Protein AF-0000000078946222 (afdb_homodimer)

Structure (mmCIF, N/CA/C/O backbone):
data_AF-0000000078946222-model_v1
#
loop_
_entity.id
_entity.type
_entity.pdbx_description
1 polymer 'Uncharacterized protein'
#
loop_
_atom_site.group_PDB
_atom_site.id
_atom_site.type_symbol
_atom_site.label_atom_id
_atom_site.label_alt_id
_atom_site.label_comp_id
_atom_site.label_asym_id
_atom_site.label_entity_id
_atom_site.label_seq_id
_atom_site.pdbx_PDB_ins_code
_atom_site.Cartn_x
_atom_site.Cartn_y
_atom_site.Cartn_z
_atom_site.occupancy
_atom_site.B_iso_or_equiv
_atom_site.auth_seq_id
_atom_site.auth_comp_id
_atom_site.auth_asym_id
_atom_site.auth_atom_id
_atom_site.pdbx_PDB_model_num
ATOM 1 N N . MET A 1 1 ? 34.094 7.766 1.748 1 93.19 1 MET A N 1
ATOM 2 C CA . MET A 1 1 ? 33.031 7.406 0.801 1 93.19 1 MET A CA 1
ATOM 3 C C . MET A 1 1 ? 32.562 8.633 0.024 1 93.19 1 MET A C 1
ATOM 5 O O . MET A 1 1 ? 32.812 9.766 0.427 1 93.19 1 MET A O 1
ATOM 9 N N . LYS A 1 2 ? 32.125 8.477 -1.116 1 97 2 LYS A N 1
ATOM 10 C CA . LYS A 1 2 ? 31.5 9.547 -1.902 1 97 2 LYS A CA 1
ATOM 11 C C . LYS A 1 2 ? 30.062 9.789 -1.468 1 97 2 LYS A C 1
ATOM 13 O O . LYS A 1 2 ? 29.203 8.914 -1.603 1 97 2 LYS A O 1
ATOM 18 N N . VAL A 1 3 ? 29.812 10.938 -0.949 1 98.31 3 VAL A N 1
ATOM 19 C CA . VAL A 1 3 ? 28.5 11.266 -0.399 1 98.31 3 VAL A CA 1
ATOM 20 C C . VAL A 1 3 ? 27.844 12.336 -1.259 1 98.31 3 VAL A C 1
ATOM 22 O O . VAL A 1 3 ? 28.375 13.438 -1.418 1 98.31 3 VAL A O 1
ATOM 25 N N . GLY A 1 4 ? 26.703 11.93 -1.896 1 98.44 4 GLY A N 1
ATOM 26 C CA . GLY A 1 4 ? 25.891 12.938 -2.557 1 98.44 4 GLY A CA 1
ATOM 27 C C . GLY A 1 4 ? 25.016 13.719 -1.598 1 98.44 4 GLY A C 1
ATOM 28 O O . GLY A 1 4 ? 24.281 13.125 -0.798 1 98.44 4 GLY A O 1
ATOM 29 N N . VAL A 1 5 ? 25.109 15.055 -1.622 1 98.62 5 VAL A N 1
ATOM 30 C CA . VAL A 1 5 ? 24.328 15.891 -0.708 1 98.62 5 VAL A CA 1
ATOM 31 C C . VAL A 1 5 ? 23.406 16.812 -1.503 1 98.62 5 VAL A C 1
ATOM 33 O O . VAL A 1 5 ? 23.844 17.5 -2.428 1 98.62 5 VAL A O 1
ATOM 36 N N . ILE A 1 6 ? 22.141 16.766 -1.177 1 98.56 6 ILE A N 1
ATOM 37 C CA . ILE A 1 6 ? 21.156 17.625 -1.822 1 98.56 6 ILE A CA 1
ATOM 38 C C . ILE A 1 6 ? 20.328 18.344 -0.762 1 98.56 6 ILE A C 1
ATOM 40 O O . ILE A 1 6 ? 19.875 17.734 0.204 1 98.56 6 ILE A O 1
ATOM 44 N N . PHE A 1 7 ? 20.156 19.672 -0.926 1 98.62 7 PHE A N 1
ATOM 45 C CA . PHE A 1 7 ? 19.344 20.484 -0.025 1 98.62 7 PHE A CA 1
ATOM 46 C C . PHE A 1 7 ? 18 20.812 -0.652 1 98.62 7 PHE A C 1
ATOM 48 O O . PHE A 1 7 ? 17.922 21.188 -1.822 1 98.62 7 PHE A O 1
ATOM 55 N N . GLY A 1 8 ? 16.891 20.531 0.143 1 98.19 8 GLY A N 1
ATOM 56 C CA . GLY A 1 8 ? 15.57 20.922 -0.306 1 98.19 8 GLY A CA 1
ATOM 57 C C . GLY A 1 8 ? 15.109 22.234 0.293 1 98.19 8 GLY A C 1
ATOM 58 O O . GLY A 1 8 ? 15.172 22.438 1.509 1 98.19 8 GLY A O 1
ATOM 59 N N . VAL A 1 9 ? 14.648 23.172 -0.528 1 97.5 9 VAL A N 1
ATOM 60 C CA . VAL A 1 9 ? 14.055 24.438 -0.093 1 97.5 9 VAL A CA 1
ATOM 61 C C . VAL A 1 9 ? 12.766 24.703 -0.874 1 97.5 9 VAL A C 1
ATOM 63 O O . VAL A 1 9 ? 12.773 24.688 -2.107 1 97.5 9 VAL A O 1
ATOM 66 N N . SER A 1 10 ? 11.688 24.922 -0.136 1 93.56 10 SER A N 1
ATOM 67 C CA . SER A 1 10 ? 10.414 25.109 -0.809 1 93.56 10 SER A CA 1
ATOM 68 C C . SER A 1 10 ? 10.445 26.344 -1.708 1 93.56 10 SER A C 1
ATOM 70 O O . SER A 1 10 ? 11.289 27.219 -1.536 1 93.56 10 SER A O 1
ATOM 72 N N . GLU A 1 11 ? 9.508 26.406 -2.568 1 88 11 GLU A N 1
ATOM 73 C CA . GLU A 1 11 ? 9.414 27.547 -3.475 1 88 11 GLU A CA 1
ATOM 74 C C . GLU A 1 11 ? 9.023 28.812 -2.725 1 88 11 GLU A C 1
ATOM 76 O O . GLU A 1 11 ? 9.227 29.922 -3.225 1 88 11 GLU A O 1
ATOM 81 N N . LEU A 1 12 ? 8.5 28.656 -1.54 1 84.81 12 LEU A N 1
ATOM 82 C CA . LEU A 1 12 ? 8.039 29.797 -0.743 1 84.81 12 LEU A CA 1
ATOM 83 C C . LEU A 1 12 ? 9.203 30.438 0.004 1 84.81 12 LEU A C 1
ATOM 85 O O . LEU A 1 12 ? 9.078 31.547 0.519 1 84.81 12 LEU A O 1
ATOM 89 N N . ALA A 1 13 ? 10.312 29.688 0.084 1 89.19 13 ALA A N 1
ATOM 90 C CA . ALA A 1 13 ? 11.453 30.172 0.852 1 89.19 13 ALA A CA 1
ATOM 91 C C . ALA A 1 13 ? 12.586 30.625 -0.071 1 89.19 13 ALA A C 1
ATOM 93 O O . ALA A 1 13 ? 12.664 30.188 -1.222 1 89.19 13 ALA A O 1
ATOM 94 N N . ASP A 1 14 ? 13.414 31.5 0.472 1 90.44 14 ASP A N 1
ATOM 95 C CA . ASP A 1 14 ? 14.609 31.969 -0.24 1 90.44 14 ASP A CA 1
ATOM 96 C C . ASP A 1 14 ? 15.82 31.094 0.1 1 90.44 14 ASP A C 1
ATOM 98 O O . ASP A 1 14 ? 16.297 31.109 1.235 1 90.44 14 ASP A O 1
ATOM 102 N N . PRO A 1 15 ? 16.344 30.484 -0.886 1 91.75 15 PRO A N 1
ATOM 103 C CA . PRO A 1 15 ? 17.5 29.641 -0.626 1 91.75 15 PRO A CA 1
ATOM 104 C C . PRO A 1 15 ? 18.672 30.406 0.013 1 91.75 15 PRO A C 1
ATOM 106 O O . PRO A 1 15 ? 19.453 29.812 0.764 1 91.75 15 PRO A O 1
ATOM 109 N N . LYS A 1 16 ? 18.797 31.641 -0.252 1 94.81 16 LYS A N 1
ATOM 110 C CA . LYS A 1 16 ? 19.891 32.438 0.278 1 94.81 16 LYS A CA 1
ATOM 111 C C . LYS A 1 16 ? 19.875 32.469 1.804 1 94.81 16 LYS A C 1
ATOM 113 O O . LYS A 1 16 ? 20.938 32.531 2.441 1 94.81 16 LYS A O 1
ATOM 118 N N . ALA A 1 17 ? 18.672 32.312 2.273 1 94.5 17 ALA A N 1
ATOM 119 C CA . ALA A 1 17 ? 18.516 32.344 3.725 1 94.5 17 ALA A CA 1
ATOM 120 C C . ALA A 1 17 ? 19.141 31.125 4.371 1 94.5 17 ALA A C 1
ATOM 122 O O . ALA A 1 17 ? 19.391 31.109 5.578 1 94.5 17 ALA A O 1
ATOM 123 N N . PHE A 1 18 ? 19.469 30.109 3.531 1 96.81 18 PHE A N 1
ATOM 124 C CA . PHE A 1 18 ? 19.922 28.844 4.102 1 96.81 18 PHE A CA 1
ATOM 125 C C . PHE A 1 18 ? 21.359 28.547 3.674 1 96.81 18 PHE A C 1
ATOM 127 O O . PHE A 1 18 ? 21.875 27.469 3.969 1 96.81 18 PHE A O 1
ATOM 134 N N . GLU A 1 19 ? 21.984 29.406 2.969 1 96.94 19 GLU A N 1
ATOM 135 C CA . GLU A 1 19 ? 23.312 29.172 2.408 1 96.94 19 GLU A CA 1
ATOM 136 C C . GLU A 1 19 ? 24.344 28.922 3.51 1 96.94 19 GLU A C 1
ATOM 138 O O . GLU A 1 19 ? 25.188 28.016 3.385 1 96.94 19 GLU A O 1
ATOM 143 N N . ARG A 1 20 ? 24.266 29.688 4.539 1 96.81 20 ARG A N 1
ATOM 144 C CA . ARG A 1 20 ? 25.203 29.531 5.637 1 96.81 20 ARG A CA 1
ATOM 145 C C . ARG A 1 20 ? 25.047 28.156 6.293 1 96.81 20 ARG A C 1
ATOM 147 O O . ARG A 1 20 ? 26.047 27.453 6.516 1 96.81 20 ARG A O 1
ATOM 154 N N . LYS A 1 21 ? 23.844 27.797 6.559 1 96.5 21 LYS A N 1
ATOM 155 C CA . LYS A 1 21 ? 23.547 26.516 7.168 1 96.5 21 LYS A CA 1
ATOM 156 C C . LYS A 1 21 ? 24.016 25.359 6.273 1 96.5 21 LYS A C 1
ATOM 158 O O . LYS A 1 21 ? 24.625 24.406 6.758 1 96.5 21 LYS A O 1
ATOM 163 N N . ALA A 1 22 ? 23.734 25.484 5.047 1 97.44 22 ALA A N 1
ATOM 164 C CA . ALA A 1 22 ? 24.141 24.469 4.078 1 97.44 22 ALA A CA 1
ATOM 165 C C . ALA A 1 22 ? 25.656 24.359 4.02 1 97.44 22 ALA A C 1
ATOM 167 O O . ALA A 1 22 ? 26.203 23.25 4.012 1 97.44 22 ALA A O 1
ATOM 168 N N . SER A 1 23 ? 26.312 25.516 4.023 1 97.44 23 SER A N 1
ATOM 169 C CA . SER A 1 23 ? 27.781 25.531 3.951 1 97.44 23 SER A CA 1
ATOM 170 C C . SER A 1 23 ? 28.391 24.875 5.18 1 97.44 23 SER A C 1
ATOM 172 O O . SER A 1 23 ? 29.359 24.125 5.059 1 97.44 23 SER A O 1
ATOM 174 N N . GLU A 1 24 ? 27.875 25.172 6.289 1 97 24 GLU A N 1
ATOM 175 C CA . GLU A 1 24 ? 28.359 24.578 7.527 1 97 24 GLU A CA 1
ATOM 176 C C . GLU A 1 24 ? 28.188 23.062 7.52 1 97 24 GLU A C 1
ATOM 178 O O . GLU A 1 24 ? 29.062 22.328 7.961 1 97 24 GLU A O 1
ATOM 183 N N . PHE A 1 25 ? 27.078 22.641 7.016 1 97.69 25 PHE A N 1
ATOM 184 C CA . PHE A 1 25 ? 26.766 21.219 6.93 1 97.69 25 PHE A CA 1
ATOM 185 C C . PHE A 1 25 ? 27.734 20.5 5.996 1 97.69 25 PHE A C 1
ATOM 187 O O . PHE A 1 25 ? 28.281 19.453 6.34 1 97.69 25 PHE A O 1
ATOM 194 N N . LEU A 1 26 ? 27.984 21.094 4.832 1 97.88 26 LEU A N 1
ATOM 195 C CA . LEU A 1 26 ? 28.906 20.516 3.85 1 97.88 26 LEU A CA 1
ATOM 196 C C . LEU A 1 26 ? 30.312 20.453 4.402 1 97.88 26 LEU A C 1
ATOM 198 O O . LEU A 1 26 ? 31.016 19.453 4.207 1 97.88 26 LEU A O 1
ATOM 202 N N . ASN A 1 27 ? 30.703 21.5 5.098 1 96.56 27 ASN A N 1
ATOM 203 C CA . ASN A 1 27 ? 32.031 21.531 5.668 1 96.56 27 ASN A CA 1
ATOM 204 C C . ASN A 1 27 ? 32.25 20.438 6.703 1 96.56 27 ASN A C 1
ATOM 206 O O . ASN A 1 27 ? 33.312 19.828 6.766 1 96.56 27 ASN A O 1
ATOM 210 N N . CYS A 1 28 ? 31.25 20.234 7.41 1 95.5 28 CYS A N 1
ATOM 211 C CA . CYS A 1 28 ? 31.312 19.188 8.422 1 95.5 28 CYS A CA 1
ATOM 212 C C . CYS A 1 28 ? 31.516 17.812 7.77 1 95.5 28 CYS A C 1
ATOM 214 O O . CYS A 1 28 ? 32.375 17.047 8.188 1 95.5 28 CYS A O 1
ATOM 216 N N . LEU A 1 29 ? 30.766 17.516 6.711 1 96.31 29 LEU A N 1
ATOM 217 C CA . LEU A 1 29 ? 30.828 16.219 6.039 1 96.31 29 LEU A CA 1
ATOM 218 C C . LEU A 1 29 ? 32.125 16.078 5.254 1 96.31 29 LEU A C 1
ATOM 220 O O . LEU A 1 29 ? 32.688 14.977 5.156 1 96.31 29 LEU A O 1
ATOM 224 N N . ALA A 1 30 ? 32.656 17.156 4.75 1 96 30 ALA A N 1
ATOM 225 C CA . ALA A 1 30 ? 33.812 17.156 3.871 1 96 30 ALA A CA 1
ATOM 226 C C . ALA A 1 30 ? 35.094 16.781 4.637 1 96 30 ALA A C 1
ATOM 228 O O . ALA A 1 30 ? 36.094 16.438 4.035 1 96 30 ALA A O 1
ATOM 229 N N . ARG A 1 31 ? 35 16.812 5.91 1 94.88 31 ARG A N 1
ATOM 230 C CA . ARG A 1 31 ? 36.156 16.469 6.738 1 94.88 31 ARG A CA 1
ATOM 231 C C . ARG A 1 31 ? 36.5 14.984 6.617 1 94.88 31 ARG A C 1
ATOM 233 O O . ARG A 1 31 ? 37.656 14.602 6.727 1 94.88 31 ARG A O 1
ATOM 240 N N . GLU A 1 32 ? 35.5 14.227 6.34 1 94.81 32 GLU A N 1
ATOM 241 C CA . GLU A 1 32 ? 35.719 12.789 6.395 1 94.81 32 GLU A CA 1
ATOM 242 C C . GLU A 1 32 ? 35.281 12.109 5.098 1 94.81 32 GLU A C 1
ATOM 244 O O . GLU A 1 32 ? 35.531 10.922 4.898 1 94.81 32 GLU A O 1
ATOM 249 N N . HIS A 1 33 ? 34.594 12.852 4.238 1 96.44 33 HIS A N 1
ATOM 250 C CA . HIS A 1 33 ? 34 12.242 3.049 1 96.44 33 HIS A CA 1
ATOM 251 C C . HIS A 1 33 ? 34.219 13.117 1.819 1 96.44 33 HIS A C 1
ATOM 253 O O . HIS A 1 33 ? 34.469 14.32 1.944 1 96.44 33 HIS A O 1
ATOM 259 N N . GLU A 1 34 ? 34.219 12.469 0.668 1 97.38 34 GLU A N 1
ATOM 260 C CA . GLU A 1 34 ? 34.156 13.203 -0.59 1 97.38 34 GLU A CA 1
ATOM 261 C C . GLU A 1 34 ? 32.719 13.617 -0.904 1 97.38 34 GLU A C 1
ATOM 263 O O . GLU A 1 34 ? 31.812 12.766 -0.994 1 97.38 34 GLU A O 1
ATOM 268 N N . ILE A 1 35 ? 32.531 14.891 -1.076 1 97.69 35 ILE A N 1
ATOM 269 C CA . ILE A 1 35 ? 31.172 15.406 -1.231 1 97.69 35 ILE A CA 1
ATOM 270 C C . ILE A 1 35 ? 30.859 15.617 -2.713 1 97.69 35 ILE A C 1
ATOM 272 O O . ILE A 1 35 ? 31.672 16.188 -3.443 1 97.69 35 ILE A O 1
ATOM 276 N N . MET A 1 36 ? 29.703 15.164 -3.086 1 97 36 MET A N 1
ATOM 277 C CA . MET A 1 36 ? 29.141 15.438 -4.398 1 97 36 MET A CA 1
ATOM 278 C C . MET A 1 36 ? 27.828 16.234 -4.273 1 97 36 MET A C 1
ATOM 280 O O . MET A 1 36 ? 27.016 15.945 -3.396 1 97 36 MET A O 1
ATOM 284 N N . GLY A 1 37 ? 27.703 17.266 -5.199 1 95.06 37 GLY A N 1
ATOM 285 C CA . GLY A 1 37 ? 26.469 18.031 -5.176 1 95.06 37 GLY A CA 1
ATOM 286 C C . GLY A 1 37 ? 26.516 19.219 -4.234 1 95.06 37 GLY A C 1
ATOM 287 O O . GLY A 1 37 ? 27.438 20.031 -4.297 1 95.06 37 GLY A O 1
ATOM 288 N N . GLY A 1 38 ? 25.594 19.281 -3.27 1 95.38 38 GLY A N 1
ATOM 289 C CA . GLY A 1 38 ? 25.484 20.438 -2.402 1 95.38 38 GLY A CA 1
ATOM 290 C C . GLY A 1 38 ? 24.578 21.516 -2.971 1 95.38 38 GLY A C 1
ATOM 291 O O . GLY A 1 38 ? 24.734 22.703 -2.648 1 95.38 38 GLY A O 1
ATOM 292 N N . LEU A 1 39 ? 23.688 21.062 -3.814 1 95.88 39 LEU A N 1
ATOM 293 C CA . LEU A 1 39 ? 22.828 22 -4.527 1 95.88 39 LEU A CA 1
ATOM 294 C C . LEU A 1 39 ? 21.453 22.062 -3.883 1 95.88 39 LEU A C 1
ATOM 296 O O . LEU A 1 39 ? 21.062 21.156 -3.15 1 95.88 39 LEU A O 1
ATOM 300 N N . PHE A 1 40 ? 20.812 23.156 -4.168 1 96.94 40 PHE A N 1
ATOM 301 C CA . PHE A 1 40 ? 19.453 23.344 -3.701 1 96.94 40 PHE A CA 1
ATOM 302 C C . PHE A 1 40 ? 18.438 22.875 -4.746 1 96.94 40 PHE A C 1
ATOM 304 O O . PHE A 1 40 ? 18.609 23.156 -5.938 1 96.94 40 PHE A O 1
ATOM 311 N N . VAL A 1 41 ? 17.453 22.125 -4.281 1 96.94 41 VAL A N 1
ATOM 312 C CA . VAL A 1 41 ? 16.375 21.625 -5.129 1 96.94 41 VAL A CA 1
ATOM 313 C C . VAL A 1 41 ? 15.023 22.047 -4.543 1 96.94 41 VAL A C 1
ATOM 315 O O . VAL A 1 41 ? 14.789 21.891 -3.34 1 96.94 41 VAL A O 1
ATOM 318 N N . SER A 1 42 ? 14.156 22.578 -5.402 1 93.56 42 SER A N 1
ATOM 319 C CA . SER A 1 42 ? 12.805 22.969 -4.992 1 93.56 42 SER A CA 1
ATOM 320 C C . SER A 1 42 ? 11.75 22.203 -5.781 1 93.56 42 SER A C 1
ATOM 322 O O . SER A 1 42 ? 10.703 21.844 -5.238 1 93.56 42 SER A O 1
ATOM 324 N N . THR A 1 43 ? 12.086 21.969 -7.035 1 92.31 43 THR A N 1
ATOM 325 C CA . THR A 1 43 ? 11.109 21.391 -7.957 1 92.31 43 THR A CA 1
ATOM 326 C C . THR A 1 43 ? 11.734 20.25 -8.758 1 92.31 43 THR A C 1
ATOM 328 O O . THR A 1 43 ? 12.938 20 -8.672 1 92.31 43 THR A O 1
ATOM 331 N N . LYS A 1 44 ? 10.867 19.609 -9.531 1 90.75 44 LYS A N 1
ATOM 332 C CA . LYS A 1 44 ? 11.328 18.562 -10.438 1 90.75 44 LYS A CA 1
ATOM 333 C C . LYS A 1 44 ? 12.297 19.109 -11.477 1 90.75 44 LYS A C 1
ATOM 335 O O . LYS A 1 44 ? 13.25 18.422 -11.867 1 90.75 44 LYS A O 1
ATOM 340 N N . SER A 1 45 ? 12.055 20.297 -11.875 1 92.56 45 SER A N 1
ATOM 341 C CA . SER A 1 45 ? 12.945 20.922 -12.844 1 92.56 45 SER A CA 1
ATOM 342 C C . SER A 1 45 ? 14.352 21.078 -12.281 1 92.56 45 SER A C 1
ATOM 344 O O . SER A 1 45 ? 15.336 20.922 -13.016 1 92.56 45 SER A O 1
ATOM 346 N N . ASP A 1 46 ? 14.43 21.359 -11.031 1 94.62 46 ASP A N 1
ATOM 347 C CA . ASP A 1 46 ? 15.742 21.469 -10.391 1 94.62 46 ASP A CA 1
ATOM 348 C C . ASP A 1 46 ? 16.469 20.125 -10.375 1 94.62 46 ASP A C 1
ATOM 350 O O . ASP A 1 46 ? 17.688 20.078 -10.547 1 94.62 46 ASP A O 1
ATOM 354 N N . PHE A 1 47 ? 15.734 19.078 -10.164 1 94.62 47 PHE A N 1
ATOM 355 C CA . PHE A 1 47 ? 16.312 17.734 -10.195 1 94.62 47 PHE A CA 1
ATOM 356 C C . PHE A 1 47 ? 16.984 17.469 -11.547 1 94.62 47 PHE A C 1
ATOM 358 O O . PHE A 1 47 ? 18.094 16.953 -11.602 1 94.62 47 PHE A O 1
ATOM 365 N N . LYS A 1 48 ? 16.281 17.797 -12.586 1 94.12 48 LYS A N 1
ATOM 366 C CA . LYS A 1 48 ? 16.828 17.594 -13.922 1 94.12 48 LYS A CA 1
ATOM 367 C C . LYS A 1 48 ? 18.156 18.328 -14.078 1 94.12 48 LYS A C 1
ATOM 369 O O . LYS A 1 48 ? 19.109 17.797 -14.648 1 94.12 48 LYS A O 1
ATOM 374 N N . ARG A 1 49 ? 18.172 19.484 -13.539 1 94.94 49 ARG A N 1
ATOM 375 C CA . ARG A 1 49 ? 19.391 20.281 -13.594 1 94.94 49 ARG A CA 1
ATOM 376 C C . ARG A 1 49 ? 20.516 19.609 -12.812 1 94.94 49 ARG A C 1
ATOM 378 O O . ARG A 1 49 ? 21.641 19.5 -13.305 1 94.94 49 ARG A O 1
ATOM 385 N N . VAL A 1 50 ? 20.203 19.172 -11.617 1 95.44 50 VAL A N 1
ATOM 386 C CA . VAL A 1 50 ? 21.203 18.516 -10.781 1 95.44 50 VAL A CA 1
ATOM 387 C C . VAL A 1 50 ? 21.75 17.266 -11.492 1 95.44 50 VAL A C 1
ATOM 389 O O . VAL A 1 50 ? 22.953 17.031 -11.5 1 95.44 50 VAL A O 1
ATOM 392 N N . LYS A 1 51 ? 20.859 16.516 -12.062 1 93.81 51 LYS A N 1
ATOM 393 C CA . LYS A 1 51 ? 21.203 15.281 -12.758 1 93.81 51 LYS A CA 1
ATOM 394 C C . LYS A 1 51 ? 22.203 15.547 -13.875 1 93.81 51 LYS A C 1
ATOM 396 O O . LYS A 1 51 ? 23.094 14.734 -14.133 1 93.81 51 LYS A O 1
ATOM 401 N N . GLU A 1 52 ? 22.109 16.688 -14.469 1 94.5 52 GLU A N 1
ATOM 402 C CA . GLU A 1 52 ? 23 17.062 -15.562 1 94.5 52 GLU A CA 1
ATOM 403 C C . GLU A 1 52 ? 24.344 17.578 -15.047 1 94.5 52 GLU A C 1
ATOM 405 O O . GLU A 1 52 ? 25.375 17.406 -15.703 1 94.5 52 GLU A O 1
ATOM 410 N N . GLU A 1 53 ? 24.328 18.109 -13.914 1 95.12 53 GLU A N 1
ATOM 411 C CA . GLU A 1 53 ? 25.516 18.797 -13.383 1 95.12 53 GLU A CA 1
ATOM 412 C C . GLU A 1 53 ? 26.375 17.828 -12.578 1 95.12 53 GLU A C 1
ATOM 414 O O . GLU A 1 53 ? 27.594 18 -12.5 1 95.12 53 GLU A O 1
ATOM 419 N N . VAL A 1 54 ? 25.719 16.938 -11.898 1 96.44 54 VAL A N 1
ATOM 420 C CA . VAL A 1 54 ? 26.438 16.062 -10.984 1 96.44 54 VAL A CA 1
ATOM 421 C C . VAL A 1 54 ? 26.109 14.609 -11.297 1 96.44 54 VAL A C 1
ATOM 423 O O . VAL A 1 54 ? 24.938 14.242 -11.406 1 96.44 54 VAL A O 1
ATOM 426 N N . ASP A 1 55 ? 27.047 13.758 -11.492 1 96.88 55 ASP A N 1
ATOM 427 C CA . ASP A 1 55 ? 26.812 12.336 -11.719 1 96.88 55 ASP A CA 1
ATOM 428 C C . ASP A 1 55 ? 26.688 11.578 -10.398 1 96.88 55 ASP A C 1
ATOM 430 O O . ASP A 1 55 ? 27.625 10.914 -9.961 1 96.88 55 ASP A O 1
ATOM 434 N N . LEU A 1 56 ? 25.516 11.578 -9.859 1 96.94 56 LEU A N 1
ATOM 435 C CA . LEU A 1 56 ? 25.25 10.984 -8.547 1 96.94 56 LEU A CA 1
ATOM 436 C C . LEU A 1 56 ? 25.25 9.469 -8.633 1 96.94 56 LEU A C 1
ATOM 438 O O . LEU A 1 56 ? 25.125 8.781 -7.613 1 96.94 56 LEU A O 1
ATOM 442 N N . ASN A 1 57 ? 25.375 8.906 -9.812 1 95 57 ASN A N 1
ATOM 443 C CA . ASN A 1 57 ? 25.594 7.469 -9.93 1 95 57 ASN A CA 1
ATOM 444 C C . ASN A 1 57 ? 26.891 7.035 -9.258 1 95 57 ASN A C 1
ATOM 446 O O . ASN A 1 57 ? 27.031 5.879 -8.852 1 95 57 ASN A O 1
ATOM 450 N N . LYS A 1 58 ? 27.75 7.926 -9.133 1 96.38 58 LYS A N 1
ATOM 451 C CA . LYS A 1 58 ? 29.062 7.629 -8.562 1 96.38 58 LYS A CA 1
ATOM 452 C C . LYS A 1 58 ? 29.031 7.73 -7.039 1 96.38 58 LYS A C 1
ATOM 454 O O . LYS A 1 58 ? 30 7.352 -6.371 1 96.38 58 LYS A O 1
ATOM 459 N N . ALA A 1 59 ? 27.938 8.258 -6.496 1 97.12 59 ALA A N 1
ATOM 460 C CA . ALA A 1 59 ? 27.828 8.375 -5.047 1 97.12 59 ALA A CA 1
ATOM 461 C C . ALA A 1 59 ? 27.609 7.008 -4.398 1 97.12 59 ALA A C 1
ATOM 463 O O . ALA A 1 59 ? 26.969 6.133 -4.984 1 97.12 59 ALA A O 1
ATOM 464 N N . ASP A 1 60 ? 28.125 6.871 -3.215 1 97.06 60 ASP A N 1
ATOM 465 C CA . ASP A 1 60 ? 27.891 5.66 -2.438 1 97.06 60 ASP A CA 1
ATOM 466 C C . ASP A 1 60 ? 26.594 5.77 -1.643 1 97.06 60 ASP A C 1
ATOM 468 O O . ASP A 1 60 ? 25.891 4.77 -1.437 1 97.06 60 ASP A O 1
ATOM 472 N N . VAL A 1 61 ? 26.344 6.922 -1.193 1 98.06 61 VAL A N 1
ATOM 473 C CA . VAL A 1 61 ? 25.172 7.234 -0.371 1 98.06 61 VAL A CA 1
ATOM 474 C C . VAL A 1 61 ? 24.688 8.648 -0.678 1 98.06 61 VAL A C 1
ATOM 476 O O . VAL A 1 61 ? 25.484 9.508 -1.074 1 98.06 61 VAL A O 1
ATOM 479 N N . LEU A 1 62 ? 23.391 8.883 -0.585 1 98.5 62 LEU A N 1
ATOM 480 C CA . LEU A 1 62 ? 22.844 10.219 -0.743 1 98.5 62 LEU A CA 1
ATOM 481 C C . LEU A 1 62 ? 22.344 10.766 0.592 1 98.5 62 LEU A C 1
ATOM 483 O O . LEU A 1 62 ? 21.688 10.047 1.355 1 98.5 62 LEU A O 1
ATOM 487 N N . VAL A 1 63 ? 22.688 11.961 0.904 1 98.81 63 VA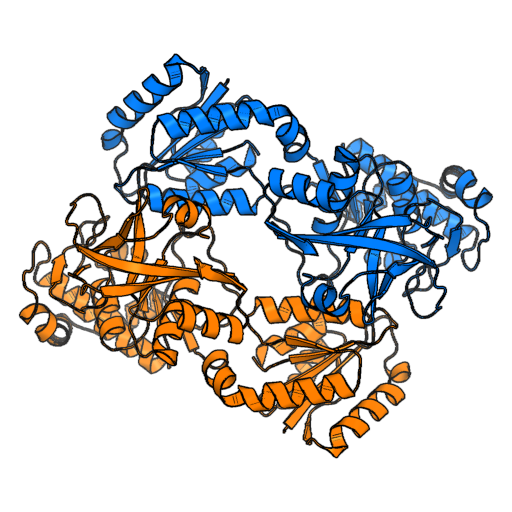L A N 1
ATOM 488 C CA . VAL A 1 63 ? 22.156 12.703 2.041 1 98.81 63 VAL A CA 1
ATOM 489 C C . VAL A 1 63 ? 21.203 13.789 1.55 1 98.81 63 VAL A C 1
ATOM 491 O O . VAL A 1 63 ? 21.625 14.727 0.857 1 98.81 63 VAL A O 1
ATOM 494 N N . LEU A 1 64 ? 19.938 13.625 1.856 1 98.81 64 LEU A N 1
ATOM 495 C CA . LEU A 1 64 ? 18.938 14.633 1.548 1 98.81 64 LEU A CA 1
ATOM 496 C C . LEU A 1 64 ? 18.594 15.461 2.785 1 98.81 64 LEU A C 1
ATOM 498 O O . LEU A 1 64 ? 18.266 14.898 3.834 1 98.81 64 LEU A O 1
ATOM 502 N N . TYR A 1 65 ? 18.719 16.719 2.688 1 98.75 65 TYR A N 1
ATOM 503 C CA . TYR A 1 65 ? 18.422 17.641 3.783 1 98.75 65 TYR A CA 1
ATOM 504 C C . TYR A 1 65 ? 17.312 18.609 3.404 1 98.75 65 TYR A C 1
ATOM 506 O O . TYR A 1 65 ? 17.578 19.703 2.906 1 98.75 65 TYR A O 1
ATOM 514 N N . PRO A 1 66 ? 16.031 18.188 3.67 1 98.62 66 PRO A N 1
ATOM 515 C CA . PRO A 1 66 ? 14.969 19.188 3.516 1 98.62 66 PRO A CA 1
ATOM 516 C C . PRO A 1 66 ? 15.078 20.328 4.52 1 98.62 66 PRO A C 1
ATOM 518 O O . PRO A 1 66 ? 14.742 20.156 5.695 1 98.62 66 PRO A O 1
ATOM 521 N N . LEU A 1 67 ? 15.445 21.469 4.051 1 98.25 67 LEU A N 1
ATOM 522 C CA . LEU A 1 67 ? 15.625 22.609 4.926 1 98.25 67 LEU A CA 1
ATOM 523 C C . LEU A 1 67 ? 14.281 23.219 5.316 1 98.25 67 LEU A C 1
ATOM 525 O O . LEU A 1 67 ? 14.18 23.906 6.332 1 98.25 67 LEU A O 1
ATOM 529 N N . THR A 1 68 ? 13.281 23.062 4.531 1 97.25 68 THR A N 1
ATOM 530 C CA . THR A 1 68 ? 11.914 23.469 4.805 1 97.25 68 THR A CA 1
ATOM 531 C C . THR A 1 68 ? 10.93 22.375 4.414 1 97.25 68 THR A C 1
ATOM 533 O O . THR A 1 68 ? 11.297 21.406 3.754 1 97.25 68 THR A O 1
ATOM 536 N N . GLY A 1 69 ? 9.68 22.516 4.863 1 95.75 69 GLY A N 1
ATOM 537 C CA . GLY A 1 69 ? 8.617 21.719 4.266 1 95.75 69 GLY A CA 1
ATOM 538 C C . GLY A 1 69 ? 8.375 22.047 2.807 1 95.75 69 GLY A C 1
ATOM 539 O O . GLY A 1 69 ? 8.945 23 2.275 1 95.75 69 GLY A O 1
ATOM 540 N N . GLY A 1 70 ? 7.621 21.266 2.121 1 94.62 70 GLY A N 1
ATOM 541 C CA . GLY A 1 70 ? 7.246 21.547 0.744 1 94.62 70 GLY A CA 1
ATOM 542 C C . GLY A 1 70 ? 8.32 21.141 -0.256 1 94.62 70 GLY A C 1
ATOM 543 O O . GLY A 1 70 ? 8.305 21.609 -1.402 1 94.62 70 GLY A O 1
ATOM 544 N N . THR A 1 71 ? 9.258 20.281 0.14 1 96.75 71 THR A N 1
ATOM 545 C CA . THR A 1 71 ? 10.398 19.922 -0.705 1 96.75 71 THR A CA 1
ATOM 546 C C . THR A 1 71 ? 10.281 18.484 -1.193 1 96.75 71 THR A C 1
ATOM 548 O O . THR A 1 71 ? 11.125 18.016 -1.963 1 96.75 71 THR A O 1
ATOM 551 N N . GLU A 1 72 ? 9.289 17.797 -0.785 1 97.25 72 GLU A N 1
ATOM 552 C CA . GLU A 1 72 ? 9.188 16.344 -0.954 1 97.25 72 GLU A CA 1
ATOM 553 C C . GLU A 1 72 ? 9.133 15.969 -2.432 1 97.25 72 GLU A C 1
ATOM 555 O O . GLU A 1 72 ? 9.781 15.008 -2.854 1 97.25 72 GLU A O 1
ATOM 560 N N . ASN A 1 73 ? 8.469 16.766 -3.219 1 95.38 73 ASN A N 1
ATOM 561 C CA . ASN A 1 73 ? 8.289 16.438 -4.633 1 95.38 73 ASN A CA 1
ATOM 562 C C . ASN A 1 73 ? 9.617 16.516 -5.387 1 95.38 73 ASN A C 1
ATOM 564 O O . ASN A 1 73 ? 9.859 15.719 -6.297 1 95.38 73 ASN A O 1
ATOM 568 N N . GLY A 1 74 ? 10.406 17.5 -5.043 1 96.31 74 GLY A N 1
ATOM 569 C CA . GLY A 1 74 ? 11.711 17.594 -5.68 1 96.31 74 GLY A CA 1
ATOM 570 C C . GLY A 1 74 ? 12.688 16.531 -5.211 1 96.31 74 GLY A C 1
ATOM 571 O O . GLY A 1 74 ? 13.359 15.898 -6.023 1 96.31 74 GLY A O 1
ATOM 572 N N . LEU A 1 75 ? 12.672 16.266 -3.939 1 98.19 75 LEU A N 1
ATOM 573 C CA . LEU A 1 75 ? 13.68 15.414 -3.336 1 98.19 75 LEU A CA 1
ATOM 574 C C . LEU A 1 75 ? 13.375 13.945 -3.602 1 98.19 75 LEU A C 1
ATOM 576 O O . LEU A 1 75 ? 14.281 13.117 -3.688 1 98.19 75 LEU A O 1
ATOM 580 N N . LYS A 1 76 ? 12.094 13.586 -3.74 1 98.06 76 LYS A N 1
ATOM 581 C CA . LYS A 1 76 ? 11.75 12.188 -3.961 1 98.06 76 LYS A CA 1
ATOM 582 C C . LYS A 1 76 ? 12.305 11.688 -5.289 1 98.06 76 LYS A C 1
ATOM 584 O O . LYS A 1 76 ? 12.516 10.484 -5.465 1 98.06 76 LYS A O 1
ATOM 589 N N . GLU A 1 77 ? 12.617 12.617 -6.25 1 97.88 77 GLU A N 1
ATOM 590 C CA . GLU A 1 77 ? 13.086 12.258 -7.586 1 97.88 77 GLU A CA 1
ATOM 591 C C . GLU A 1 77 ? 14.438 11.547 -7.523 1 97.88 77 GLU A C 1
ATOM 593 O O . GLU A 1 77 ? 14.82 10.844 -8.461 1 97.88 77 GLU A O 1
ATOM 598 N N . PHE A 1 78 ? 15.094 11.672 -6.426 1 98.06 78 PHE A N 1
ATOM 599 C CA . PHE A 1 78 ? 16.438 11.094 -6.309 1 98.06 78 PHE A CA 1
ATOM 600 C C . PHE A 1 78 ? 16.359 9.594 -6.07 1 98.06 78 PHE A C 1
ATOM 602 O O . PHE A 1 78 ? 17.391 8.914 -6.023 1 98.06 78 PHE A O 1
ATOM 609 N N . ALA A 1 79 ? 15.156 9.055 -6.012 1 97.56 79 ALA A N 1
ATOM 610 C CA . ALA A 1 79 ? 14.938 7.613 -5.91 1 97.56 79 ALA A CA 1
ATOM 611 C C . ALA A 1 79 ? 15.492 6.887 -7.133 1 97.56 79 ALA A C 1
ATOM 613 O O . ALA A 1 79 ? 15.812 5.699 -7.062 1 97.56 79 ALA A O 1
ATOM 614 N N . VAL A 1 80 ? 15.664 7.629 -8.227 1 96 80 VAL A N 1
ATOM 615 C CA . VAL A 1 80 ? 16.047 7.023 -9.492 1 96 80 VAL A CA 1
ATOM 616 C C . VAL A 1 80 ? 17.453 6.441 -9.375 1 96 80 VAL A C 1
ATOM 618 O O . VAL A 1 80 ? 17.812 5.5 -10.094 1 96 80 VAL A O 1
ATOM 621 N N . TYR A 1 81 ? 18.234 6.938 -8.422 1 96.31 81 TYR A N 1
ATOM 622 C CA . TYR A 1 81 ? 19.625 6.52 -8.312 1 96.31 81 TYR A CA 1
ATOM 623 C C . TYR A 1 81 ? 19.75 5.207 -7.551 1 96.31 81 TYR A C 1
ATOM 625 O O . TYR A 1 81 ? 20.781 4.543 -7.605 1 96.31 81 TYR A O 1
ATOM 633 N N . ARG A 1 82 ? 18.719 4.844 -6.812 1 96.06 82 ARG A N 1
ATOM 634 C CA . ARG A 1 82 ? 18.656 3.588 -6.07 1 96.06 82 ARG A CA 1
ATOM 635 C C . ARG A 1 82 ? 19.875 3.424 -5.168 1 96.06 82 ARG A C 1
ATOM 637 O O . ARG A 1 82 ? 20.547 2.393 -5.211 1 96.06 82 ARG A O 1
ATOM 644 N N . LYS A 1 83 ? 20.141 4.465 -4.406 1 96.62 83 LYS A N 1
ATOM 645 C CA . LYS A 1 83 ? 21.203 4.477 -3.395 1 96.62 83 LYS A CA 1
ATOM 646 C C . LYS A 1 83 ? 20.609 4.582 -1.991 1 96.62 83 LYS A C 1
ATOM 648 O O . LYS A 1 83 ? 19.5 5.09 -1.815 1 96.62 83 LYS A O 1
ATOM 653 N N . PRO A 1 84 ? 21.391 4 -1.042 1 97.94 84 PRO A N 1
ATOM 654 C CA . PRO A 1 84 ? 20.938 4.293 0.32 1 97.94 84 PRO A CA 1
ATOM 655 C C . PRO A 1 84 ? 20.797 5.789 0.584 1 97.94 84 PRO A C 1
ATOM 657 O O . PRO A 1 84 ? 21.594 6.59 0.071 1 97.94 84 PRO A O 1
ATOM 660 N N . ILE A 1 85 ? 19.781 6.145 1.399 1 98.56 85 ILE A N 1
ATOM 661 C CA . ILE A 1 85 ? 19.453 7.551 1.615 1 98.56 85 ILE A CA 1
ATOM 662 C C . ILE A 1 85 ? 19.453 7.859 3.111 1 98.56 85 ILE A C 1
ATOM 664 O O . ILE A 1 85 ? 18.891 7.102 3.908 1 98.56 85 ILE A O 1
ATOM 668 N N . ILE A 1 86 ? 20.156 8.875 3.475 1 98.81 86 ILE A N 1
ATOM 669 C CA . ILE A 1 86 ? 20.031 9.453 4.809 1 98.81 86 ILE A CA 1
ATOM 670 C C . ILE A 1 86 ? 19.344 10.812 4.719 1 98.81 86 ILE A C 1
ATOM 672 O O . ILE A 1 86 ? 19.781 11.695 3.971 1 98.81 86 ILE A O 1
ATOM 676 N N . ILE A 1 87 ? 18.266 10.984 5.402 1 98.81 87 ILE A N 1
ATOM 677 C CA . ILE A 1 87 ? 17.562 12.258 5.469 1 98.81 87 ILE A CA 1
ATOM 678 C C . ILE A 1 87 ? 17.953 12.992 6.75 1 98.81 87 ILE A C 1
ATOM 680 O O . ILE A 1 87 ? 17.828 12.445 7.848 1 98.81 87 ILE A O 1
ATOM 684 N N . TYR A 1 88 ? 18.469 14.117 6.602 1 98.69 88 TYR A N 1
ATOM 685 C CA . TYR A 1 88 ? 18.766 14.961 7.754 1 98.69 88 TYR A CA 1
ATOM 686 C C . TYR A 1 88 ? 17.656 15.969 8.008 1 98.69 88 TYR A C 1
ATOM 688 O O . TYR A 1 88 ? 17.266 16.719 7.109 1 98.69 88 TYR A O 1
ATOM 696 N N . GLY A 1 89 ? 17.062 15.867 9.133 1 97.19 89 GLY A N 1
ATOM 697 C CA . GLY A 1 89 ? 16 16.781 9.508 1 97.19 89 GLY A CA 1
ATOM 698 C C . GLY A 1 89 ? 16.328 17.594 10.742 1 97.19 89 GLY A C 1
ATOM 699 O O . GLY A 1 89 ? 16.922 17.078 11.695 1 97.19 89 GLY A O 1
ATOM 700 N N . ASP A 1 90 ? 15.984 18.844 10.758 1 95.31 90 ASP A N 1
ATOM 701 C CA . ASP A 1 90 ? 16.125 19.656 11.969 1 95.31 90 ASP A CA 1
ATOM 702 C C . ASP A 1 90 ? 14.773 20.141 12.469 1 95.31 90 ASP A C 1
ATOM 704 O O . ASP A 1 90 ? 13.766 20 11.781 1 95.31 90 ASP A O 1
ATOM 708 N N . PRO A 1 91 ? 14.664 20.703 13.641 1 96.5 91 PRO A N 1
ATOM 709 C CA . PRO A 1 91 ? 13.391 20.953 14.328 1 96.5 91 PRO A CA 1
ATOM 710 C C . PRO A 1 91 ? 12.656 22.172 13.773 1 96.5 91 PRO A C 1
ATOM 712 O O . PRO A 1 91 ? 11.648 22.609 14.344 1 96.5 91 PRO A O 1
ATOM 715 N N . PHE A 1 92 ? 13.109 22.766 12.688 1 96.5 92 PHE A N 1
ATOM 716 C CA . PHE A 1 92 ? 12.531 24.047 12.266 1 96.5 92 PHE A CA 1
ATOM 717 C C . PHE A 1 92 ? 12.047 23.969 10.828 1 96.5 92 PHE A C 1
ATOM 719 O O . PHE A 1 92 ? 12.469 23.094 10.07 1 96.5 92 PHE A O 1
ATOM 726 N N . ASN A 1 93 ? 11.133 24.766 10.484 1 96.88 93 ASN A N 1
ATOM 727 C CA . ASN A 1 93 ? 10.656 25 9.125 1 96.88 93 ASN A CA 1
ATOM 728 C C . ASN A 1 93 ? 10.07 23.734 8.508 1 96.88 93 ASN A C 1
ATOM 730 O O . ASN A 1 93 ? 10.203 23.516 7.305 1 96.88 93 ASN A O 1
ATOM 734 N N . ASN A 1 94 ? 9.539 22.844 9.352 1 97.25 94 ASN A N 1
ATOM 735 C CA . ASN A 1 94 ? 8.867 21.625 8.914 1 97.25 94 ASN A CA 1
ATOM 736 C C . ASN A 1 94 ? 9.836 20.672 8.227 1 97.25 94 ASN A C 1
ATOM 738 O O . ASN A 1 94 ? 9.43 19.875 7.375 1 97.25 94 ASN A O 1
ATOM 742 N N . SER A 1 95 ? 11.164 20.812 8.578 1 98.25 95 SER A N 1
ATOM 743 C CA . SER A 1 95 ? 12.203 19.969 8.016 1 98.25 95 SER A CA 1
ATOM 744 C C . SER A 1 95 ? 11.984 18.5 8.367 1 98.25 95 SER A C 1
ATOM 746 O O . SER A 1 95 ? 11.969 17.641 7.488 1 98.25 95 SER A O 1
ATOM 748 N N . ILE A 1 96 ? 11.727 18.203 9.602 1 98.38 96 ILE A N 1
ATOM 749 C CA . ILE A 1 96 ? 11.531 16.844 10.078 1 98.38 96 ILE A CA 1
ATOM 750 C C . ILE A 1 96 ? 10.273 16.25 9.461 1 98.38 96 ILE A C 1
ATOM 752 O O . ILE A 1 96 ? 10.258 15.078 9.055 1 98.38 96 ILE A O 1
ATOM 756 N N . ALA A 1 97 ? 9.227 17.031 9.344 1 97.88 97 ALA A N 1
ATOM 757 C CA . ALA A 1 97 ? 7.984 16.578 8.727 1 97.88 97 ALA A CA 1
ATOM 758 C C . ALA A 1 97 ? 8.227 16.125 7.289 1 97.88 97 ALA A C 1
ATOM 760 O O . ALA A 1 97 ? 7.785 15.047 6.891 1 97.88 97 ALA A O 1
ATOM 761 N N . ALA A 1 98 ? 8.953 16.953 6.562 1 98.19 98 ALA A N 1
ATOM 762 C CA . ALA A 1 98 ? 9.312 16.594 5.191 1 98.19 98 ALA A CA 1
ATOM 763 C C . ALA A 1 98 ? 10.164 15.336 5.156 1 98.19 98 ALA A C 1
ATOM 765 O O . ALA A 1 98 ? 9.977 14.477 4.297 1 98.19 98 ALA A O 1
ATOM 766 N N . GLY A 1 99 ? 11.07 15.297 6.113 1 98.5 99 GLY A N 1
ATOM 767 C CA . GLY A 1 99 ? 11.945 14.141 6.199 1 98.5 99 GLY A CA 1
ATOM 768 C C . GLY A 1 99 ? 11.203 12.836 6.414 1 98.5 99 GLY A C 1
ATOM 769 O O . GLY A 1 99 ? 11.516 11.82 5.789 1 98.5 99 GLY A O 1
ATOM 770 N N . ILE A 1 100 ? 10.242 12.828 7.262 1 98.38 100 ILE A N 1
ATOM 771 C CA . ILE A 1 100 ? 9.453 11.641 7.559 1 98.38 100 ILE A CA 1
ATOM 772 C C . ILE A 1 100 ? 8.703 11.188 6.305 1 98.38 100 ILE A C 1
ATOM 774 O O . ILE A 1 100 ? 8.664 10 5.988 1 98.38 100 ILE A O 1
ATOM 778 N N . GLU A 1 101 ? 8.102 12.148 5.609 1 98.44 101 GLU A N 1
ATOM 779 C CA . GLU A 1 101 ? 7.391 11.859 4.367 1 98.44 101 GLU A CA 1
ATOM 780 C C . GLU A 1 101 ? 8.328 11.242 3.33 1 98.44 101 GLU A C 1
ATOM 782 O O . GLU A 1 101 ? 7.992 10.242 2.699 1 98.44 101 GLU A O 1
ATOM 787 N N . LEU A 1 102 ? 9.523 11.82 3.215 1 98.69 102 LEU A N 1
ATOM 788 C CA . LEU A 1 102 ? 10.516 11.352 2.254 1 98.69 102 LEU A CA 1
ATOM 789 C C . LEU A 1 102 ? 11.008 9.953 2.625 1 98.69 102 LEU A C 1
ATOM 791 O O . LEU A 1 102 ? 11.141 9.086 1.758 1 98.69 102 LEU A O 1
ATOM 795 N N . ARG A 1 103 ? 11.297 9.781 3.889 1 98.38 103 ARG A N 1
ATOM 796 C CA . ARG A 1 103 ? 11.766 8.484 4.348 1 98.38 103 ARG A CA 1
ATOM 797 C C . ARG A 1 103 ? 10.789 7.375 3.955 1 98.38 103 ARG A C 1
ATOM 799 O O . ARG A 1 103 ? 11.195 6.34 3.426 1 98.38 103 ARG A O 1
ATOM 806 N N . GLU A 1 104 ? 9.469 7.609 4.215 1 97.75 104 GLU A N 1
ATOM 807 C CA . GLU A 1 104 ? 8.461 6.605 3.895 1 97.75 104 GLU A CA 1
ATOM 808 C C . GLU A 1 104 ? 8.398 6.344 2.393 1 97.75 104 GLU A C 1
ATOM 810 O O . GLU A 1 104 ? 8.227 5.199 1.966 1 97.75 104 GLU A O 1
ATOM 815 N N . TYR A 1 105 ? 8.531 7.383 1.604 1 98.12 105 TYR A N 1
ATOM 816 C CA . TYR A 1 105 ? 8.531 7.254 0.151 1 98.12 105 TYR A CA 1
ATOM 817 C C . TYR A 1 105 ? 9.641 6.324 -0.317 1 98.12 105 TYR A C 1
ATOM 819 O O . TYR A 1 105 ? 9.406 5.414 -1.112 1 98.12 105 TYR A O 1
ATOM 827 N N . PHE A 1 106 ? 10.844 6.527 0.187 1 98.38 106 PHE A N 1
ATOM 828 C CA . PHE A 1 106 ? 11.992 5.73 -0.219 1 98.38 106 PHE A CA 1
ATOM 829 C C . PHE A 1 106 ? 11.875 4.301 0.299 1 98.38 106 PHE A C 1
ATOM 831 O O . PHE A 1 106 ? 12.133 3.346 -0.433 1 98.38 106 PHE A O 1
ATOM 838 N N . ARG A 1 107 ? 11.391 4.18 1.521 1 97.5 107 ARG A N 1
ATOM 839 C CA . ARG A 1 107 ? 11.25 2.852 2.107 1 97.5 107 ARG A CA 1
ATOM 840 C C . ARG A 1 107 ? 10.227 2.023 1.341 1 97.5 107 ARG A C 1
ATOM 842 O O . ARG A 1 107 ? 10.414 0.821 1.144 1 97.5 107 ARG A O 1
ATOM 849 N N . GLU A 1 108 ? 9.148 2.664 0.892 1 96.25 108 GLU A N 1
ATOM 850 C CA . GLU A 1 108 ? 8.117 1.972 0.126 1 96.25 108 GLU A CA 1
ATOM 851 C C . GLU A 1 108 ? 8.664 1.446 -1.195 1 96.25 108 GLU A C 1
ATOM 853 O O . GLU A 1 108 ? 8.094 0.531 -1.793 1 96.25 108 GLU A O 1
ATOM 858 N N . ARG A 1 109 ? 9.758 1.989 -1.591 1 97 109 ARG A N 1
ATOM 859 C CA . ARG A 1 109 ? 10.414 1.584 -2.83 1 97 109 ARG A CA 1
ATOM 860 C C . ARG A 1 109 ? 11.633 0.716 -2.545 1 97 109 ARG A C 1
ATOM 862 O O . ARG A 1 109 ? 12.484 0.527 -3.418 1 97 109 ARG A O 1
ATOM 869 N N . LEU A 1 110 ? 11.695 0.249 -1.316 1 97.19 110 LEU A N 1
ATOM 870 C CA . LEU A 1 110 ? 12.734 -0.655 -0.832 1 97.19 110 LEU A CA 1
ATOM 871 C C . LEU A 1 110 ? 14.117 -0.049 -1.033 1 97.19 110 LEU A C 1
ATOM 873 O O . LEU A 1 110 ? 15.062 -0.754 -1.397 1 97.19 110 LEU A O 1
ATOM 877 N N . ILE A 1 111 ? 14.203 1.242 -0.925 1 97.88 111 ILE A N 1
ATOM 878 C CA . ILE A 1 111 ? 15.469 1.955 -0.801 1 97.88 111 ILE A CA 1
ATOM 879 C C . ILE A 1 111 ? 15.789 2.184 0.674 1 97.88 111 ILE A C 1
ATOM 881 O O . ILE A 1 111 ? 14.977 2.74 1.415 1 97.88 111 ILE A O 1
ATOM 885 N N . PRO A 1 112 ? 16.938 1.662 1.098 1 97.5 112 PRO A N 1
ATOM 886 C CA . PRO A 1 112 ? 17.297 1.939 2.494 1 97.5 112 PRO A CA 1
ATOM 887 C C . PRO A 1 112 ? 17.281 3.43 2.82 1 97.5 112 PRO A C 1
ATOM 889 O O . PRO A 1 112 ? 17.922 4.223 2.131 1 97.5 112 PRO A O 1
ATOM 892 N N . ALA A 1 113 ? 16.469 3.807 3.828 1 98.12 113 ALA A N 1
ATOM 893 C CA . ALA A 1 113 ? 16.312 5.215 4.172 1 98.12 113 ALA A CA 1
ATOM 894 C C . ALA A 1 113 ? 16.172 5.398 5.68 1 98.12 113 ALA A C 1
ATOM 896 O O . ALA A 1 113 ? 15.422 4.668 6.332 1 98.12 113 ALA A O 1
ATOM 897 N N . THR A 1 114 ? 16.922 6.316 6.238 1 98.06 114 THR A N 1
ATOM 898 C CA . THR A 1 114 ? 16.828 6.617 7.66 1 98.06 114 THR A CA 1
ATOM 899 C C . THR A 1 114 ? 16.797 8.125 7.895 1 98.06 114 THR A C 1
ATOM 901 O O . THR A 1 114 ? 17.344 8.891 7.109 1 98.06 114 THR A O 1
ATOM 904 N N . LEU A 1 115 ? 16.016 8.539 8.859 1 98.38 115 LEU A N 1
ATOM 905 C CA . LEU A 1 115 ? 15.953 9.938 9.289 1 98.38 115 LEU A CA 1
ATOM 906 C C . LEU A 1 115 ? 16.828 10.164 10.516 1 98.38 115 LEU A C 1
ATOM 908 O O . LEU A 1 115 ? 16.734 9.422 11.5 1 98.38 115 LEU A O 1
ATOM 912 N N . VAL A 1 116 ? 17.719 11.141 10.438 1 98.12 116 VAL A N 1
ATOM 913 C CA . VAL A 1 116 ? 18.547 11.523 11.57 1 98.12 116 VAL A CA 1
ATOM 914 C C . VAL A 1 116 ? 18.422 13.023 11.82 1 98.12 116 VAL A C 1
ATOM 916 O O . VAL A 1 116 ? 18.047 13.781 10.922 1 98.12 116 VAL A O 1
ATOM 919 N N . LYS A 1 117 ? 18.719 13.445 13.039 1 96.44 117 LYS A N 1
ATOM 920 C CA . LYS A 1 117 ? 18.547 14.852 13.367 1 96.44 117 LYS A CA 1
ATOM 921 C C . LYS A 1 117 ? 19.812 15.438 13.977 1 96.44 117 LYS A C 1
ATOM 923 O O . LYS A 1 117 ? 19.906 16.656 14.188 1 96.44 117 LYS A O 1
ATOM 928 N N . GLU A 1 118 ? 20.812 14.594 14.297 1 95.62 118 GLU A N 1
ATOM 929 C CA . GLU A 1 118 ? 22.062 15.016 14.891 1 95.62 118 GLU A CA 1
ATOM 930 C C . GLU A 1 118 ? 23.266 14.555 14.055 1 95.62 118 GLU A C 1
ATOM 932 O O . GLU A 1 118 ? 23.172 13.531 13.375 1 95.62 118 GLU A O 1
ATOM 937 N N . LYS A 1 119 ? 24.375 15.266 14.172 1 94.81 119 LYS A N 1
ATOM 938 C CA . LYS A 1 119 ? 25.562 14.977 13.383 1 94.81 119 LYS A CA 1
ATOM 939 C C . LYS A 1 119 ? 26.141 13.609 13.734 1 94.81 119 LYS A C 1
ATOM 941 O O . LYS A 1 119 ? 26.609 12.883 12.859 1 94.81 119 LYS A O 1
ATOM 946 N N . ASP A 1 120 ? 26.078 13.289 14.992 1 95.94 120 ASP A N 1
ATOM 947 C CA . ASP A 1 120 ? 26.594 11.992 15.406 1 95.94 120 ASP A CA 1
ATOM 948 C C . ASP A 1 120 ? 25.75 10.852 14.82 1 95.94 120 ASP A C 1
ATOM 950 O O . ASP A 1 120 ? 26.297 9.805 14.453 1 95.94 120 ASP A O 1
ATOM 954 N N . GLU A 1 121 ? 24.453 11.07 14.781 1 96.81 121 GLU A N 1
ATOM 955 C CA . GLU A 1 121 ? 23.578 10.094 14.148 1 96.81 121 GLU A CA 1
ATOM 956 C C . GLU A 1 121 ? 23.859 9.969 12.656 1 96.81 121 GLU A C 1
ATOM 958 O O . GLU A 1 121 ? 23.797 8.875 12.094 1 96.81 121 GLU A O 1
ATOM 963 N N . LEU A 1 122 ? 24.141 11.086 12.055 1 97.88 122 LEU A N 1
ATOM 964 C CA . LEU A 1 122 ? 24.469 11.109 10.641 1 97.88 122 LEU A CA 1
ATOM 965 C C . LEU A 1 122 ? 25.734 10.289 10.367 1 97.88 122 LEU A C 1
ATOM 967 O O . LEU A 1 122 ? 25.75 9.461 9.453 1 97.88 122 LEU A O 1
ATOM 971 N N . LYS A 1 123 ? 26.734 10.547 11.172 1 97 123 LYS A N 1
ATOM 972 C CA . LYS A 1 123 ? 27.984 9.812 11.031 1 97 123 LYS A CA 1
ATOM 973 C C . LYS A 1 123 ? 27.766 8.312 11.211 1 97 123 LYS A C 1
ATOM 975 O O . LYS A 1 123 ? 28.297 7.504 10.43 1 97 123 LYS A O 1
ATOM 980 N N . ALA A 1 124 ? 26.984 7.977 12.203 1 97.38 124 ALA A N 1
ATOM 981 C CA . ALA A 1 124 ? 26.703 6.57 12.469 1 97.38 124 ALA A CA 1
ATOM 982 C C . ALA A 1 124 ? 25.953 5.934 11.297 1 97.38 124 ALA A C 1
ATOM 984 O O . ALA A 1 124 ? 26.234 4.793 10.914 1 97.38 124 ALA A O 1
ATOM 985 N N . ALA A 1 125 ? 25.016 6.641 10.734 1 97.75 125 ALA A N 1
ATOM 986 C CA . ALA A 1 125 ? 24.234 6.137 9.602 1 97.75 125 ALA A CA 1
ATOM 987 C C . ALA A 1 125 ? 25.125 5.914 8.383 1 97.75 125 ALA A C 1
ATOM 989 O O . ALA A 1 125 ? 25 4.906 7.684 1 97.75 125 ALA A O 1
ATOM 990 N N . LEU A 1 126 ? 26.031 6.867 8.148 1 98 126 LEU A N 1
ATOM 991 C CA . LEU A 1 126 ? 26.969 6.738 7.039 1 98 126 LEU A CA 1
ATOM 992 C C . LEU A 1 126 ? 27.844 5.496 7.199 1 98 126 LEU A C 1
ATOM 994 O O . LEU A 1 126 ? 28 4.723 6.258 1 98 126 LEU A O 1
ATOM 998 N N . LEU A 1 127 ? 28.312 5.293 8.375 1 96.94 127 LEU A N 1
ATOM 999 C CA . LEU A 1 127 ? 29.141 4.129 8.656 1 96.94 127 LEU A CA 1
ATOM 1000 C C . LEU A 1 127 ? 28.344 2.84 8.5 1 96.94 127 LEU A C 1
ATOM 1002 O O . LEU A 1 127 ? 28.859 1.845 7.984 1 96.94 127 LEU A O 1
ATOM 1006 N N . GLY A 1 128 ? 27.125 2.871 8.961 1 96.75 128 GLY A N 1
ATOM 1007 C CA . GLY A 1 128 ? 26.266 1.711 8.82 1 96.75 128 GLY A CA 1
ATOM 1008 C C . GLY A 1 128 ? 26.031 1.308 7.375 1 96.75 128 GLY A C 1
ATOM 1009 O O . GLY A 1 128 ? 26.109 0.124 7.039 1 96.75 128 GLY A O 1
ATOM 1010 N N . TYR A 1 129 ? 25.766 2.232 6.516 1 96.06 129 TYR A N 1
ATOM 1011 C CA . TYR A 1 129 ? 25.531 1.94 5.105 1 96.06 129 TYR A CA 1
ATOM 1012 C C . TYR A 1 129 ? 26.812 1.497 4.414 1 96.06 129 TYR A C 1
ATOM 1014 O O . TYR A 1 129 ? 26.781 0.663 3.506 1 96.06 129 TYR A O 1
ATOM 1022 N N . GLU A 1 130 ? 27.938 2.082 4.867 1 95.31 130 GLU A N 1
ATOM 1023 C CA . GLU A 1 130 ? 29.219 1.614 4.352 1 95.31 130 GLU A CA 1
ATOM 1024 C C . GLU A 1 130 ? 29.438 0.136 4.668 1 95.31 130 GLU A C 1
ATOM 1026 O O . GLU A 1 130 ? 29.859 -0.632 3.801 1 95.31 130 GLU A O 1
ATOM 1031 N N . ASP A 1 131 ? 29.094 -0.224 5.848 1 96 131 ASP A N 1
ATOM 1032 C CA . ASP A 1 131 ? 29.266 -1.602 6.297 1 96 131 ASP A CA 1
ATOM 1033 C C . ASP A 1 131 ? 28.375 -2.557 5.512 1 96 131 ASP A C 1
ATOM 1035 O O . ASP A 1 131 ? 28.719 -3.727 5.324 1 96 131 ASP A O 1
ATOM 1039 N N . SER A 1 132 ? 27.219 -2.047 5.02 1 95.62 132 SER A N 1
ATOM 1040 C CA . SER A 1 132 ? 26.25 -2.881 4.324 1 95.62 132 SER A CA 1
ATOM 1041 C C . SER A 1 132 ? 26.328 -2.688 2.814 1 95.62 132 SER A C 1
ATOM 1043 O O . SER A 1 132 ? 25.422 -3.102 2.082 1 95.62 132 SER A O 1
ATOM 1045 N N . ALA A 1 133 ? 27.359 -2.096 2.342 1 94.56 133 ALA A N 1
ATOM 1046 C CA . ALA A 1 133 ? 27.469 -1.669 0.95 1 94.56 133 ALA A CA 1
ATOM 1047 C C . ALA A 1 133 ? 27.344 -2.857 0.001 1 94.56 133 ALA A C 1
ATOM 1049 O O . ALA A 1 133 ? 26.625 -2.785 -1.001 1 94.56 133 ALA A O 1
ATOM 1050 N N . GLU A 1 134 ? 27.969 -3.92 0.282 1 93.81 134 GLU A N 1
ATOM 1051 C CA . GLU A 1 134 ? 27.953 -5.09 -0.592 1 93.81 134 GLU A CA 1
ATOM 1052 C C . GLU A 1 134 ? 26.547 -5.672 -0.693 1 93.81 134 GLU A C 1
ATOM 1054 O O . GLU A 1 134 ? 26.094 -6.035 -1.781 1 93.81 134 GLU A O 1
ATOM 1059 N N . LEU A 1 135 ? 25.891 -5.758 0.43 1 95 135 LEU A N 1
ATOM 1060 C CA . LEU A 1 135 ? 24.531 -6.266 0.487 1 95 135 LEU A CA 1
ATOM 1061 C C . LEU A 1 135 ? 23.594 -5.41 -0.364 1 95 135 LEU A C 1
ATOM 1063 O O . LEU A 1 135 ? 22.859 -5.934 -1.198 1 95 135 LEU A O 1
ATOM 1067 N N . PHE A 1 136 ? 23.672 -4.129 -0.264 1 95 136 PHE A N 1
ATOM 1068 C CA . PHE A 1 136 ? 22.766 -3.219 -0.939 1 95 136 PHE A CA 1
ATOM 1069 C C . PHE A 1 136 ? 23.078 -3.135 -2.428 1 95 136 PHE A C 1
ATOM 1071 O O . PHE A 1 136 ? 22.172 -2.969 -3.252 1 95 136 PHE A O 1
ATOM 1078 N N . GLU A 1 137 ? 24.328 -3.275 -2.719 1 91.81 137 GLU A N 1
ATOM 1079 C CA . GLU A 1 137 ? 24.688 -3.281 -4.133 1 91.81 137 GLU A CA 1
ATOM 1080 C C . GLU A 1 137 ? 24.062 -4.461 -4.859 1 91.81 137 GLU A C 1
ATOM 1082 O O . GLU A 1 137 ? 23.531 -4.305 -5.969 1 91.81 137 GLU A O 1
ATOM 1087 N N . LYS A 1 138 ? 24.062 -5.598 -4.203 1 92.19 138 LYS A N 1
ATOM 1088 C CA . LYS A 1 138 ? 23.5 -6.812 -4.773 1 92.19 138 LYS A CA 1
ATOM 1089 C C . LYS A 1 138 ? 21.984 -6.691 -4.922 1 92.19 138 LYS A C 1
ATOM 1091 O O . LYS A 1 138 ? 21.391 -7.281 -5.832 1 92.19 138 LYS A O 1
ATOM 1096 N N . PHE A 1 139 ? 21.375 -5.906 -4.168 1 95.88 139 PHE A N 1
ATOM 1097 C CA . PHE A 1 139 ? 19.922 -5.793 -4.102 1 95.88 139 PHE A CA 1
ATOM 1098 C C . PHE A 1 139 ? 19.422 -4.66 -4.992 1 95.88 139 PHE A C 1
ATOM 1100 O O . PHE A 1 139 ? 18.469 -4.832 -5.75 1 95.88 139 PHE A O 1
ATOM 1107 N N . LEU A 1 140 ? 20.078 -3.512 -4.945 1 95.31 140 LEU A N 1
ATOM 1108 C CA . LEU A 1 140 ? 19.562 -2.287 -5.551 1 95.31 140 LEU A CA 1
ATOM 1109 C C . LEU A 1 140 ? 19.859 -2.26 -7.047 1 95.31 140 LEU A C 1
ATOM 1111 O O . LEU A 1 140 ? 19.188 -1.549 -7.801 1 95.31 140 LEU A O 1
ATOM 1115 N N . ARG A 1 141 ? 20.766 -3.07 -7.555 1 90.38 141 ARG A N 1
ATOM 1116 C CA . ARG A 1 141 ? 21.156 -3.037 -8.961 1 90.38 141 ARG A CA 1
ATOM 1117 C C . ARG A 1 141 ? 20.547 -4.219 -9.719 1 90.38 141 ARG A C 1
ATOM 1119 O O . ARG A 1 141 ? 21.141 -4.707 -10.688 1 90.38 141 ARG A O 1
ATOM 1126 N N . VAL A 1 142 ? 19.422 -4.59 -9.391 1 95.25 142 VAL A N 1
ATOM 1127 C CA . VAL A 1 142 ? 18.797 -5.719 -10.086 1 95.25 142 VAL A CA 1
ATOM 1128 C C . VAL A 1 142 ? 18 -5.215 -11.289 1 95.25 142 VAL A C 1
ATOM 1130 O O . VAL A 1 142 ? 17.422 -4.129 -11.25 1 95.25 142 VAL A O 1
ATOM 1133 N N . ARG A 1 143 ? 18.047 -5.945 -12.391 1 97.19 143 ARG A N 1
ATOM 1134 C CA . ARG A 1 143 ? 17.312 -5.621 -13.617 1 97.19 143 ARG A CA 1
ATOM 1135 C C . ARG A 1 143 ? 16.203 -6.629 -13.875 1 97.19 143 ARG A C 1
ATOM 1137 O O . ARG A 1 143 ? 16.453 -7.707 -14.414 1 97.19 143 ARG A O 1
ATOM 1144 N N . LEU A 1 144 ? 14.977 -6.262 -13.555 1 98.62 144 LEU A N 1
ATOM 1145 C CA . LEU A 1 144 ? 13.797 -7.109 -13.695 1 98.62 144 LEU A CA 1
ATOM 1146 C C . LEU A 1 144 ? 13.078 -6.828 -15.016 1 98.62 144 LEU A C 1
ATOM 1148 O O . LEU A 1 144 ? 13.062 -5.691 -15.484 1 98.62 144 LEU A O 1
ATOM 1152 N N . GLY A 1 145 ? 12.539 -7.875 -15.578 1 98.81 145 GLY A N 1
ATOM 1153 C CA . GLY A 1 145 ? 11.805 -7.703 -16.828 1 98.81 145 GLY A CA 1
ATOM 1154 C C . GLY A 1 145 ? 10.367 -8.172 -16.734 1 98.81 145 GLY A C 1
ATOM 1155 O O . GLY A 1 145 ? 10.086 -9.219 -16.156 1 98.81 145 GLY A O 1
ATOM 1156 N N . LEU A 1 146 ? 9.516 -7.402 -17.219 1 98.81 146 LEU A N 1
ATOM 1157 C CA . LEU A 1 146 ? 8.125 -7.793 -17.453 1 98.81 146 LEU A CA 1
ATOM 1158 C C . LEU A 1 146 ? 7.844 -7.941 -18.938 1 98.81 146 LEU A C 1
ATOM 1160 O O . LEU A 1 146 ? 7.914 -6.965 -19.688 1 98.81 146 LEU A O 1
ATOM 1164 N N . ILE A 1 147 ? 7.602 -9.109 -19.359 1 98.56 147 ILE A N 1
ATOM 1165 C CA . ILE A 1 147 ? 7.211 -9.375 -20.734 1 98.56 147 ILE A CA 1
ATOM 1166 C C . ILE A 1 147 ? 5.691 -9.453 -20.844 1 98.56 147 ILE A C 1
ATOM 1168 O O . ILE A 1 147 ? 5.062 -10.32 -20.234 1 98.56 147 ILE A O 1
ATOM 1172 N N . GLY A 1 148 ? 5.141 -8.617 -21.672 1 97.38 148 GLY A N 1
ATOM 1173 C CA . GLY A 1 148 ? 3.693 -8.516 -21.719 1 97.38 148 GLY A CA 1
ATOM 1174 C C . GLY A 1 148 ? 3.105 -7.727 -20.562 1 97.38 148 GLY A C 1
ATOM 1175 O O . GLY A 1 148 ? 3.59 -6.641 -20.25 1 97.38 148 GLY A O 1
ATOM 1176 N N . ARG A 1 149 ? 1.958 -8.281 -20.109 1 96.38 149 ARG A N 1
ATOM 1177 C CA . ARG A 1 149 ? 1.25 -7.547 -19.062 1 96.38 149 ARG A CA 1
ATOM 1178 C C . ARG A 1 149 ? 0.974 -8.438 -17.859 1 96.38 149 ARG A C 1
ATOM 1180 O O . ARG A 1 149 ? 0.993 -9.664 -17.969 1 96.38 149 ARG A O 1
ATOM 1187 N N . VAL A 1 150 ? 0.764 -7.773 -16.688 1 96.69 150 VAL A N 1
ATOM 1188 C CA . VAL A 1 150 ? 0.298 -8.461 -15.492 1 96.69 150 VAL A CA 1
ATOM 1189 C C . VAL A 1 150 ? -1.09 -9.047 -15.734 1 96.69 150 VAL A C 1
ATOM 1191 O O . VAL A 1 150 ? -1.951 -8.391 -16.328 1 96.69 150 VAL A O 1
ATOM 1194 N N . SER A 1 151 ? -1.249 -10.266 -15.328 1 95.25 151 SER A N 1
ATOM 1195 C CA . SER A 1 151 ? -2.557 -10.898 -15.484 1 95.25 151 SER A CA 1
ATOM 1196 C C . SER A 1 151 ? -3.643 -10.109 -14.758 1 95.25 151 SER A C 1
ATOM 1198 O O . SER A 1 151 ? -3.43 -9.633 -13.648 1 95.25 151 SER A O 1
ATOM 1200 N N . PRO A 1 152 ? -4.871 -10.016 -15.383 1 92.81 152 PRO A N 1
ATOM 1201 C CA . PRO A 1 152 ? -5.902 -9.117 -14.852 1 92.81 152 PRO A CA 1
ATOM 1202 C C . PRO A 1 152 ? -6.461 -9.594 -13.508 1 92.81 152 PRO A C 1
ATOM 1204 O O . PRO A 1 152 ? -7.055 -8.805 -12.773 1 92.81 152 PRO A O 1
ATOM 1207 N N . TRP A 1 153 ? -6.316 -10.875 -13.141 1 94.5 153 TRP A N 1
ATOM 1208 C CA . TRP A 1 153 ? -6.887 -11.375 -11.891 1 94.5 153 TRP A CA 1
ATOM 1209 C C . TRP A 1 153 ? -5.953 -11.094 -10.719 1 94.5 153 TRP A C 1
ATOM 1211 O O . TRP A 1 153 ? -6.309 -11.336 -9.562 1 94.5 153 TRP A O 1
ATOM 1221 N N . LEU A 1 154 ? -4.738 -10.617 -11 1 96.5 154 LEU A N 1
ATOM 1222 C CA . LEU A 1 154 ? -3.84 -10.172 -9.938 1 96.5 154 LEU A CA 1
ATOM 1223 C C . LEU A 1 154 ? -4.168 -8.742 -9.516 1 96.5 154 LEU A C 1
ATOM 1225 O O . LEU A 1 154 ? -3.342 -7.844 -9.656 1 96.5 154 LEU A O 1
ATOM 1229 N N . ILE A 1 155 ? -5.285 -8.578 -8.859 1 96.81 155 ILE A N 1
ATOM 1230 C CA . ILE A 1 155 ? -5.922 -7.281 -8.656 1 96.81 155 ILE A CA 1
ATOM 1231 C C . ILE A 1 155 ? -5.207 -6.523 -7.535 1 96.81 155 ILE A C 1
ATOM 1233 O O . ILE A 1 155 ? -5.445 -5.328 -7.336 1 96.81 155 ILE A O 1
ATOM 1237 N N . ASN A 1 156 ? -4.309 -7.184 -6.844 1 96.69 156 ASN A N 1
ATOM 1238 C CA . ASN A 1 156 ? -3.572 -6.52 -5.773 1 96.69 156 ASN A CA 1
ATOM 1239 C C . ASN A 1 156 ? -2.127 -6.242 -6.176 1 96.69 156 ASN A C 1
ATOM 1241 O O . ASN A 1 156 ? -1.342 -5.73 -5.375 1 96.69 156 ASN A O 1
ATOM 1245 N N . GLU A 1 157 ? -1.736 -6.605 -7.352 1 96.12 157 GLU A N 1
ATOM 1246 C CA . GLU A 1 157 ? -0.359 -6.426 -7.801 1 96.12 157 GLU A CA 1
ATOM 1247 C C . GLU A 1 157 ? -0.019 -4.945 -7.965 1 96.12 157 GLU A C 1
ATOM 1249 O O . GLU A 1 157 ? -0.71 -4.219 -8.68 1 96.12 157 GLU A O 1
ATOM 1254 N N . ARG A 1 158 ? 0.878 -4.48 -7.199 1 92.94 158 ARG A N 1
ATOM 1255 C CA . ARG A 1 158 ? 1.47 -3.146 -7.273 1 92.94 158 ARG A CA 1
ATOM 1256 C C . ARG A 1 158 ? 2.982 -3.209 -7.09 1 92.94 158 ARG A C 1
ATOM 1258 O O . ARG A 1 158 ? 3.471 -3.762 -6.102 1 92.94 158 ARG A O 1
ATOM 1265 N N . PHE A 1 159 ? 3.65 -2.723 -8 1 96.69 159 PHE A N 1
ATOM 1266 C CA . PHE A 1 159 ? 5.105 -2.811 -7.988 1 96.69 159 PHE A CA 1
ATOM 1267 C C . PHE A 1 159 ? 5.734 -1.439 -8.195 1 96.69 159 PHE A C 1
ATOM 1269 O O . PHE A 1 159 ? 5.465 -0.774 -9.203 1 96.69 159 PHE A O 1
ATOM 1276 N N . GLU A 1 160 ? 6.574 -0.969 -7.266 1 93.69 160 GLU A N 1
ATOM 1277 C CA . GLU A 1 160 ? 7.09 0.397 -7.281 1 93.69 160 GLU A CA 1
ATOM 1278 C C . GLU A 1 160 ? 8.57 0.424 -7.645 1 93.69 160 GLU A C 1
ATOM 1280 O O . GLU A 1 160 ? 9.18 1.493 -7.695 1 93.69 160 GLU A O 1
ATOM 1285 N N . LEU A 1 161 ? 9.172 -0.684 -7.863 1 96.19 161 LEU A N 1
ATOM 1286 C CA . LEU A 1 161 ? 10.578 -0.746 -8.242 1 96.19 161 LEU A CA 1
ATOM 1287 C C . LEU A 1 161 ? 10.727 -0.67 -9.758 1 96.19 161 LEU A C 1
ATOM 1289 O O . LEU A 1 161 ? 9.789 -0.969 -10.5 1 96.19 161 LEU A O 1
ATOM 1293 N N . PRO A 1 162 ? 11.914 -0.223 -10.18 1 95.88 162 PRO A N 1
ATOM 1294 C CA . PRO A 1 162 ? 12.133 -0.166 -11.625 1 95.88 162 PRO A CA 1
ATOM 1295 C C . PRO A 1 162 ? 12.172 -1.55 -12.273 1 95.88 162 PRO A C 1
ATOM 1297 O O . PRO A 1 162 ? 12.664 -2.504 -11.664 1 95.88 162 PRO A O 1
ATOM 1300 N N . TYR A 1 163 ? 11.625 -1.604 -13.422 1 97.81 163 TYR A N 1
ATOM 1301 C CA . TYR A 1 163 ? 11.719 -2.814 -14.227 1 97.81 163 TYR A CA 1
ATOM 1302 C C . TYR A 1 163 ? 11.695 -2.479 -15.719 1 97.81 163 TYR A C 1
ATOM 1304 O O . TYR A 1 163 ? 11.328 -1.368 -16.109 1 97.81 163 TYR A O 1
ATOM 1312 N N . VAL A 1 164 ? 12.148 -3.42 -16.531 1 98.44 164 VAL A N 1
ATOM 1313 C CA . VAL A 1 164 ? 12.141 -3.289 -17.984 1 98.44 164 VAL A CA 1
ATOM 1314 C C . VAL A 1 164 ? 10.852 -3.885 -18.547 1 98.44 164 VAL A C 1
ATOM 1316 O O . VAL A 1 164 ? 10.555 -5.062 -18.328 1 98.44 164 VAL A O 1
ATOM 1319 N N . HIS A 1 165 ? 10.117 -3.082 -19.219 1 98.62 165 HIS A N 1
ATOM 1320 C CA . HIS A 1 165 ? 8.906 -3.576 -19.859 1 98.62 165 HIS A CA 1
ATOM 1321 C C . HIS A 1 165 ? 9.18 -3.98 -21.312 1 98.62 165 HIS A C 1
ATOM 1323 O O . HIS A 1 165 ? 9.727 -3.195 -22.078 1 98.62 165 HIS A O 1
ATOM 1329 N N . ILE A 1 166 ? 8.898 -5.164 -21.609 1 98.5 166 ILE A N 1
ATOM 1330 C CA . ILE A 1 166 ? 9.023 -5.711 -22.953 1 98.5 166 ILE A CA 1
ATOM 1331 C C . ILE A 1 166 ? 7.648 -6.113 -23.469 1 98.5 166 ILE A C 1
ATOM 1333 O O . ILE A 1 166 ? 6.953 -6.922 -22.859 1 98.5 166 ILE A O 1
ATOM 1337 N N . SER A 1 167 ? 7.266 -5.637 -24.625 1 97.5 167 SER A N 1
ATOM 1338 C CA . SER A 1 167 ? 5.938 -5.902 -25.156 1 97.5 167 SER A CA 1
ATOM 1339 C C . SER A 1 167 ? 5.828 -7.336 -25.672 1 97.5 167 SER A C 1
ATOM 1341 O O . SER A 1 167 ? 6.836 -7.953 -26.016 1 97.5 167 SER A O 1
ATOM 1343 N N . LEU A 1 168 ? 4.645 -7.828 -25.781 1 96.12 168 LEU A N 1
ATOM 1344 C CA . LEU A 1 168 ? 4.418 -9.148 -26.359 1 96.12 168 LEU A CA 1
ATOM 1345 C C . LEU A 1 168 ? 4.762 -9.148 -27.844 1 96.12 168 LEU A C 1
ATOM 1347 O O . LEU A 1 168 ? 5.215 -10.164 -28.375 1 96.12 168 LEU A O 1
ATOM 1351 N N . LYS A 1 169 ? 4.48 -8.016 -28.469 1 96.25 169 LYS A N 1
ATOM 1352 C CA . LYS A 1 169 ? 4.871 -7.898 -29.875 1 96.25 169 LYS A CA 1
ATOM 1353 C C . LYS A 1 169 ? 6.352 -8.219 -30.062 1 96.25 169 LYS A C 1
ATOM 1355 O O . LYS A 1 169 ? 6.719 -8.953 -30.984 1 96.25 169 LYS A O 1
ATOM 1360 N N . LYS A 1 170 ? 7.148 -7.641 -29.203 1 97.38 170 LYS A N 1
ATOM 1361 C CA . LYS A 1 170 ? 8.586 -7.902 -29.266 1 97.38 170 LYS A CA 1
ATOM 1362 C C . LYS A 1 170 ? 8.883 -9.367 -28.969 1 97.38 170 LYS A C 1
ATOM 1364 O O . LYS A 1 170 ? 9.742 -9.969 -29.609 1 97.38 170 LYS A O 1
ATOM 1369 N N . PHE A 1 171 ? 8.211 -9.969 -28.078 1 97.94 171 PHE A N 1
ATOM 1370 C CA . PHE A 1 171 ? 8.367 -11.383 -27.797 1 97.94 171 PHE A CA 1
ATOM 1371 C C . PHE A 1 171 ? 8.07 -12.227 -29.031 1 97.94 171 PHE A C 1
ATOM 1373 O O . PHE A 1 171 ? 8.812 -13.164 -29.344 1 97.94 171 PHE A O 1
ATOM 1380 N N . TYR A 1 172 ? 7.004 -11.906 -29.703 1 97.62 172 TYR A N 1
ATOM 1381 C CA . TYR A 1 172 ? 6.602 -12.688 -30.859 1 97.62 172 TYR A CA 1
ATOM 1382 C C . TYR A 1 172 ? 7.641 -12.586 -31.984 1 97.62 172 TYR A C 1
ATOM 1384 O O . TYR A 1 172 ? 7.852 -13.539 -32.719 1 97.62 172 TYR A O 1
ATOM 1392 N N . GLU A 1 173 ? 8.273 -11.422 -32.062 1 98.25 173 GLU A N 1
ATOM 1393 C CA . GLU A 1 173 ? 9.359 -11.297 -33.031 1 98.25 173 GLU A CA 1
ATOM 1394 C C . GLU A 1 173 ? 10.477 -12.297 -32.719 1 98.25 173 GLU A C 1
ATOM 1396 O O . GLU A 1 173 ? 10.992 -12.953 -33.625 1 98.25 173 GLU A O 1
ATOM 1401 N N . TYR A 1 174 ? 10.836 -12.352 -31.484 1 98.38 174 TYR A N 1
ATOM 1402 C CA . TYR A 1 174 ? 11.852 -13.312 -31.078 1 98.38 174 TYR A CA 1
ATOM 1403 C C . TYR A 1 174 ? 11.375 -14.742 -31.328 1 98.38 174 TYR A C 1
ATOM 1405 O O . TYR A 1 174 ? 12.148 -15.586 -31.797 1 98.38 174 TYR A O 1
ATOM 1413 N N . TYR A 1 175 ? 10.141 -15.031 -31.047 1 98.12 175 TYR A N 1
ATOM 1414 C CA . TYR A 1 175 ? 9.555 -16.359 -31.219 1 98.12 175 TYR A CA 1
ATOM 1415 C C . TYR A 1 175 ? 9.547 -16.75 -32.688 1 98.12 175 TYR A C 1
ATOM 1417 O O . TYR A 1 175 ? 9.852 -17.891 -33.031 1 98.12 175 TYR A O 1
ATOM 1425 N N . GLU A 1 176 ? 9.234 -15.82 -33.531 1 97.81 176 GLU A N 1
ATOM 1426 C CA . GLU A 1 176 ? 9.133 -16.078 -34.969 1 97.81 176 GLU A CA 1
ATOM 1427 C C . GLU A 1 176 ? 10.5 -16.375 -35.562 1 97.81 176 GLU A C 1
ATOM 1429 O O . GLU A 1 176 ? 10.594 -17.016 -36.625 1 97.81 176 GLU A O 1
ATOM 1434 N N . ASP A 1 177 ? 11.453 -15.969 -34.906 1 97.69 177 ASP A N 1
ATOM 1435 C CA . ASP A 1 177 ? 12.812 -16.203 -35.375 1 97.69 177 ASP A CA 1
ATOM 1436 C C . ASP A 1 177 ? 13.281 -17.609 -35 1 97.69 177 ASP A C 1
ATOM 1438 O O . ASP A 1 177 ? 14.391 -18.016 -35.375 1 97.69 177 ASP A O 1
ATOM 1442 N N . THR A 1 178 ? 12.477 -18.391 -34.375 1 98.06 178 THR A N 1
ATOM 1443 C CA . THR A 1 178 ? 12.789 -19.766 -34.031 1 98.06 178 THR A CA 1
ATOM 1444 C C . THR A 1 178 ? 12.023 -20.734 -34.938 1 98.06 178 THR A C 1
ATOM 1446 O O . THR A 1 178 ? 11.102 -20.328 -35.625 1 98.06 178 THR A O 1
ATOM 1449 N N . ASN A 1 179 ? 12.422 -21.984 -34.906 1 97.5 179 ASN A N 1
ATOM 1450 C CA . ASN A 1 179 ? 11.672 -23 -35.625 1 97.5 179 ASN A CA 1
ATOM 1451 C C . ASN A 1 179 ? 11.469 -24.266 -34.812 1 97.5 179 ASN A C 1
ATOM 1453 O O . ASN A 1 179 ? 12.023 -24.391 -33.719 1 97.5 179 ASN A O 1
ATOM 1457 N N . GLU A 1 180 ? 10.695 -25.156 -35.312 1 97.69 180 GLU A N 1
ATOM 1458 C CA . GLU A 1 180 ? 10.25 -26.328 -34.594 1 97.69 180 GLU A CA 1
ATOM 1459 C C . GLU A 1 180 ? 11.43 -27.234 -34.219 1 97.69 180 GLU A C 1
ATOM 1461 O O . GLU A 1 180 ? 11.492 -27.766 -33.094 1 97.69 180 GLU A O 1
ATOM 1466 N N . GLU A 1 181 ? 12.328 -27.375 -35.125 1 98.12 181 GLU A N 1
ATOM 1467 C CA . GLU A 1 181 ? 13.477 -28.25 -34.875 1 98.12 181 GLU A CA 1
ATOM 1468 C C . GLU A 1 181 ? 14.344 -27.719 -33.75 1 98.12 181 GLU A C 1
ATOM 1470 O O . GLU A 1 181 ? 14.758 -28.484 -32.875 1 98.12 181 GLU A O 1
ATOM 1475 N N . GLU A 1 182 ? 14.617 -26.453 -33.781 1 98.19 182 GLU A N 1
ATOM 1476 C CA . GLU A 1 182 ? 15.383 -25.812 -32.719 1 98.19 182 GLU A CA 1
ATOM 1477 C C . GLU A 1 182 ? 14.68 -25.953 -31.375 1 98.19 182 GLU A C 1
ATOM 1479 O O . GLU A 1 182 ? 15.328 -26.172 -30.344 1 98.19 182 GLU A O 1
ATOM 1484 N N . GLY A 1 183 ? 13.391 -25.797 -31.406 1 98.38 183 GLY A N 1
ATOM 1485 C CA . GLY A 1 183 ? 12.609 -25.922 -30.188 1 98.38 183 GLY A CA 1
ATOM 1486 C C . GLY A 1 183 ? 12.703 -27.312 -29.562 1 98.38 183 GLY A C 1
ATOM 1487 O O . GLY A 1 183 ? 12.914 -27.422 -28.344 1 98.38 183 GLY A O 1
ATOM 1488 N N . LEU A 1 184 ? 12.539 -28.266 -30.406 1 98.5 184 LEU A N 1
ATOM 1489 C CA . LEU A 1 184 ? 12.609 -29.641 -29.906 1 98.5 184 LEU A CA 1
ATOM 1490 C C . LEU A 1 184 ? 14.008 -29.953 -29.391 1 98.5 184 LEU A C 1
ATOM 1492 O O . LEU A 1 184 ? 14.156 -30.625 -28.359 1 98.5 184 LEU A O 1
ATOM 1496 N N . GLU A 1 185 ? 14.992 -29.484 -30.062 1 98.44 185 GLU A N 1
ATOM 1497 C CA . GLU A 1 185 ? 16.375 -29.766 -29.719 1 98.44 185 GLU A CA 1
ATOM 1498 C C . GLU A 1 185 ? 16.734 -29.203 -28.344 1 98.44 185 GLU A C 1
ATOM 1500 O O . GLU A 1 185 ? 17.375 -29.859 -27.531 1 98.44 185 GLU A O 1
ATOM 1505 N N . VAL A 1 186 ? 16.297 -28.047 -28.078 1 98.12 186 VAL A N 1
ATOM 1506 C CA . VAL A 1 186 ? 16.734 -27.344 -26.875 1 98.12 186 VAL A CA 1
ATOM 1507 C C . VAL A 1 186 ? 16.094 -27.984 -25.641 1 98.12 186 VAL A C 1
ATOM 1509 O O . VAL A 1 186 ? 16.641 -27.891 -24.547 1 98.12 186 VAL A O 1
ATOM 1512 N N . ILE A 1 187 ? 14.961 -28.703 -25.828 1 98.38 187 ILE A N 1
ATOM 1513 C CA . ILE A 1 187 ? 14.305 -29.281 -24.656 1 98.38 187 ILE A CA 1
ATOM 1514 C C . ILE A 1 187 ? 14.445 -30.797 -24.672 1 98.38 187 ILE A C 1
ATOM 1516 O O . ILE A 1 187 ? 13.75 -31.5 -23.938 1 98.38 187 ILE A O 1
ATOM 1520 N N . GLU A 1 188 ? 15.273 -31.297 -25.516 1 98.38 188 GLU A N 1
ATOM 1521 C CA . GLU A 1 188 ? 15.414 -32.75 -25.734 1 98.38 188 GLU A CA 1
ATOM 1522 C C . GLU A 1 188 ? 15.703 -33.469 -24.422 1 98.38 188 GLU A C 1
ATOM 1524 O O . GLU A 1 188 ? 15.047 -34.438 -24.094 1 98.38 188 GLU A O 1
ATOM 1529 N N . LYS A 1 189 ? 16.625 -32.969 -23.703 1 98.06 189 LYS A N 1
ATOM 1530 C CA . LYS A 1 189 ? 17.016 -33.594 -22.438 1 98.06 189 LYS A CA 1
ATOM 1531 C C . LYS A 1 189 ? 15.867 -33.562 -21.438 1 98.06 189 LYS A C 1
ATOM 1533 O O . LYS A 1 189 ? 15.703 -34.5 -20.641 1 98.06 189 LYS A O 1
ATOM 1538 N N . ILE A 1 190 ? 15.125 -32.5 -21.453 1 98.31 190 ILE A N 1
ATOM 1539 C CA . ILE A 1 190 ? 13.984 -32.344 -20.562 1 98.31 190 ILE A CA 1
ATOM 1540 C C . ILE A 1 190 ? 12.93 -33.406 -20.891 1 98.31 190 ILE A C 1
ATOM 1542 O O . ILE A 1 190 ? 12.367 -34.031 -20 1 98.31 190 ILE A O 1
ATOM 1546 N N . VAL A 1 191 ? 12.711 -33.594 -22.141 1 98.25 191 VAL A N 1
ATOM 1547 C CA . VAL A 1 191 ? 11.719 -34.531 -22.625 1 98.25 191 VAL A CA 1
ATOM 1548 C C . VAL A 1 191 ? 12.18 -35.969 -22.281 1 98.25 191 VAL A C 1
ATOM 1550 O O . VAL A 1 191 ? 11.398 -36.781 -21.797 1 98.25 191 VAL A O 1
ATOM 1553 N N . GLU A 1 192 ? 13.461 -36.188 -22.469 1 98.06 192 GLU A N 1
ATOM 1554 C CA . GLU A 1 192 ? 14.031 -37.5 -22.234 1 98.06 192 GLU A CA 1
ATOM 1555 C C . GLU A 1 192 ? 14.008 -37.875 -20.75 1 98.06 192 GLU A C 1
ATOM 1557 O O . GLU A 1 192 ? 13.844 -39.031 -20.406 1 98.06 192 GLU A O 1
ATOM 1562 N N . ASN A 1 193 ? 14.172 -36.875 -19.953 1 98.12 193 ASN A N 1
ATOM 1563 C CA . ASN A 1 193 ? 14.289 -37.125 -18.516 1 98.12 193 ASN A CA 1
ATOM 1564 C C . ASN A 1 193 ? 12.922 -37.188 -17.844 1 98.12 193 ASN A C 1
ATOM 1566 O O . ASN A 1 193 ? 12.812 -37.594 -16.688 1 98.12 193 ASN A O 1
ATOM 1570 N N . ALA A 1 194 ? 11.898 -36.781 -18.562 1 98.56 194 ALA A N 1
ATOM 1571 C CA . ALA A 1 194 ? 10.555 -36.812 -17.984 1 98.56 194 ALA A CA 1
ATOM 1572 C C . ALA A 1 194 ? 10.102 -38.25 -17.75 1 98.56 194 ALA A C 1
ATOM 1574 O O . ALA A 1 194 ? 10.359 -39.125 -18.562 1 98.56 194 ALA A O 1
ATOM 1575 N N . ARG A 1 195 ? 9.508 -38.469 -16.672 1 98.31 195 ARG A N 1
ATOM 1576 C CA . ARG A 1 195 ? 8.992 -39.781 -16.359 1 98.31 195 ARG A CA 1
ATOM 1577 C C . ARG A 1 195 ? 7.895 -40.188 -17.344 1 98.31 195 ARG A C 1
ATOM 1579 O O . ARG A 1 195 ? 7.738 -41.375 -17.672 1 98.31 195 ARG A O 1
ATOM 1586 N N . GLU A 1 196 ? 7.141 -39.156 -17.656 1 98.06 196 GLU A N 1
ATOM 1587 C CA . GLU A 1 196 ? 6.004 -39.375 -18.547 1 98.06 196 GLU A CA 1
ATOM 1588 C C . GLU A 1 196 ? 5.629 -38.062 -19.281 1 98.06 196 GLU A C 1
ATOM 1590 O O . GLU A 1 196 ? 5.836 -36.969 -18.766 1 98.06 196 GLU A O 1
ATOM 1595 N N . ILE A 1 197 ? 5.254 -38.188 -20.484 1 98.31 197 ILE A N 1
ATOM 1596 C CA . ILE A 1 197 ? 4.566 -37.156 -21.219 1 98.31 197 ILE A CA 1
ATOM 1597 C C . ILE A 1 197 ? 3.09 -37.5 -21.375 1 98.31 197 ILE A C 1
ATOM 1599 O O . ILE A 1 197 ? 2.742 -38.406 -22.156 1 98.31 197 ILE A O 1
ATOM 1603 N N . LYS A 1 198 ? 2.246 -36.812 -20.734 1 97.62 198 LYS A N 1
ATOM 1604 C CA . LYS A 1 198 ? 0.867 -37.281 -20.625 1 97.62 198 LYS A CA 1
ATOM 1605 C C . LYS A 1 198 ? 0.027 -36.781 -21.797 1 97.62 198 LYS A C 1
ATOM 1607 O O . LYS A 1 198 ? -0.282 -37.531 -22.719 1 97.62 198 LYS A O 1
ATOM 1612 N N . GLU A 1 199 ? -0.224 -35.406 -21.844 1 97.75 199 GLU A N 1
ATOM 1613 C CA . GLU A 1 199 ? -1.136 -34.875 -22.859 1 97.75 199 GLU A CA 1
ATOM 1614 C C . GLU A 1 199 ? -0.369 -34.25 -24.016 1 97.75 199 GLU A C 1
ATOM 1616 O O . GLU A 1 199 ? -0.765 -34.375 -25.172 1 97.75 199 GLU A O 1
ATOM 1621 N N . PRO A 1 200 ? 0.77 -33.625 -23.797 1 97.94 200 PRO A N 1
ATOM 1622 C CA . PRO A 1 200 ? 1.402 -32.844 -24.859 1 97.94 200 PRO A CA 1
ATOM 1623 C C . PRO A 1 200 ? 1.882 -33.719 -26.016 1 97.94 200 PRO A C 1
ATOM 1625 O O . PRO A 1 200 ? 2.391 -34.812 -25.797 1 97.94 200 PRO A O 1
ATOM 1628 N N . ASP A 1 201 ? 1.66 -33.188 -27.219 1 97.5 201 ASP A N 1
ATOM 1629 C CA . ASP A 1 201 ? 2.186 -33.875 -28.406 1 97.5 201 ASP A CA 1
ATOM 1630 C C . ASP A 1 201 ? 3.488 -33.219 -28.859 1 97.5 201 ASP A C 1
ATOM 1632 O O . ASP A 1 201 ? 3.994 -32.281 -28.219 1 97.5 201 ASP A O 1
ATOM 1636 N N . ARG A 1 202 ? 3.998 -33.719 -29.938 1 97.5 202 ARG A N 1
ATOM 1637 C CA . ARG A 1 202 ? 5.289 -33.25 -30.438 1 97.5 202 ARG A CA 1
ATOM 1638 C C . ARG A 1 202 ? 5.238 -31.781 -30.812 1 97.5 202 ARG A C 1
ATOM 1640 O O . ARG A 1 202 ? 6.195 -31.031 -30.578 1 97.5 202 ARG A O 1
ATOM 1647 N N . LYS A 1 203 ? 4.156 -31.375 -31.391 1 97.31 203 LYS A N 1
ATOM 1648 C CA . LYS A 1 203 ? 3.984 -29.984 -31.797 1 97.31 203 LYS A CA 1
ATOM 1649 C C . LYS A 1 203 ? 3.984 -29.062 -30.578 1 97.31 203 LYS A C 1
ATOM 1651 O O . LYS A 1 203 ? 4.602 -28 -30.609 1 97.31 203 LYS A O 1
ATOM 1656 N N . SER A 1 204 ? 3.256 -29.469 -29.562 1 97.81 204 SER A N 1
ATOM 1657 C CA . SER A 1 204 ? 3.213 -28.703 -28.328 1 97.81 204 SER A CA 1
ATOM 1658 C C . SER A 1 204 ? 4.598 -28.594 -27.703 1 97.81 204 SER A C 1
ATOM 1660 O O . SER A 1 204 ? 4.977 -27.531 -27.203 1 97.81 204 SER A O 1
ATOM 1662 N N . LEU A 1 205 ? 5.312 -29.672 -27.75 1 98.62 205 LEU A N 1
ATOM 1663 C CA . LEU A 1 205 ? 6.664 -29.672 -27.219 1 98.62 205 LEU A CA 1
ATOM 1664 C C . LEU A 1 205 ? 7.57 -28.734 -28 1 98.62 205 LEU A C 1
ATOM 1666 O O . LEU A 1 205 ? 8.344 -27.969 -27.406 1 98.62 205 LEU A O 1
ATOM 1670 N N . ALA A 1 206 ? 7.43 -28.797 -29.25 1 98.44 206 ALA A N 1
ATOM 1671 C CA . ALA A 1 206 ? 8.219 -27.922 -30.109 1 98.44 206 ALA A CA 1
ATOM 1672 C C . ALA A 1 206 ? 7.941 -26.453 -29.781 1 98.44 206 ALA A C 1
ATOM 1674 O O . ALA A 1 206 ? 8.867 -25.641 -29.672 1 98.44 206 ALA A O 1
ATOM 1675 N N . LYS A 1 207 ? 6.684 -26.109 -29.672 1 98.12 207 LYS A N 1
ATOM 1676 C CA . LYS A 1 207 ? 6.293 -24.734 -29.375 1 98.12 207 LYS A CA 1
ATOM 1677 C C . LYS A 1 207 ? 6.844 -24.297 -28.016 1 98.12 207 LYS A C 1
ATOM 1679 O O . LYS A 1 207 ? 7.297 -23.172 -27.859 1 98.12 207 LYS A O 1
ATOM 1684 N N . ALA A 1 208 ? 6.789 -25.203 -27.047 1 98.19 208 ALA A N 1
ATOM 1685 C CA . ALA A 1 208 ? 7.312 -24.891 -25.719 1 98.19 208 ALA A CA 1
ATOM 1686 C C . ALA A 1 208 ? 8.812 -24.594 -25.766 1 98.19 208 ALA A C 1
ATOM 1688 O O . ALA A 1 208 ? 9.289 -23.656 -25.125 1 98.19 208 ALA A O 1
ATOM 1689 N N . GLY A 1 209 ? 9.539 -25.406 -26.531 1 98.69 209 GLY A N 1
ATOM 1690 C CA . GLY A 1 209 ? 10.953 -25.156 -26.719 1 98.69 209 GLY A CA 1
ATOM 1691 C C . GLY A 1 209 ? 11.234 -23.828 -27.406 1 98.69 209 GLY A C 1
ATOM 1692 O O . GLY A 1 209 ? 12.188 -23.125 -27.047 1 98.69 209 GLY A O 1
ATOM 1693 N N . ARG A 1 210 ? 10.406 -23.5 -28.391 1 98.62 210 ARG A N 1
ATOM 1694 C CA . ARG A 1 210 ? 10.555 -22.234 -29.094 1 98.62 210 ARG A CA 1
ATOM 1695 C C . ARG A 1 210 ? 10.352 -21.062 -28.141 1 98.62 210 ARG A C 1
ATOM 1697 O O . ARG A 1 210 ? 11.047 -20.047 -28.234 1 98.62 210 ARG A O 1
ATOM 1704 N N . VAL A 1 211 ? 9.422 -21.219 -27.25 1 98.5 211 VAL A N 1
ATOM 1705 C CA . VAL A 1 211 ? 9.188 -20.188 -26.25 1 98.5 211 VAL A CA 1
ATOM 1706 C C . VAL A 1 211 ? 10.438 -20.016 -25.375 1 98.5 211 VAL A C 1
ATOM 1708 O O . VAL A 1 211 ? 10.875 -18.891 -25.125 1 98.5 211 VAL A O 1
ATOM 1711 N N . TYR A 1 212 ? 11.016 -21.094 -24.969 1 98.62 212 TYR A N 1
ATOM 1712 C CA . TYR A 1 212 ? 12.234 -21.047 -24.172 1 98.62 212 TYR A CA 1
ATOM 1713 C C . TYR A 1 212 ? 13.344 -20.312 -24.922 1 98.62 212 TYR A C 1
ATOM 1715 O O . TYR A 1 212 ? 14.016 -19.453 -24.344 1 98.62 212 TYR A O 1
ATOM 1723 N N . LEU A 1 213 ? 13.516 -20.641 -26.156 1 98.75 213 LEU A N 1
ATOM 1724 C CA . LEU A 1 213 ? 14.57 -20.031 -26.953 1 98.75 213 LEU A CA 1
ATOM 1725 C C . LEU A 1 213 ? 14.359 -18.531 -27.094 1 98.75 213 LEU A C 1
ATOM 172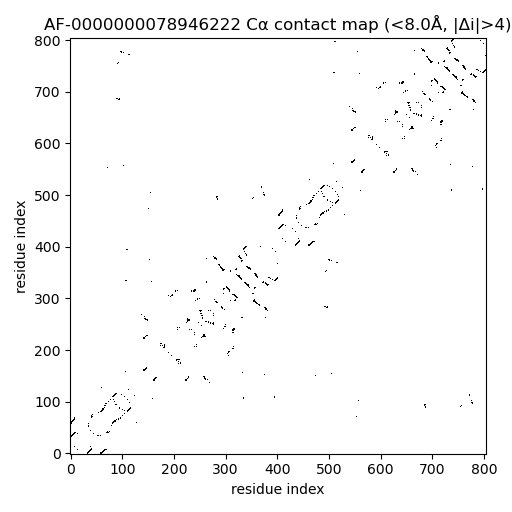7 O O . LEU A 1 213 ? 15.297 -17.75 -26.938 1 98.75 213 LEU A O 1
ATOM 1731 N N . ALA A 1 214 ? 13.133 -18.172 -27.375 1 98.56 214 ALA A N 1
ATOM 1732 C CA . ALA A 1 214 ? 12.805 -16.75 -27.516 1 98.56 214 ALA A CA 1
ATOM 1733 C C . ALA A 1 214 ? 13.094 -15.984 -26.219 1 98.56 214 ALA A C 1
ATOM 1735 O O . ALA A 1 214 ? 13.711 -14.922 -26.25 1 98.56 214 ALA A O 1
ATOM 1736 N N . LEU A 1 215 ? 12.688 -16.562 -25.141 1 98.69 215 LEU A N 1
ATOM 1737 C CA . LEU A 1 215 ? 12.883 -15.93 -23.844 1 98.69 215 LEU A CA 1
ATOM 1738 C C . LEU A 1 215 ? 14.367 -15.859 -23.484 1 98.69 215 LEU A C 1
ATOM 1740 O O . LEU A 1 215 ? 14.836 -14.852 -22.938 1 98.69 215 LEU A O 1
ATOM 1744 N N . LYS A 1 216 ? 15.055 -16.891 -23.75 1 98.62 216 LYS A N 1
ATOM 1745 C CA . LYS A 1 216 ? 16.5 -16.906 -23.484 1 98.62 216 LYS A CA 1
ATOM 1746 C C . LYS A 1 216 ? 17.203 -15.758 -24.188 1 98.62 216 LYS A C 1
ATOM 1748 O O . LYS A 1 216 ? 18.047 -15.078 -23.594 1 98.62 216 LYS A O 1
ATOM 1753 N N . LYS A 1 217 ? 16.844 -15.57 -25.438 1 98.62 217 LYS A N 1
ATOM 1754 C CA . LYS A 1 217 ? 17.438 -14.484 -26.219 1 98.62 217 LYS A CA 1
ATOM 1755 C C . LYS A 1 217 ? 17.047 -13.125 -25.641 1 98.62 217 LYS A C 1
ATOM 1757 O O . LYS A 1 217 ? 17.891 -12.219 -25.547 1 98.62 217 LYS A O 1
ATOM 1762 N N . ILE A 1 218 ? 15.828 -12.969 -25.234 1 98.69 218 ILE A N 1
ATOM 1763 C CA . ILE A 1 218 ? 15.344 -11.719 -24.656 1 98.69 218 ILE A CA 1
ATOM 1764 C C . ILE A 1 218 ? 16.109 -11.406 -23.375 1 98.69 218 ILE A C 1
ATOM 1766 O O . ILE A 1 218 ? 16.562 -10.273 -23.172 1 98.69 218 ILE A O 1
ATOM 1770 N N . ILE A 1 219 ? 16.266 -12.367 -22.531 1 98.56 219 ILE A N 1
ATOM 1771 C CA . ILE A 1 219 ? 16.969 -12.203 -21.266 1 98.56 219 ILE A CA 1
ATOM 1772 C C . ILE A 1 219 ? 18.391 -11.727 -21.531 1 98.56 219 ILE A C 1
ATOM 1774 O O . ILE A 1 219 ? 18.875 -10.82 -20.844 1 98.56 219 ILE A O 1
ATOM 1778 N N . GLY A 1 220 ? 19.031 -12.312 -22.531 1 98.44 220 GLY A N 1
ATOM 1779 C CA . GLY A 1 220 ? 20.375 -11.914 -22.891 1 98.44 220 GLY A CA 1
ATOM 1780 C C . GLY A 1 220 ? 20.453 -10.516 -23.453 1 98.44 220 GLY A C 1
ATOM 1781 O O . GLY A 1 220 ? 21.281 -9.703 -23.016 1 98.44 220 GLY A O 1
ATOM 1782 N N . ASP A 1 221 ? 19.562 -10.234 -24.359 1 98.56 221 ASP A N 1
ATOM 1783 C CA . ASP A 1 221 ? 19.578 -8.953 -25.062 1 98.56 221 ASP A CA 1
ATOM 1784 C C . ASP A 1 221 ? 19.281 -7.801 -24.094 1 98.56 221 ASP A C 1
ATOM 1786 O O . ASP A 1 221 ? 19.859 -6.719 -24.219 1 98.56 221 ASP A O 1
ATOM 1790 N N . TYR A 1 222 ? 18.484 -8.055 -23.125 1 98.44 222 TYR A N 1
ATOM 1791 C CA . TYR A 1 222 ? 18.078 -6.988 -22.234 1 98.44 222 TYR A CA 1
ATOM 1792 C C . TYR A 1 222 ? 18.828 -7.078 -20.906 1 98.44 222 TYR A C 1
ATOM 1794 O O . TYR A 1 222 ? 18.578 -6.289 -19.984 1 98.44 222 TYR A O 1
ATOM 1802 N N . LYS A 1 223 ? 19.688 -8.055 -20.781 1 98 223 LYS A N 1
ATOM 1803 C CA . LYS A 1 223 ? 20.547 -8.242 -19.625 1 98 223 LYS A CA 1
ATOM 1804 C C . LYS A 1 223 ? 19.734 -8.32 -18.328 1 98 223 LYS A C 1
ATOM 1806 O O . LYS A 1 223 ? 20 -7.613 -17.359 1 98 223 LYS A O 1
ATOM 1811 N N . LEU A 1 224 ? 18.688 -9.156 -18.328 1 98.69 224 LEU A N 1
ATOM 1812 C CA . LEU A 1 224 ? 17.766 -9.281 -17.203 1 98.69 224 LEU A CA 1
ATOM 1813 C C . LEU A 1 224 ? 18.312 -10.234 -16.156 1 98.69 224 LEU A C 1
ATOM 1815 O O . LEU A 1 224 ? 18.906 -11.273 -16.5 1 98.69 224 LEU A O 1
ATOM 1819 N N . ASP A 1 225 ? 18.156 -9.867 -14.867 1 98.38 225 ASP A N 1
ATOM 1820 C CA . ASP A 1 225 ? 18.484 -10.766 -13.758 1 98.38 225 ASP A CA 1
ATOM 1821 C C . ASP A 1 225 ? 17.328 -11.734 -13.484 1 98.38 225 ASP A C 1
ATOM 1823 O O . ASP A 1 225 ? 17.531 -12.766 -12.828 1 98.38 225 ASP A O 1
ATOM 1827 N N . GLY A 1 226 ? 16.203 -11.477 -13.898 1 98.69 226 GLY A N 1
ATOM 1828 C CA . GLY A 1 226 ? 14.961 -12.242 -13.812 1 98.69 226 GLY A CA 1
ATOM 1829 C C . GLY A 1 226 ? 13.82 -11.625 -14.602 1 98.69 226 GLY A C 1
ATOM 1830 O O . GLY A 1 226 ? 13.891 -10.461 -14.984 1 98.69 226 GLY A O 1
ATOM 1831 N N . PHE A 1 227 ? 12.789 -12.438 -14.836 1 98.81 227 PHE A N 1
ATOM 1832 C CA . PHE A 1 227 ? 11.695 -11.891 -15.625 1 98.81 227 PHE A CA 1
ATOM 1833 C C . PHE A 1 227 ? 10.375 -12.562 -15.25 1 98.81 227 PHE A C 1
ATOM 1835 O O . PHE A 1 227 ? 10.367 -13.594 -14.578 1 98.81 227 PHE A O 1
ATOM 1842 N N . THR A 1 228 ? 9.328 -11.914 -15.57 1 98.69 228 THR A N 1
ATOM 1843 C CA . THR A 1 228 ? 7.988 -12.492 -15.547 1 98.69 228 THR A CA 1
ATOM 1844 C C . THR A 1 228 ? 7.273 -12.242 -16.875 1 98.69 228 THR A C 1
ATOM 1846 O O . THR A 1 228 ? 7.652 -11.344 -17.625 1 98.69 228 THR A O 1
ATOM 1849 N N . ILE A 1 229 ? 6.309 -13.102 -17.125 1 98 229 ILE A N 1
ATOM 1850 C CA . ILE A 1 229 ? 5.633 -13 -18.406 1 98 229 ILE A CA 1
ATOM 1851 C C . ILE A 1 229 ? 4.137 -13.242 -18.234 1 98 229 ILE A C 1
ATOM 1853 O O . ILE A 1 229 ? 3.729 -14.117 -17.469 1 98 229 ILE A O 1
ATOM 1857 N N . GLY A 1 230 ? 3.316 -12.359 -18.891 1 94.81 230 GLY A N 1
ATOM 1858 C CA . GLY A 1 230 ? 1.889 -12.625 -18.953 1 94.81 230 GLY A CA 1
ATOM 1859 C C . GLY A 1 230 ? 1.543 -13.82 -19.812 1 94.81 230 GLY A C 1
ATOM 1860 O O . GLY A 1 230 ? 1.539 -13.719 -21.047 1 94.81 230 GLY A O 1
ATOM 1861 N N . CYS A 1 231 ? 1.115 -14.852 -19.312 1 86.81 231 CYS A N 1
ATOM 1862 C CA . CYS A 1 231 ? 1.119 -16.156 -19.969 1 86.81 231 CYS A CA 1
ATOM 1863 C C . CYS A 1 231 ? -0.167 -16.359 -20.766 1 86.81 231 CYS A C 1
ATOM 1865 O O . CYS A 1 231 ? -0.17 -17.062 -21.781 1 86.81 231 CYS A O 1
ATOM 1867 N N . PHE A 1 232 ? -1.216 -15.766 -20.359 1 83.94 232 PHE A N 1
ATOM 1868 C CA . PHE A 1 232 ? -2.506 -16.094 -20.953 1 83.94 232 PHE A CA 1
ATOM 1869 C C . PHE A 1 232 ? -2.629 -15.516 -22.359 1 83.94 232 PHE A C 1
ATOM 1871 O O . PHE A 1 232 ? -3.354 -16.047 -23.203 1 83.94 232 PHE A O 1
ATOM 1878 N N . ASP A 1 233 ? -1.896 -14.547 -22.609 1 86.38 233 ASP A N 1
ATOM 1879 C CA . ASP A 1 233 ? -1.92 -13.938 -23.938 1 86.38 233 ASP A CA 1
ATOM 1880 C C . ASP A 1 233 ? -1.268 -14.852 -24.984 1 86.38 233 ASP A C 1
ATOM 1882 O O . ASP A 1 233 ? -1.631 -14.82 -26.156 1 86.38 233 ASP A O 1
ATOM 1886 N N . LEU A 1 234 ? -0.365 -15.648 -24.531 1 91.38 234 LEU A N 1
ATOM 1887 C CA . LEU A 1 234 ? 0.343 -16.578 -25.406 1 91.38 234 LEU A CA 1
ATOM 1888 C C . LEU A 1 234 ? -0.588 -17.672 -25.906 1 91.38 234 LEU A C 1
ATOM 1890 O O . LEU A 1 234 ? -0.461 -18.125 -27.047 1 91.38 234 LEU A O 1
ATOM 1894 N N . ILE A 1 235 ? -1.491 -18.078 -25.094 1 89.38 235 ILE A N 1
ATOM 1895 C CA . ILE A 1 235 ? -2.412 -19.156 -25.406 1 89.38 235 ILE A CA 1
ATOM 1896 C C . ILE A 1 235 ? -3.24 -18.797 -26.641 1 89.38 235 ILE A C 1
ATOM 1898 O O . ILE A 1 235 ? -3.393 -19.609 -27.547 1 89.38 235 ILE A O 1
ATOM 1902 N N . GLY A 1 236 ? -3.711 -17.625 -26.625 1 85.81 236 GLY A N 1
ATOM 1903 C CA . GLY A 1 236 ? -4.539 -17.203 -27.734 1 85.81 236 GLY A CA 1
ATOM 1904 C C . GLY A 1 236 ? -3.758 -17 -29.016 1 85.81 236 GLY A C 1
ATOM 1905 O O . GLY A 1 236 ? -4.211 -17.391 -30.094 1 85.81 236 GLY A O 1
ATOM 1906 N N . LYS A 1 237 ? -2.598 -16.531 -28.922 1 89.06 237 LYS A N 1
ATOM 1907 C CA . LYS A 1 237 ? -1.862 -16.078 -30.094 1 89.06 237 LYS A CA 1
ATOM 1908 C C . LYS A 1 237 ? -1.062 -17.219 -30.719 1 89.06 237 LYS A C 1
ATOM 1910 O O . LYS A 1 237 ? -1.097 -17.406 -31.938 1 89.06 237 LYS A O 1
ATOM 1915 N N . ILE A 1 238 ? -0.368 -17.938 -29.859 1 92.56 238 ILE A N 1
ATOM 1916 C CA . ILE A 1 238 ? 0.509 -18.938 -30.469 1 92.56 238 ILE A CA 1
ATOM 1917 C C . ILE A 1 238 ? 0.146 -20.328 -29.953 1 92.56 238 ILE A C 1
ATOM 1919 O O . ILE A 1 238 ? 0.805 -21.312 -30.281 1 92.56 238 ILE A O 1
ATOM 1923 N N . GLY A 1 239 ? -0.877 -20.406 -29.172 1 92.5 239 GLY A N 1
ATOM 1924 C CA . GLY A 1 239 ? -1.44 -21.672 -28.766 1 92.5 239 GLY A CA 1
ATOM 1925 C C . GLY A 1 239 ? -0.548 -22.453 -27.812 1 92.5 239 GLY A C 1
ATOM 1926 O O . GLY A 1 239 ? -0.39 -23.672 -27.953 1 92.5 239 GLY A O 1
ATOM 1927 N N . THR A 1 240 ? 0.171 -21.828 -27.016 1 95.44 240 THR A N 1
ATOM 1928 C CA . THR A 1 240 ? 1.017 -22.484 -26.031 1 95.44 240 THR A CA 1
ATOM 1929 C C . THR A 1 240 ? 1.163 -21.609 -24.781 1 95.44 240 THR A C 1
ATOM 1931 O O . THR A 1 240 ? 0.581 -20.531 -24.703 1 95.44 240 THR A O 1
ATOM 1934 N N . THR A 1 241 ? 1.793 -22.141 -23.734 1 95.38 241 THR A N 1
ATOM 1935 C CA . THR A 1 241 ? 2.074 -21.453 -22.484 1 95.38 241 THR A CA 1
ATOM 1936 C C . THR A 1 241 ? 3.574 -21.422 -22.203 1 95.38 241 THR A C 1
ATOM 1938 O O . THR A 1 241 ? 4.332 -22.203 -22.781 1 95.38 241 THR A O 1
ATOM 1941 N N . PRO A 1 242 ? 3.955 -20.516 -21.422 1 97.31 242 PRO A N 1
ATOM 1942 C CA . PRO A 1 242 ? 5.383 -20.469 -21.109 1 97.31 242 PRO A CA 1
ATOM 1943 C C . PRO A 1 242 ? 5.754 -21.344 -19.906 1 97.31 242 PRO A C 1
ATOM 1945 O O . PRO A 1 242 ? 6.852 -21.219 -19.359 1 97.31 242 PRO A O 1
ATOM 1948 N N . CYS A 1 243 ? 4.891 -22.234 -19.469 1 98.06 243 CYS A N 1
ATOM 1949 C CA . CYS A 1 243 ? 5.039 -22.953 -18.203 1 98.06 243 CYS A CA 1
ATOM 1950 C C . CYS A 1 243 ? 6.332 -23.75 -18.188 1 98.06 243 CYS A C 1
ATOM 1952 O O . CYS A 1 243 ? 7.102 -23.672 -17.219 1 98.06 243 CYS A O 1
ATOM 1954 N N . LEU A 1 244 ? 6.578 -24.531 -19.188 1 98.62 244 LEU A N 1
ATOM 1955 C CA . LEU A 1 244 ? 7.785 -25.359 -19.219 1 98.62 244 LEU A CA 1
ATOM 1956 C C . LEU A 1 244 ? 9.039 -24.484 -19.25 1 98.62 244 LEU A C 1
ATOM 1958 O O . LEU A 1 244 ? 10.016 -24.766 -18.562 1 98.62 244 LEU A O 1
ATOM 1962 N N . ALA A 1 245 ? 9.016 -23.422 -20.094 1 98.56 245 ALA A N 1
ATOM 1963 C CA . ALA A 1 245 ? 10.148 -22.5 -20.156 1 98.56 245 ALA A CA 1
ATOM 1964 C C . ALA A 1 245 ? 10.461 -21.922 -18.781 1 98.56 245 ALA A C 1
ATOM 1966 O O . ALA A 1 245 ? 11.625 -21.859 -18.375 1 98.56 245 ALA A O 1
ATOM 1967 N N . LEU A 1 246 ? 9.422 -21.516 -18.062 1 98.69 246 LEU A N 1
ATOM 1968 C CA . LEU A 1 246 ? 9.609 -20.969 -16.734 1 98.69 246 LEU A CA 1
ATOM 1969 C C . LEU A 1 246 ? 10.234 -22 -15.797 1 98.69 246 LEU A C 1
ATOM 1971 O O . LEU A 1 246 ? 11.117 -21.672 -15 1 98.69 246 LEU A O 1
ATOM 1975 N N . ALA A 1 247 ? 9.773 -23.219 -15.883 1 98.75 247 ALA A N 1
ATOM 1976 C CA . ALA A 1 247 ? 10.336 -24.297 -15.078 1 98.75 247 ALA A CA 1
ATOM 1977 C C . ALA A 1 247 ? 11.828 -24.484 -15.359 1 98.75 247 ALA A C 1
ATOM 1979 O O . ALA A 1 247 ? 12.625 -24.625 -14.438 1 98.75 247 ALA A O 1
ATOM 1980 N N . ILE A 1 248 ? 12.188 -24.453 -16.656 1 98.75 248 ILE A N 1
ATOM 1981 C CA . ILE A 1 248 ? 13.57 -24.641 -17.062 1 98.75 248 ILE A CA 1
ATOM 1982 C C . ILE A 1 248 ? 14.43 -23.5 -16.531 1 98.75 248 ILE A C 1
ATOM 1984 O O . ILE A 1 248 ? 15.484 -23.734 -15.93 1 98.75 248 ILE A O 1
ATOM 1988 N N . PHE A 1 249 ? 14 -22.266 -16.703 1 98.81 249 PHE A N 1
ATOM 1989 C CA . PHE A 1 249 ? 14.773 -21.109 -16.281 1 98.81 249 PHE A CA 1
ATOM 1990 C C . PHE A 1 249 ? 15.008 -21.141 -14.766 1 98.81 249 PHE A C 1
ATOM 1992 O O . PHE A 1 249 ? 16.125 -20.906 -14.297 1 98.81 249 PHE A O 1
ATOM 1999 N N . ASN A 1 250 ? 13.953 -21.438 -14.016 1 98.81 250 ASN A N 1
ATOM 2000 C CA . ASN A 1 250 ? 14.109 -21.516 -12.562 1 98.81 250 ASN A CA 1
ATOM 2001 C C . ASN A 1 250 ? 15.062 -22.641 -12.156 1 98.81 250 ASN A C 1
ATOM 2003 O O . ASN A 1 250 ? 15.797 -22.5 -11.172 1 98.81 250 ASN A O 1
ATOM 2007 N N . THR A 1 251 ? 15.039 -23.688 -12.914 1 98.5 251 THR A N 1
ATOM 2008 C CA . THR A 1 251 ? 15.953 -24.812 -12.672 1 98.5 251 THR A CA 1
ATOM 2009 C C . THR A 1 251 ? 17.391 -24.391 -12.977 1 98.5 251 THR A C 1
ATOM 2011 O O . THR A 1 251 ? 18.312 -24.766 -12.242 1 98.5 251 THR A O 1
ATOM 2014 N N . GLU A 1 252 ? 17.531 -23.578 -14.008 1 97.75 252 GLU A N 1
ATOM 2015 C CA . GLU A 1 252 ? 18.844 -23.188 -14.5 1 97.75 252 GLU A CA 1
ATOM 2016 C C . GLU A 1 252 ? 19.406 -22.016 -13.711 1 97.75 252 GLU A C 1
ATOM 2018 O O . GLU A 1 252 ? 20.547 -21.594 -13.938 1 97.75 252 GLU A O 1
ATOM 2023 N N . GLY A 1 253 ? 18.594 -21.422 -12.852 1 97.81 253 GLY A N 1
ATOM 2024 C CA . GLY A 1 253 ? 19.125 -20.391 -11.977 1 97.81 253 GLY A CA 1
ATOM 2025 C C . GLY A 1 253 ? 18.719 -18.984 -12.398 1 97.81 253 GLY A C 1
ATOM 2026 O O . GLY A 1 253 ? 19.266 -18 -11.914 1 97.81 253 GLY A O 1
ATOM 2027 N N . ILE A 1 254 ? 17.812 -18.859 -13.305 1 98.56 254 ILE A N 1
ATOM 2028 C CA . ILE A 1 254 ? 17.281 -17.562 -13.719 1 98.56 254 ILE A CA 1
ATOM 2029 C C . ILE A 1 254 ? 15.852 -17.406 -13.203 1 98.56 254 ILE A C 1
ATOM 2031 O O . ILE A 1 254 ? 14.93 -18.078 -13.688 1 98.56 254 ILE A O 1
ATOM 2035 N N . PRO A 1 255 ? 15.648 -16.516 -12.219 1 98.81 255 PRO A N 1
ATOM 2036 C CA . PRO A 1 255 ? 14.297 -16.344 -11.68 1 98.81 255 PRO A CA 1
ATOM 2037 C C . PRO A 1 255 ? 13.273 -15.984 -12.75 1 98.81 255 PRO A C 1
ATOM 2039 O O . PRO A 1 255 ? 13.492 -15.047 -13.523 1 98.81 255 PRO A O 1
ATOM 2042 N N . ALA A 1 256 ? 12.242 -16.75 -12.812 1 98.81 256 ALA A N 1
ATOM 2043 C CA . ALA A 1 256 ? 11.18 -16.578 -13.805 1 98.81 256 ALA A CA 1
ATOM 2044 C C . ALA A 1 256 ? 9.805 -16.75 -13.164 1 98.81 256 ALA A C 1
ATOM 2046 O O . ALA A 1 256 ? 9.445 -17.859 -12.75 1 98.81 256 ALA A O 1
ATOM 2047 N N . ALA A 1 257 ? 9.047 -15.695 -13.055 1 98.5 257 ALA A N 1
ATOM 2048 C CA . ALA A 1 257 ? 7.715 -15.734 -12.453 1 98.5 257 ALA A CA 1
ATOM 2049 C C . ALA A 1 257 ? 6.633 -15.812 -13.523 1 98.5 257 ALA A C 1
ATOM 2051 O O . ALA A 1 257 ? 6.883 -15.5 -14.695 1 98.5 257 ALA A O 1
ATOM 2052 N N . CYS A 1 258 ? 5.516 -16.312 -13.102 1 96.94 258 CYS A N 1
ATOM 2053 C CA . CYS A 1 258 ? 4.375 -16.469 -14 1 96.94 258 CYS A CA 1
ATOM 2054 C C . CYS A 1 258 ? 3.412 -15.297 -13.875 1 96.94 258 CYS A C 1
ATOM 2056 O O . CYS A 1 258 ? 3.451 -14.555 -12.891 1 96.94 258 CYS A O 1
ATOM 2058 N N . GLU A 1 259 ? 2.654 -15.07 -14.953 1 96.81 259 GLU A N 1
ATOM 2059 C CA . GLU A 1 259 ? 1.446 -14.25 -14.969 1 96.81 259 GLU A CA 1
ATOM 2060 C C . GLU A 1 259 ? 1.784 -12.773 -14.828 1 96.81 259 GLU A C 1
ATOM 2062 O O . GLU A 1 259 ? 0.948 -11.977 -14.391 1 96.81 259 GLU A O 1
ATOM 2067 N N . GLY A 1 260 ? 3.023 -12.43 -15.094 1 97.44 260 GLY A N 1
ATOM 2068 C CA . GLY A 1 260 ? 3.422 -11.031 -15.078 1 97.44 260 GLY A CA 1
ATOM 2069 C C . GLY A 1 260 ? 3.588 -10.469 -13.68 1 97.44 260 GLY A C 1
ATOM 2070 O O . GLY A 1 260 ? 3.635 -9.25 -13.5 1 97.44 260 GLY A O 1
ATOM 2071 N N . GLU A 1 261 ? 3.67 -11.32 -12.719 1 97.69 261 GLU A N 1
ATOM 2072 C CA . GLU A 1 261 ? 3.719 -10.805 -11.352 1 97.69 261 GLU A CA 1
ATOM 2073 C C . GLU A 1 261 ? 5.137 -10.398 -10.969 1 97.69 261 GLU A C 1
ATOM 2075 O O . GLU A 1 261 ? 5.992 -11.25 -10.719 1 97.69 261 GLU A O 1
ATOM 2080 N N . LEU A 1 262 ? 5.367 -9.164 -10.727 1 98.56 262 LEU A N 1
ATOM 2081 C CA . LEU A 1 262 ? 6.688 -8.609 -10.43 1 98.56 262 LEU A CA 1
ATOM 2082 C C . LEU A 1 262 ? 7.059 -8.836 -8.969 1 98.56 262 LEU A C 1
ATOM 2084 O O . LEU A 1 262 ? 8.227 -9.094 -8.656 1 98.56 262 LEU A O 1
ATOM 2088 N N . ASN A 1 263 ? 6.098 -8.797 -8.055 1 98.56 263 ASN A N 1
ATOM 2089 C CA . ASN A 1 263 ? 6.402 -9.016 -6.645 1 98.56 263 ASN A CA 1
ATOM 2090 C C . ASN A 1 263 ? 6.922 -10.43 -6.398 1 98.56 263 ASN A C 1
ATOM 2092 O O . ASN A 1 263 ? 7.895 -10.617 -5.668 1 98.56 263 ASN A O 1
ATOM 2096 N N . SER A 1 264 ? 6.258 -11.359 -6.992 1 98.56 264 SER A N 1
ATOM 2097 C CA . SER A 1 264 ? 6.746 -12.727 -6.875 1 98.56 264 SER A CA 1
ATOM 2098 C C . SER A 1 264 ? 8.117 -12.883 -7.516 1 98.56 264 SER A C 1
ATOM 2100 O O . SER A 1 264 ? 8.984 -13.578 -6.98 1 98.56 264 SER A O 1
ATOM 2102 N N . LEU A 1 265 ? 8.312 -12.203 -8.672 1 98.75 265 LEU A N 1
ATOM 2103 C CA . LEU A 1 265 ? 9.617 -12.227 -9.328 1 98.75 265 LEU A CA 1
ATOM 2104 C C . LEU A 1 265 ? 10.703 -11.703 -8.391 1 98.75 265 LEU A C 1
ATOM 2106 O O . LEU A 1 265 ? 11.781 -12.289 -8.289 1 98.75 265 LEU A O 1
ATOM 2110 N N . LEU A 1 266 ? 10.383 -10.625 -7.734 1 98.62 266 LEU A N 1
ATOM 2111 C CA . LEU A 1 266 ? 11.344 -10.062 -6.793 1 98.62 266 LEU A CA 1
ATOM 2112 C C . LEU A 1 266 ? 11.695 -11.07 -5.703 1 98.62 266 LEU A C 1
ATOM 2114 O O . LEU A 1 266 ? 12.875 -11.273 -5.395 1 98.62 266 LEU A O 1
ATOM 2118 N N . GLY A 1 267 ? 10.688 -11.711 -5.125 1 98.62 267 GLY A N 1
ATOM 2119 C CA . GLY A 1 267 ? 10.938 -12.734 -4.125 1 98.62 267 GLY A CA 1
ATOM 2120 C C . GLY A 1 267 ? 11.805 -13.867 -4.637 1 98.62 267 GLY A C 1
ATOM 2121 O O . GLY A 1 267 ? 12.734 -14.297 -3.953 1 98.62 267 GLY A O 1
ATOM 2122 N N . MET A 1 268 ? 11.508 -14.328 -5.84 1 98.81 268 MET A N 1
ATOM 2123 C CA . MET A 1 268 ? 12.289 -15.406 -6.449 1 98.81 268 MET A CA 1
ATOM 2124 C C . MET A 1 268 ? 13.742 -14.977 -6.652 1 98.81 268 MET A C 1
ATOM 2126 O O . MET A 1 268 ? 14.664 -15.75 -6.414 1 98.81 268 MET A O 1
ATOM 2130 N N . LEU A 1 269 ? 13.906 -13.766 -7.109 1 98.62 269 LEU A N 1
ATOM 2131 C CA . LEU A 1 269 ? 15.242 -13.219 -7.348 1 98.62 269 LEU A CA 1
ATOM 2132 C C . LEU A 1 269 ? 16.047 -13.172 -6.051 1 98.62 269 LEU A C 1
ATOM 2134 O O . LEU A 1 269 ? 17.219 -13.539 -6.031 1 98.62 269 LEU A O 1
ATOM 2138 N N . LEU A 1 270 ? 15.422 -12.734 -4.98 1 98.31 270 LEU A N 1
ATOM 2139 C CA . LEU A 1 270 ? 16.109 -12.625 -3.705 1 98.31 270 LEU A CA 1
ATOM 2140 C C . LEU A 1 270 ? 16.531 -14 -3.195 1 98.31 270 LEU A C 1
ATOM 2142 O O . LEU A 1 270 ? 17.656 -14.18 -2.723 1 98.31 270 LEU A O 1
ATOM 2146 N N . VAL A 1 271 ? 15.641 -14.961 -3.299 1 98.75 271 VAL A N 1
ATOM 2147 C CA . VAL A 1 271 ? 15.969 -16.328 -2.896 1 98.75 271 VAL A CA 1
ATOM 2148 C C . VAL A 1 271 ? 17.156 -16.828 -3.707 1 98.75 271 VAL A C 1
ATOM 2150 O O . VAL A 1 271 ? 18.094 -17.422 -3.152 1 98.75 271 VAL A O 1
ATOM 2153 N N . ARG A 1 272 ? 17.156 -16.578 -4.973 1 98.38 272 ARG A N 1
ATOM 2154 C CA . ARG A 1 272 ? 18.234 -17.031 -5.848 1 98.38 272 ARG A CA 1
ATOM 2155 C C . ARG A 1 272 ? 19.547 -16.312 -5.535 1 98.38 272 ARG A C 1
ATOM 2157 O O . ARG A 1 272 ? 20.578 -16.953 -5.34 1 98.38 272 ARG A O 1
ATOM 2164 N N . LYS A 1 273 ? 19.5 -15.047 -5.477 1 97.31 273 LYS A N 1
ATOM 2165 C CA . LYS A 1 273 ? 20.703 -14.219 -5.352 1 97.31 273 LYS A CA 1
ATOM 2166 C C . LYS A 1 273 ? 21.375 -14.445 -4.004 1 97.31 273 LYS A C 1
ATOM 2168 O O . LYS A 1 273 ? 22.609 -14.422 -3.916 1 97.31 273 LYS A O 1
ATOM 2173 N N . PHE A 1 274 ? 20.641 -14.719 -2.963 1 97.81 274 PHE A N 1
ATOM 2174 C CA . PHE A 1 274 ? 21.234 -14.711 -1.633 1 97.81 274 PHE A CA 1
ATOM 2175 C C . PHE A 1 274 ? 21.344 -16.125 -1.081 1 97.81 274 PHE A C 1
ATOM 2177 O O . PHE A 1 274 ? 22.125 -16.391 -0.167 1 97.81 274 PHE A O 1
ATOM 2184 N N . PHE A 1 275 ? 20.547 -17.078 -1.618 1 98.31 275 PHE A N 1
ATOM 2185 C CA . PHE A 1 275 ? 20.594 -18.438 -1.084 1 98.31 275 PHE A CA 1
ATOM 2186 C C . PHE A 1 275 ? 20.953 -19.438 -2.176 1 98.31 275 PHE A C 1
ATOM 2188 O O . PHE A 1 275 ? 21.172 -20.625 -1.896 1 98.31 275 PHE A O 1
ATOM 2195 N N . ASP A 1 276 ? 21 -18.984 -3.434 1 98.19 276 ASP A N 1
ATOM 2196 C CA . ASP A 1 276 ? 21.312 -19.828 -4.586 1 98.19 276 ASP A CA 1
ATOM 2197 C C . ASP A 1 276 ? 20.391 -21.031 -4.656 1 98.19 276 ASP A C 1
ATOM 2199 O O . ASP A 1 276 ? 20.844 -22.172 -4.816 1 98.19 276 ASP A O 1
ATOM 2203 N N . LYS A 1 277 ? 19.109 -20.812 -4.449 1 98.56 277 LYS A N 1
ATOM 2204 C CA . LYS A 1 277 ? 18.047 -21.812 -4.547 1 98.56 277 LYS A CA 1
ATOM 2205 C C . LYS A 1 277 ? 16.938 -21.344 -5.465 1 98.56 277 LYS A C 1
ATOM 2207 O O . LYS A 1 277 ? 16.688 -20.141 -5.574 1 98.56 277 LYS A O 1
ATOM 2212 N N . PRO A 1 278 ? 16.344 -22.234 -6.195 1 98.56 278 PRO A N 1
ATOM 2213 C CA . PRO A 1 278 ? 15.141 -21.844 -6.93 1 98.56 278 PRO A CA 1
ATOM 2214 C C . PRO A 1 278 ? 13.914 -21.719 -6.023 1 98.56 278 PRO A C 1
ATOM 2216 O O . PRO A 1 278 ? 13.938 -22.188 -4.883 1 98.56 278 PRO A O 1
ATOM 2219 N N . ALA A 1 279 ? 12.914 -21.062 -6.473 1 98.75 279 ALA A N 1
ATOM 2220 C CA . ALA A 1 279 ? 11.641 -20.953 -5.77 1 98.75 279 ALA A CA 1
ATOM 2221 C C . ALA A 1 279 ? 10.492 -21.422 -6.656 1 98.75 279 ALA A C 1
ATOM 2223 O O . ALA A 1 279 ? 10.477 -21.156 -7.859 1 98.75 279 ALA A O 1
ATOM 2224 N N . PHE A 1 280 ? 9.586 -22.188 -6.074 1 98.81 280 PHE A N 1
ATOM 2225 C CA . PHE A 1 280 ? 8.344 -22.594 -6.723 1 98.81 280 PHE A CA 1
ATOM 2226 C C . PHE A 1 280 ? 7.215 -21.641 -6.387 1 98.81 280 PHE A C 1
ATOM 2228 O O . PHE A 1 280 ? 6.824 -21.516 -5.227 1 98.81 280 PHE A O 1
ATOM 2235 N N . MET A 1 281 ? 6.723 -20.859 -7.41 1 98.56 281 MET A N 1
ATOM 2236 C CA . MET A 1 281 ? 5.562 -19.984 -7.258 1 98.56 281 MET A CA 1
ATOM 2237 C C . MET A 1 281 ? 4.266 -20.781 -7.359 1 98.56 281 MET A C 1
ATOM 2239 O O . MET A 1 281 ? 4.035 -21.469 -8.352 1 98.56 281 MET A O 1
ATOM 2243 N N . GLY A 1 282 ? 3.457 -20.75 -6.316 1 98.44 282 GLY A N 1
ATOM 2244 C CA . GLY A 1 282 ? 2.232 -21.531 -6.355 1 98.44 282 GLY A CA 1
ATOM 2245 C C . GLY A 1 282 ? 1.06 -20.844 -5.688 1 98.44 282 GLY A C 1
ATOM 2246 O O . GLY A 1 282 ? 1.246 -19.906 -4.906 1 98.44 282 GLY A O 1
ATOM 2247 N N . ASN A 1 283 ? -0.109 -21.328 -6.004 1 97.94 283 ASN A N 1
ATOM 2248 C CA . ASN A 1 283 ? -1.356 -20.953 -5.344 1 97.94 283 ASN A CA 1
ATOM 2249 C C . ASN A 1 283 ? -1.613 -21.828 -4.113 1 97.94 283 ASN A C 1
ATOM 2251 O O . ASN A 1 283 ? -1.343 -23.031 -4.133 1 97.94 283 ASN A O 1
ATOM 2255 N N . ILE A 1 284 ? -2.152 -21.25 -3.119 1 98.31 284 ILE A N 1
ATOM 2256 C CA . ILE A 1 284 ? -2.75 -22.094 -2.09 1 98.31 284 ILE A CA 1
ATOM 2257 C C . ILE A 1 284 ? -4.027 -22.734 -2.627 1 98.31 284 ILE A C 1
ATOM 2259 O O . ILE A 1 284 ? -5.004 -22.031 -2.916 1 98.31 284 ILE A O 1
ATOM 2263 N N . ALA A 1 285 ? -3.986 -24.016 -2.736 1 98.25 285 ALA A N 1
ATOM 2264 C CA . ALA A 1 285 ? -5.113 -24.734 -3.32 1 98.25 285 ALA A CA 1
ATOM 2265 C C . ALA A 1 285 ? -6.051 -25.25 -2.234 1 98.25 285 ALA A C 1
ATOM 2267 O O . ALA A 1 285 ? -7.254 -25.406 -2.465 1 98.25 285 ALA A O 1
ATOM 2268 N N . ASP A 1 286 ? -5.508 -25.594 -1.116 1 98.12 286 ASP A N 1
ATOM 2269 C CA . ASP A 1 286 ? -6.25 -26.109 0.024 1 98.12 286 ASP A CA 1
ATOM 2270 C C . ASP A 1 286 ? -5.465 -25.938 1.321 1 98.12 286 ASP A C 1
ATOM 2272 O O . ASP A 1 286 ? -4.258 -25.688 1.294 1 98.12 286 ASP A O 1
ATOM 2276 N N . TYR A 1 287 ? -6.223 -25.953 2.424 1 97.94 287 TYR A N 1
ATOM 2277 C CA . TYR A 1 287 ? -5.566 -25.875 3.725 1 97.94 287 TYR A CA 1
ATOM 2278 C C . TYR A 1 287 ? -6.441 -26.469 4.816 1 97.94 287 TYR A C 1
ATOM 2280 O O . TYR A 1 287 ? -7.652 -26.625 4.637 1 97.94 287 TYR A O 1
ATOM 2288 N N . GLY A 1 288 ? -5.887 -26.875 5.832 1 96.19 288 GLY A N 1
ATOM 2289 C CA . GLY A 1 288 ? -6.531 -27.328 7.051 1 96.19 288 GLY A CA 1
ATOM 2290 C C . GLY A 1 288 ? -5.93 -26.734 8.312 1 96.19 288 GLY A C 1
ATOM 2291 O O . GLY A 1 288 ? -5.543 -25.562 8.32 1 96.19 288 GLY A O 1
ATOM 2292 N N . ASP A 1 289 ? -5.934 -27.516 9.328 1 94.69 289 ASP A N 1
ATOM 2293 C CA . ASP A 1 289 ? -5.398 -27 10.586 1 94.69 289 ASP A CA 1
ATOM 2294 C C . ASP A 1 289 ? -3.871 -26.938 10.547 1 94.69 289 ASP A C 1
ATOM 2296 O O . ASP A 1 289 ? -3.271 -25.969 11.016 1 94.69 289 ASP A O 1
ATOM 2300 N N . ASP A 1 290 ? -3.311 -28 9.914 1 97 290 ASP A N 1
ATOM 2301 C CA . ASP A 1 290 ? -1.855 -28.047 9.992 1 97 290 ASP A CA 1
ATOM 2302 C C . ASP A 1 290 ? -1.245 -28.375 8.633 1 97 290 ASP A C 1
ATOM 2304 O O . ASP A 1 290 ? -0.141 -28.922 8.555 1 97 290 ASP A O 1
ATOM 2308 N N . TYR A 1 291 ? -2.002 -28.109 7.574 1 97.75 291 TYR A N 1
ATOM 2309 C CA . TYR A 1 291 ? -1.435 -28.391 6.258 1 97.75 291 TYR A CA 1
ATOM 2310 C C . TYR A 1 291 ? -1.879 -27.328 5.25 1 97.75 291 TYR A C 1
ATOM 2312 O O . TYR A 1 291 ? -2.885 -26.641 5.457 1 97.75 291 TYR A O 1
ATOM 2320 N N . LEU A 1 292 ? -1.126 -27.172 4.195 1 98.06 292 LEU A N 1
ATOM 2321 C CA . LEU A 1 292 ? -1.405 -26.375 3.004 1 98.06 292 LEU A CA 1
ATOM 2322 C C . LEU A 1 292 ? -1.044 -27.141 1.738 1 98.06 292 LEU A C 1
ATOM 2324 O O . LEU A 1 292 ? -0.097 -27.938 1.735 1 98.06 292 LEU A O 1
ATOM 2328 N N . ILE A 1 293 ? -1.855 -26.984 0.729 1 98.69 293 ILE A N 1
ATOM 2329 C CA . ILE A 1 293 ? -1.502 -27.516 -0.586 1 98.69 293 ILE A CA 1
ATOM 2330 C C . ILE A 1 293 ? -1.183 -26.359 -1.53 1 98.69 293 ILE A C 1
ATOM 2332 O O . ILE A 1 293 ? -2.002 -25.453 -1.714 1 98.69 293 ILE A O 1
ATOM 2336 N N . LEU A 1 294 ? -0.014 -26.391 -2.029 1 98.69 294 LEU A N 1
ATOM 2337 C CA . LEU A 1 294 ? 0.421 -25.422 -3.035 1 98.69 294 LEU A CA 1
ATOM 2338 C C . LEU A 1 294 ? 0.385 -26.047 -4.43 1 98.69 294 LEU A C 1
ATOM 2340 O O . LEU A 1 294 ? 0.831 -27.172 -4.625 1 98.69 294 LEU A O 1
ATOM 2344 N N . ALA A 1 295 ? -0.136 -25.281 -5.402 1 98.75 295 ALA A N 1
ATOM 2345 C CA . ALA A 1 295 ? -0.233 -25.859 -6.738 1 98.75 295 ALA A CA 1
ATOM 2346 C C . ALA A 1 295 ? -0.016 -24.812 -7.816 1 98.75 295 ALA A C 1
ATOM 2348 O O . ALA A 1 295 ? -0.422 -23.656 -7.656 1 98.75 295 ALA A O 1
ATOM 2349 N N . HIS A 1 296 ? 0.597 -25.172 -8.859 1 98.25 296 HIS A N 1
ATOM 2350 C CA . HIS A 1 296 ? 0.779 -24.359 -10.062 1 98.25 296 HIS A CA 1
ATOM 2351 C C . HIS A 1 296 ? 1.282 -25.203 -11.227 1 98.25 296 HIS A C 1
ATOM 2353 O O . HIS A 1 296 ? 1.723 -26.344 -11.039 1 98.25 296 HIS A O 1
ATOM 2359 N N . CYS A 1 297 ? 1.197 -24.703 -12.398 1 97.12 297 CYS A N 1
ATOM 2360 C CA . CYS A 1 297 ? 1.542 -25.5 -13.578 1 97.12 297 CYS A CA 1
ATOM 2361 C C . CYS A 1 297 ? 3.008 -25.312 -13.945 1 97.12 297 CYS A C 1
ATOM 2363 O O . CYS A 1 297 ? 3.453 -25.797 -14.992 1 97.12 297 CYS A O 1
ATOM 2365 N N . THR A 1 298 ? 3.686 -24.547 -13.094 1 95.88 298 THR A N 1
ATOM 2366 C CA . THR A 1 298 ? 5.121 -24.375 -13.273 1 95.88 298 THR A CA 1
ATOM 2367 C C . THR A 1 298 ? 5.871 -24.703 -11.984 1 95.88 298 THR A C 1
ATOM 2369 O O . THR A 1 298 ? 5.285 -24.688 -10.898 1 95.88 298 THR A O 1
ATOM 2372 N N . ALA A 1 299 ? 7.031 -25.281 -12.031 1 98.25 299 ALA A N 1
ATOM 2373 C CA . ALA A 1 299 ? 7.918 -25.547 -10.898 1 98.25 299 ALA A CA 1
ATOM 2374 C C . ALA A 1 299 ? 9.328 -25.875 -11.375 1 98.25 299 ALA A C 1
ATOM 2376 O O . ALA A 1 299 ? 9.516 -26.484 -12.43 1 98.25 299 ALA A O 1
ATOM 2377 N N . PRO A 1 300 ? 10.297 -25.391 -10.586 1 98.75 300 PRO A N 1
ATOM 2378 C CA . PRO A 1 300 ? 11.633 -25.891 -10.914 1 98.75 300 PRO A CA 1
ATOM 2379 C C . PRO A 1 300 ? 11.711 -27.406 -10.898 1 98.75 300 PRO A C 1
ATOM 2381 O O . PRO A 1 300 ? 11.078 -28.062 -10.055 1 98.75 300 PRO A O 1
ATOM 2384 N N . LEU A 1 301 ? 12.477 -27.969 -11.844 1 98.62 301 LEU A N 1
ATOM 2385 C CA . LEU A 1 301 ? 12.562 -29.422 -12.008 1 98.62 301 LEU A CA 1
ATOM 2386 C C . LEU A 1 301 ? 13.539 -30.016 -11 1 98.62 301 LEU A C 1
ATOM 2388 O O . LEU A 1 301 ? 14.602 -30.516 -11.383 1 98.62 301 LEU A O 1
ATOM 2392 N N . LEU A 1 302 ? 13.109 -30.094 -9.75 1 97.94 302 LEU A N 1
ATOM 2393 C CA . LEU A 1 302 ? 14 -30.5 -8.664 1 97.94 302 LEU A CA 1
ATOM 2394 C C . LEU A 1 302 ? 13.859 -31.984 -8.367 1 97.94 302 LEU A C 1
ATOM 2396 O O . LEU A 1 302 ? 14.633 -32.531 -7.59 1 97.94 302 LEU A O 1
ATOM 2400 N N . GLY A 1 303 ? 12.867 -32.594 -8.844 1 97.19 303 GLY A N 1
ATOM 2401 C CA . GLY A 1 303 ? 12.609 -34.031 -8.727 1 97.19 303 GLY A CA 1
ATOM 2402 C C . GLY A 1 303 ? 12.008 -34.625 -9.992 1 97.19 303 GLY A C 1
ATOM 2403 O O . GLY A 1 303 ? 12.148 -34.062 -11.078 1 97.19 303 GLY A O 1
ATOM 2404 N N . GLY A 1 304 ? 11.508 -35.844 -9.852 1 97.81 304 GLY A N 1
ATOM 2405 C CA . GLY A 1 304 ? 10.812 -36.406 -10.992 1 97.81 304 GLY A CA 1
ATOM 2406 C C . GLY A 1 304 ? 9.641 -35.594 -11.461 1 97.81 304 GLY A C 1
ATOM 2407 O O . GLY A 1 304 ? 9.016 -34.875 -10.664 1 97.81 304 GLY A O 1
ATOM 2408 N N . TYR A 1 305 ? 9.422 -35.594 -12.734 1 98.5 305 TYR A N 1
ATOM 2409 C CA . TYR A 1 305 ? 8.344 -34.781 -13.234 1 98.5 305 TYR A CA 1
ATOM 2410 C C . TYR A 1 305 ? 7.664 -35.406 -14.438 1 98.5 305 TYR A C 1
ATOM 2412 O O . TYR A 1 305 ? 8.219 -36.312 -15.055 1 98.5 305 TYR A O 1
ATOM 2420 N N . VAL A 1 306 ? 6.48 -35.031 -14.633 1 98.69 306 VAL A N 1
ATOM 2421 C CA . VAL A 1 306 ? 5.652 -35.406 -15.773 1 98.69 306 VAL A CA 1
ATOM 2422 C C . VAL A 1 306 ? 5.309 -34.156 -16.594 1 98.69 306 VAL A C 1
ATOM 2424 O O . VAL A 1 306 ? 5.035 -33.094 -16.031 1 98.69 306 VAL A O 1
ATOM 2427 N N . LEU A 1 307 ? 5.422 -34.25 -17.906 1 98.75 307 LEU A N 1
ATOM 2428 C CA . LEU A 1 307 ? 4.977 -33.156 -18.766 1 98.75 307 LEU A CA 1
ATOM 2429 C C . LEU A 1 307 ? 3.473 -33.25 -19 1 98.75 307 LEU A C 1
ATOM 2431 O O . LEU A 1 307 ? 2.959 -34.281 -19.406 1 98.75 307 LEU A O 1
ATOM 2435 N N . ARG A 1 308 ? 2.801 -32.188 -18.641 1 98.38 308 ARG A N 1
ATOM 2436 C CA . ARG A 1 308 ? 1.347 -32.094 -18.719 1 98.38 308 ARG A CA 1
ATOM 2437 C C . ARG A 1 308 ? 0.917 -30.812 -19.422 1 98.38 308 ARG A C 1
ATOM 2439 O O . ARG A 1 308 ? 1.699 -29.859 -19.547 1 98.38 308 ARG A O 1
ATOM 2446 N N . THR A 1 309 ? -0.323 -30.812 -19.891 1 97 309 THR A N 1
ATOM 2447 C CA . THR A 1 309 ? -0.868 -29.547 -20.406 1 97 309 THR A CA 1
ATOM 2448 C C . THR A 1 309 ? -1.136 -28.578 -19.266 1 97 309 THR A C 1
ATOM 2450 O O . THR A 1 309 ? -1.146 -28.969 -18.094 1 97 309 THR A O 1
ATOM 2453 N N . HIS A 1 310 ? -1.267 -27.328 -19.625 1 95 310 HIS A N 1
ATOM 2454 C CA . HIS A 1 310 ? -1.741 -26.312 -18.672 1 95 310 HIS A CA 1
ATOM 2455 C C . HIS A 1 310 ? -3.129 -26.672 -18.156 1 95 310 HIS A C 1
ATOM 2457 O O . HIS A 1 310 ? -4.027 -27 -18.922 1 95 310 HIS A O 1
ATOM 2463 N N . PHE A 1 311 ? -3.35 -26.578 -16.906 1 93.31 311 PHE A N 1
ATOM 2464 C CA . PHE A 1 311 ? -4.543 -27.062 -16.219 1 93.31 311 PHE A CA 1
ATOM 2465 C C . PHE A 1 311 ? -5.789 -26.359 -16.75 1 93.31 311 PHE A C 1
ATOM 2467 O O . PHE A 1 311 ? -6.723 -27.016 -17.219 1 93.31 311 PHE A O 1
ATOM 2474 N N . GLU A 1 312 ? -5.805 -25.047 -16.766 1 88.12 312 GLU A N 1
ATOM 2475 C CA . GLU A 1 312 ? -7.023 -24.297 -17.047 1 88.12 312 GLU A CA 1
ATOM 2476 C C . GLU A 1 312 ? -7.383 -24.359 -18.531 1 88.12 312 GLU A C 1
ATOM 2478 O O . GLU A 1 312 ? -8.562 -24.484 -18.891 1 88.12 312 GLU A O 1
ATOM 2483 N N . SER A 1 313 ? -6.344 -24.391 -19.391 1 89.31 313 SER A N 1
ATOM 2484 C CA . SER A 1 313 ? -6.617 -24.266 -20.812 1 89.31 313 SER A CA 1
ATOM 2485 C C . SER A 1 313 ? -6.562 -25.609 -21.516 1 89.31 313 SER A C 1
ATOM 2487 O O . SER A 1 313 ? -7.066 -25.766 -22.625 1 89.31 313 SER A O 1
ATOM 2489 N N . GLY A 1 314 ? -5.844 -26.562 -20.891 1 91.81 314 GLY A N 1
ATOM 2490 C CA . GLY A 1 314 ? -5.672 -27.859 -21.531 1 91.81 314 GLY A CA 1
ATOM 2491 C C . GLY A 1 314 ? -4.738 -27.812 -22.719 1 91.81 314 GLY A C 1
ATOM 2492 O O . GLY A 1 314 ? -4.77 -28.703 -23.578 1 91.81 314 GLY A O 1
ATOM 2493 N N . THR A 1 315 ? -3.934 -26.781 -22.797 1 92.81 315 THR A N 1
ATOM 2494 C CA . THR A 1 315 ? -3.012 -26.625 -23.922 1 92.81 315 THR A CA 1
ATOM 2495 C C . THR A 1 315 ? -1.599 -26.328 -23.422 1 92.81 315 THR A C 1
ATOM 2497 O O . THR A 1 315 ? -1.387 -26.141 -22.234 1 92.81 315 THR A O 1
ATOM 2500 N N . GLY A 1 316 ? -0.624 -26.438 -24.406 1 95.81 316 GLY A N 1
ATOM 2501 C CA . GLY A 1 316 ? 0.753 -26.141 -24.047 1 95.81 316 GLY A CA 1
ATOM 2502 C C . GLY A 1 316 ? 1.402 -27.25 -23.219 1 95.81 316 GLY A C 1
ATOM 2503 O O . GLY A 1 316 ? 0.987 -28.406 -23.297 1 95.81 316 GLY A O 1
ATOM 2504 N N . VAL A 1 317 ? 2.516 -26.844 -22.609 1 98.12 317 VAL A N 1
ATOM 2505 C CA . VAL A 1 317 ? 3.275 -27.828 -21.844 1 98.12 317 VAL A CA 1
ATOM 2506 C C . VAL A 1 317 ? 3.617 -27.266 -20.469 1 98.12 317 VAL A C 1
ATOM 2508 O O . VAL A 1 317 ? 4.328 -26.266 -20.359 1 98.12 317 VAL A O 1
ATOM 2511 N N . GLY A 1 318 ? 2.998 -27.828 -19.453 1 97.69 318 GLY A N 1
ATOM 2512 C CA . GLY A 1 318 ? 3.369 -27.594 -18.062 1 97.69 318 GLY A CA 1
ATOM 2513 C C . GLY A 1 318 ? 4.074 -28.766 -17.422 1 97.69 318 GLY A C 1
ATOM 2514 O O . GLY A 1 318 ? 4.457 -29.719 -18.109 1 97.69 318 GLY A O 1
ATOM 2515 N N . VAL A 1 319 ? 4.32 -28.594 -16.125 1 98.56 319 VAL A N 1
ATOM 2516 C CA . VAL A 1 319 ? 5.074 -29.656 -15.461 1 98.56 319 VAL A CA 1
ATOM 2517 C C . VAL A 1 319 ? 4.379 -30.047 -14.156 1 98.56 319 VAL A C 1
ATOM 2519 O O . VAL A 1 319 ? 3.844 -29.188 -13.453 1 98.56 319 VAL A O 1
ATOM 2522 N N . ALA A 1 320 ? 4.285 -31.281 -13.875 1 98.69 320 ALA A N 1
ATOM 2523 C CA . ALA A 1 320 ? 3.957 -31.844 -12.57 1 98.69 320 ALA A CA 1
ATOM 2524 C C . ALA A 1 320 ? 5.203 -32.406 -11.883 1 98.69 320 ALA A C 1
ATOM 2526 O O . ALA A 1 320 ? 5.633 -33.531 -12.172 1 98.69 320 ALA A O 1
ATOM 2527 N N . VAL A 1 321 ? 5.727 -31.672 -10.969 1 98.75 321 VAL A N 1
ATOM 2528 C CA . VAL A 1 321 ? 7.012 -31.984 -10.367 1 98.75 321 VAL A CA 1
ATOM 2529 C C . VAL A 1 321 ? 6.797 -32.594 -8.977 1 98.75 321 VAL A C 1
ATOM 2531 O O . VAL A 1 321 ? 5.965 -32.125 -8.203 1 98.75 321 VAL A O 1
ATOM 2534 N N . GLU A 1 322 ? 7.449 -33.656 -8.711 1 98.38 322 GLU A N 1
ATOM 2535 C CA . GLU A 1 322 ? 7.539 -34.188 -7.359 1 98.38 322 GLU A CA 1
ATOM 2536 C C . GLU A 1 322 ? 8.656 -33.5 -6.57 1 98.38 322 GLU A C 1
ATOM 2538 O O . GLU A 1 322 ? 9.812 -33.938 -6.637 1 98.38 322 GLU A O 1
ATOM 2543 N N . MET A 1 323 ? 8.234 -32.531 -5.801 1 98.38 323 MET A N 1
ATOM 2544 C CA . MET A 1 323 ? 9.219 -31.75 -5.066 1 98.38 323 MET A CA 1
ATOM 2545 C C . MET A 1 323 ? 9.859 -32.594 -3.963 1 98.38 323 MET A C 1
ATOM 2547 O O . MET A 1 323 ? 9.188 -33.375 -3.295 1 98.38 323 MET A O 1
ATOM 2551 N N . PRO A 1 324 ? 11.164 -32.406 -3.713 1 98.25 324 PRO A N 1
ATOM 2552 C CA . PRO A 1 324 ? 11.844 -33.156 -2.645 1 98.25 324 PRO A CA 1
ATOM 2553 C C . PRO A 1 324 ? 11.25 -32.875 -1.267 1 98.25 324 PRO A C 1
ATOM 2555 O O . PRO A 1 324 ? 10.914 -31.734 -0.957 1 98.25 324 PRO A O 1
ATOM 2558 N N . ARG A 1 325 ? 11.148 -33.906 -0.502 1 98.5 325 ARG A N 1
ATOM 2559 C CA . ARG A 1 325 ? 10.688 -33.75 0.873 1 98.5 325 ARG A CA 1
ATOM 2560 C C . ARG A 1 325 ? 11.734 -33.031 1.721 1 98.5 325 ARG A C 1
ATOM 2562 O O . ARG A 1 325 ? 12.93 -33.062 1.402 1 98.5 325 ARG A O 1
ATOM 2569 N N . GLY A 1 326 ? 11.258 -32.312 2.752 1 98.38 326 GLY A N 1
ATOM 2570 C CA . GLY A 1 326 ? 12.188 -31.672 3.668 1 98.38 326 GLY A CA 1
ATOM 2571 C C . GLY A 1 326 ? 11.742 -30.297 4.109 1 98.38 326 GLY A C 1
ATOM 2572 O O . GLY A 1 326 ? 10.664 -29.828 3.738 1 98.38 326 GLY A O 1
ATOM 2573 N N . LYS A 1 327 ? 12.562 -29.719 4.934 1 98.56 327 LYS A N 1
ATOM 2574 C CA . LYS A 1 327 ? 12.273 -28.391 5.449 1 98.56 327 LYS A CA 1
ATOM 2575 C C . LYS A 1 327 ? 12.398 -27.328 4.355 1 98.56 327 LYS A C 1
ATOM 2577 O O . LYS A 1 327 ? 13.297 -27.406 3.512 1 98.56 327 LYS A O 1
ATOM 2582 N N . ALA A 1 328 ? 11.508 -26.406 4.391 1 98.75 328 ALA A N 1
ATOM 2583 C CA . ALA A 1 328 ? 11.461 -25.297 3.424 1 98.75 328 ALA A CA 1
ATOM 2584 C C . ALA A 1 328 ? 10.797 -24.078 4.023 1 98.75 328 ALA A C 1
ATOM 2586 O O . ALA A 1 328 ? 10.539 -24.016 5.227 1 98.75 328 ALA A O 1
ATOM 2587 N N . SER A 1 329 ? 10.633 -23.047 3.227 1 98.75 329 SER A N 1
ATOM 2588 C CA . SER A 1 329 ? 9.93 -21.828 3.619 1 98.75 329 SER A CA 1
ATOM 2589 C C . SER A 1 329 ? 8.922 -21.406 2.551 1 98.75 329 SER A C 1
ATOM 2591 O O . SER A 1 329 ? 9.148 -21.625 1.358 1 98.75 329 SER A O 1
ATOM 2593 N N . LEU A 1 330 ? 7.852 -20.875 3.053 1 98.62 330 LEU A N 1
ATOM 2594 C CA . LEU A 1 330 ? 6.938 -20.125 2.188 1 98.62 330 LEU A CA 1
ATOM 2595 C C . LEU A 1 330 ? 7.188 -18.625 2.283 1 98.62 330 LEU A C 1
ATOM 2597 O O . LEU A 1 330 ? 7.414 -18.109 3.375 1 98.62 330 LEU A O 1
ATOM 2601 N N . LEU A 1 331 ? 7.168 -18 1.131 1 98.75 331 LEU A N 1
ATOM 2602 C CA . LEU A 1 331 ? 7.391 -16.547 1.065 1 98.75 331 LEU A CA 1
ATOM 2603 C C . LEU A 1 331 ? 6.32 -15.875 0.219 1 98.75 331 LEU A C 1
ATOM 2605 O O . LEU A 1 331 ? 5.984 -16.359 -0.866 1 98.75 331 LEU A O 1
ATOM 2609 N N . LYS A 1 332 ? 5.703 -14.844 0.71 1 98.56 332 LYS A N 1
ATOM 2610 C CA . LYS A 1 332 ? 4.871 -13.93 -0.067 1 98.56 332 LYS A CA 1
ATOM 2611 C C . LYS A 1 332 ? 5.34 -12.484 0.1 1 98.56 332 LYS A C 1
ATOM 2613 O O . LYS A 1 332 ? 5.551 -12.023 1.222 1 98.56 332 LYS A O 1
ATOM 2618 N N . VAL A 1 333 ? 5.566 -11.883 -1.06 1 97.75 333 VAL A N 1
ATOM 2619 C CA . VAL A 1 333 ? 5.992 -10.484 -1.048 1 97.75 333 VAL A CA 1
ATOM 2620 C C . VAL A 1 333 ? 4.957 -9.625 -1.766 1 97.75 333 VAL A C 1
ATOM 2622 O O . VAL A 1 333 ? 4.43 -10.016 -2.811 1 97.75 333 VAL A O 1
ATOM 2625 N N . ARG A 1 334 ? 4.625 -8.508 -1.241 1 96.31 334 ARG A N 1
ATOM 2626 C CA . ARG A 1 334 ? 3.807 -7.465 -1.853 1 96.31 334 ARG A CA 1
ATOM 2627 C C . ARG A 1 334 ? 4.246 -6.078 -1.39 1 96.31 334 ARG A C 1
ATOM 2629 O O . ARG A 1 334 ? 3.994 -5.691 -0.248 1 96.31 334 ARG A O 1
ATOM 2636 N N . GLY A 1 335 ? 4.883 -5.395 -2.299 1 94 335 GLY A N 1
ATOM 2637 C CA . GLY A 1 335 ? 5.508 -4.152 -1.868 1 94 335 GLY A CA 1
ATOM 2638 C C . GLY A 1 335 ? 6.586 -4.359 -0.821 1 94 335 GLY A C 1
ATOM 2639 O O . GLY A 1 335 ? 7.496 -5.168 -1.009 1 94 335 GLY A O 1
ATOM 2640 N N . ARG A 1 336 ? 6.441 -3.615 0.308 1 94.56 336 ARG A N 1
ATOM 2641 C CA . ARG A 1 336 ? 7.418 -3.684 1.391 1 94.56 336 ARG A CA 1
ATOM 2642 C C . ARG A 1 336 ? 7.055 -4.777 2.389 1 94.56 336 ARG A C 1
ATOM 2644 O O . ARG A 1 336 ? 7.828 -5.078 3.299 1 94.56 336 ARG A O 1
ATOM 2651 N N . LYS A 1 337 ? 5.93 -5.418 2.201 1 96.62 337 LYS A N 1
ATOM 2652 C CA . LYS A 1 337 ? 5.488 -6.469 3.113 1 96.62 337 LYS A CA 1
ATOM 2653 C C . LYS A 1 337 ? 5.992 -7.836 2.662 1 96.62 337 LYS A C 1
ATOM 2655 O O . LYS A 1 337 ? 5.992 -8.141 1.469 1 96.62 337 LYS A O 1
ATOM 2660 N N . ALA A 1 338 ? 6.441 -8.602 3.631 1 98.19 338 ALA A N 1
ATOM 2661 C CA . ALA A 1 338 ? 6.863 -9.977 3.383 1 98.19 338 ALA A CA 1
ATOM 2662 C C . ALA A 1 338 ? 6.32 -10.914 4.453 1 98.19 338 ALA A C 1
ATOM 2664 O O . ALA A 1 338 ? 6.359 -10.602 5.645 1 98.19 338 ALA A O 1
ATOM 2665 N N . ILE A 1 339 ? 5.75 -11.984 4.027 1 98.31 339 ILE A N 1
ATOM 2666 C CA . ILE A 1 339 ? 5.309 -13.047 4.922 1 98.31 339 ILE A CA 1
ATOM 2667 C C . ILE A 1 339 ? 6.172 -14.289 4.715 1 98.31 339 ILE A C 1
ATOM 2669 O O . ILE A 1 339 ? 6.383 -14.727 3.578 1 98.31 339 ILE A O 1
ATOM 2673 N N . VAL A 1 340 ? 6.734 -14.766 5.785 1 98.5 340 VAL A N 1
ATOM 2674 C CA . VAL A 1 340 ? 7.57 -15.961 5.75 1 98.5 340 VAL A CA 1
ATOM 2675 C C . VAL A 1 340 ? 7.012 -17.016 6.707 1 98.5 340 VAL A C 1
ATOM 2677 O O . VAL A 1 340 ? 6.59 -16.688 7.82 1 98.5 340 VAL A O 1
ATOM 2680 N N . ALA A 1 341 ? 6.934 -18.203 6.281 1 98.31 341 ALA A N 1
ATOM 2681 C CA . ALA A 1 341 ? 6.512 -19.297 7.148 1 98.31 341 ALA A CA 1
ATOM 2682 C C . ALA A 1 341 ? 7.414 -20.516 6.969 1 98.31 341 ALA A C 1
ATOM 2684 O O . ALA A 1 341 ? 7.727 -20.906 5.844 1 98.31 341 ALA A O 1
ATOM 2685 N N . GLY A 1 342 ? 7.914 -21.047 8.109 1 98.38 342 GLY A N 1
ATOM 2686 C CA . GLY A 1 342 ? 8.57 -22.344 8.04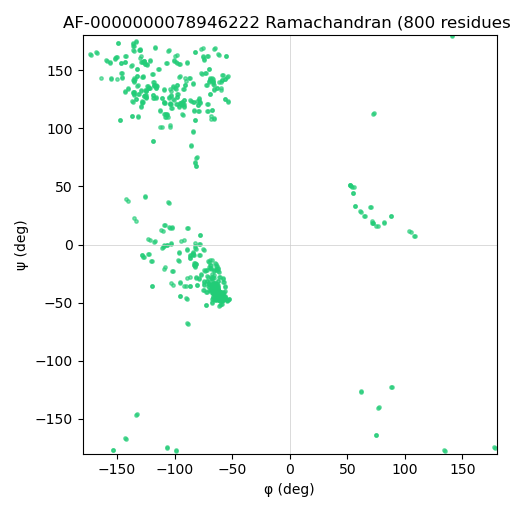7 1 98.38 342 GLY A CA 1
ATOM 2687 C C . GLY A 1 342 ? 7.621 -23.484 7.754 1 98.38 342 GLY A C 1
ATOM 2688 O O . GLY A 1 342 ? 6.555 -23.594 8.367 1 98.38 342 GLY A O 1
ATOM 2689 N N . VAL A 1 343 ? 7.988 -24.281 6.762 1 98.69 343 VAL A N 1
ATOM 2690 C CA . VAL A 1 343 ? 7.121 -25.406 6.395 1 98.69 343 VAL A CA 1
ATOM 2691 C C . VAL A 1 343 ? 7.961 -26.656 6.168 1 98.69 343 VAL A C 1
ATOM 2693 O O . VAL A 1 343 ? 9.195 -26.594 6.203 1 98.69 343 VAL A O 1
ATOM 2696 N N . GLU A 1 344 ? 7.27 -27.766 6.016 1 98.81 344 GLU A N 1
ATOM 2697 C CA . GLU A 1 344 ? 7.883 -29.031 5.617 1 98.81 344 GLU A CA 1
ATOM 2698 C C . GLU A 1 344 ? 7.156 -29.656 4.426 1 98.81 344 GLU A C 1
ATOM 2700 O O . GLU A 1 344 ? 5.934 -29.828 4.457 1 98.81 344 GLU A O 1
ATOM 2705 N N . VAL A 1 345 ? 7.918 -29.875 3.363 1 98.81 345 VAL A N 1
ATOM 2706 C CA . VAL A 1 345 ? 7.348 -30.609 2.232 1 98.81 345 VAL A CA 1
ATOM 2707 C C . VAL A 1 345 ? 7.164 -32.062 2.602 1 98.81 345 VAL A C 1
ATOM 2709 O O . VAL A 1 345 ? 8.141 -32.781 2.875 1 98.81 345 VAL A O 1
ATOM 2712 N N . VAL A 1 346 ? 5.918 -32.562 2.531 1 98.38 346 VAL A N 1
ATOM 2713 C CA . VAL A 1 346 ? 5.699 -33.906 3.07 1 98.38 346 VAL A CA 1
ATOM 2714 C C . VAL A 1 346 ? 5.191 -34.812 1.968 1 98.38 346 VAL A C 1
ATOM 2716 O O . VAL A 1 346 ? 5.188 -36.031 2.127 1 98.38 346 VAL A O 1
ATOM 2719 N N . GLY A 1 347 ? 4.75 -34.188 0.834 1 96.94 347 GLY A N 1
ATOM 2720 C CA . GLY A 1 347 ? 4.297 -35.062 -0.223 1 96.94 347 GLY A CA 1
ATOM 2721 C C . GLY A 1 347 ? 3.75 -34.344 -1.432 1 96.94 347 GLY A C 1
ATOM 2722 O O . GLY A 1 347 ? 3.912 -33.125 -1.551 1 96.94 347 GLY A O 1
ATOM 2723 N N . THR A 1 348 ? 3.219 -35.156 -2.346 1 96.69 348 THR A N 1
ATOM 2724 C CA . THR A 1 348 ? 2.697 -34.688 -3.619 1 96.69 348 THR A CA 1
ATOM 2725 C C . THR A 1 348 ? 1.247 -35.125 -3.811 1 96.69 348 THR A C 1
ATOM 2727 O O . THR A 1 348 ? 0.885 -36.25 -3.473 1 96.69 348 THR A O 1
ATOM 2730 N N . GLU A 1 349 ? 0.462 -34.125 -4.211 1 96.38 349 GLU A N 1
ATOM 2731 C CA . GLU A 1 349 ? -0.906 -34.438 -4.602 1 96.38 349 GLU A CA 1
ATOM 2732 C C . GLU A 1 349 ? -1.037 -34.562 -6.117 1 96.38 349 GLU A C 1
ATOM 2734 O O . GLU A 1 349 ? -0.137 -34.125 -6.852 1 96.38 349 GLU A O 1
ATOM 2739 N N . ARG A 1 350 ? -2.15 -35.188 -6.574 1 95.38 350 ARG A N 1
ATOM 2740 C CA . ARG A 1 350 ? -2.303 -35.406 -8.008 1 95.38 350 ARG A CA 1
ATOM 2741 C C . ARG A 1 350 ? -3.75 -35.219 -8.445 1 95.38 350 ARG A C 1
ATOM 2743 O O . ARG A 1 350 ? -4.258 -35.938 -9.297 1 95.38 350 ARG A O 1
ATOM 2750 N N . SER A 1 351 ? -4.387 -34.25 -7.879 1 96.88 351 SER A N 1
ATOM 2751 C CA . SER A 1 351 ? -5.754 -33.969 -8.289 1 96.88 351 SER A CA 1
ATOM 2752 C C . SER A 1 351 ? -5.793 -33.406 -9.703 1 96.88 351 SER A C 1
ATOM 2754 O O . SER A 1 351 ? -4.945 -32.594 -10.086 1 96.88 351 SER A O 1
ATOM 2756 N N . GLU A 1 352 ? -6.828 -33.812 -10.547 1 96.81 352 GLU A N 1
ATOM 2757 C CA . GLU A 1 352 ? -7.012 -33.312 -11.898 1 96.81 352 GLU A CA 1
ATOM 2758 C C . GLU A 1 352 ? -7.754 -31.969 -11.875 1 96.81 352 GLU A C 1
ATOM 2760 O O . GLU A 1 352 ? -7.938 -31.344 -12.922 1 96.81 352 GLU A O 1
ATOM 2765 N N . ASN A 1 353 ? -8.164 -31.5 -10.688 1 96.12 353 ASN A N 1
ATOM 2766 C CA . ASN A 1 353 ? -8.945 -30.281 -10.547 1 96.12 353 ASN A CA 1
ATOM 2767 C C . ASN A 1 353 ? -8.125 -29.156 -9.93 1 96.12 353 ASN A C 1
ATOM 2769 O O . ASN A 1 353 ? -8.68 -28.234 -9.336 1 96.12 353 ASN A O 1
ATOM 2773 N N . ARG A 1 354 ? -6.801 -29.328 -9.938 1 97.62 354 ARG A N 1
ATOM 2774 C CA . ARG A 1 354 ? -5.828 -28.328 -9.5 1 97.62 354 ARG A CA 1
ATOM 2775 C C . ARG A 1 354 ? -4.73 -28.156 -10.547 1 97.62 354 ARG A C 1
ATOM 2777 O O . ARG A 1 354 ? -4.605 -28.953 -11.477 1 97.62 354 ARG A O 1
ATOM 2784 N N . CYS A 1 355 ? -3.949 -27.109 -10.375 1 97.62 355 CYS A N 1
ATOM 2785 C CA . CYS A 1 355 ? -2.754 -26.953 -11.195 1 97.62 355 CYS A CA 1
ATOM 2786 C C . CYS A 1 355 ? -1.851 -28.172 -11.086 1 97.62 355 CYS A C 1
ATOM 2788 O O . CYS A 1 355 ? -2.012 -28.984 -10.172 1 97.62 355 CYS A O 1
ATOM 2790 N N . ARG A 1 356 ? -0.982 -28.312 -11.984 1 98.56 356 ARG A N 1
ATOM 2791 C CA . ARG A 1 356 ? -0.347 -29.594 -12.281 1 98.56 356 ARG A CA 1
ATOM 2792 C C . ARG A 1 356 ? 0.641 -29.969 -11.188 1 98.56 356 ARG A C 1
ATOM 2794 O O . ARG A 1 356 ? 0.651 -31.125 -10.727 1 98.56 356 ARG A O 1
ATOM 2801 N N . THR A 1 357 ? 1.575 -29.094 -10.82 1 98.75 357 THR A N 1
ATOM 2802 C CA . THR A 1 357 ? 2.428 -29.375 -9.664 1 98.75 357 THR A CA 1
ATOM 2803 C C . THR A 1 357 ? 1.681 -29.109 -8.359 1 98.75 357 THR A C 1
ATOM 2805 O O . THR A 1 357 ? 1.155 -28.016 -8.148 1 98.75 357 THR A O 1
ATOM 2808 N N . GLN A 1 358 ? 1.569 -30.125 -7.527 1 98.75 358 GLN A N 1
ATOM 2809 C CA . GLN A 1 358 ? 0.827 -30.047 -6.273 1 98.75 358 GLN A CA 1
ATOM 2810 C C . GLN A 1 358 ? 1.675 -30.547 -5.105 1 98.75 358 GLN A C 1
ATOM 2812 O O . GLN A 1 358 ? 2.074 -31.703 -5.066 1 98.75 358 GLN A O 1
ATOM 2817 N N . VAL A 1 359 ? 1.912 -29.672 -4.168 1 98.81 359 VAL A N 1
ATOM 2818 C CA . VAL A 1 359 ? 2.807 -29.984 -3.057 1 98.81 359 VAL A CA 1
ATOM 2819 C C . VAL A 1 359 ? 2.037 -29.906 -1.739 1 98.81 359 VAL A C 1
ATOM 2821 O O . VAL A 1 359 ? 1.363 -28.906 -1.464 1 98.81 359 VAL A O 1
ATOM 2824 N N . ARG A 1 360 ? 2.139 -30.953 -0.958 1 98.69 360 ARG A N 1
ATOM 2825 C CA . ARG A 1 360 ? 1.558 -30.938 0.381 1 98.69 360 ARG A CA 1
ATOM 2826 C C . ARG A 1 360 ? 2.578 -30.469 1.416 1 98.69 360 ARG A C 1
ATOM 2828 O O . ARG A 1 360 ? 3.65 -31.078 1.547 1 98.69 360 ARG A O 1
ATOM 2835 N N . LEU A 1 361 ? 2.238 -29.484 2.135 1 98.88 361 LEU A N 1
ATOM 2836 C CA . LEU A 1 361 ? 3.109 -28.891 3.141 1 98.88 361 LEU A CA 1
ATOM 2837 C C . LEU A 1 361 ? 2.523 -29.047 4.539 1 98.88 361 LEU A C 1
ATOM 2839 O O . LEU A 1 361 ? 1.312 -28.922 4.73 1 98.88 361 LEU A O 1
ATOM 2843 N N . ARG A 1 362 ? 3.363 -29.406 5.426 1 98.62 362 ARG A N 1
ATOM 2844 C CA . ARG A 1 362 ? 3.01 -29.25 6.836 1 98.62 362 ARG A CA 1
ATOM 2845 C C . ARG A 1 362 ? 3.34 -27.859 7.34 1 98.62 362 ARG A C 1
ATOM 2847 O O . ARG A 1 362 ? 4.465 -27.375 7.168 1 98.62 362 ARG A O 1
ATOM 2854 N N . VAL A 1 363 ? 2.369 -27.203 7.852 1 96.56 363 VAL A N 1
ATOM 2855 C CA . VAL A 1 363 ? 2.494 -25.844 8.359 1 96.56 363 VAL A CA 1
ATOM 2856 C C . VAL A 1 363 ? 1.77 -25.719 9.695 1 96.56 363 VAL A C 1
ATOM 2858 O O . VAL A 1 363 ? 0.605 -26.109 9.82 1 96.56 363 VAL A O 1
ATOM 2861 N N . GLU A 1 364 ? 2.441 -25.141 10.672 1 93.38 364 GLU A N 1
ATOM 2862 C CA . GLU A 1 364 ? 1.767 -24.922 11.945 1 93.38 364 GLU A CA 1
ATOM 2863 C C . GLU A 1 364 ? 0.739 -23.797 11.828 1 93.38 364 GLU A C 1
ATOM 2865 O O . GLU A 1 364 ? 0.984 -22.781 11.164 1 93.38 364 GLU A O 1
ATOM 2870 N N . GLU A 1 365 ? -0.423 -23.938 12.391 1 94.38 365 GLU A N 1
ATOM 2871 C CA . GLU A 1 365 ? -1.481 -22.922 12.398 1 94.38 365 GLU A CA 1
ATOM 2872 C C . GLU A 1 365 ? -1.771 -22.422 10.984 1 94.38 365 GLU A C 1
ATOM 2874 O O . GLU A 1 365 ? -1.78 -21.203 10.742 1 94.38 365 GLU A O 1
ATOM 2879 N N . ALA A 1 366 ? -1.996 -23.328 10.086 1 96.94 366 ALA A N 1
ATOM 2880 C CA . ALA A 1 366 ? -2.178 -23.047 8.664 1 96.94 366 ALA A CA 1
ATOM 2881 C C . ALA A 1 366 ? -3.314 -22.062 8.445 1 96.94 366 ALA A C 1
ATOM 2883 O O . ALA A 1 366 ? -3.219 -21.172 7.586 1 96.94 366 ALA A O 1
ATOM 2884 N N . LYS A 1 367 ? -4.371 -22.141 9.242 1 95.69 367 LYS A N 1
ATOM 2885 C CA . LYS A 1 367 ? -5.508 -21.234 9.102 1 95.69 367 LYS A CA 1
ATOM 2886 C C . LYS A 1 367 ? -5.105 -19.797 9.406 1 95.69 367 LYS A C 1
ATOM 2888 O O . LYS A 1 367 ? -5.512 -18.875 8.703 1 95.69 367 LYS A O 1
ATOM 2893 N N . ASP A 1 368 ? -4.32 -19.641 10.438 1 95.19 368 ASP A N 1
ATOM 2894 C CA . ASP A 1 368 ? -3.822 -18.312 10.781 1 95.19 368 ASP A CA 1
ATOM 2895 C C . ASP A 1 368 ? -2.93 -17.766 9.672 1 95.19 368 ASP A C 1
ATOM 2897 O O . ASP A 1 368 ? -2.992 -16.578 9.359 1 95.19 368 ASP A O 1
ATOM 2901 N N . PHE A 1 369 ? -2.111 -18.625 9.141 1 96.81 369 PHE A N 1
ATOM 2902 C CA . PHE A 1 369 ? -1.246 -18.219 8.039 1 96.81 369 PHE A CA 1
ATOM 2903 C C . PHE A 1 369 ? -2.072 -17.75 6.844 1 96.81 369 PHE A C 1
ATOM 2905 O O . PHE A 1 369 ? -1.807 -16.688 6.277 1 96.81 369 PHE A O 1
ATOM 2912 N N . VAL A 1 370 ? -3.07 -18.5 6.504 1 97.31 370 VAL A N 1
ATOM 2913 C CA . VAL A 1 370 ? -3.9 -18.188 5.348 1 97.31 370 VAL A CA 1
ATOM 2914 C C . VAL A 1 370 ? -4.66 -16.891 5.598 1 97.31 370 VAL A C 1
ATOM 2916 O O . VAL A 1 370 ? -4.797 -16.062 4.695 1 97.31 370 VAL A O 1
ATOM 2919 N N . ASP A 1 371 ? -5.105 -16.719 6.797 1 95.56 371 ASP A N 1
ATOM 2920 C CA . ASP A 1 371 ? -5.824 -15.492 7.133 1 95.56 371 ASP A CA 1
ATOM 2921 C C . ASP A 1 371 ? -4.891 -14.281 7.098 1 95.56 371 ASP A C 1
ATOM 2923 O O . ASP A 1 371 ? -5.32 -13.164 6.801 1 95.56 371 ASP A O 1
ATOM 2927 N N . GLY A 1 372 ? -3.635 -14.523 7.383 1 95.06 372 GLY A N 1
ATOM 2928 C CA . GLY A 1 372 ? -2.693 -13.422 7.516 1 95.06 372 GLY A CA 1
ATOM 2929 C C . GLY A 1 372 ? -1.911 -13.156 6.246 1 95.06 372 GLY A C 1
ATOM 2930 O O . GLY A 1 372 ? -1.209 -12.141 6.145 1 95.06 372 GLY A O 1
ATOM 2931 N N . THR A 1 373 ? -2.045 -13.984 5.238 1 95.56 373 THR A N 1
ATOM 2932 C CA . THR A 1 373 ? -1.253 -13.789 4.031 1 95.56 373 THR A CA 1
ATOM 2933 C C . THR A 1 373 ? -1.824 -12.648 3.193 1 95.56 373 THR A C 1
ATOM 2935 O O . THR A 1 373 ? -2.91 -12.141 3.484 1 95.56 373 THR A O 1
ATOM 2938 N N . ILE A 1 374 ? -1.096 -12.18 2.178 1 95.69 374 ILE A N 1
ATOM 2939 C CA . ILE A 1 374 ? -1.406 -10.883 1.589 1 95.69 374 ILE A CA 1
ATOM 2940 C C . ILE A 1 374 ? -1.605 -11.031 0.082 1 95.69 374 ILE A C 1
ATOM 2942 O O . ILE A 1 374 ? -1.132 -10.203 -0.699 1 95.69 374 ILE A O 1
ATOM 2946 N N . GLY A 1 375 ? -2.242 -12.031 -0.401 1 93.94 375 GLY A N 1
ATOM 2947 C CA . GLY A 1 375 ? -2.525 -12.234 -1.812 1 93.94 375 GLY A CA 1
ATOM 2948 C C . GLY A 1 375 ? -2.246 -13.648 -2.281 1 93.94 375 GLY A C 1
ATOM 2949 O O . GLY A 1 375 ? -1.86 -14.508 -1.483 1 93.94 375 GLY A O 1
ATOM 2950 N N . ASN A 1 376 ? -2.492 -13.688 -3.564 1 92.12 376 ASN A N 1
ATOM 2951 C CA . ASN A 1 376 ? -2.244 -14.984 -4.176 1 92.12 376 ASN A CA 1
ATOM 2952 C C . ASN A 1 376 ? -0.769 -15.172 -4.516 1 92.12 376 ASN A C 1
ATOM 2954 O O . ASN A 1 376 ? 0.033 -14.25 -4.348 1 92.12 376 ASN A O 1
ATOM 2958 N N . HIS A 1 377 ? -0.339 -16.391 -4.812 1 97.5 377 HIS A N 1
ATOM 2959 C CA . HIS A 1 377 ? 1.002 -16.812 -5.199 1 97.5 377 HIS A CA 1
ATOM 2960 C C . HIS A 1 377 ? 1.956 -16.781 -4.012 1 97.5 377 HIS A C 1
ATOM 2962 O O . HIS A 1 377 ? 2.238 -15.711 -3.471 1 97.5 377 HIS A O 1
ATOM 2968 N N . HIS A 1 378 ? 2.367 -17.812 -3.623 1 98.62 378 HIS A N 1
ATOM 2969 C CA . HIS A 1 378 ? 3.387 -18 -2.6 1 98.62 378 HIS A CA 1
ATOM 2970 C C . HIS A 1 378 ? 4.594 -18.75 -3.16 1 98.62 378 HIS A C 1
ATOM 2972 O O . HIS A 1 378 ? 4.453 -19.578 -4.07 1 98.62 378 HIS A O 1
ATOM 2978 N N . LEU A 1 379 ? 5.727 -18.406 -2.637 1 98.88 379 LEU A N 1
ATOM 2979 C CA . LEU A 1 379 ? 6.969 -19 -3.119 1 98.88 379 LEU A CA 1
ATOM 2980 C C . LEU A 1 379 ? 7.477 -20.062 -2.145 1 98.88 379 LEU A C 1
ATOM 2982 O O . LEU A 1 379 ? 7.668 -19.781 -0.959 1 98.88 379 LEU A O 1
ATOM 2986 N N . LEU A 1 380 ? 7.613 -21.25 -2.623 1 98.94 380 LEU A N 1
ATOM 2987 C CA . LEU A 1 380 ? 8.234 -22.312 -1.851 1 98.94 380 LEU A CA 1
ATOM 2988 C C . LEU A 1 380 ? 9.727 -22.406 -2.158 1 98.94 380 LEU A C 1
ATOM 2990 O O . LEU A 1 380 ? 10.117 -22.562 -3.318 1 98.94 380 LEU A O 1
ATOM 2994 N N . ALA A 1 381 ? 10.57 -22.25 -1.219 1 98.81 381 ALA A N 1
ATOM 2995 C CA . ALA A 1 381 ? 12.016 -22.359 -1.372 1 98.81 381 ALA A CA 1
ATOM 2996 C C . ALA A 1 381 ? 12.633 -23.172 -0.241 1 98.81 381 ALA A C 1
ATOM 2998 O O . ALA A 1 381 ? 12.219 -23.062 0.915 1 98.81 381 ALA A O 1
ATOM 2999 N N . TYR A 1 382 ? 13.602 -24 -0.591 1 98.81 382 TYR A N 1
ATOM 3000 C CA . TYR A 1 382 ? 14.289 -24.828 0.399 1 98.81 382 TYR A CA 1
ATOM 3001 C C . TYR A 1 382 ? 15.359 -24.031 1.124 1 98.81 382 TYR A C 1
ATOM 3003 O O . TYR A 1 382 ? 16.562 -24.312 0.981 1 98.81 382 TYR A O 1
ATOM 3011 N N . VAL A 1 383 ? 14.953 -23.062 1.909 1 98.75 383 VAL A N 1
ATOM 3012 C CA . VAL A 1 383 ? 15.781 -22.172 2.713 1 98.75 383 VAL A CA 1
ATOM 3013 C C . VAL A 1 383 ? 15.219 -22.078 4.129 1 98.75 383 VAL A C 1
ATOM 3015 O O . VAL A 1 383 ? 14.023 -22.297 4.344 1 98.75 383 VAL A O 1
ATOM 3018 N N . ASP A 1 384 ? 16.047 -21.844 5.051 1 98.69 384 ASP A N 1
ATOM 3019 C CA . ASP A 1 384 ? 15.617 -21.672 6.434 1 98.69 384 ASP A CA 1
ATOM 3020 C C . ASP A 1 384 ? 14.773 -20.406 6.582 1 98.69 384 ASP A C 1
ATOM 3022 O O . ASP A 1 384 ? 15.148 -19.328 6.102 1 98.69 384 ASP A O 1
ATOM 3026 N N . SER A 1 385 ? 13.672 -20.562 7.266 1 98.44 385 SER A N 1
ATOM 3027 C CA . SER A 1 385 ? 12.703 -19.469 7.34 1 98.44 385 SER A CA 1
ATOM 3028 C C . SER A 1 385 ? 13.258 -18.312 8.148 1 98.44 385 SER A C 1
ATOM 3030 O O . SER A 1 385 ? 13.008 -17.141 7.82 1 98.44 385 SER A O 1
ATOM 3032 N N . GLU A 1 386 ? 13.969 -18.562 9.203 1 98.5 386 GLU A N 1
ATOM 3033 C CA . GLU A 1 386 ? 14.539 -17.5 10.023 1 98.5 386 GLU A CA 1
ATOM 3034 C C . GLU A 1 386 ? 15.602 -16.719 9.258 1 98.5 386 GLU A C 1
ATOM 3036 O O . GLU A 1 386 ? 15.648 -15.484 9.32 1 98.5 386 GLU A O 1
ATOM 3041 N N . GLU A 1 387 ? 16.422 -17.453 8.539 1 98.69 387 GLU A N 1
ATOM 3042 C CA . GLU A 1 387 ? 17.453 -16.812 7.73 1 98.69 387 GLU A CA 1
ATOM 3043 C C . GLU A 1 387 ? 16.844 -15.953 6.633 1 98.69 387 GLU A C 1
ATOM 3045 O O . GLU A 1 387 ? 17.312 -14.844 6.379 1 98.69 387 GLU A O 1
ATOM 3050 N N . LEU A 1 388 ? 15.828 -16.5 6.07 1 98.81 388 LEU A N 1
ATOM 3051 C CA . LEU A 1 388 ? 15.125 -15.75 5.027 1 98.81 388 LEU A CA 1
ATOM 3052 C C . LEU A 1 388 ? 14.492 -14.484 5.594 1 98.81 388 LEU A C 1
ATOM 3054 O O . LEU A 1 388 ? 14.617 -13.406 5.008 1 98.81 388 LEU A O 1
ATOM 3058 N N . ALA A 1 389 ? 13.836 -14.586 6.699 1 98.75 389 ALA A N 1
ATOM 3059 C CA . ALA A 1 389 ? 13.195 -13.445 7.355 1 98.75 389 ALA A CA 1
ATOM 3060 C C . ALA A 1 389 ? 14.227 -12.375 7.723 1 98.75 389 ALA A C 1
ATOM 3062 O O . ALA A 1 389 ? 13.992 -11.188 7.523 1 98.75 389 ALA A O 1
ATOM 3063 N N . ASP A 1 390 ? 15.344 -12.82 8.203 1 98.44 390 ASP A N 1
ATOM 3064 C CA . ASP A 1 390 ? 16.422 -11.906 8.586 1 98.44 390 ASP A CA 1
ATOM 3065 C C . ASP A 1 390 ? 16.922 -11.125 7.383 1 98.44 390 ASP A C 1
ATOM 3067 O O . ASP A 1 390 ? 17.109 -9.906 7.457 1 98.44 390 ASP A O 1
ATOM 3071 N N . LEU A 1 391 ? 17.141 -11.844 6.332 1 98.38 391 LEU A N 1
ATOM 3072 C CA . LEU A 1 391 ? 17.609 -11.195 5.109 1 98.38 391 LEU A CA 1
ATOM 3073 C C . LEU A 1 391 ? 16.609 -10.133 4.645 1 98.38 391 LEU A C 1
ATOM 3075 O O . LEU A 1 391 ? 17 -9.008 4.328 1 98.38 391 LEU A O 1
ATOM 3079 N N . LEU A 1 392 ? 15.359 -10.508 4.629 1 98.56 392 LEU A N 1
ATOM 3080 C CA . LEU A 1 392 ? 14.32 -9.602 4.16 1 98.56 392 LEU A CA 1
ATOM 3081 C C . LEU A 1 392 ? 14.234 -8.367 5.051 1 98.56 392 LEU A C 1
ATOM 3083 O O . LEU A 1 392 ? 14.078 -7.246 4.555 1 98.56 392 LEU A O 1
ATOM 3087 N N . SER A 1 393 ? 14.359 -8.555 6.301 1 97.81 393 SER A N 1
ATOM 3088 C CA . SER A 1 393 ? 14.367 -7.434 7.234 1 97.81 393 SER A CA 1
ATOM 3089 C C . SER A 1 393 ? 15.539 -6.5 6.965 1 97.81 393 SER A C 1
ATOM 3091 O O . SER A 1 393 ? 15.383 -5.277 6.965 1 97.81 393 SER A O 1
ATOM 3093 N N . GLU A 1 394 ? 16.656 -7.07 6.738 1 96.81 394 GLU A N 1
ATOM 3094 C CA . GLU A 1 394 ? 17.859 -6.285 6.453 1 96.81 394 GLU A CA 1
ATOM 3095 C C . GLU A 1 394 ? 17.688 -5.477 5.172 1 96.81 394 GLU A C 1
ATOM 3097 O O . GLU A 1 394 ? 18.234 -4.375 5.055 1 96.81 394 GLU A O 1
ATOM 3102 N N . LEU A 1 395 ? 16.938 -6.027 4.281 1 97.25 395 LEU A N 1
ATOM 3103 C CA . LEU A 1 395 ? 16.75 -5.371 2.992 1 97.25 395 LEU A CA 1
ATOM 3104 C C . LEU A 1 395 ? 15.648 -4.312 3.074 1 97.25 395 LEU A C 1
ATOM 3106 O O . LEU A 1 395 ? 15.398 -3.598 2.102 1 97.25 395 LEU A O 1
ATOM 3110 N N . GLY A 1 396 ? 14.977 -4.266 4.207 1 96.12 396 GLY A N 1
ATOM 3111 C CA . GLY A 1 396 ? 14.039 -3.172 4.418 1 96.12 396 GLY A CA 1
ATOM 3112 C C . GLY A 1 396 ? 12.586 -3.605 4.348 1 96.12 396 GLY A C 1
ATOM 3113 O O . GLY A 1 396 ? 11.68 -2.771 4.398 1 96.12 396 GLY A O 1
ATOM 3114 N N . PHE A 1 397 ? 12.297 -4.914 4.254 1 97.81 397 PHE A N 1
ATOM 3115 C CA . PHE A 1 397 ? 10.922 -5.402 4.246 1 97.81 397 PHE A CA 1
ATOM 3116 C C . PHE A 1 397 ? 10.336 -5.383 5.652 1 97.81 397 PHE A C 1
ATOM 3118 O O . PHE A 1 397 ? 11.07 -5.465 6.641 1 97.81 397 PHE A O 1
ATOM 3125 N N . GLU A 1 398 ? 9.008 -5.129 5.707 1 96.62 398 GLU A N 1
ATOM 3126 C CA . GLU A 1 398 ? 8.234 -5.441 6.906 1 96.62 398 GLU A CA 1
ATOM 3127 C C . GLU A 1 398 ? 7.84 -6.914 6.938 1 96.62 398 GLU A C 1
ATOM 3129 O O . GLU A 1 398 ? 6.934 -7.332 6.219 1 96.62 398 GLU A O 1
ATOM 3134 N N . VAL A 1 399 ? 8.508 -7.688 7.836 1 97.94 399 VAL A N 1
ATOM 3135 C CA . VAL A 1 399 ? 8.422 -9.141 7.738 1 97.94 399 VAL A CA 1
ATOM 3136 C C . VAL A 1 399 ? 7.5 -9.68 8.836 1 97.94 399 VAL A C 1
ATOM 3138 O O . VAL A 1 399 ? 7.605 -9.273 9.992 1 97.94 399 VAL A O 1
ATOM 3141 N N . MET A 1 400 ? 6.543 -10.414 8.477 1 96.75 400 MET A N 1
ATOM 3142 C CA . MET A 1 400 ? 5.793 -11.25 9.406 1 96.75 400 MET A CA 1
ATOM 3143 C C . MET A 1 400 ? 6.227 -12.711 9.305 1 96.75 400 MET A C 1
ATOM 3145 O O . MET A 1 400 ? 6.117 -13.32 8.234 1 96.75 400 MET A O 1
ATOM 3149 N N . LEU A 1 401 ? 6.746 -13.25 10.359 1 96.12 401 LEU A N 1
ATOM 3150 C CA . LEU A 1 401 ? 7.242 -14.625 10.383 1 96.12 401 LEU A CA 1
ATOM 3151 C C . LEU A 1 401 ? 6.27 -15.539 11.117 1 96.12 401 LEU A C 1
ATOM 3153 O O . LEU A 1 401 ? 5.836 -15.227 12.227 1 96.12 401 LEU A O 1
ATOM 3157 N N . TYR A 1 402 ? 5.801 -16.547 10.453 1 94.06 402 TYR A N 1
ATOM 3158 C CA . TYR A 1 402 ? 4.969 -17.594 11.031 1 94.06 402 TYR A CA 1
ATOM 3159 C C . TYR A 1 402 ? 5.801 -18.828 11.367 1 94.06 402 TYR A C 1
ATOM 3161 O O . TYR A 1 402 ? 6.613 -19.281 10.555 1 94.06 402 TYR A O 1
ATOM 3169 N N . MET B 1 1 ? -31.125 -12.672 8.117 1 93.19 1 MET B N 1
ATOM 3170 C CA . MET B 1 1 ? -30.469 -11.547 7.461 1 93.19 1 MET B CA 1
ATOM 3171 C C . MET B 1 1 ? -30.578 -11.664 5.945 1 93.19 1 MET B C 1
ATOM 3173 O O . MET B 1 1 ? -30.859 -12.742 5.418 1 93.19 1 MET B O 1
ATOM 3177 N N . LYS B 1 2 ? -30.578 -10.617 5.27 1 97.06 2 LYS B N 1
ATOM 3178 C CA . LYS B 1 2 ? -30.531 -10.602 3.811 1 97.06 2 LYS B CA 1
ATOM 3179 C C . LYS B 1 2 ? -29.109 -10.82 3.307 1 97.06 2 LYS B C 1
ATOM 3181 O O . LYS B 1 2 ? -28.219 -10 3.561 1 97.06 2 LYS B O 1
ATOM 3186 N N . VAL B 1 3 ? -28.906 -11.898 2.643 1 98.31 3 VAL B N 1
ATOM 3187 C CA . VAL B 1 3 ? -27.562 -12.273 2.195 1 98.31 3 VAL B CA 1
ATOM 3188 C C . VAL B 1 3 ? -27.484 -12.195 0.672 1 98.31 3 VAL B C 1
ATOM 3190 O O . VAL B 1 3 ? -28.234 -12.883 -0.031 1 98.31 3 VAL B O 1
ATOM 3193 N N . GLY B 1 4 ? -26.625 -11.234 0.194 1 98.44 4 GLY B N 1
ATOM 3194 C CA . GLY B 1 4 ? -26.328 -11.242 -1.229 1 98.44 4 GLY B CA 1
ATOM 3195 C C . GLY B 1 4 ? -25.312 -12.289 -1.625 1 98.44 4 GLY B C 1
ATOM 3196 O O . GLY B 1 4 ? -24.234 -12.375 -1.031 1 98.44 4 GLY B O 1
ATOM 3197 N N . VAL B 1 5 ? -25.656 -13.156 -2.596 1 98.62 5 VAL B N 1
ATOM 3198 C CA . VAL B 1 5 ? -24.781 -14.227 -3.018 1 98.62 5 VAL B CA 1
ATOM 3199 C C . VAL B 1 5 ? -24.406 -14.047 -4.488 1 98.62 5 VAL B C 1
ATOM 3201 O O . VAL B 1 5 ? -25.281 -13.883 -5.336 1 98.62 5 VAL B O 1
ATOM 3204 N N . ILE B 1 6 ? -23.141 -14.031 -4.766 1 98.56 6 ILE B N 1
ATOM 3205 C CA . ILE B 1 6 ? -22.641 -13.914 -6.133 1 98.56 6 ILE B CA 1
ATOM 3206 C C . ILE B 1 6 ? -21.625 -15.016 -6.414 1 98.56 6 ILE B C 1
ATOM 3208 O O . ILE B 1 6 ? -20.734 -15.258 -5.605 1 98.56 6 ILE B O 1
ATOM 3212 N N . PHE B 1 7 ? -21.781 -15.703 -7.551 1 98.62 7 PHE B N 1
ATOM 3213 C CA . PHE B 1 7 ? -20.859 -16.75 -7.98 1 98.62 7 PHE B CA 1
ATOM 3214 C C . PHE B 1 7 ? -19.938 -16.25 -9.086 1 98.62 7 PHE B C 1
ATOM 3216 O O . PHE B 1 7 ? -20.391 -15.602 -10.031 1 98.62 7 PHE B O 1
ATOM 3223 N N . GLY B 1 8 ? -18.578 -16.453 -8.867 1 98.19 8 GLY B N 1
ATOM 3224 C CA . GLY B 1 8 ? -17.641 -16.125 -9.922 1 98.19 8 GLY B CA 1
ATOM 3225 C C . GLY B 1 8 ? -17.219 -17.328 -10.75 1 98.19 8 GLY B C 1
ATOM 3226 O O . GLY B 1 8 ? -16.844 -18.375 -10.203 1 98.19 8 GLY B O 1
ATOM 3227 N N . VAL B 1 9 ? -17.297 -17.234 -12.07 1 97.44 9 VAL B N 1
ATOM 3228 C CA . VAL B 1 9 ? -16.828 -18.25 -13 1 97.44 9 VAL B CA 1
ATOM 3229 C C . VAL B 1 9 ? -16.016 -17.609 -14.109 1 97.44 9 VAL B C 1
ATOM 3231 O O . VAL B 1 9 ? -16.484 -16.672 -14.773 1 97.44 9 VAL B O 1
ATOM 3234 N N . SER B 1 10 ? -14.789 -18.094 -14.281 1 93.56 10 SER B N 1
ATOM 3235 C CA . SER B 1 10 ? -13.93 -17.484 -15.281 1 93.56 10 SER B CA 1
ATOM 3236 C C . SER B 1 10 ? -14.531 -17.609 -16.672 1 93.56 10 SER B C 1
ATOM 3238 O O . SER B 1 10 ? -15.391 -18.453 -16.922 1 93.56 10 SER B O 1
ATOM 3240 N N . GLU B 1 11 ? -14.023 -16.828 -17.547 1 87.88 11 GLU B N 1
ATOM 3241 C CA . GLU B 1 11 ? -14.492 -16.875 -18.938 1 87.88 11 GLU B CA 1
ATOM 3242 C C . GLU B 1 11 ? -14.086 -18.172 -19.625 1 87.88 11 GLU B C 1
ATOM 3244 O O . GLU B 1 11 ? -14.664 -18.547 -20.641 1 87.88 11 GLU B O 1
ATOM 3249 N N . LEU B 1 12 ? -13.117 -18.859 -19.062 1 84.75 12 LEU B N 1
ATOM 3250 C CA . LEU B 1 12 ? -12.602 -20.094 -19.641 1 84.75 12 LEU B CA 1
ATOM 3251 C C . LEU B 1 12 ? -13.484 -21.281 -19.266 1 84.75 12 LEU B C 1
ATOM 3253 O O . LEU B 1 12 ? -13.375 -22.344 -19.875 1 84.75 12 LEU B O 1
ATOM 3257 N N . ALA B 1 13 ? -14.328 -21.062 -18.25 1 88.94 13 ALA B N 1
ATOM 3258 C CA . ALA B 1 13 ? -15.164 -22.156 -17.75 1 88.94 13 ALA B CA 1
ATOM 3259 C C . ALA B 1 13 ? -16.625 -21.969 -18.156 1 88.94 13 ALA B C 1
ATOM 3261 O O . ALA B 1 13 ? -17.047 -20.844 -18.422 1 88.94 13 ALA B O 1
ATOM 3262 N N . ASP B 1 14 ? -17.312 -23.078 -18.188 1 90.19 14 ASP B N 1
ATOM 3263 C CA . ASP B 1 14 ? -18.75 -23.062 -18.453 1 90.19 14 ASP B CA 1
ATOM 3264 C C . ASP B 1 14 ? -19.562 -22.984 -17.156 1 90.19 14 ASP B C 1
ATOM 3266 O O . ASP B 1 14 ? -19.562 -23.938 -16.375 1 90.19 14 ASP B O 1
ATOM 3270 N N . PRO B 1 15 ? -20.297 -21.969 -17.047 1 91.62 15 PRO B N 1
ATOM 3271 C CA . PRO B 1 15 ? -21.094 -21.844 -15.828 1 91.62 15 PRO B CA 1
ATOM 3272 C C . PRO B 1 15 ? -22.031 -23.016 -15.609 1 91.62 15 PRO B C 1
ATOM 3274 O O . PRO B 1 15 ? -22.359 -23.344 -14.461 1 91.62 15 PRO B O 1
ATOM 3277 N N . LYS B 1 16 ? -22.484 -23.641 -16.609 1 93.94 16 LYS B N 1
ATOM 3278 C CA . LYS B 1 16 ? -23.438 -24.75 -16.484 1 93.94 16 LYS B CA 1
ATOM 3279 C C . LYS B 1 16 ? -22.844 -25.906 -15.688 1 93.94 16 LYS B C 1
ATOM 3281 O O . LYS B 1 16 ? -23.562 -26.625 -15 1 93.94 16 LYS B O 1
ATOM 3286 N N . ALA B 1 17 ? -21.562 -25.922 -15.82 1 94.44 17 ALA B N 1
ATOM 3287 C CA . ALA B 1 17 ? -20.859 -27 -15.117 1 94.44 17 ALA B CA 1
ATOM 3288 C C . ALA B 1 17 ? -20.953 -26.812 -13.602 1 94.44 17 ALA B C 1
ATOM 3290 O O . ALA B 1 17 ? -20.703 -27.75 -12.844 1 94.44 17 ALA B O 1
ATOM 3291 N N . PHE B 1 18 ? -21.391 -25.609 -13.156 1 96.81 18 PHE B N 1
ATOM 3292 C CA . PHE B 1 18 ? -21.344 -25.297 -11.734 1 96.81 18 PHE B CA 1
ATOM 3293 C C . PHE B 1 18 ? -22.75 -25.062 -11.188 1 96.81 18 PHE B C 1
ATOM 3295 O O . PHE B 1 18 ? -22.906 -24.688 -10.016 1 96.81 18 PHE B O 1
ATOM 3302 N N . GLU B 1 19 ? -23.75 -25.203 -11.969 1 96.94 19 GLU B N 1
ATOM 3303 C CA . GLU B 1 19 ? -25.125 -24.875 -11.586 1 96.94 19 GLU B CA 1
ATOM 3304 C C . GLU B 1 19 ? -25.578 -25.719 -10.398 1 96.94 19 GLU B C 1
ATOM 3306 O O . GLU B 1 19 ? -26.219 -25.203 -9.477 1 96.94 19 GLU B O 1
ATOM 3311 N N . ARG B 1 20 ? -25.25 -26.969 -10.453 1 96.81 20 ARG B N 1
ATOM 3312 C CA . ARG B 1 20 ? -25.656 -27.859 -9.367 1 96.81 20 ARG B CA 1
ATOM 3313 C C . ARG B 1 20 ? -25.016 -27.438 -8.055 1 96.81 20 ARG B C 1
ATOM 3315 O O . ARG B 1 20 ? -25.688 -27.344 -7.023 1 96.81 20 ARG B O 1
ATOM 3322 N N . LYS B 1 21 ? -23.75 -27.188 -8.109 1 96.5 21 LYS B N 1
ATOM 3323 C CA . LYS B 1 21 ? -23.016 -26.766 -6.93 1 96.5 21 LYS B CA 1
ATOM 3324 C C . LYS B 1 21 ? -23.562 -25.453 -6.383 1 96.5 21 LYS B C 1
ATOM 3326 O O . LYS B 1 21 ? -23.75 -25.297 -5.172 1 96.5 21 LYS B O 1
ATOM 3331 N N . ALA B 1 22 ? -23.797 -24.562 -7.25 1 97.44 22 ALA B N 1
ATOM 3332 C CA . ALA B 1 22 ? -24.359 -23.266 -6.863 1 97.44 22 ALA B CA 1
ATOM 3333 C C . ALA B 1 22 ? -25.734 -23.422 -6.227 1 97.44 22 ALA B C 1
ATOM 3335 O O . ALA B 1 22 ? -26.016 -22.812 -5.195 1 97.44 22 ALA B O 1
ATOM 3336 N N . SER B 1 23 ? -26.531 -24.281 -6.84 1 97.44 23 SER B N 1
ATOM 3337 C CA . SER B 1 23 ? -27.891 -24.516 -6.332 1 97.44 23 SER B CA 1
ATOM 3338 C C . SER B 1 23 ? -27.859 -25.125 -4.934 1 97.44 23 SER B C 1
ATOM 3340 O O . SER B 1 23 ? -28.625 -24.719 -4.062 1 97.44 23 SER B O 1
ATOM 3342 N N . GLU B 1 24 ? -27 -26.031 -4.754 1 97 24 GLU B N 1
ATOM 3343 C CA . GLU B 1 24 ? -26.859 -26.672 -3.443 1 97 24 GLU B CA 1
ATOM 3344 C C . GLU B 1 24 ? -26.422 -25.656 -2.389 1 97 24 GLU B C 1
ATOM 3346 O O . GLU B 1 24 ? -26.906 -25.688 -1.257 1 97 24 GLU B O 1
ATOM 3351 N N . PHE B 1 25 ? -25.531 -24.812 -2.775 1 97.62 25 PHE B N 1
ATOM 3352 C CA . PHE B 1 25 ? -25.016 -23.781 -1.884 1 97.62 25 PHE B CA 1
ATOM 3353 C C . PHE B 1 25 ? -26.125 -22.812 -1.489 1 97.62 25 PHE B C 1
ATOM 3355 O O . PHE B 1 25 ? -26.281 -22.5 -0.309 1 97.62 25 PHE B O 1
ATOM 3362 N N . LEU B 1 26 ? -26.906 -22.359 -2.465 1 97.88 26 LEU B N 1
ATOM 3363 C CA . LEU B 1 26 ? -28 -21.438 -2.223 1 97.88 26 LEU B CA 1
ATOM 3364 C C . LEU B 1 26 ? -29.062 -22.062 -1.319 1 97.88 26 LEU B C 1
ATOM 3366 O O . LEU B 1 26 ? -29.578 -21.406 -0.412 1 97.88 26 LEU B O 1
ATOM 3370 N N . ASN B 1 27 ? -29.328 -23.312 -1.562 1 96.56 27 ASN B N 1
ATOM 3371 C CA . ASN B 1 27 ? -30.328 -24.016 -0.764 1 96.56 27 ASN B CA 1
ATOM 3372 C C . ASN B 1 27 ? -29.906 -24.125 0.7 1 96.56 27 ASN B C 1
ATOM 3374 O O . ASN B 1 27 ? -30.734 -23.969 1.6 1 96.56 27 ASN B O 1
ATOM 3378 N N . CYS B 1 28 ? -28.703 -24.328 0.845 1 95.44 28 CYS B N 1
ATOM 3379 C CA . CYS B 1 28 ? -28.172 -24.422 2.203 1 95.44 28 CYS B CA 1
ATOM 3380 C C . CYS B 1 28 ? -28.359 -23.094 2.941 1 95.44 28 CYS B C 1
ATOM 3382 O O . CYS B 1 28 ? -28.828 -23.078 4.078 1 95.44 28 CYS B O 1
ATOM 3384 N N . LEU B 1 29 ? -28.031 -21.984 2.287 1 96.25 29 LEU B N 1
ATOM 3385 C CA . LEU B 1 29 ? -28.109 -20.656 2.904 1 96.25 29 LEU B CA 1
ATOM 3386 C C . LEU B 1 29 ? -29.547 -20.219 3.084 1 96.25 29 LEU B C 1
ATOM 3388 O O . LEU B 1 29 ? -29.891 -19.547 4.062 1 96.25 29 LEU B O 1
ATOM 3392 N N . ALA B 1 30 ? -30.438 -20.641 2.211 1 96.06 30 ALA B N 1
ATOM 3393 C CA . ALA B 1 30 ? -31.828 -20.219 2.178 1 96.06 30 ALA B CA 1
ATOM 3394 C C . ALA B 1 30 ? -32.594 -20.781 3.363 1 96.06 30 ALA B C 1
ATOM 3396 O O . ALA B 1 30 ? -33.688 -20.297 3.686 1 96.06 30 ALA B O 1
ATOM 3397 N N . ARG B 1 31 ? -32.031 -21.734 4.004 1 94.94 31 ARG B N 1
ATOM 3398 C CA . ARG B 1 31 ? -32.688 -22.344 5.152 1 94.94 31 ARG B CA 1
ATOM 3399 C C . ARG B 1 31 ? -32.781 -21.359 6.32 1 94.94 31 ARG B C 1
ATOM 3401 O O . ARG B 1 31 ? -33.719 -21.422 7.121 1 94.94 31 ARG B O 1
ATOM 3408 N N . GLU B 1 32 ? -31.828 -20.484 6.344 1 94.88 32 GLU B N 1
ATOM 3409 C CA . GLU B 1 32 ? -31.734 -19.641 7.531 1 94.88 32 GLU B CA 1
ATOM 3410 C C . GLU B 1 32 ? -31.719 -18.156 7.16 1 94.88 32 GLU B C 1
ATOM 3412 O O . GLU B 1 32 ? -31.797 -17.297 8.031 1 94.88 32 GLU B O 1
ATOM 3417 N N . HIS B 1 33 ? -31.578 -17.859 5.875 1 96.5 33 HIS B N 1
ATOM 3418 C CA . HIS B 1 33 ? -31.391 -16.484 5.461 1 96.5 33 HIS B CA 1
ATOM 3419 C C . HIS B 1 33 ? -32.219 -16.156 4.219 1 96.5 33 HIS B C 1
ATOM 3421 O O . HIS B 1 33 ? -32.625 -17.078 3.49 1 96.5 33 HIS B O 1
ATOM 3427 N N . GLU B 1 34 ? -32.562 -14.898 4.07 1 97.38 34 GLU B N 1
ATOM 3428 C CA . GLU B 1 34 ? -33.094 -14.414 2.809 1 97.38 34 GLU B CA 1
ATOM 3429 C C . GLU B 1 34 ? -32 -14.18 1.778 1 97.38 34 GLU B C 1
ATOM 3431 O O . GLU B 1 34 ? -31.078 -13.406 2.021 1 97.38 34 GLU B O 1
ATOM 3436 N N . ILE B 1 35 ? -32.156 -14.844 0.659 1 97.69 35 ILE B N 1
ATOM 3437 C CA . ILE B 1 35 ? -31.062 -14.797 -0.327 1 97.69 35 ILE B CA 1
ATOM 3438 C C . ILE B 1 35 ? -31.406 -13.773 -1.406 1 97.69 35 ILE B C 1
ATOM 3440 O O . ILE B 1 35 ? -32.531 -13.734 -1.918 1 97.69 35 ILE B O 1
ATOM 3444 N N . MET B 1 36 ? -30.406 -12.977 -1.702 1 97.06 36 MET B N 1
ATOM 3445 C CA . MET B 1 36 ? -30.438 -12.062 -2.842 1 97.06 36 MET B CA 1
ATOM 3446 C C . MET B 1 36 ? -29.375 -12.422 -3.861 1 97.06 36 MET B C 1
ATOM 3448 O O . MET B 1 36 ? -28.25 -12.758 -3.488 1 97.06 36 MET B O 1
ATOM 3452 N N . GLY B 1 37 ? -29.797 -12.359 -5.191 1 94.94 37 GLY B N 1
ATOM 3453 C CA . GLY B 1 37 ? -28.812 -12.648 -6.227 1 94.94 37 GLY B CA 1
ATOM 3454 C C . GLY B 1 37 ? -28.719 -14.117 -6.578 1 94.94 37 GLY B C 1
ATOM 3455 O O . GLY B 1 37 ? -29.734 -14.758 -6.859 1 94.94 37 GLY B O 1
ATOM 3456 N N . GLY B 1 38 ? -27.531 -14.703 -6.449 1 95.38 38 GLY B N 1
ATOM 3457 C CA . GLY B 1 38 ? -27.312 -16.078 -6.887 1 95.38 38 GLY B CA 1
ATOM 3458 C C . GLY B 1 38 ? -26.906 -16.172 -8.344 1 95.38 38 GLY B C 1
ATOM 3459 O O . GLY B 1 38 ? -27.156 -17.188 -9 1 95.38 38 GLY B O 1
ATOM 3460 N N . LEU B 1 39 ? -26.344 -15.102 -8.797 1 95.81 39 LEU B N 1
ATOM 3461 C CA . LEU B 1 39 ? -26.016 -15.008 -10.219 1 95.81 39 LEU B CA 1
ATOM 3462 C C . LEU B 1 39 ? -24.531 -15.281 -10.453 1 95.81 39 LEU B C 1
ATOM 3464 O O . LEU B 1 39 ? -23.719 -15.172 -9.523 1 95.81 39 LEU B O 1
ATOM 3468 N N . PHE B 1 40 ? -24.266 -15.656 -11.664 1 96.88 40 PHE B N 1
ATOM 3469 C CA . PHE B 1 40 ? -22.891 -15.875 -12.078 1 96.88 40 PHE B CA 1
ATOM 3470 C C . PHE B 1 40 ? -22.297 -14.602 -12.68 1 96.88 40 PHE B C 1
ATOM 3472 O O . PHE B 1 40 ? -22.938 -13.93 -13.477 1 96.88 40 PHE B O 1
ATOM 3479 N N . VAL B 1 41 ? -21.062 -14.281 -12.25 1 96.94 41 VAL B N 1
ATOM 3480 C CA . VAL B 1 41 ? -20.328 -13.133 -12.758 1 96.94 41 VAL B CA 1
ATOM 3481 C C . VAL B 1 41 ? -18.953 -13.586 -13.266 1 96.94 41 VAL B C 1
ATOM 3483 O O . VAL B 1 41 ? -18.266 -14.352 -12.594 1 96.94 41 VAL B O 1
ATOM 3486 N N . SER B 1 42 ? -18.594 -13.125 -14.461 1 93.25 42 SER B N 1
ATOM 3487 C CA . SER B 1 42 ? -17.297 -13.422 -15.039 1 93.25 42 SER B CA 1
ATOM 3488 C C . SER B 1 42 ? -16.5 -12.148 -15.305 1 93.25 42 SER B C 1
ATOM 3490 O O . SER B 1 42 ? -15.281 -12.117 -15.148 1 93.25 42 SER B O 1
ATOM 3492 N N . THR B 1 43 ? -17.25 -11.125 -15.688 1 91.81 43 THR B N 1
ATOM 3493 C CA . THR B 1 43 ? -16.625 -9.891 -16.141 1 91.81 43 THR B CA 1
ATOM 3494 C C . THR B 1 43 ? -17.281 -8.68 -15.492 1 91.81 43 THR B C 1
ATOM 3496 O O . THR B 1 43 ? -18.297 -8.812 -14.797 1 91.81 43 THR B O 1
ATOM 3499 N N . LYS B 1 44 ? -16.688 -7.547 -15.781 1 90.19 44 LYS B N 1
ATOM 3500 C CA . LYS B 1 44 ? -17.25 -6.281 -15.312 1 90.19 44 LYS B CA 1
ATOM 3501 C C . LYS B 1 44 ? -18.641 -6.043 -15.914 1 90.19 44 LYS B C 1
ATOM 3503 O O . LYS B 1 44 ? -19.516 -5.492 -15.25 1 90.19 44 LYS B O 1
ATOM 3508 N N . SER B 1 45 ? -18.781 -6.469 -17.109 1 92.25 45 SER B N 1
ATOM 3509 C CA . SER B 1 45 ? -20.062 -6.32 -17.766 1 92.25 45 SER B CA 1
ATOM 3510 C C . SER B 1 45 ? -21.156 -7.094 -17.031 1 92.25 45 SER B C 1
ATOM 3512 O O . SER B 1 45 ? -22.297 -6.633 -16.922 1 92.25 45 SER B O 1
ATOM 3514 N N . ASP B 1 46 ? -20.797 -8.203 -16.531 1 94.44 46 ASP B N 1
ATOM 3515 C CA . ASP B 1 46 ? -21.75 -9 -15.758 1 94.44 46 ASP B CA 1
ATOM 3516 C C . ASP B 1 46 ? -22.156 -8.281 -14.469 1 94.44 46 ASP B C 1
ATOM 3518 O O . ASP B 1 46 ? -23.312 -8.336 -14.055 1 94.44 46 ASP B O 1
ATOM 3522 N N . PHE B 1 47 ? -21.219 -7.625 -13.875 1 94.62 47 PHE B N 1
ATOM 3523 C CA . PHE B 1 47 ? -21.5 -6.852 -12.672 1 94.62 47 PHE B CA 1
ATOM 3524 C C . PHE B 1 47 ? -22.578 -5.801 -12.945 1 94.62 47 PHE B C 1
ATOM 3526 O O . PHE B 1 47 ? -23.5 -5.633 -12.148 1 94.62 47 PHE B O 1
ATOM 3533 N N . LYS B 1 48 ? -22.391 -5.105 -14.023 1 94.06 48 LYS B N 1
ATOM 3534 C CA . LYS B 1 48 ? -23.359 -4.086 -14.383 1 94.06 48 LYS B CA 1
ATOM 3535 C C . LYS B 1 48 ? -24.766 -4.684 -14.508 1 94.06 48 LYS B C 1
ATOM 3537 O O . LYS B 1 48 ? -25.734 -4.094 -14.039 1 94.06 48 LYS B O 1
ATOM 3542 N N . ARG B 1 49 ? -24.797 -5.828 -15.062 1 94.81 49 ARG B N 1
ATOM 3543 C CA . ARG B 1 49 ? -26.062 -6.523 -15.211 1 94.81 49 ARG B CA 1
ATOM 3544 C C . ARG B 1 49 ? -26.656 -6.887 -13.852 1 94.81 49 ARG B C 1
ATOM 3546 O O . ARG B 1 49 ? -27.844 -6.664 -13.602 1 94.81 49 ARG B O 1
ATOM 3553 N N . VAL B 1 50 ? -25.844 -7.43 -12.992 1 95.31 50 VAL B N 1
ATOM 3554 C CA . VAL B 1 50 ? -26.297 -7.816 -11.664 1 95.31 50 VAL B CA 1
ATOM 3555 C C . VAL B 1 50 ? -26.828 -6.594 -10.914 1 95.31 50 VAL B C 1
ATOM 3557 O O . VAL B 1 50 ? -27.875 -6.652 -10.273 1 95.31 50 VAL B O 1
ATOM 3560 N N . LYS B 1 51 ? -26.094 -5.527 -11.008 1 93.75 51 LYS B N 1
ATOM 3561 C CA . LYS B 1 51 ? -26.453 -4.281 -10.336 1 93.75 51 LYS B CA 1
ATOM 3562 C C . LYS B 1 51 ? -27.844 -3.805 -10.758 1 93.75 51 LYS B C 1
ATOM 3564 O O . LYS B 1 51 ? -28.594 -3.26 -9.945 1 93.75 51 LYS B O 1
ATOM 3569 N N . GLU B 1 52 ? -28.203 -4.07 -11.961 1 94.38 52 GLU B N 1
ATOM 3570 C CA . GLU B 1 52 ? -29.5 -3.66 -12.5 1 94.38 52 GLU B CA 1
ATOM 3571 C C . GLU B 1 52 ? -30.594 -4.625 -12.078 1 94.38 52 GLU B C 1
ATOM 3573 O O . GLU B 1 52 ? -31.75 -4.223 -11.914 1 94.38 52 GLU B O 1
ATOM 3578 N N . GLU B 1 53 ? -30.25 -5.809 -11.875 1 95.06 53 GLU B N 1
ATOM 3579 C CA . GLU B 1 53 ? -31.234 -6.855 -11.641 1 95.06 53 GLU B CA 1
ATOM 3580 C C . GLU B 1 53 ? -31.547 -7 -10.148 1 95.06 53 GLU B C 1
ATOM 3582 O O . GLU B 1 53 ? -32.656 -7.383 -9.766 1 95.06 53 GLU B O 1
ATOM 3587 N N . VAL B 1 54 ? -30.516 -6.812 -9.367 1 96.38 54 VAL B N 1
ATOM 3588 C CA . VAL B 1 54 ? -30.656 -7.062 -7.938 1 96.38 54 VAL B CA 1
ATOM 3589 C C . VAL B 1 54 ? -30.203 -5.832 -7.152 1 96.38 54 VAL B C 1
ATOM 3591 O O . VAL B 1 54 ? -29.109 -5.305 -7.391 1 96.38 54 VAL B O 1
ATOM 3594 N N . ASP B 1 55 ? -30.969 -5.328 -6.266 1 96.88 55 ASP B N 1
ATOM 3595 C CA . ASP B 1 55 ? -30.578 -4.203 -5.418 1 96.88 55 ASP B CA 1
ATOM 3596 C C . ASP B 1 55 ? -29.812 -4.68 -4.188 1 96.88 55 ASP B C 1
ATOM 3598 O O . ASP B 1 55 ? -30.375 -4.75 -3.09 1 96.88 55 ASP B O 1
ATOM 3602 N N . LEU B 1 56 ? -28.547 -4.855 -4.324 1 96.94 56 LEU B N 1
ATOM 3603 C CA . LEU B 1 56 ? -27.703 -5.406 -3.27 1 96.94 56 LEU B CA 1
ATOM 3604 C C . LEU B 1 56 ? -27.453 -4.367 -2.182 1 96.94 56 LEU B C 1
ATOM 3606 O O . LEU B 1 56 ? -26.828 -4.668 -1.163 1 96.94 56 LEU B O 1
ATOM 3610 N N . ASN B 1 57 ? -27.922 -3.16 -2.357 1 94.94 57 ASN B N 1
ATOM 3611 C CA . ASN B 1 57 ? -27.891 -2.193 -1.267 1 94.94 57 ASN B CA 1
ATOM 3612 C C . ASN B 1 57 ? -28.734 -2.662 -0.076 1 94.94 57 ASN B C 1
ATOM 3614 O O . ASN B 1 57 ? -28.484 -2.254 1.06 1 94.94 57 ASN B O 1
ATOM 3618 N N . LYS B 1 58 ? -29.641 -3.494 -0.34 1 96.19 58 LYS B N 1
ATOM 3619 C CA . LYS B 1 58 ? -30.547 -3.979 0.695 1 96.19 58 LYS B CA 1
ATOM 3620 C C . LYS B 1 58 ? -29.953 -5.176 1.435 1 96.19 58 LYS B C 1
ATOM 3622 O O . LYS B 1 58 ? -30.5 -5.621 2.443 1 96.1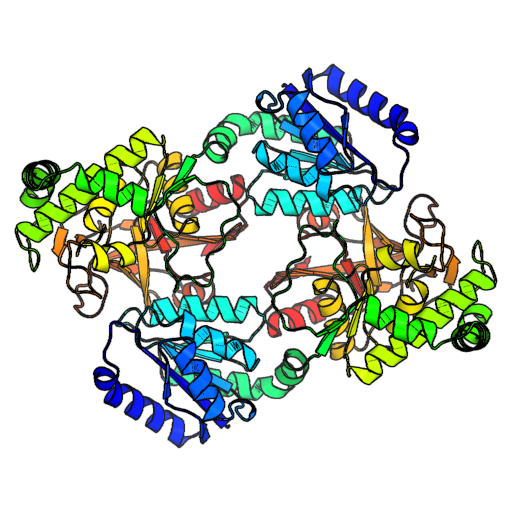9 58 LYS B O 1
ATOM 3627 N N . ALA B 1 59 ? -28.844 -5.691 0.925 1 97.12 59 ALA B N 1
ATOM 3628 C CA . ALA B 1 59 ? -28.203 -6.828 1.584 1 97.12 59 ALA B CA 1
ATOM 3629 C C . ALA B 1 59 ? -27.5 -6.395 2.867 1 97.12 59 ALA B C 1
ATOM 3631 O O . ALA B 1 59 ? -26.984 -5.281 2.953 1 97.12 59 ALA B O 1
ATOM 3632 N N . ASP B 1 60 ? -27.484 -7.285 3.801 1 97.06 60 ASP B N 1
ATOM 3633 C CA . ASP B 1 60 ? -26.75 -7.047 5.035 1 97.06 60 ASP B CA 1
ATOM 3634 C C . ASP B 1 60 ? -25.281 -7.469 4.887 1 97.06 60 ASP B C 1
ATOM 3636 O O . ASP B 1 60 ? -24.391 -6.852 5.477 1 97.06 60 ASP B O 1
ATOM 3640 N N . VAL B 1 61 ? -25.109 -8.484 4.172 1 98.06 61 VAL B N 1
ATOM 3641 C CA . VAL B 1 61 ? -23.797 -9.086 3.939 1 98.06 61 VAL B CA 1
ATOM 3642 C C . VAL B 1 61 ? -23.734 -9.672 2.531 1 98.06 61 VAL B C 1
ATOM 3644 O O . VAL B 1 61 ? -24.766 -10.078 1.978 1 98.06 61 VAL B O 1
ATOM 3647 N N . LEU B 1 62 ? -22.578 -9.648 1.911 1 98.5 62 LEU B N 1
ATOM 3648 C CA . LEU B 1 62 ? -22.391 -10.289 0.613 1 98.5 62 LEU B CA 1
ATOM 3649 C C . LEU B 1 62 ? -21.516 -11.539 0.746 1 98.5 62 LEU B C 1
ATOM 3651 O O . LEU B 1 62 ? -20.516 -11.531 1.452 1 98.5 62 LEU B O 1
ATOM 3655 N N . VAL B 1 63 ? -21.922 -12.602 0.155 1 98.81 63 VAL B N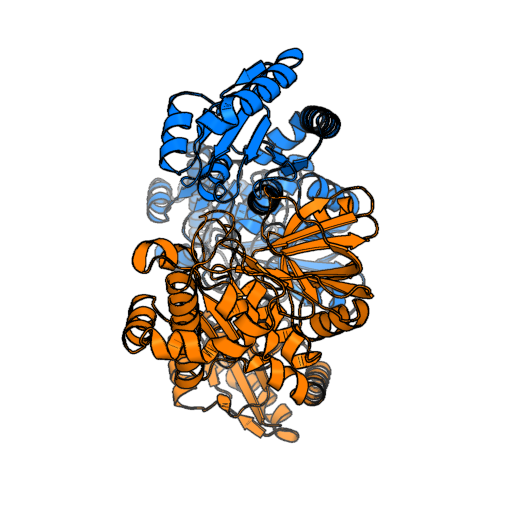 1
ATOM 3656 C CA . VAL B 1 63 ? -21.141 -13.828 0.018 1 98.81 63 VAL B CA 1
ATOM 3657 C C . VAL B 1 63 ? -20.672 -13.984 -1.428 1 98.81 63 VAL B C 1
ATOM 3659 O O . VAL B 1 63 ? -21.484 -14.141 -2.338 1 98.81 63 VAL B O 1
ATOM 3662 N N . LEU B 1 64 ? -19.391 -13.875 -1.626 1 98.81 64 LEU B N 1
ATOM 3663 C CA . LEU B 1 64 ? -18.797 -14.109 -2.934 1 98.81 64 LEU B CA 1
ATOM 3664 C C . LEU B 1 64 ? -18.156 -15.492 -3.002 1 98.81 64 LEU B C 1
ATOM 3666 O O . LEU B 1 64 ? -17.359 -15.859 -2.139 1 98.81 64 LEU B O 1
ATOM 3670 N N . TYR B 1 65 ? -18.547 -16.25 -3.949 1 98.81 65 TYR B N 1
ATOM 3671 C CA . TYR B 1 65 ? -18.031 -17.609 -4.152 1 98.81 65 TYR B CA 1
ATOM 3672 C C . TYR B 1 65 ? -17.344 -17.734 -5.508 1 98.81 65 TYR B C 1
ATOM 3674 O O . TYR B 1 65 ? -17.984 -18.109 -6.496 1 98.81 65 TYR B O 1
ATOM 3682 N N . PRO B 1 66 ? -16.016 -17.438 -5.539 1 98.62 66 PRO B N 1
ATOM 3683 C CA . PRO B 1 66 ? -15.289 -17.75 -6.773 1 98.62 66 PRO B CA 1
ATOM 3684 C C . PRO B 1 66 ? -15.211 -19.25 -7.039 1 98.62 66 PRO B C 1
ATOM 3686 O O . PRO B 1 66 ? -14.422 -19.953 -6.406 1 98.62 66 PRO B O 1
ATOM 3689 N N . LEU B 1 67 ? -15.93 -19.688 -7.992 1 98.25 67 LEU B N 1
ATOM 3690 C CA . LEU B 1 67 ? -15.977 -21.109 -8.305 1 98.25 67 LEU B CA 1
ATOM 3691 C C . LEU B 1 67 ? -14.719 -21.547 -9.062 1 98.25 67 LEU B C 1
ATOM 3693 O O . LEU B 1 67 ? -14.367 -22.719 -9.07 1 98.25 67 LEU B O 1
ATOM 3697 N N . THR B 1 68 ? -14.094 -20.672 -9.742 1 97.25 68 THR B N 1
ATOM 3698 C CA . THR B 1 68 ? -12.82 -20.891 -10.43 1 97.25 68 THR B CA 1
ATOM 3699 C C . THR B 1 68 ? -11.875 -19.719 -10.203 1 97.25 68 THR B C 1
ATOM 3701 O O . THR B 1 68 ? -12.289 -18.672 -9.695 1 97.25 68 THR B O 1
ATOM 3704 N N . GLY B 1 69 ? -10.602 -19.906 -10.547 1 95.69 69 GLY B N 1
ATOM 3705 C CA . GLY B 1 69 ? -9.727 -18.75 -10.688 1 95.69 69 GLY B CA 1
ATOM 3706 C C . GLY B 1 69 ? -10.125 -17.844 -11.828 1 95.69 69 GLY B C 1
ATOM 3707 O O . GLY B 1 69 ? -11.016 -18.172 -12.617 1 95.69 69 GLY B O 1
ATOM 3708 N N . GLY B 1 70 ? -9.57 -16.688 -11.914 1 94.62 70 GLY B N 1
ATOM 3709 C CA . GLY B 1 70 ? -9.812 -15.766 -13.016 1 94.62 70 GLY B CA 1
ATOM 3710 C C . GLY B 1 70 ? -11.094 -14.969 -12.852 1 94.62 70 GLY B C 1
ATOM 3711 O O . GLY B 1 70 ? -11.602 -14.406 -13.82 1 94.62 70 GLY B O 1
ATOM 3712 N N . THR B 1 71 ? -11.625 -14.875 -11.617 1 96.75 71 THR B N 1
ATOM 3713 C CA . THR B 1 71 ? -12.914 -14.234 -11.375 1 96.75 71 THR B CA 1
ATOM 3714 C C . THR B 1 71 ? -12.727 -12.922 -10.617 1 96.75 71 THR B C 1
ATOM 3716 O O . THR B 1 71 ? -13.695 -12.203 -10.359 1 96.75 71 THR B O 1
ATOM 3719 N N . GLU B 1 72 ? -11.562 -12.609 -10.258 1 97.25 72 GLU B N 1
ATOM 3720 C CA . GLU B 1 72 ? -11.258 -11.539 -9.312 1 97.25 72 GLU B CA 1
ATOM 3721 C C . GLU B 1 72 ? -11.703 -10.18 -9.852 1 97.25 72 GLU B C 1
ATOM 3723 O O . GLU B 1 72 ? -12.266 -9.367 -9.117 1 97.25 72 GLU B O 1
ATOM 3728 N N . ASN B 1 73 ? -11.547 -9.977 -11.141 1 95.31 73 ASN B N 1
ATOM 3729 C CA . ASN B 1 73 ? -11.875 -8.688 -11.734 1 95.31 73 ASN B CA 1
ATOM 3730 C C . ASN B 1 73 ? -13.375 -8.414 -11.688 1 95.31 73 ASN B C 1
ATOM 3732 O O . ASN B 1 73 ? -13.797 -7.27 -11.5 1 95.31 73 ASN B O 1
ATOM 3736 N N . GLY B 1 74 ? -14.141 -9.445 -11.93 1 96.25 74 GLY B N 1
ATOM 3737 C CA . GLY B 1 74 ? -15.578 -9.273 -11.844 1 96.25 74 GLY B CA 1
ATOM 3738 C C . GLY B 1 74 ? -16.078 -9.125 -10.422 1 96.25 74 GLY B C 1
ATOM 3739 O O . GLY B 1 74 ? -16.891 -8.242 -10.133 1 96.25 74 GLY B O 1
ATOM 3740 N N . LEU B 1 75 ? -15.531 -9.898 -9.547 1 98.12 75 LEU B N 1
ATOM 3741 C CA . LEU B 1 75 ? -16.062 -9.984 -8.188 1 98.12 75 LEU B CA 1
ATOM 3742 C C . LEU B 1 75 ? -15.602 -8.789 -7.355 1 98.12 75 LEU B C 1
ATOM 3744 O O . LEU B 1 75 ? -16.312 -8.367 -6.438 1 98.12 75 LEU B O 1
ATOM 3748 N N . LYS B 1 76 ? -14.438 -8.227 -7.66 1 98 76 LYS B N 1
ATOM 3749 C CA . LYS B 1 76 ? -13.945 -7.102 -6.871 1 98 76 LYS B CA 1
ATOM 3750 C C . LYS B 1 76 ? -14.867 -5.895 -7.004 1 98 76 LYS B C 1
ATOM 3752 O O . LYS B 1 76 ? -14.906 -5.031 -6.121 1 98 76 LYS B O 1
ATOM 3757 N N . GLU B 1 77 ? -15.695 -5.828 -8.102 1 97.81 77 GLU B N 1
ATOM 3758 C CA . GLU B 1 77 ? -16.562 -4.688 -8.375 1 97.81 77 GLU B CA 1
ATOM 3759 C C . GLU B 1 77 ? -17.641 -4.531 -7.297 1 97.81 77 GLU B C 1
ATOM 3761 O O . GLU B 1 77 ? -18.219 -3.455 -7.137 1 97.81 77 GLU B O 1
ATOM 3766 N N . PHE B 1 78 ? -17.828 -5.555 -6.535 1 98 78 PHE B N 1
ATOM 3767 C CA . PHE B 1 78 ? -18.891 -5.52 -5.535 1 98 78 PHE B CA 1
ATOM 3768 C C . PHE B 1 78 ? -18.453 -4.723 -4.312 1 98 78 PHE B C 1
ATOM 3770 O O . PHE B 1 78 ? -19.234 -4.52 -3.383 1 98 78 PHE B O 1
ATOM 3777 N N . ALA B 1 79 ? -17.234 -4.191 -4.34 1 97.5 79 ALA B N 1
ATOM 3778 C CA . ALA B 1 79 ? -16.734 -3.303 -3.297 1 97.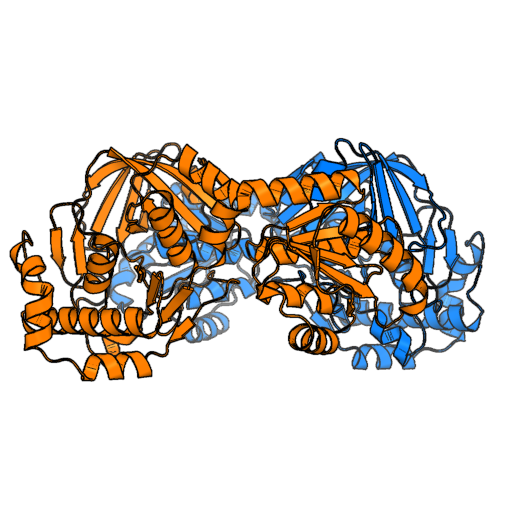5 79 ALA B CA 1
ATOM 3779 C C . ALA B 1 79 ? -17.562 -2.031 -3.209 1 97.5 79 ALA B C 1
ATOM 3781 O O . ALA B 1 79 ? -17.609 -1.382 -2.162 1 97.5 79 ALA B O 1
ATOM 3782 N N . VAL B 1 80 ? -18.281 -1.726 -4.289 1 96 80 VAL B N 1
ATOM 3783 C CA . VAL B 1 80 ? -19.016 -0.467 -4.383 1 96 80 VAL B CA 1
ATOM 3784 C C . VAL B 1 80 ? -20.141 -0.444 -3.342 1 96 80 VAL B C 1
ATOM 3786 O O . VAL B 1 80 ? -20.562 0.627 -2.895 1 96 80 VAL B O 1
ATOM 3789 N N . TYR B 1 81 ? -20.562 -1.623 -2.896 1 96.31 81 TYR B N 1
ATOM 3790 C CA . TYR B 1 81 ? -21.703 -1.693 -1.989 1 96.31 81 TYR B CA 1
ATOM 3791 C C . TYR B 1 81 ? -21.266 -1.444 -0.549 1 96.31 81 TYR B C 1
ATOM 3793 O O . TYR B 1 81 ? -22.109 -1.175 0.318 1 96.31 81 TYR B O 1
ATOM 3801 N N . ARG B 1 82 ? -19.984 -1.567 -0.278 1 96.06 82 ARG B N 1
ATOM 3802 C CA . ARG B 1 82 ? -19.406 -1.308 1.037 1 96.06 82 ARG B CA 1
ATOM 3803 C C . ARG B 1 82 ? -20.141 -2.1 2.119 1 96.06 82 ARG B C 1
ATOM 3805 O O . ARG B 1 82 ? -20.562 -1.533 3.125 1 96.06 82 ARG B O 1
ATOM 3812 N N . LYS B 1 83 ? -20.266 -3.379 1.867 1 96.62 83 LYS B N 1
ATOM 3813 C CA . LYS B 1 83 ? -20.844 -4.34 2.811 1 96.62 83 LYS B CA 1
ATOM 3814 C C . LYS B 1 83 ? -19.781 -5.344 3.266 1 96.62 83 LYS B C 1
ATOM 3816 O O . LYS B 1 83 ? -18.812 -5.598 2.555 1 96.62 83 LYS B O 1
ATOM 3821 N N . PRO B 1 84 ? -20.031 -5.824 4.527 1 97.94 84 PRO B N 1
ATOM 3822 C CA . PRO B 1 84 ? -19.156 -6.945 4.875 1 97.94 84 PRO B CA 1
ATOM 3823 C C . PRO B 1 84 ? -19.203 -8.078 3.85 1 97.94 84 PRO B C 1
ATOM 3825 O O . PRO B 1 84 ? -20.25 -8.352 3.277 1 97.94 84 PRO B O 1
ATOM 3828 N N . ILE B 1 85 ? -18.031 -8.719 3.639 1 98.56 85 ILE B N 1
ATOM 3829 C CA . ILE B 1 85 ? -17.906 -9.711 2.584 1 98.56 85 ILE B CA 1
ATOM 3830 C C . ILE B 1 85 ? -17.391 -11.031 3.17 1 98.56 85 ILE B C 1
ATOM 3832 O O . ILE B 1 85 ? -16.438 -11.039 3.943 1 98.56 85 ILE B O 1
ATOM 3836 N N . ILE B 1 86 ? -18.078 -12.078 2.875 1 98.81 86 ILE B N 1
ATOM 3837 C CA . ILE B 1 86 ? -17.562 -13.422 3.121 1 98.81 86 ILE B CA 1
ATOM 3838 C C . ILE B 1 86 ? -17.234 -14.102 1.794 1 98.81 86 ILE B C 1
ATOM 3840 O O . ILE B 1 86 ? -18.078 -14.18 0.901 1 98.81 86 ILE B O 1
ATOM 3844 N N . ILE B 1 87 ? -16.031 -14.523 1.629 1 98.81 87 ILE B N 1
ATOM 3845 C CA . ILE B 1 87 ? -15.609 -15.258 0.442 1 98.81 87 ILE B CA 1
ATOM 3846 C C . ILE B 1 87 ? -15.594 -16.75 0.74 1 98.81 87 ILE B C 1
ATOM 3848 O O . ILE B 1 87 ? -14.961 -17.203 1.702 1 98.81 87 ILE B O 1
ATOM 3852 N N . TYR B 1 88 ? -16.328 -17.453 0.014 1 98.75 88 TYR B N 1
ATOM 3853 C CA . TYR B 1 88 ? -16.312 -18.906 0.134 1 98.75 88 TYR B CA 1
ATOM 3854 C C . TYR B 1 88 ? -15.391 -19.531 -0.905 1 98.75 88 TYR B C 1
ATOM 3856 O O . TYR B 1 88 ? -15.523 -19.266 -2.102 1 98.75 88 TYR B O 1
ATOM 3864 N N . GLY B 1 89 ? -14.406 -20.203 -0.442 1 97.25 89 GLY B N 1
ATOM 3865 C CA . GLY B 1 89 ? -13.477 -20.875 -1.333 1 97.25 89 GLY B CA 1
ATOM 3866 C C . GLY B 1 89 ? -13.438 -22.375 -1.137 1 97.25 89 GLY B C 1
ATOM 3867 O O . GLY B 1 89 ? -13.516 -22.859 -0.006 1 97.25 89 GLY B O 1
ATOM 3868 N N . ASP B 1 90 ? -13.359 -23.125 -2.188 1 95.31 90 ASP B N 1
ATOM 3869 C CA . ASP B 1 90 ? -13.18 -24.562 -2.068 1 95.31 90 ASP B CA 1
ATOM 3870 C C . ASP B 1 90 ? -11.852 -25 -2.686 1 95.31 90 ASP B C 1
ATOM 3872 O O . ASP B 1 90 ? -11.172 -24.219 -3.344 1 95.31 90 ASP B O 1
ATOM 3876 N N . PRO B 1 91 ? -11.406 -26.219 -2.504 1 96.5 91 PRO B N 1
ATOM 3877 C CA . PRO B 1 91 ? -10.047 -26.656 -2.803 1 96.5 91 PRO B CA 1
ATOM 3878 C C . PRO B 1 91 ? -9.812 -26.891 -4.293 1 96.5 91 PRO B C 1
ATOM 3880 O O . PRO B 1 91 ? -8.758 -27.406 -4.688 1 96.5 91 PRO B O 1
ATOM 3883 N N . PHE B 1 92 ? -10.742 -26.547 -5.16 1 96.5 92 PHE B N 1
ATOM 3884 C CA . PHE B 1 92 ? -10.617 -26.938 -6.562 1 96.5 92 PHE B CA 1
ATOM 3885 C C . PHE B 1 92 ? -10.719 -25.719 -7.473 1 96.5 92 PHE B C 1
ATOM 3887 O O . PHE B 1 92 ? -11.234 -24.688 -7.066 1 96.5 92 PHE B O 1
ATOM 3894 N N . ASN B 1 93 ? -10.172 -25.828 -8.602 1 96.81 93 ASN B N 1
ATOM 3895 C CA . ASN B 1 93 ? -10.312 -24.875 -9.703 1 96.81 93 ASN B CA 1
ATOM 3896 C C . ASN B 1 93 ? -9.789 -23.484 -9.312 1 96.81 93 ASN B C 1
ATOM 3898 O O . ASN B 1 93 ? -10.328 -22.469 -9.742 1 96.81 93 ASN B O 1
ATOM 3902 N N . ASN B 1 94 ? -8.812 -23.453 -8.406 1 97.25 94 ASN B N 1
ATOM 3903 C CA . ASN B 1 94 ? -8.148 -22.219 -7.988 1 97.25 94 ASN B CA 1
ATOM 3904 C C . ASN B 1 94 ? -9.109 -21.281 -7.281 1 97.25 94 ASN B C 1
ATOM 3906 O O . ASN B 1 94 ? -8.922 -20.062 -7.309 1 97.25 94 ASN B O 1
ATOM 3910 N N . SER B 1 95 ? -10.195 -21.875 -6.684 1 98.25 95 SER B N 1
ATOM 3911 C CA . SER B 1 95 ? -11.203 -21.094 -5.961 1 98.25 95 SER B CA 1
ATOM 3912 C C . SER B 1 95 ? -10.594 -20.391 -4.758 1 98.25 95 SER B C 1
ATOM 3914 O O . SER B 1 95 ? -10.766 -19.172 -4.602 1 98.25 95 SER B O 1
ATOM 3916 N N . ILE B 1 96 ? -9.836 -21.062 -3.963 1 98.38 96 ILE B N 1
ATOM 3917 C CA . ILE B 1 96 ? -9.219 -20.516 -2.758 1 98.38 96 ILE B CA 1
ATOM 3918 C C . ILE B 1 96 ? -8.211 -19.438 -3.139 1 98.38 96 ILE B C 1
ATOM 3920 O O . ILE B 1 96 ? -8.141 -18.391 -2.498 1 98.38 96 ILE B O 1
ATOM 3924 N N . ALA B 1 97 ? -7.453 -19.672 -4.191 1 97.88 97 ALA B N 1
ATOM 3925 C CA . ALA B 1 97 ? -6.484 -18.688 -4.664 1 97.88 97 ALA B CA 1
ATOM 3926 C C . ALA B 1 97 ? -7.168 -17.359 -5.02 1 97.88 97 ALA B C 1
ATOM 3928 O O . ALA B 1 97 ? -6.723 -16.297 -4.602 1 97.88 97 ALA B O 1
ATOM 3929 N N . ALA B 1 98 ? -8.258 -17.484 -5.754 1 98.19 98 ALA B N 1
ATOM 3930 C CA . ALA B 1 98 ? -9.047 -16.297 -6.098 1 98.19 98 ALA B CA 1
ATOM 3931 C C . ALA B 1 98 ? -9.602 -15.625 -4.848 1 98.19 98 ALA B C 1
ATOM 3933 O O . ALA B 1 98 ? -9.609 -14.398 -4.746 1 98.19 98 ALA B O 1
ATOM 3934 N N . GLY B 1 99 ? -10.031 -16.484 -3.943 1 98.56 99 GLY B N 1
ATOM 3935 C CA . GLY B 1 99 ? -10.586 -15.961 -2.701 1 98.56 99 GLY B CA 1
ATOM 3936 C C . GLY B 1 99 ? -9.586 -15.156 -1.897 1 98.56 99 GLY B C 1
ATOM 3937 O O . GLY B 1 99 ? -9.922 -14.102 -1.356 1 98.56 99 GLY B O 1
ATOM 3938 N N . ILE B 1 100 ? -8.391 -15.609 -1.806 1 98.44 100 ILE B N 1
ATOM 3939 C CA . ILE B 1 100 ? -7.344 -14.922 -1.06 1 98.44 100 ILE B CA 1
ATOM 3940 C C . ILE B 1 100 ? -7.062 -13.562 -1.699 1 98.44 100 ILE B C 1
ATOM 3942 O O . ILE B 1 100 ? -6.93 -12.555 -0.999 1 98.44 100 ILE B O 1
ATOM 3946 N N . GLU B 1 101 ? -6.969 -13.539 -3.021 1 98.5 101 GLU B N 1
ATOM 3947 C CA . GLU B 1 101 ? -6.75 -12.297 -3.754 1 98.5 101 GLU B CA 1
ATOM 3948 C C . GLU B 1 101 ? -7.883 -11.305 -3.504 1 98.5 101 GLU B C 1
ATOM 3950 O O . GLU B 1 101 ? -7.637 -10.133 -3.23 1 98.5 101 GLU B O 1
ATOM 3955 N N . LEU B 1 102 ? -9.109 -11.812 -3.537 1 98.69 102 LEU B N 1
ATOM 3956 C CA . LEU B 1 102 ? -10.289 -10.977 -3.328 1 98.69 102 LEU B CA 1
ATOM 3957 C C . LEU B 1 102 ? -10.336 -10.453 -1.897 1 98.69 102 LEU B C 1
ATOM 3959 O O . LEU B 1 102 ? -10.625 -9.273 -1.674 1 98.69 102 LEU B O 1
ATOM 3963 N N . ARG B 1 103 ? -10.086 -11.336 -0.972 1 98.44 103 ARG B N 1
ATOM 3964 C CA . ARG B 1 103 ? -10.094 -10.93 0.43 1 98.44 103 ARG B CA 1
ATOM 3965 C C . ARG B 1 103 ? -9.156 -9.75 0.666 1 98.44 103 ARG B C 1
ATOM 3967 O O . ARG B 1 103 ? -9.539 -8.766 1.302 1 98.44 103 ARG B O 1
ATOM 3974 N N . GLU B 1 104 ? -7.902 -9.852 0.125 1 97.81 104 GLU B N 1
ATOM 3975 C CA . GLU B 1 104 ? -6.922 -8.789 0.314 1 97.81 104 GLU B CA 1
ATOM 3976 C C . GLU B 1 104 ? -7.391 -7.484 -0.335 1 97.81 104 GLU B C 1
ATOM 3978 O O . GLU B 1 104 ? -7.184 -6.402 0.216 1 97.81 104 GLU B O 1
ATOM 3983 N N . TYR B 1 105 ? -8.016 -7.594 -1.484 1 98.12 105 TYR B N 1
ATOM 3984 C CA . TYR B 1 105 ? -8.547 -6.426 -2.182 1 98.12 105 TYR B CA 1
ATOM 3985 C C . TYR B 1 105 ? -9.555 -5.688 -1.318 1 98.12 105 TYR B C 1
ATOM 3987 O O . TYR B 1 105 ? -9.477 -4.465 -1.164 1 98.12 105 TYR B O 1
ATOM 3995 N N . PHE B 1 106 ? -10.492 -6.406 -0.737 1 98.38 106 PHE B N 1
ATOM 3996 C CA . PHE B 1 106 ? -11.539 -5.805 0.078 1 98.38 106 PHE B CA 1
ATOM 3997 C C . PHE B 1 106 ? -10.961 -5.254 1.377 1 98.38 106 PHE B C 1
ATOM 3999 O O . PHE B 1 106 ? -11.297 -4.141 1.789 1 98.38 106 PHE B O 1
ATOM 4006 N N . ARG B 1 107 ? -10.039 -5.996 1.946 1 97.56 107 ARG B N 1
ATOM 4007 C CA . ARG B 1 107 ? -9.43 -5.555 3.201 1 97.56 107 ARG B CA 1
ATOM 4008 C C . ARG B 1 107 ? -8.641 -4.266 3.006 1 97.56 107 ARG B C 1
ATOM 4010 O O . ARG B 1 107 ? -8.664 -3.383 3.867 1 97.56 107 ARG B O 1
ATOM 4017 N N . GLU B 1 108 ? -7.961 -4.141 1.871 1 96.25 108 GLU B N 1
ATOM 4018 C CA . GLU B 1 108 ? -7.191 -2.936 1.572 1 96.25 108 GLU B CA 1
ATOM 4019 C C . GLU B 1 108 ? -8.102 -1.716 1.454 1 96.25 108 GLU B C 1
ATOM 4021 O O . GLU B 1 108 ? -7.645 -0.58 1.588 1 96.25 108 GLU B O 1
ATOM 4026 N N . ARG B 1 109 ? -9.344 -1.978 1.258 1 96.94 109 ARG B N 1
ATOM 4027 C CA . ARG B 1 109 ? -10.336 -0.915 1.134 1 96.94 109 ARG B CA 1
ATOM 4028 C C . ARG B 1 109 ? -11.172 -0.799 2.4 1 96.94 109 ARG B C 1
ATOM 4030 O O . ARG B 1 109 ? -12.25 -0.19 2.389 1 96.94 109 ARG B O 1
ATOM 4037 N N . LEU B 1 110 ? -10.664 -1.421 3.445 1 97.19 110 LEU B N 1
ATOM 4038 C CA . LEU B 1 110 ? -11.25 -1.393 4.781 1 97.19 110 LEU B CA 1
ATOM 4039 C C . LEU B 1 110 ? -12.695 -1.889 4.75 1 97.19 110 LEU B C 1
ATOM 4041 O O . LEU B 1 110 ? -13.555 -1.34 5.438 1 97.19 110 LEU B O 1
ATOM 4045 N N . ILE B 1 111 ? -12.969 -2.811 3.885 1 97.88 111 ILE B N 1
ATOM 4046 C CA . ILE B 1 111 ? -14.195 -3.594 3.908 1 97.88 111 ILE B CA 1
ATOM 4047 C C . ILE B 1 111 ? -13.961 -4.898 4.664 1 97.88 111 ILE B C 1
ATOM 4049 O O . ILE B 1 111 ? -13.047 -5.656 4.34 1 97.88 111 ILE B O 1
ATOM 4053 N N . PRO B 1 112 ? -14.742 -5.094 5.73 1 97.5 112 PRO B N 1
ATOM 4054 C CA . PRO B 1 112 ? -14.57 -6.379 6.414 1 97.5 112 PRO B CA 1
ATOM 4055 C C . PRO B 1 112 ? -14.711 -7.574 5.477 1 97.5 112 PRO B C 1
ATOM 4057 O O . PRO B 1 112 ? -15.703 -7.688 4.758 1 97.5 112 PRO B O 1
ATOM 4060 N N . ALA B 1 113 ? -13.672 -8.406 5.434 1 98.19 113 ALA B N 1
ATOM 4061 C CA . ALA B 1 113 ? -13.656 -9.539 4.508 1 98.19 113 ALA B CA 1
ATOM 4062 C C . ALA B 1 113 ? -12.984 -10.75 5.137 1 98.19 113 ALA B C 1
ATOM 4064 O O . ALA B 1 113 ? -11.922 -10.633 5.758 1 98.19 113 ALA B O 1
ATOM 4065 N N . THR B 1 114 ? -13.617 -11.898 5.031 1 98.12 114 THR B N 1
ATOM 4066 C CA . THR B 1 114 ? -13.039 -13.133 5.551 1 98.12 114 THR B CA 1
ATOM 4067 C C . THR B 1 114 ? -13.195 -14.266 4.539 1 98.12 114 THR B C 1
ATOM 4069 O O . THR B 1 114 ? -14.148 -14.281 3.754 1 98.12 114 THR B O 1
ATOM 4072 N N . LEU B 1 115 ? -12.203 -15.109 4.461 1 98.44 115 LEU B N 1
ATOM 4073 C CA . LEU B 1 115 ? -12.242 -16.312 3.633 1 98.44 115 LEU B CA 1
ATOM 4074 C C . LEU B 1 115 ? -12.602 -17.531 4.469 1 98.44 115 LEU B C 1
ATOM 4076 O O . LEU B 1 115 ? -12 -17.766 5.523 1 98.44 115 LEU B O 1
ATOM 4080 N N . VAL B 1 116 ? -13.609 -18.266 4.043 1 98.12 116 VAL B N 1
ATOM 4081 C CA . VAL B 1 116 ? -14 -19.516 4.691 1 98.12 116 VAL B CA 1
ATOM 4082 C C . VAL B 1 116 ? -14.062 -20.641 3.658 1 98.12 116 VAL B C 1
ATOM 4084 O O . VAL B 1 116 ? -14.203 -20.375 2.461 1 98.12 116 VAL B O 1
ATOM 4087 N N . LYS B 1 117 ? -13.945 -21.875 4.133 1 96.5 117 LYS B N 1
ATOM 4088 C CA . LYS B 1 117 ? -13.922 -22.984 3.191 1 96.5 117 LYS B CA 1
ATOM 4089 C C . LYS B 1 117 ? -14.945 -24.062 3.582 1 96.5 117 LYS B C 1
ATOM 4091 O O . LYS B 1 117 ? -15.172 -25 2.83 1 96.5 117 LYS B O 1
ATOM 4096 N N . GLU B 1 118 ? -15.555 -23.938 4.766 1 95.62 118 GLU B N 1
ATOM 4097 C CA . GLU B 1 118 ? -16.547 -24.891 5.258 1 95.62 118 GLU B CA 1
ATOM 4098 C C . GLU B 1 118 ? -17.859 -24.188 5.605 1 95.62 118 GLU B C 1
ATOM 4100 O O . GLU B 1 118 ? -17.859 -23 5.961 1 95.62 118 GLU B O 1
ATOM 4105 N N . LYS B 1 119 ? -18.953 -24.938 5.555 1 94.75 119 LYS B N 1
ATOM 4106 C CA . LYS B 1 119 ? -20.281 -24.391 5.801 1 94.75 119 LYS B CA 1
ATOM 4107 C C . LYS B 1 119 ? -20.406 -23.875 7.234 1 94.75 119 LYS B C 1
ATOM 4109 O O . LYS B 1 119 ? -21.031 -22.844 7.477 1 94.75 119 LYS B O 1
ATOM 4114 N N . ASP B 1 120 ? -19.812 -24.594 8.141 1 95.94 120 ASP B N 1
ATOM 4115 C CA . ASP B 1 120 ? -19.875 -24.156 9.531 1 95.94 120 ASP B CA 1
ATOM 4116 C C . ASP B 1 120 ? -19.141 -22.844 9.734 1 95.94 120 ASP B C 1
ATOM 4118 O O . ASP B 1 120 ? -19.562 -21.984 10.523 1 95.94 120 ASP B O 1
ATOM 4122 N N . GLU B 1 121 ? -18.016 -22.703 9.047 1 96.75 121 GLU B N 1
ATOM 4123 C CA . GLU B 1 121 ? -17.281 -21.453 9.102 1 96.75 121 GLU B CA 1
ATOM 4124 C C . GLU B 1 121 ? -18.094 -20.312 8.484 1 96.75 121 GLU B C 1
ATOM 4126 O O . GLU B 1 121 ? -18.047 -19.188 8.969 1 96.75 121 GLU B O 1
ATOM 4131 N N . LEU B 1 122 ? -18.781 -20.641 7.426 1 97.88 122 LEU B N 1
ATOM 4132 C CA . LEU B 1 122 ? -19.641 -19.656 6.77 1 97.88 122 LEU B CA 1
ATOM 4133 C C . LEU B 1 122 ? -20.719 -19.156 7.719 1 97.88 122 LEU B C 1
ATOM 4135 O O . LEU B 1 122 ? -20.938 -17.953 7.848 1 97.88 122 LEU B O 1
ATOM 4139 N N . LYS B 1 123 ? -21.375 -20.109 8.352 1 97 123 LYS B N 1
ATOM 4140 C CA . LYS B 1 123 ? -22.422 -19.766 9.312 1 97 123 LYS B CA 1
ATOM 4141 C C . LYS B 1 123 ? -21.875 -18.891 10.438 1 97 123 LYS B C 1
ATOM 4143 O O . LYS B 1 123 ? -22.5 -17.906 10.82 1 97 123 LYS B O 1
ATOM 4148 N N . ALA B 1 124 ? -20.719 -19.281 10.922 1 97.38 124 ALA B N 1
ATOM 4149 C CA . ALA B 1 124 ? -20.094 -18.516 12 1 97.38 124 ALA B CA 1
ATOM 4150 C C . ALA B 1 124 ? -19.766 -17.109 11.555 1 97.38 124 ALA B C 1
ATOM 4152 O O . ALA B 1 124 ? -19.953 -16.141 12.305 1 97.38 124 ALA B O 1
ATOM 4153 N N . ALA B 1 125 ? -19.25 -16.953 10.359 1 97.75 125 ALA B N 1
ATOM 4154 C CA . ALA B 1 125 ? -18.891 -15.641 9.82 1 97.75 125 ALA B CA 1
ATOM 4155 C C . ALA B 1 125 ? -20.125 -14.766 9.672 1 97.75 125 ALA B C 1
ATOM 4157 O O . ALA B 1 125 ? -20.094 -13.57 9.984 1 97.75 125 ALA B O 1
ATOM 4158 N N . LEU B 1 126 ? -21.219 -15.375 9.18 1 98 126 LEU B N 1
ATOM 4159 C CA . LEU B 1 126 ? -22.469 -14.641 9.039 1 98 126 LEU B CA 1
ATOM 4160 C C . LEU B 1 126 ? -22.953 -14.125 10.391 1 98 126 LEU B C 1
ATOM 4162 O O . LEU B 1 126 ? -23.328 -12.961 10.516 1 98 126 LEU B O 1
ATOM 4166 N N . LEU B 1 127 ? -22.891 -14.953 11.359 1 96.94 127 LEU B N 1
ATOM 4167 C CA . LEU B 1 127 ? -23.328 -14.57 12.703 1 96.94 127 LEU B CA 1
ATOM 4168 C C . LEU B 1 127 ? -22.422 -13.477 13.266 1 96.94 127 LEU B C 1
ATOM 4170 O O . LEU B 1 127 ? -22.906 -12.547 13.922 1 96.94 127 LEU B O 1
ATOM 4174 N N . GLY B 1 128 ? -21.141 -13.609 13.023 1 96.81 128 GLY B N 1
ATOM 4175 C CA . GLY B 1 128 ? -20.203 -12.602 13.469 1 96.81 128 GLY B CA 1
ATOM 4176 C C . GLY B 1 128 ? -20.484 -11.227 12.891 1 96.81 128 GLY B C 1
ATOM 4177 O O . GLY B 1 128 ? -20.453 -10.227 13.609 1 96.81 128 GLY B O 1
ATOM 4178 N N . TYR B 1 129 ? -20.75 -11.125 11.633 1 96.06 129 TYR B N 1
ATOM 4179 C CA . TYR B 1 129 ? -21.016 -9.852 10.984 1 96.06 129 TYR B CA 1
ATOM 4180 C C . TYR B 1 129 ? -22.359 -9.289 11.43 1 96.06 129 TYR B C 1
ATOM 4182 O O . TYR B 1 129 ? -22.531 -8.07 11.539 1 96.06 129 TYR B O 1
ATOM 4190 N N . GLU B 1 130 ? -23.312 -10.211 11.688 1 95.31 130 GLU B N 1
ATOM 4191 C CA . GLU B 1 130 ? -24.594 -9.766 12.258 1 95.31 130 GLU B CA 1
ATOM 4192 C C . GLU B 1 130 ? -24.391 -9.086 13.609 1 95.31 130 GLU B C 1
ATOM 4194 O O . GLU B 1 130 ? -24.953 -8.023 13.867 1 95.31 130 GLU B O 1
ATOM 4199 N N . ASP B 1 131 ? -23.547 -9.672 14.383 1 95.94 131 ASP B N 1
ATOM 4200 C CA . ASP B 1 131 ? -23.281 -9.148 15.719 1 95.94 131 ASP B CA 1
ATOM 4201 C C . ASP B 1 131 ? -22.594 -7.789 15.648 1 95.94 131 ASP B C 1
ATOM 4203 O O . ASP B 1 131 ? -22.75 -6.961 16.547 1 95.94 131 ASP B O 1
ATOM 4207 N N . SER B 1 132 ? -21.828 -7.535 14.562 1 95.62 132 SER B N 1
ATOM 4208 C CA . SER B 1 132 ? -21.062 -6.301 14.422 1 95.62 132 SER B CA 1
ATOM 4209 C C . SER B 1 132 ? -21.75 -5.32 13.484 1 95.62 132 SER B C 1
ATOM 4211 O O . SER B 1 132 ? -21.141 -4.34 13.047 1 95.62 132 SER B O 1
ATOM 4213 N N . ALA B 1 133 ? -22.984 -5.547 13.18 1 94.62 133 ALA B N 1
ATOM 4214 C CA . ALA B 1 133 ? -23.703 -4.809 12.141 1 94.62 133 ALA B CA 1
ATOM 4215 C C . ALA B 1 133 ? -23.734 -3.314 12.461 1 94.62 133 ALA B C 1
ATOM 4217 O O . ALA B 1 133 ? -23.484 -2.48 11.586 1 94.62 133 ALA B O 1
ATOM 4218 N N . GLU B 1 134 ? -24.016 -2.959 13.648 1 93.81 134 GLU B N 1
ATOM 4219 C CA . GLU B 1 134 ? -24.109 -1.555 14.031 1 93.81 134 GLU B CA 1
ATOM 4220 C C . GLU B 1 134 ? -22.781 -0.84 13.875 1 93.81 134 GLU B C 1
ATOM 4222 O O . GLU B 1 134 ? -22.719 0.287 13.375 1 93.81 134 GLU B O 1
ATOM 4227 N N . LEU B 1 135 ? -21.734 -1.493 14.312 1 95 135 LEU B N 1
ATOM 4228 C CA . LEU B 1 135 ? -20.391 -0.951 14.195 1 95 135 LEU B CA 1
ATOM 4229 C C . LEU B 1 135 ? -20.031 -0.693 12.734 1 95 135 LEU B C 1
ATOM 4231 O O . LEU B 1 135 ? -19.578 0.402 12.391 1 95 135 LEU B O 1
ATOM 4235 N N . PHE B 1 136 ? -20.297 -1.607 11.867 1 95 136 PHE B N 1
ATOM 4236 C CA . PHE B 1 136 ? -19.891 -1.518 10.469 1 95 136 PHE B CA 1
ATOM 4237 C C . PHE B 1 136 ? -20.766 -0.523 9.711 1 95 136 PHE B C 1
ATOM 4239 O O . PHE B 1 136 ? -20.312 0.154 8.797 1 95 136 PHE B O 1
ATOM 4246 N N . GLU B 1 137 ? -21.984 -0.45 10.148 1 91.75 137 GLU B N 1
ATOM 4247 C CA . GLU B 1 137 ? -22.859 0.541 9.523 1 91.75 137 GLU B CA 1
ATOM 4248 C C . GLU B 1 137 ? -22.344 1.957 9.758 1 91.75 137 GLU B C 1
ATOM 4250 O O . GLU B 1 137 ? -22.312 2.779 8.844 1 91.75 137 GLU B O 1
ATOM 4255 N N . LYS B 1 138 ? -21.891 2.199 10.977 1 92.19 138 LYS B N 1
ATOM 4256 C CA . LYS B 1 138 ? -21.359 3.508 11.352 1 92.19 138 LYS B CA 1
ATOM 4257 C C . LYS B 1 138 ? -20.078 3.822 10.602 1 92.19 138 LYS B C 1
ATOM 4259 O O . LYS B 1 138 ? -19.781 4.984 10.32 1 92.19 138 LYS B O 1
ATOM 4264 N N . PHE B 1 139 ? -19.375 2.867 10.195 1 95.94 139 PHE B N 1
ATOM 4265 C CA . PHE B 1 139 ? -18.062 3.018 9.594 1 95.94 139 PHE B CA 1
ATOM 4266 C C . PHE B 1 139 ? -18.156 3.049 8.07 1 95.94 139 PHE B C 1
ATOM 4268 O O . PHE B 1 139 ? -17.562 3.902 7.422 1 95.94 139 PHE B O 1
ATOM 4275 N N . LEU B 1 140 ? -18.953 2.152 7.496 1 95.31 140 LEU B N 1
ATOM 4276 C CA . LEU B 1 140 ? -18.953 1.919 6.055 1 95.31 140 LEU B CA 1
ATOM 4277 C C . LEU B 1 140 ? -19.797 2.961 5.332 1 95.31 140 LEU B C 1
ATOM 4279 O O . LEU B 1 140 ? -19.609 3.195 4.137 1 95.31 140 LEU B O 1
ATOM 4283 N N . ARG B 1 141 ? -20.656 3.688 6.008 1 90.44 141 ARG B N 1
ATOM 4284 C CA . ARG B 1 141 ? -21.562 4.641 5.363 1 90.44 141 ARG B CA 1
ATOM 4285 C C . ARG B 1 141 ? -21.094 6.074 5.602 1 90.44 141 ARG B C 1
ATOM 4287 O O . ARG B 1 141 ? -21.906 6.996 5.664 1 90.44 141 ARG B O 1
ATOM 4294 N N . VAL B 1 142 ? -19.875 6.289 5.621 1 95.38 142 VAL B N 1
ATOM 4295 C CA . VAL B 1 142 ? -19.391 7.645 5.848 1 95.38 142 VAL B CA 1
ATOM 4296 C C . VAL B 1 142 ? -19.219 8.367 4.516 1 95.38 142 VAL B C 1
ATOM 4298 O O . VAL B 1 142 ? -18.891 7.746 3.502 1 95.38 142 VAL B O 1
ATOM 4301 N N . ARG B 1 143 ? -19.516 9.648 4.469 1 97.31 143 ARG B N 1
ATOM 4302 C CA . ARG B 1 143 ? -19.391 10.492 3.281 1 97.31 143 ARG B CA 1
ATOM 4303 C C . ARG B 1 143 ? -18.297 11.531 3.461 1 97.31 143 ARG B C 1
ATOM 4305 O O . ARG B 1 143 ? -18.531 12.586 4.062 1 97.31 143 ARG B O 1
ATOM 4312 N N . LEU B 1 144 ? -17.141 11.273 2.883 1 98.62 144 LEU B N 1
ATOM 4313 C CA . LEU B 1 144 ? -15.969 12.133 2.984 1 98.62 144 LEU B CA 1
ATOM 4314 C C . LEU B 1 144 ? -15.875 13.07 1.783 1 98.62 144 LEU B C 1
ATOM 4316 O O . LEU B 1 144 ? -16.25 12.695 0.67 1 98.62 144 LEU B O 1
ATOM 4320 N N . GLY B 1 145 ? -15.414 14.266 2.043 1 98.81 145 GLY B N 1
ATOM 4321 C CA . GLY B 1 145 ? -15.258 15.219 0.954 1 98.81 145 GLY B CA 1
ATOM 4322 C C . GLY B 1 145 ? -13.836 15.719 0.796 1 98.81 145 GLY B C 1
ATOM 4323 O O . GLY B 1 145 ? -13.164 16 1.785 1 98.81 145 GLY B O 1
ATOM 4324 N N . LEU B 1 146 ? -13.398 15.742 -0.372 1 98.81 146 LEU B N 1
ATOM 4325 C CA . LEU B 1 146 ? -12.156 16.422 -0.74 1 98.81 146 LEU B CA 1
ATOM 4326 C C . LEU B 1 146 ? -12.445 17.672 -1.552 1 98.81 146 LEU B C 1
ATOM 4328 O O . LEU B 1 146 ? -12.984 17.594 -2.66 1 98.81 146 LEU B O 1
ATOM 4332 N N . ILE B 1 147 ? -12.172 18.797 -0.992 1 98.62 147 ILE B N 1
ATOM 4333 C CA . ILE B 1 147 ? -12.305 20.062 -1.698 1 98.62 147 ILE B CA 1
ATOM 4334 C C . ILE B 1 147 ? -10.953 20.469 -2.285 1 98.62 147 ILE B C 1
ATOM 4336 O O . ILE B 1 147 ? -9.992 20.703 -1.546 1 98.62 147 ILE B O 1
ATOM 4340 N N . GLY B 1 148 ? -10.93 20.641 -3.574 1 97.38 148 GLY B N 1
ATOM 4341 C CA . GLY B 1 148 ? -9.664 20.891 -4.238 1 97.38 148 GLY B CA 1
ATOM 4342 C C . GLY B 1 148 ? -8.828 19.625 -4.418 1 97.38 148 GLY B C 1
ATOM 4343 O O . GLY B 1 148 ? -9.344 18.594 -4.855 1 97.38 148 GLY B O 1
ATOM 4344 N N . ARG B 1 149 ? -7.523 19.844 -4.195 1 96.31 149 ARG B N 1
ATOM 4345 C CA . ARG B 1 149 ? -6.617 18.734 -4.445 1 96.31 149 ARG B CA 1
ATOM 4346 C C . ARG B 1 149 ? -5.738 18.453 -3.23 1 96.31 149 ARG B C 1
ATOM 4348 O O . ARG B 1 149 ? -5.574 19.328 -2.367 1 96.31 149 ARG B O 1
ATOM 4355 N N . VAL B 1 150 ? -5.219 17.203 -3.174 1 96.62 150 VAL B N 1
ATOM 4356 C CA . VAL B 1 150 ? -4.207 16.844 -2.186 1 96.62 150 VAL B CA 1
ATOM 4357 C C . VAL B 1 150 ? -2.939 17.656 -2.416 1 96.62 150 VAL B C 1
ATOM 4359 O O . VAL B 1 150 ? -2.512 17.844 -3.557 1 96.62 150 VAL B O 1
ATOM 4362 N N . SER B 1 151 ? -2.408 18.172 -1.343 1 95.19 151 SER B N 1
ATOM 4363 C CA . SER B 1 151 ? -1.171 18.938 -1.465 1 95.19 151 SER B CA 1
ATOM 4364 C C . SER B 1 151 ? -0.055 18.094 -2.07 1 95.19 151 SER B C 1
ATOM 4366 O O . SER B 1 151 ? 0.09 16.906 -1.734 1 95.19 151 SER B O 1
ATOM 4368 N N . PRO B 1 152 ? 0.796 18.719 -2.945 1 92.75 152 PRO B N 1
ATOM 4369 C CA . PRO B 1 152 ? 1.769 17.938 -3.715 1 92.75 152 PRO B CA 1
ATOM 4370 C C . PRO B 1 152 ? 2.873 17.344 -2.844 1 92.75 152 PRO B C 1
ATOM 4372 O O . PRO B 1 152 ? 3.547 16.391 -3.254 1 92.75 152 PRO B O 1
ATOM 4375 N N . TRP B 1 153 ? 3.133 17.859 -1.635 1 94.5 153 TRP B N 1
ATOM 4376 C CA . TRP B 1 153 ? 4.215 17.359 -0.799 1 94.5 153 TRP B CA 1
ATOM 4377 C C . TRP B 1 153 ? 3.771 16.125 -0.017 1 94.5 153 TRP B C 1
ATOM 4379 O O . TRP B 1 153 ? 4.582 15.492 0.66 1 94.5 153 TRP B O 1
ATOM 4389 N N . LEU B 1 154 ? 2.477 15.805 -0.056 1 96.44 154 LEU B N 1
ATOM 4390 C CA . LEU B 1 154 ? 1.986 14.562 0.529 1 96.44 154 LEU B CA 1
ATOM 4391 C C . LEU B 1 154 ? 2.182 13.391 -0.433 1 96.44 154 LEU B C 1
ATOM 4393 O O . LEU B 1 154 ? 1.21 12.773 -0.869 1 96.44 154 LEU B O 1
ATOM 4397 N N . ILE B 1 155 ? 3.412 13 -0.628 1 96.75 155 ILE B N 1
ATOM 4398 C CA . ILE B 1 155 ? 3.828 12.141 -1.729 1 96.75 155 ILE B CA 1
ATOM 4399 C C . ILE B 1 155 ? 3.465 10.695 -1.416 1 96.75 155 ILE B C 1
ATOM 4401 O O . ILE B 1 155 ? 3.527 9.828 -2.293 1 96.75 155 ILE B O 1
ATOM 4405 N N . ASN B 1 156 ? 3.041 10.43 -0.207 1 96.62 156 ASN B N 1
ATOM 4406 C CA . ASN B 1 156 ? 2.664 9.07 0.164 1 96.62 156 ASN B CA 1
ATOM 4407 C C . ASN B 1 156 ? 1.151 8.922 0.295 1 96.62 156 ASN B C 1
ATOM 4409 O O . ASN B 1 156 ? 0.656 7.852 0.656 1 96.62 156 ASN B O 1
ATOM 4413 N N . GLU B 1 157 ? 0.415 9.961 0.079 1 95.94 157 GLU B N 1
ATOM 4414 C CA . GLU B 1 157 ? -1.036 9.922 0.232 1 95.94 157 GLU B CA 1
ATOM 4415 C C . GLU B 1 157 ? -1.681 9.031 -0.827 1 95.94 157 GLU B C 1
ATOM 4417 O O . GLU B 1 157 ? -1.47 9.234 -2.025 1 95.94 157 GLU B O 1
ATOM 4422 N N . ARG B 1 158 ? -2.273 7.996 -0.419 1 92.81 158 ARG B N 1
ATOM 4423 C CA . ARG B 1 158 ? -3.084 7.086 -1.221 1 92.81 158 ARG B CA 1
ATOM 4424 C C . ARG B 1 158 ? -4.371 6.707 -0.491 1 92.81 158 ARG B C 1
ATOM 4426 O O . ARG B 1 158 ? -4.328 6.227 0.643 1 92.81 158 ARG B O 1
ATOM 4433 N N . PHE B 1 159 ? -5.402 6.973 -1.093 1 96.69 159 PHE B N 1
ATOM 4434 C CA . PHE B 1 159 ? -6.695 6.746 -0.455 1 96.69 159 PHE B CA 1
ATOM 4435 C C . PHE B 1 159 ? -7.602 5.906 -1.348 1 96.69 159 PHE B C 1
ATOM 4437 O O . PHE B 1 159 ? -7.867 6.273 -2.492 1 96.69 159 PHE B O 1
ATOM 4444 N N . GLU B 1 160 ? -8.094 4.762 -0.865 1 93.62 160 GLU B N 1
ATOM 4445 C CA . GLU B 1 160 ? -8.812 3.797 -1.691 1 93.62 160 GLU B CA 1
ATOM 4446 C C . GLU B 1 160 ? -10.297 3.773 -1.343 1 93.62 160 GLU B C 1
ATOM 4448 O O . GLU B 1 160 ? -11.062 2.998 -1.919 1 93.62 160 GLU B O 1
ATOM 4453 N N . LEU B 1 161 ? -10.727 4.535 -0.419 1 96.19 161 LEU B N 1
ATOM 4454 C CA . LEU B 1 161 ? -12.141 4.594 -0.043 1 96.19 161 LEU B CA 1
ATOM 4455 C C . LEU B 1 161 ? -12.875 5.645 -0.863 1 96.19 161 LEU B C 1
ATOM 4457 O O . LEU B 1 161 ? -12.258 6.566 -1.401 1 96.19 161 LEU B O 1
ATOM 4461 N N . PRO B 1 162 ? -14.18 5.465 -0.964 1 95.94 162 PRO B N 1
ATOM 4462 C CA . PRO B 1 162 ? -14.945 6.465 -1.707 1 95.94 162 PRO B CA 1
ATOM 4463 C C . PRO B 1 162 ? -14.977 7.824 -1.012 1 95.94 162 PRO B C 1
ATOM 4465 O O . PRO B 1 162 ? -15.008 7.891 0.22 1 95.94 162 PRO B O 1
ATOM 4468 N N . TYR B 1 163 ? -14.93 8.812 -1.805 1 97.81 163 TYR B N 1
ATOM 4469 C CA . TYR B 1 163 ? -15.094 10.172 -1.308 1 97.81 163 TYR B CA 1
ATOM 4470 C C . TYR B 1 163 ? -15.711 11.07 -2.373 1 97.81 163 TYR B C 1
ATOM 4472 O O . TYR B 1 163 ? -15.734 10.719 -3.555 1 97.81 163 TYR B O 1
ATOM 4480 N N . VAL B 1 164 ? -16.25 12.195 -1.945 1 98.44 164 VAL B N 1
ATOM 4481 C CA . VAL B 1 164 ? -16.828 13.195 -2.836 1 98.44 164 VAL B CA 1
ATOM 4482 C C . VAL B 1 164 ? -15.773 14.234 -3.195 1 98.44 164 VAL B C 1
ATOM 4484 O O . VAL B 1 164 ? -15.203 14.875 -2.312 1 98.44 164 VAL B O 1
ATOM 4487 N N . HIS B 1 165 ? -15.516 14.352 -4.441 1 98.56 165 HIS B N 1
ATOM 4488 C CA . HIS B 1 165 ? -14.578 15.375 -4.891 1 98.56 165 HIS B CA 1
ATOM 4489 C C . HIS B 1 165 ? -15.312 16.656 -5.27 1 98.56 165 HIS B C 1
ATOM 4491 O O . HIS B 1 165 ? -16.25 16.641 -6.066 1 98.56 165 HIS B O 1
ATOM 4497 N N . ILE B 1 166 ? -14.945 17.703 -4.648 1 98.5 166 ILE B N 1
ATOM 4498 C CA . ILE B 1 166 ? -15.477 19.031 -4.93 1 98.5 166 ILE B CA 1
ATOM 4499 C C . ILE B 1 166 ? -14.359 19.938 -5.445 1 98.5 166 ILE B C 1
ATOM 4501 O O . ILE B 1 166 ? -13.336 20.109 -4.773 1 98.5 166 ILE B O 1
ATOM 4505 N N . SER B 1 167 ? -14.547 20.547 -6.574 1 97.5 167 SER B N 1
ATOM 4506 C CA . SER B 1 167 ? -13.5 21.359 -7.18 1 97.5 167 SER B CA 1
ATOM 4507 C C . SER B 1 167 ? -13.336 22.688 -6.434 1 97.5 167 SER B C 1
ATOM 4509 O O . SER B 1 167 ? -14.266 23.156 -5.777 1 97.5 167 SER B O 1
ATOM 4511 N N . LEU B 1 168 ? -12.211 23.297 -6.586 1 96.19 168 LEU B N 1
ATOM 4512 C CA . LEU B 1 168 ? -11.984 24.609 -6.008 1 96.19 168 LEU B CA 1
ATOM 4513 C C . LEU B 1 168 ? -12.867 25.656 -6.68 1 96.19 168 LEU B C 1
ATOM 4515 O O . LEU B 1 168 ? -13.289 26.625 -6.039 1 96.19 168 LEU B O 1
ATOM 4519 N N . LYS B 1 169 ? -13.07 25.453 -7.984 1 96.31 169 LYS B N 1
ATOM 4520 C CA . LYS B 1 169 ? -13.984 26.344 -8.68 1 96.31 169 LYS B CA 1
ATOM 4521 C C . LYS B 1 169 ? -15.336 26.422 -7.977 1 96.31 169 LYS B C 1
ATOM 4523 O O . LYS B 1 169 ? -15.883 27.5 -7.777 1 96.31 169 LYS B O 1
ATOM 4528 N N . LYS B 1 170 ? -15.828 25.266 -7.633 1 97.38 170 LYS B N 1
ATOM 4529 C CA . LYS B 1 170 ? -17.094 25.203 -6.91 1 97.38 170 LYS B CA 1
ATOM 4530 C C . LYS B 1 170 ? -16.984 25.875 -5.543 1 97.38 170 LYS B C 1
ATOM 4532 O O . LYS B 1 170 ? -17.906 26.578 -5.117 1 97.38 170 LYS B O 1
ATOM 4537 N N . PHE B 1 171 ? -15.93 25.719 -4.883 1 97.94 171 PHE B N 1
ATOM 4538 C CA . PHE B 1 171 ? -15.703 26.391 -3.605 1 97.94 171 PHE B CA 1
ATOM 4539 C C . PHE B 1 171 ? -15.75 27.906 -3.766 1 97.94 171 PHE B C 1
ATOM 4541 O O . PHE B 1 171 ? -16.359 28.594 -2.949 1 97.94 171 PHE B O 1
ATOM 4548 N N . TYR B 1 172 ? -15.102 28.391 -4.781 1 97.62 172 TYR B N 1
ATOM 4549 C CA . TYR B 1 172 ? -15.039 29.844 -4.988 1 97.62 172 TYR B CA 1
ATOM 4550 C C . TYR B 1 172 ? -16.422 30.406 -5.27 1 97.62 172 TYR B C 1
ATOM 4552 O O . TYR B 1 172 ? -16.734 31.547 -4.887 1 97.62 172 TYR B O 1
ATOM 4560 N N . GLU B 1 173 ? -17.234 29.609 -5.926 1 98.25 173 GLU B N 1
ATOM 4561 C CA . GLU B 1 173 ? -18.625 30.047 -6.125 1 98.25 173 GLU B CA 1
ATOM 4562 C C . GLU B 1 173 ? -19.328 30.25 -4.789 1 98.25 173 GLU B C 1
ATOM 4564 O O . GLU B 1 173 ? -20.016 31.25 -4.602 1 98.25 173 GLU B O 1
ATOM 4569 N N . TYR B 1 174 ? -19.156 29.281 -3.943 1 98.38 174 TYR B N 1
ATOM 4570 C CA . TYR B 1 174 ? -19.734 29.422 -2.613 1 98.38 174 TYR B CA 1
ATOM 4571 C C . TYR B 1 174 ? -19.156 30.609 -1.87 1 98.38 174 TYR B C 1
ATOM 4573 O O . TYR B 1 174 ? -19.875 31.344 -1.194 1 98.38 174 TYR B O 1
ATOM 4581 N N . TYR B 1 175 ? -17.875 30.812 -1.98 1 98.19 175 TYR B N 1
ATOM 4582 C CA . TYR B 1 175 ? -17.156 31.906 -1.319 1 98.19 175 TYR B CA 1
ATOM 4583 C C . TYR B 1 175 ? -17.641 33.25 -1.827 1 98.19 175 TYR B C 1
ATOM 4585 O O . TYR B 1 175 ? -17.844 34.188 -1.041 1 98.19 175 TYR B O 1
ATOM 4593 N N . GLU B 1 176 ? -17.875 33.344 -3.102 1 97.81 176 GLU B N 1
ATOM 4594 C CA . GLU B 1 176 ? -18.281 34.594 -3.727 1 97.81 176 GLU B CA 1
ATOM 4595 C C . GLU B 1 176 ? -19.688 34.969 -3.314 1 97.81 176 GLU B C 1
ATOM 4597 O O . GLU B 1 176 ? -20.062 36.156 -3.375 1 97.81 176 GLU B O 1
ATOM 4602 N N . ASP B 1 177 ? -20.359 34.031 -2.875 1 97.69 177 ASP B N 1
ATOM 4603 C CA . ASP B 1 177 ? -21.734 34.281 -2.436 1 97.69 177 ASP B CA 1
ATOM 4604 C C . ASP B 1 177 ? -21.75 34.844 -1.015 1 97.69 177 ASP B C 1
ATOM 4606 O O . ASP B 1 177 ? -22.828 35.156 -0.492 1 97.69 177 ASP B O 1
ATOM 4610 N N . THR B 1 178 ? -20.625 35 -0.397 1 98.06 178 THR B N 1
ATOM 4611 C CA . THR B 1 178 ? -20.531 35.594 0.938 1 98.06 178 THR B CA 1
ATOM 4612 C C . THR B 1 178 ? -20 37 0.868 1 98.06 178 THR B C 1
ATOM 4614 O O . THR B 1 178 ? -19.516 37.438 -0.178 1 98.06 178 THR B O 1
ATOM 4617 N N . ASN B 1 179 ? -20.109 37.719 1.977 1 97.5 179 ASN B N 1
ATOM 4618 C CA . ASN B 1 179 ? -19.531 39.062 2.037 1 97.5 179 ASN B CA 1
ATOM 4619 C C . ASN B 1 179 ? -18.797 39.281 3.352 1 97.5 179 ASN B C 1
ATOM 4621 O O . ASN B 1 179 ? -18.859 38.438 4.258 1 97.5 179 ASN B O 1
ATOM 4625 N N . GLU B 1 180 ? -18.141 40.375 3.438 1 97.69 180 GLU B N 1
ATOM 4626 C CA . GLU B 1 180 ? -17.234 40.656 4.547 1 97.69 180 GLU B CA 1
ATOM 4627 C C . GLU B 1 180 ? -17.984 40.75 5.867 1 97.69 180 GLU B C 1
ATOM 4629 O O . GLU B 1 180 ? -17.516 40.25 6.895 1 97.69 180 GLU B O 1
ATOM 4634 N N . GLU B 1 181 ? -19.125 41.344 5.836 1 98.19 181 GLU B N 1
ATOM 4635 C CA . GLU B 1 181 ? -19.906 41.5 7.055 1 98.19 181 GLU B CA 1
ATOM 4636 C C . GLU B 1 181 ? -20.344 40.156 7.617 1 98.19 181 GLU B C 1
ATOM 4638 O O . GLU B 1 181 ? -20.234 39.938 8.82 1 98.19 181 GLU B O 1
ATOM 4643 N N . GLU B 1 182 ? -20.844 39.344 6.754 1 98.25 182 GLU B N 1
ATOM 4644 C CA . GLU B 1 182 ? -21.234 38 7.156 1 98.25 182 GLU B CA 1
ATOM 4645 C C . GLU B 1 182 ? -20.062 37.219 7.727 1 98.25 182 GLU B C 1
ATOM 4647 O O . GLU B 1 182 ? -20.219 36.469 8.703 1 98.25 182 GLU B O 1
ATOM 4652 N N . GLY B 1 183 ? -18.938 37.375 7.09 1 98.44 183 GLY B N 1
ATOM 4653 C CA . GLY B 1 183 ? -17.734 36.688 7.547 1 98.44 183 GLY B CA 1
ATOM 4654 C C . GLY B 1 183 ? -17.328 37.094 8.953 1 98.44 183 GLY B C 1
ATOM 4655 O O . GLY B 1 183 ? -17.031 36.25 9.789 1 98.44 183 GLY B O 1
ATOM 4656 N N . LEU B 1 184 ? -17.328 38.375 9.156 1 98.5 184 LEU B N 1
ATOM 4657 C CA . LEU B 1 184 ? -16.938 38.875 10.469 1 98.5 184 LEU B CA 1
ATOM 4658 C C . LEU B 1 184 ? -17.953 38.438 11.531 1 98.5 184 LEU B C 1
ATOM 4660 O O . LEU B 1 184 ? -17.562 38.062 12.641 1 98.5 184 LEU B O 1
ATOM 4664 N N . GLU B 1 185 ? -19.188 38.438 11.188 1 98.5 185 GLU B N 1
ATOM 4665 C CA . GLU B 1 185 ? -20.25 38.094 12.125 1 98.5 185 GLU B CA 1
ATOM 4666 C C . GLU B 1 185 ? -20.156 36.656 12.578 1 98.5 185 GLU B C 1
ATOM 4668 O O . GLU B 1 185 ? -20.297 36.375 13.766 1 98.5 185 GLU B O 1
ATOM 4673 N N . VAL B 1 186 ? -19.875 35.812 11.688 1 98.12 186 VAL B N 1
ATOM 4674 C CA . VAL B 1 186 ? -19.938 34.375 11.984 1 98.12 186 VAL B CA 1
ATOM 4675 C C . VAL B 1 186 ? -18.766 34 12.891 1 98.12 186 VAL B C 1
ATOM 4677 O O . VAL B 1 186 ? -18.859 33 13.641 1 98.12 186 VAL B O 1
ATOM 4680 N N . ILE B 1 187 ? -17.672 34.812 12.898 1 98.38 187 ILE B N 1
ATOM 4681 C CA . ILE B 1 187 ? -16.531 34.406 13.719 1 98.38 187 ILE B CA 1
ATOM 4682 C C . ILE B 1 187 ? -16.375 35.375 14.891 1 98.38 187 ILE B C 1
ATOM 4684 O O . ILE B 1 187 ? -15.344 35.406 15.555 1 98.38 187 ILE B O 1
ATOM 4688 N N . GLU B 1 188 ? -17.359 36.188 15.125 1 98.38 188 GLU B N 1
ATOM 4689 C CA . GLU B 1 188 ? -17.297 37.219 16.141 1 98.38 188 GLU B CA 1
ATOM 4690 C C . GLU B 1 188 ? -16.922 36.656 17.5 1 98.38 188 GLU B C 1
ATOM 4692 O O . GLU B 1 188 ? -16.016 37.188 18.172 1 98.38 188 GLU B O 1
ATOM 4697 N N . LYS B 1 189 ? -17.562 35.625 17.875 1 98.06 189 LYS B N 1
ATOM 4698 C CA . LYS B 1 189 ? -17.328 35.031 19.172 1 98.06 189 LYS B CA 1
ATOM 4699 C C . LYS B 1 189 ? -15.906 34.469 19.266 1 98.06 189 LYS B C 1
ATOM 4701 O O . LYS B 1 189 ? -15.281 34.5 20.328 1 98.06 189 LYS B O 1
ATOM 4706 N N . ILE B 1 190 ? -15.453 33.938 18.172 1 98.31 190 ILE B N 1
ATOM 4707 C CA . ILE B 1 190 ? -14.102 33.406 18.109 1 98.31 190 ILE B CA 1
ATOM 4708 C C . ILE B 1 190 ? -13.078 34.5 18.312 1 98.31 190 ILE B C 1
ATOM 4710 O O . ILE B 1 190 ? -12.109 34.344 19.047 1 98.31 190 ILE B O 1
ATOM 4714 N N . VAL B 1 191 ? -13.328 35.594 17.672 1 98.25 191 VAL B N 1
ATOM 4715 C CA . VAL B 1 191 ? -12.438 36.75 17.75 1 98.25 191 VAL B CA 1
ATOM 4716 C C . VAL B 1 191 ? -12.461 37.312 19.172 1 98.25 191 VAL B C 1
ATOM 4718 O O . VAL B 1 191 ? -11.414 37.625 19.734 1 98.25 191 VAL B O 1
ATOM 4721 N N . GLU B 1 192 ? -13.641 37.344 19.719 1 98.06 192 GLU B N 1
ATOM 4722 C CA . GLU B 1 192 ? -13.82 37.938 21.047 1 98.06 192 GLU B CA 1
ATOM 4723 C C . GLU B 1 192 ? -13.172 37.062 22.125 1 98.06 192 GLU B C 1
ATOM 4725 O O . GLU B 1 192 ? -12.672 37.594 23.125 1 98.06 192 GLU B O 1
ATOM 4730 N N . ASN B 1 193 ? -13.195 35.812 21.891 1 98.12 193 ASN B N 1
ATOM 4731 C CA . ASN B 1 193 ? -12.711 34.875 22.906 1 98.12 193 ASN B CA 1
ATOM 4732 C C . ASN B 1 193 ? -11.203 34.656 22.797 1 98.12 193 ASN B C 1
ATOM 4734 O O . ASN B 1 193 ? -10.586 34.094 23.688 1 98.12 193 ASN B O 1
ATOM 4738 N N . ALA B 1 194 ? -10.625 35.125 21.688 1 98.56 194 ALA B N 1
ATOM 4739 C CA . ALA B 1 194 ? -9.188 34.969 21.516 1 98.56 194 ALA B CA 1
ATOM 4740 C C . ALA B 1 194 ? -8.422 35.781 22.547 1 98.56 194 ALA B C 1
ATOM 4742 O O . ALA B 1 194 ? -8.805 36.938 22.859 1 98.56 194 ALA B O 1
ATOM 4743 N N . ARG B 1 195 ? -7.434 35.219 23.078 1 98.31 195 ARG B N 1
ATOM 4744 C CA . ARG B 1 195 ? -6.602 35.938 24.031 1 98.31 195 ARG B CA 1
ATOM 4745 C C . ARG B 1 195 ? -5.91 37.125 23.359 1 98.31 195 ARG B C 1
ATOM 4747 O O . ARG B 1 195 ? -5.676 38.156 24.016 1 98.31 195 ARG B O 1
ATOM 4754 N N . GLU B 1 196 ? -5.543 36.844 22.125 1 98.12 196 GLU B N 1
ATOM 4755 C CA . GLU B 1 196 ? -4.816 37.844 21.359 1 98.12 196 GLU B CA 1
ATOM 4756 C C . GLU B 1 196 ? -5 37.625 19.859 1 98.12 196 GLU B C 1
ATOM 4758 O O . GLU B 1 196 ? -5.191 36.5 19.406 1 98.12 196 GLU B O 1
ATOM 4763 N N . ILE B 1 197 ? -5.105 38.688 19.141 1 98.31 197 ILE B N 1
ATOM 4764 C CA . ILE B 1 197 ? -4.961 38.688 17.703 1 98.31 197 ILE B CA 1
ATOM 4765 C C . ILE B 1 197 ? -3.621 39.312 17.312 1 98.31 197 ILE B C 1
ATOM 4767 O O . ILE B 1 197 ? -3.436 40.531 17.422 1 98.31 197 ILE B O 1
ATOM 4771 N N . LYS B 1 198 ? -2.736 38.531 16.812 1 97.62 198 LYS B N 1
ATOM 4772 C CA . LYS B 1 198 ? -1.361 39 16.703 1 97.62 198 LYS B CA 1
ATOM 4773 C C . LYS B 1 198 ? -1.134 39.719 15.367 1 97.62 198 LYS B C 1
ATOM 4775 O O . LYS B 1 198 ? -1.024 40.938 15.312 1 97.62 198 LYS B O 1
ATOM 4780 N N . GLU B 1 199 ? -1.201 38.906 14.219 1 97.81 199 GLU B N 1
ATOM 4781 C CA . GLU B 1 199 ? -0.857 39.5 12.93 1 97.81 199 GLU B CA 1
ATOM 4782 C C . GLU B 1 199 ? -2.109 39.812 12.109 1 97.81 199 GLU B C 1
ATOM 4784 O O . GLU B 1 199 ? -2.172 40.844 11.422 1 97.81 199 GLU B O 1
ATOM 4789 N N . PRO B 1 200 ? -3.16 39.031 12.211 1 98 200 PRO B N 1
ATOM 4790 C CA . PRO B 1 200 ? -4.281 39.219 11.289 1 98 200 PRO B CA 1
ATOM 4791 C C . PRO B 1 200 ? -5 40.562 11.492 1 98 200 PRO B C 1
ATOM 4793 O O . PRO B 1 200 ? -5.172 41 12.625 1 98 200 PRO B O 1
ATOM 4796 N N . ASP B 1 201 ? -5.352 41.156 10.367 1 97.56 201 ASP B N 1
ATOM 4797 C CA . ASP B 1 201 ? -6.156 42.375 10.422 1 97.56 201 ASP B CA 1
ATOM 4798 C C . ASP B 1 201 ? -7.633 42.062 10.188 1 97.56 201 ASP B C 1
ATOM 4800 O O . ASP B 1 201 ? -8.016 40.906 10.047 1 97.56 201 ASP B O 1
ATOM 4804 N N . ARG B 1 202 ? -8.414 43.094 10.164 1 97.56 202 ARG B N 1
ATOM 4805 C CA . ARG B 1 202 ? -9.859 42.906 10.047 1 97.56 202 ARG B CA 1
ATOM 4806 C C . ARG B 1 202 ? -10.234 42.25 8.719 1 97.56 202 ARG B C 1
ATOM 4808 O O . ARG B 1 202 ? -11.148 41.438 8.664 1 97.56 202 ARG B O 1
ATOM 4815 N N . LYS B 1 203 ? -9.555 42.656 7.691 1 97.31 203 LYS B N 1
ATOM 4816 C CA . LYS B 1 203 ? -9.805 42.094 6.371 1 97.31 203 LYS B CA 1
ATOM 4817 C C . LYS B 1 203 ? -9.516 40.594 6.344 1 97.31 203 LYS B C 1
ATOM 4819 O O . LYS B 1 203 ? -10.273 39.812 5.766 1 97.31 203 LYS B O 1
ATOM 4824 N N . SER B 1 204 ? -8.391 40.219 6.922 1 97.88 204 SER B N 1
ATOM 4825 C CA . SER B 1 204 ? -8.023 38.812 7.004 1 97.88 204 SER B CA 1
ATOM 4826 C C . SER B 1 204 ? -9.055 38.031 7.801 1 97.88 204 SER B C 1
ATOM 4828 O O . SER B 1 204 ? -9.406 36.906 7.43 1 97.88 204 SER B O 1
ATOM 4830 N N . LEU B 1 205 ? -9.523 38.625 8.844 1 98.62 205 LEU B N 1
ATOM 4831 C CA . LEU B 1 205 ? -10.539 37.969 9.664 1 98.62 205 LEU B CA 1
ATOM 4832 C C . LEU B 1 205 ? -11.836 37.781 8.875 1 98.62 205 LEU B C 1
ATOM 4834 O O . LEU B 1 205 ? -12.461 36.719 8.93 1 98.62 205 LEU B O 1
ATOM 4838 N N . ALA B 1 206 ? -12.172 38.812 8.195 1 98.5 206 ALA B N 1
ATOM 4839 C CA . ALA B 1 206 ? -13.383 38.719 7.375 1 98.5 206 ALA B CA 1
ATOM 4840 C C . ALA B 1 206 ? -13.273 37.594 6.352 1 98.5 206 ALA B C 1
ATOM 4842 O O . ALA B 1 206 ? -14.227 36.844 6.164 1 98.5 206 ALA B O 1
ATOM 4843 N N . LYS B 1 207 ? -12.156 37.531 5.672 1 98.12 207 LYS B N 1
ATOM 4844 C CA . LYS B 1 207 ? -11.945 36.5 4.668 1 98.12 207 LYS B CA 1
ATOM 4845 C C . LYS B 1 207 ? -12 35.094 5.293 1 98.12 207 LYS B C 1
ATOM 4847 O O . LYS B 1 207 ? -12.562 34.188 4.707 1 98.12 207 LYS B O 1
ATOM 4852 N N . ALA B 1 208 ? -11.414 34.969 6.473 1 98.19 208 ALA B N 1
ATOM 4853 C CA . ALA B 1 208 ? -11.438 33.688 7.172 1 98.19 208 ALA B CA 1
ATOM 4854 C C . ALA B 1 208 ? -12.867 33.25 7.492 1 98.19 208 ALA B C 1
ATOM 4856 O O . ALA B 1 208 ? -13.227 32.094 7.336 1 98.19 208 ALA B O 1
ATOM 4857 N N . GLY B 1 209 ? -13.656 34.219 7.965 1 98.69 209 GLY B N 1
ATOM 4858 C CA . GLY B 1 209 ? -15.062 33.938 8.219 1 98.69 209 GLY B CA 1
ATOM 4859 C C . GLY B 1 209 ? -15.82 33.531 6.969 1 98.69 209 GLY B C 1
ATOM 4860 O O . GLY B 1 209 ? -16.672 32.625 7.008 1 98.69 209 GLY B O 1
ATOM 4861 N N . ARG B 1 210 ? -15.516 34.219 5.871 1 98.62 210 ARG B N 1
ATOM 4862 C CA . ARG B 1 210 ? -16.156 33.906 4.598 1 98.62 210 ARG B CA 1
ATOM 4863 C C . ARG B 1 210 ? -15.82 32.469 4.16 1 98.62 210 ARG B C 1
ATOM 4865 O O . ARG B 1 210 ? -16.688 31.766 3.629 1 98.62 210 ARG B O 1
ATOM 4872 N N . VAL B 1 211 ? -14.609 32.062 4.406 1 98.5 211 VAL B N 1
ATOM 4873 C CA . VAL B 1 211 ? -14.203 30.703 4.102 1 98.5 211 VAL B CA 1
ATOM 4874 C C . VAL B 1 211 ? -15.031 29.719 4.93 1 98.5 211 VAL B C 1
ATOM 4876 O O . VAL B 1 211 ? -15.539 28.734 4.402 1 98.5 211 VAL B O 1
ATOM 4879 N N . TYR B 1 212 ? -15.195 30.016 6.176 1 98.62 212 TYR B N 1
ATOM 4880 C CA . TYR B 1 212 ? -16 29.156 7.047 1 98.62 212 TYR B CA 1
ATOM 4881 C C . TYR B 1 212 ? -17.422 29.031 6.523 1 98.62 212 TYR B C 1
ATOM 4883 O O . TYR B 1 212 ? -17.969 27.922 6.449 1 98.62 212 TYR B O 1
ATOM 4891 N N . LEU B 1 213 ? -17.984 30.141 6.156 1 98.75 213 LEU B N 1
ATOM 4892 C CA . LEU B 1 213 ? -19.359 30.156 5.672 1 98.75 213 LEU B CA 1
ATOM 4893 C C . LEU B 1 213 ? -19.5 29.328 4.398 1 98.75 213 LEU B C 1
ATOM 4895 O O . LEU B 1 213 ? -20.438 28.531 4.262 1 98.75 213 LEU B O 1
ATOM 4899 N N . ALA B 1 214 ? -18.578 29.531 3.506 1 98.56 214 ALA B N 1
ATOM 4900 C CA . ALA B 1 214 ? -18.594 28.797 2.248 1 98.56 214 ALA B CA 1
ATOM 4901 C C . ALA B 1 214 ? -18.5 27.297 2.492 1 98.56 214 ALA B C 1
ATOM 4903 O O . ALA B 1 214 ? -19.266 26.516 1.923 1 98.56 214 ALA B O 1
ATOM 4904 N N . LEU B 1 215 ? -17.609 26.922 3.357 1 98.69 215 LEU B N 1
ATOM 4905 C CA . LEU B 1 215 ? -17.406 25.516 3.664 1 98.69 215 LEU B CA 1
ATOM 4906 C C . LEU B 1 215 ? -18.625 24.922 4.371 1 98.69 215 LEU B C 1
ATOM 4908 O O . LEU B 1 215 ? -19.016 23.797 4.102 1 98.69 215 LEU B O 1
ATOM 4912 N N . LYS B 1 216 ? -19.156 25.656 5.266 1 98.62 216 LYS B N 1
ATOM 4913 C CA . LYS B 1 216 ? -20.344 25.203 5.98 1 98.62 216 LYS B CA 1
ATOM 4914 C C . LYS B 1 216 ? -21.469 24.859 5.008 1 98.62 216 LYS B C 1
ATOM 4916 O O . LYS B 1 216 ? -22.141 23.828 5.148 1 98.62 216 LYS B O 1
ATOM 4921 N N . LYS B 1 217 ? -21.656 25.75 4.062 1 98.62 217 LYS B N 1
ATOM 4922 C CA . LYS B 1 217 ? -22.703 25.516 3.055 1 98.62 217 LYS B CA 1
ATOM 4923 C C . LYS B 1 217 ? -22.375 24.281 2.209 1 98.62 217 LYS B C 1
ATOM 4925 O O . LYS B 1 217 ? -23.266 23.484 1.905 1 98.62 217 LYS B O 1
ATOM 4930 N N . ILE B 1 218 ? -21.156 24.109 1.839 1 98.69 218 ILE B N 1
ATOM 4931 C CA . ILE B 1 218 ? -20.719 22.969 1.032 1 98.69 218 ILE B CA 1
ATOM 4932 C C . ILE B 1 218 ? -20.984 21.672 1.793 1 98.69 218 ILE B C 1
ATOM 4934 O O . ILE B 1 218 ? -21.531 20.719 1.236 1 98.69 218 ILE B O 1
ATOM 4938 N N . ILE B 1 219 ? -20.609 21.641 3.039 1 98.56 219 ILE B N 1
ATOM 4939 C CA . ILE B 1 219 ? -20.797 20.453 3.881 1 98.56 219 ILE B CA 1
ATOM 4940 C C . ILE B 1 219 ? -22.281 20.078 3.928 1 98.56 219 ILE B C 1
ATOM 4942 O O . ILE B 1 219 ? -22.625 18.906 3.805 1 98.56 219 ILE B O 1
ATOM 4946 N N . GLY B 1 220 ? -23.125 21.094 4.051 1 98.44 220 GLY B N 1
ATOM 4947 C CA . GLY B 1 220 ? -24.562 20.859 4.078 1 98.44 220 GLY B CA 1
ATOM 4948 C C . GLY B 1 220 ? -25.109 20.359 2.752 1 98.44 220 GLY B C 1
ATOM 4949 O O . GLY B 1 220 ? -25.844 19.375 2.709 1 98.44 220 GLY B O 1
ATOM 4950 N N . ASP B 1 221 ? -24.703 21.016 1.714 1 98.56 221 ASP B N 1
ATOM 4951 C CA . ASP B 1 221 ? -25.219 20.719 0.386 1 98.56 221 ASP B CA 1
ATOM 4952 C C . ASP B 1 221 ? -24.797 19.312 -0.057 1 98.56 221 ASP B C 1
ATOM 4954 O O . ASP B 1 221 ? -25.578 18.609 -0.713 1 98.56 221 ASP B O 1
ATOM 4958 N N . TYR B 1 222 ? -23.656 18.906 0.343 1 98.44 222 TYR B N 1
ATOM 4959 C CA . TYR B 1 222 ? -23.141 17.625 -0.12 1 98.44 222 TYR B CA 1
ATOM 4960 C C . TYR B 1 222 ? -23.281 16.562 0.958 1 98.44 222 TYR B C 1
ATOM 4962 O O . TYR B 1 222 ? -22.859 15.422 0.771 1 98.44 222 TYR B O 1
ATOM 4970 N N . LYS B 1 223 ? -23.844 16.938 2.092 1 98.06 223 LYS B N 1
ATOM 4971 C CA . LYS B 1 223 ? -24.125 16.031 3.199 1 98.06 223 LYS B CA 1
ATOM 4972 C C . LYS B 1 223 ? -22.875 15.273 3.639 1 98.06 223 LYS B C 1
ATOM 4974 O O . LYS B 1 223 ? -22.891 14.047 3.742 1 98.06 223 LYS B O 1
ATOM 4979 N N . LEU B 1 224 ? -21.797 16 3.861 1 98.69 224 LEU B N 1
ATOM 4980 C CA . LEU B 1 224 ? -20.5 15.414 4.211 1 98.69 224 LEU B CA 1
ATOM 4981 C C . LEU B 1 224 ? -20.422 15.141 5.707 1 98.69 224 LEU B C 1
ATOM 4983 O O . LEU B 1 224 ? -20.875 15.945 6.52 1 98.69 224 LEU B O 1
ATOM 4987 N N . ASP B 1 225 ? -19.844 13.969 6.078 1 98.38 225 ASP B N 1
ATOM 4988 C CA . ASP B 1 225 ? -19.547 13.656 7.469 1 98.38 225 ASP B CA 1
ATOM 4989 C C . ASP B 1 225 ? -18.219 14.289 7.902 1 98.38 225 ASP B C 1
ATOM 4991 O O . ASP B 1 225 ? -17.953 14.422 9.102 1 98.38 225 ASP B O 1
ATOM 4995 N N . GLY B 1 226 ? -17.406 14.641 7.047 1 98.69 226 GLY B N 1
ATOM 4996 C CA . GLY B 1 226 ? -16.109 15.289 7.188 1 98.69 226 GLY B CA 1
ATOM 4997 C C . GLY B 1 226 ? -15.5 15.703 5.859 1 98.69 226 GLY B C 1
ATOM 4998 O O . GLY B 1 226 ? -15.93 15.234 4.805 1 98.69 226 GLY B O 1
ATOM 4999 N N . PHE B 1 227 ? -14.508 16.594 5.941 1 98.81 227 PHE B N 1
ATOM 5000 C CA . PHE B 1 227 ? -13.922 17.031 4.684 1 98.81 227 PHE B CA 1
ATOM 5001 C C . PHE B 1 227 ? -12.461 17.438 4.875 1 98.81 227 PHE B C 1
ATOM 5003 O O . PHE B 1 227 ? -12 17.594 6.008 1 98.81 227 PHE B O 1
ATOM 5010 N N . THR B 1 228 ? -11.758 17.438 3.818 1 98.69 228 THR B N 1
ATOM 5011 C CA . THR B 1 228 ? -10.43 18.047 3.74 1 98.69 228 THR B CA 1
ATOM 5012 C C . THR B 1 228 ? -10.336 19 2.559 1 98.69 228 THR B C 1
ATOM 5014 O O . THR B 1 228 ? -11.141 18.922 1.624 1 98.69 228 THR B O 1
ATOM 5017 N N . ILE B 1 229 ? -9.398 19.922 2.686 1 98 229 ILE B N 1
ATOM 5018 C CA . ILE B 1 229 ? -9.305 20.953 1.651 1 98 229 ILE B CA 1
ATOM 5019 C C . ILE B 1 229 ? -7.836 21.25 1.352 1 98 229 ILE B C 1
ATOM 5021 O O . ILE B 1 229 ? -7.012 21.312 2.266 1 98 229 ILE B O 1
ATOM 5025 N N . GLY B 1 230 ? -7.508 21.312 0.018 1 94.88 230 GLY B N 1
ATOM 5026 C CA . GLY B 1 230 ? -6.188 21.781 -0.368 1 94.88 230 GLY B CA 1
ATOM 5027 C C . GLY B 1 230 ? -5.977 23.266 -0.081 1 94.88 230 GLY B C 1
ATOM 5028 O O . GLY B 1 230 ? -6.422 24.125 -0.85 1 94.88 230 GLY B O 1
ATOM 5029 N N . CYS B 1 231 ? -5.242 23.609 0.827 1 86.81 231 CYS B N 1
ATOM 5030 C CA . CYS B 1 231 ? -5.262 24.938 1.435 1 86.81 231 CYS B CA 1
ATOM 5031 C C . CYS B 1 231 ? -4.363 25.906 0.671 1 86.81 231 CYS B C 1
ATOM 5033 O O . CYS B 1 231 ? -4.629 27.109 0.629 1 86.81 231 CYS B O 1
ATOM 5035 N N . PHE B 1 232 ? -3.371 25.422 0.043 1 83.88 232 PHE B N 1
ATOM 5036 C CA . PHE B 1 232 ? -2.371 26.312 -0.528 1 83.88 232 PHE B CA 1
ATOM 5037 C C . PHE B 1 232 ? -2.906 27 -1.78 1 83.88 232 PHE B C 1
ATOM 5039 O O . PHE B 1 232 ? -2.469 28.094 -2.131 1 83.88 232 PHE B O 1
ATOM 5046 N N . ASP B 1 233 ? -3.852 26.438 -2.348 1 86.31 233 ASP B N 1
ATOM 5047 C CA . ASP B 1 233 ? -4.453 27.031 -3.537 1 86.31 233 ASP B CA 1
ATOM 5048 C C . ASP B 1 233 ? -5.266 28.266 -3.18 1 86.31 233 ASP B C 1
ATOM 5050 O O . ASP B 1 233 ? -5.398 29.188 -3.992 1 86.31 233 ASP B O 1
ATOM 5054 N N . LEU B 1 234 ? -5.754 28.297 -1.99 1 91.44 234 LEU B N 1
ATOM 5055 C CA . LEU B 1 234 ? -6.559 29.406 -1.522 1 91.44 234 LEU B CA 1
ATOM 5056 C C . LEU B 1 234 ? -5.703 30.656 -1.343 1 91.44 234 LEU B C 1
ATOM 5058 O O . LEU B 1 234 ? -6.172 31.781 -1.575 1 91.44 234 LEU B O 1
ATOM 5062 N N . ILE B 1 235 ? -4.5 30.484 -0.954 1 89.5 235 ILE B N 1
ATOM 5063 C CA . ILE B 1 235 ? -3.586 31.594 -0.672 1 89.5 235 ILE B CA 1
ATOM 5064 C C . ILE B 1 235 ? -3.381 32.438 -1.934 1 89.5 235 ILE B C 1
ATOM 5066 O O . ILE B 1 235 ? -3.449 33.656 -1.888 1 89.5 235 ILE B O 1
ATOM 5070 N N . GLY B 1 236 ? -3.168 31.766 -2.984 1 85.88 236 GLY B N 1
ATOM 5071 C CA . GLY B 1 236 ? -2.928 32.469 -4.234 1 85.88 236 GLY B CA 1
ATOM 5072 C C . GLY B 1 236 ? -4.168 33.156 -4.781 1 85.88 236 GLY B C 1
ATOM 5073 O O . GLY B 1 236 ? -4.102 34.281 -5.242 1 85.88 236 GLY B O 1
ATOM 5074 N N . LYS B 1 237 ? -5.258 32.562 -4.613 1 89 237 LYS B N 1
ATOM 5075 C CA . LYS B 1 237 ? -6.461 33 -5.312 1 89 237 LYS B CA 1
ATOM 5076 C C . LYS B 1 237 ? -7.215 34.031 -4.496 1 89 237 LYS B C 1
ATOM 5078 O O . LYS B 1 237 ? -7.613 35.094 -5.027 1 89 237 LYS B O 1
ATOM 5083 N N . ILE B 1 238 ? -7.379 33.75 -3.223 1 92.62 238 ILE B N 1
ATOM 5084 C CA . ILE B 1 238 ? -8.219 34.688 -2.471 1 92.62 238 ILE B CA 1
ATOM 5085 C C . ILE B 1 238 ? -7.434 35.25 -1.297 1 92.62 238 ILE B C 1
ATOM 5087 O O . ILE B 1 238 ? -7.977 36.031 -0.493 1 92.62 238 ILE B O 1
ATOM 5091 N N . GLY B 1 239 ? -6.195 34.906 -1.209 1 92.62 239 GLY B N 1
ATOM 5092 C CA . GLY B 1 239 ? -5.297 35.531 -0.257 1 92.62 239 GLY B CA 1
ATOM 5093 C C . GLY B 1 239 ? -5.594 35.156 1.184 1 92.62 239 GLY B C 1
ATOM 5094 O O . GLY B 1 239 ? -5.562 36 2.07 1 92.62 239 GLY B O 1
ATOM 5095 N N . THR B 1 240 ? -6.051 34.031 1.426 1 95.56 240 THR B N 1
ATOM 5096 C CA . THR B 1 240 ? -6.312 33.562 2.781 1 95.56 240 THR B CA 1
ATOM 5097 C C . THR B 1 240 ? -6.125 32.031 2.873 1 95.56 240 THR B C 1
ATOM 5099 O O . THR B 1 240 ? -5.758 31.391 1.89 1 95.56 240 THR B O 1
ATOM 5102 N N . THR B 1 241 ? -6.195 31.484 4.082 1 95.38 241 THR B N 1
ATOM 5103 C CA . THR B 1 241 ? -6.098 30.047 4.355 1 95.38 241 THR B CA 1
ATOM 5104 C C . THR B 1 241 ? -7.352 29.547 5.062 1 95.38 241 THR B C 1
ATOM 5106 O O . THR B 1 241 ? -8.109 30.328 5.625 1 95.38 241 THR B O 1
ATOM 5109 N N . PRO B 1 242 ? -7.559 28.312 4.969 1 97.31 242 PRO B N 1
ATOM 5110 C CA . PRO B 1 242 ? -8.734 27.781 5.652 1 97.31 242 PRO B CA 1
ATOM 5111 C C . PRO B 1 242 ? -8.445 27.375 7.098 1 97.31 242 PRO B C 1
ATOM 5113 O O . PRO B 1 242 ? -9.242 26.688 7.723 1 97.31 242 PRO B O 1
ATOM 5116 N N . CYS B 1 243 ? -7.336 27.781 7.66 1 98.06 243 CYS B N 1
ATOM 5117 C CA . CYS B 1 243 ? -6.848 27.281 8.938 1 98.06 243 CYS B CA 1
ATOM 5118 C C . CYS B 1 243 ? -7.859 27.531 10.055 1 98.06 243 CYS B C 1
ATOM 5120 O O . CYS B 1 243 ? -8.195 26.625 10.805 1 98.06 243 CYS B O 1
ATOM 5122 N N . LEU B 1 244 ? -8.32 28.734 10.188 1 98.62 244 LEU B N 1
ATOM 5123 C CA . LEU B 1 244 ? -9.273 29.062 11.242 1 98.62 244 LEU B CA 1
ATOM 5124 C C . LEU B 1 244 ? -10.57 28.297 11.062 1 98.62 244 LEU B C 1
ATOM 5126 O O . LEU B 1 244 ? -11.133 27.781 12.031 1 98.62 244 LEU B O 1
ATOM 5130 N N . ALA B 1 245 ? -11.086 28.234 9.805 1 98.56 245 ALA B N 1
ATOM 5131 C CA . ALA B 1 245 ? -12.305 27.484 9.523 1 98.56 245 ALA B CA 1
ATOM 5132 C C . ALA B 1 245 ? -12.156 26.031 9.969 1 98.56 245 ALA B C 1
ATOM 5134 O O . ALA B 1 245 ? -13.062 25.469 10.602 1 98.56 245 ALA B O 1
ATOM 5135 N N . LEU B 1 246 ? -11.023 25.422 9.648 1 98.69 246 LEU B N 1
ATOM 5136 C CA . LEU B 1 246 ? -10.781 24.047 10.031 1 98.69 246 LEU B CA 1
ATOM 5137 C C . LEU B 1 246 ? -10.789 23.891 11.555 1 98.69 246 LEU B C 1
ATOM 5139 O O . LEU B 1 246 ? -11.336 22.922 12.078 1 98.69 246 LEU B O 1
ATOM 5143 N N . ALA B 1 247 ? -10.172 24.828 12.242 1 98.75 247 ALA B N 1
ATOM 5144 C CA . ALA B 1 247 ? -10.172 24.812 13.703 1 98.75 247 ALA B CA 1
ATOM 5145 C C . ALA B 1 247 ? -11.586 24.859 14.258 1 98.75 247 ALA B C 1
ATOM 5147 O O . ALA B 1 247 ? -11.93 24.125 15.18 1 98.75 247 ALA B O 1
ATOM 5148 N N . ILE B 1 248 ? -12.422 25.734 13.672 1 98.75 248 ILE B N 1
ATOM 5149 C CA . ILE B 1 248 ? -13.797 25.906 14.125 1 98.75 248 ILE B CA 1
ATOM 5150 C C . ILE B 1 248 ? -14.586 24.625 13.891 1 98.75 248 ILE B C 1
ATOM 5152 O O . ILE B 1 248 ? -15.258 24.125 14.797 1 98.75 248 ILE B O 1
ATOM 5156 N N . PHE B 1 249 ? -14.492 24.047 12.703 1 98.81 249 PHE B N 1
ATOM 5157 C CA . PHE B 1 249 ? -15.242 22.844 12.375 1 98.81 249 PHE B CA 1
ATOM 5158 C C . PHE B 1 249 ? -14.867 21.688 13.312 1 98.81 249 PHE B C 1
ATOM 5160 O O . PHE B 1 249 ? -15.742 20.984 13.82 1 98.81 249 PHE B O 1
ATOM 5167 N N . ASN B 1 250 ? -13.57 21.516 13.547 1 98.81 250 ASN B N 1
ATOM 5168 C CA . ASN B 1 250 ? -13.141 20.453 14.445 1 98.81 250 ASN B CA 1
ATOM 5169 C C . ASN B 1 250 ? -13.641 20.688 15.867 1 98.81 250 ASN B C 1
ATOM 5171 O O . ASN B 1 250 ? -13.953 19.734 16.594 1 98.81 250 ASN B O 1
ATOM 5175 N N . THR B 1 251 ? -13.703 21.938 16.234 1 98.5 251 THR B N 1
ATOM 5176 C CA . THR B 1 251 ? -14.234 22.297 17.547 1 98.5 251 THR B CA 1
ATOM 5177 C C . THR B 1 251 ? -15.727 22 17.641 1 98.5 251 THR B C 1
ATOM 5179 O O . THR B 1 251 ? -16.203 21.516 18.672 1 98.5 251 THR B O 1
ATOM 5182 N N . GLU B 1 252 ? -16.391 22.219 16.516 1 97.75 252 GLU B N 1
ATOM 5183 C CA . GLU B 1 252 ? -17.844 22.094 16.469 1 97.75 252 GLU B CA 1
ATOM 5184 C C . GLU B 1 252 ? -18.281 20.641 16.234 1 97.75 252 GLU B C 1
ATOM 5186 O O . GLU B 1 252 ? -19.469 20.344 16.25 1 97.75 252 GLU B O 1
ATOM 5191 N N . GLY B 1 253 ? -17.328 19.781 15.953 1 97.81 253 GLY B N 1
ATOM 5192 C CA . GLY B 1 253 ? -17.641 18.375 15.852 1 97.81 253 GLY B CA 1
ATOM 5193 C C . GLY B 1 253 ? -17.703 17.875 14.422 1 97.81 253 GLY B C 1
ATOM 5194 O O . GLY B 1 253 ? -18.203 16.766 14.164 1 97.81 253 GLY B O 1
ATOM 5195 N N . ILE B 1 254 ? -17.266 18.625 13.492 1 98.56 254 ILE B N 1
ATOM 5196 C CA . ILE B 1 254 ? -17.172 18.203 12.094 1 98.56 254 ILE B CA 1
ATOM 5197 C C . ILE B 1 254 ? -15.711 17.984 11.711 1 98.56 254 ILE B C 1
ATOM 5199 O O . ILE B 1 254 ? -14.953 18.953 11.586 1 98.56 254 ILE B O 1
ATOM 5203 N N . PRO B 1 255 ? -15.336 16.719 11.508 1 98.81 255 PRO B N 1
ATOM 5204 C CA . PRO B 1 255 ? -13.938 16.453 11.148 1 98.81 255 PRO B CA 1
ATOM 5205 C C . PRO B 1 255 ? -13.492 17.203 9.898 1 98.81 255 PRO B C 1
ATOM 5207 O O . PRO B 1 255 ? -14.156 17.141 8.867 1 98.81 255 PRO B O 1
ATOM 5210 N N . ALA B 1 256 ? -12.438 17.938 10.039 1 98.81 256 ALA B N 1
ATOM 5211 C CA . ALA B 1 256 ? -11.883 18.766 8.969 1 98.81 256 ALA B CA 1
ATOM 5212 C C . ALA B 1 256 ? -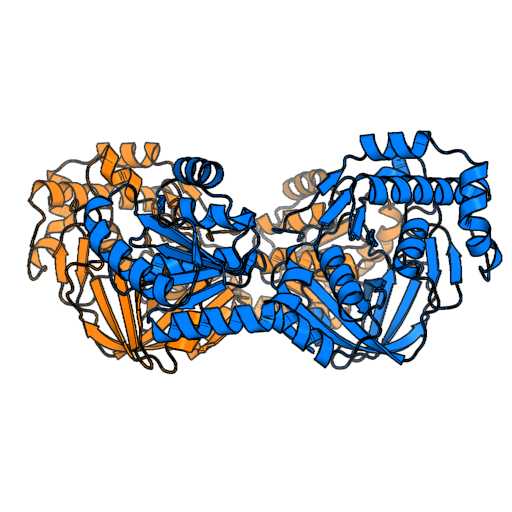10.359 18.656 8.922 1 98.81 256 ALA B C 1
ATOM 5214 O O . ALA B 1 256 ? -9.672 19.125 9.828 1 98.81 256 ALA B O 1
ATOM 5215 N N . ALA B 1 257 ? -9.836 18.031 7.902 1 98.5 257 ALA B N 1
ATOM 5216 C CA . ALA B 1 257 ? -8.391 17.859 7.746 1 98.5 257 ALA B CA 1
ATOM 5217 C C . ALA B 1 257 ? -7.812 18.906 6.805 1 98.5 257 ALA B C 1
ATOM 5219 O O . ALA B 1 257 ? -8.547 19.531 6.031 1 98.5 257 ALA B O 1
ATOM 5220 N N . CYS B 1 258 ? -6.543 19.141 6.973 1 97 258 CYS B N 1
ATOM 5221 C CA . CYS B 1 258 ? -5.828 20.109 6.164 1 97 258 CYS B CA 1
ATOM 5222 C C . CYS B 1 258 ? -5.129 19.453 4.988 1 97 258 CYS B C 1
ATOM 5224 O O . CYS B 1 258 ? -4.926 18.234 4.988 1 97 258 CYS B O 1
ATOM 5226 N N . GLU B 1 259 ? -4.902 20.25 3.939 1 96.81 259 GLU B N 1
ATOM 5227 C CA . GLU B 1 259 ? -3.963 19.938 2.863 1 96.81 259 GLU B CA 1
ATOM 5228 C C . GLU B 1 259 ? -4.488 18.828 1.966 1 96.81 259 GLU B C 1
ATOM 5230 O O . GLU B 1 259 ? -3.711 18.141 1.298 1 96.81 259 GLU B O 1
ATOM 5235 N N . GLY B 1 260 ? -5.781 18.594 2.039 1 97.44 260 GLY B N 1
ATOM 5236 C CA . GLY B 1 260 ? -6.395 17.609 1.159 1 97.44 260 GLY B CA 1
ATOM 5237 C C . GLY B 1 260 ? -6.105 16.172 1.568 1 97.44 260 GLY B C 1
ATOM 5238 O O . GLY B 1 260 ? -6.301 15.25 0.779 1 97.44 260 GLY B O 1
ATOM 5239 N N . GLU B 1 261 ? -5.652 15.984 2.754 1 97.69 261 GLU B N 1
ATOM 5240 C CA . GLU B 1 261 ? -5.266 14.633 3.141 1 97.69 261 GLU B CA 1
ATOM 5241 C C . GLU B 1 261 ? -6.473 13.82 3.59 1 97.69 261 GLU B C 1
ATOM 5243 O O . GLU B 1 261 ? -6.992 14.023 4.688 1 97.69 261 GLU B O 1
ATOM 5248 N N . LEU B 1 262 ? -6.812 12.805 2.893 1 98.56 262 LEU B N 1
ATOM 5249 C CA . LEU B 1 262 ? -7.992 11.984 3.143 1 98.56 262 LEU B CA 1
ATOM 5250 C C . LEU B 1 262 ? -7.727 10.977 4.254 1 98.56 262 LEU B C 1
ATOM 5252 O O . LEU B 1 262 ? -8.609 10.695 5.066 1 98.56 262 LEU B O 1
ATOM 5256 N N . ASN B 1 263 ? -6.52 10.453 4.355 1 98.5 263 ASN B N 1
ATOM 5257 C CA . ASN B 1 263 ? -6.215 9.484 5.406 1 98.5 263 ASN B CA 1
ATOM 5258 C C . ASN B 1 263 ? -6.328 10.109 6.793 1 98.5 263 ASN B C 1
ATOM 5260 O O . ASN B 1 263 ? -6.895 9.5 7.707 1 98.5 263 ASN B O 1
ATOM 5264 N N . SER B 1 264 ? -5.773 11.273 6.91 1 98.5 264 SER B N 1
ATOM 5265 C CA . SER B 1 264 ? -5.918 11.977 8.18 1 98.5 264 SER B CA 1
ATOM 5266 C C . SER B 1 264 ? -7.379 12.297 8.477 1 98.5 264 SER B C 1
ATOM 5268 O O . SER B 1 264 ? -7.832 12.18 9.617 1 98.5 264 SER B O 1
ATOM 5270 N N . LEU B 1 265 ? -8.125 12.68 7.406 1 98.75 265 LEU B N 1
ATOM 5271 C CA . LEU B 1 265 ? -9.555 12.938 7.566 1 98.75 265 LEU B CA 1
ATOM 5272 C C . LEU B 1 265 ? -10.273 11.703 8.102 1 98.75 265 LEU B C 1
ATOM 5274 O O . LEU B 1 265 ? -11.102 11.805 9.008 1 98.75 265 LEU B O 1
ATOM 5278 N N . LEU B 1 266 ? -9.938 10.586 7.535 1 98.62 266 LEU B N 1
ATOM 5279 C CA . LEU B 1 266 ? -10.547 9.336 7.996 1 98.62 266 LEU B CA 1
ATOM 5280 C C . LEU B 1 266 ? -10.258 9.117 9.477 1 98.62 266 LEU B C 1
ATOM 5282 O O . LEU B 1 266 ? -11.172 8.797 10.25 1 98.62 266 LEU B O 1
ATOM 5286 N N . GLY B 1 267 ? -9.008 9.281 9.883 1 98.62 267 GLY B N 1
ATOM 5287 C CA . GLY B 1 267 ? -8.664 9.148 11.289 1 98.62 267 GLY B CA 1
ATOM 5288 C C . GLY B 1 267 ? -9.445 10.094 12.188 1 98.62 267 GLY B C 1
ATOM 5289 O O . GLY B 1 267 ? -9.945 9.688 13.242 1 98.62 267 GLY B O 1
ATOM 5290 N N . MET B 1 268 ? -9.539 11.344 11.758 1 98.81 268 MET B N 1
ATOM 5291 C CA . MET B 1 268 ? -10.289 12.336 12.523 1 98.81 268 MET B CA 1
ATOM 5292 C C . MET B 1 268 ? -11.758 11.945 12.648 1 98.81 268 MET B C 1
ATOM 5294 O O . MET B 1 268 ? -12.359 12.102 13.711 1 98.81 268 MET B O 1
ATOM 5298 N N . LEU B 1 269 ? -12.297 11.469 11.57 1 98.62 269 LEU B N 1
ATOM 5299 C CA . LEU B 1 269 ? -13.695 11.055 11.547 1 98.62 269 LEU B CA 1
ATOM 5300 C C . LEU B 1 269 ? -13.938 9.906 12.523 1 98.62 269 LEU B C 1
ATOM 5302 O O . LEU B 1 269 ? -14.922 9.914 13.258 1 98.62 269 LEU B O 1
ATOM 5306 N N . LEU B 1 270 ? -13.039 8.945 12.539 1 98.31 270 LEU B N 1
ATOM 5307 C CA . LEU B 1 270 ? -13.203 7.797 13.43 1 98.31 270 LEU B CA 1
ATOM 5308 C C . LEU B 1 270 ? -13.125 8.227 14.891 1 98.31 270 LEU B C 1
ATOM 5310 O O . LEU B 1 270 ? -13.93 7.777 15.711 1 98.31 270 LEU B O 1
ATOM 5314 N N . VAL B 1 271 ? -12.188 9.086 15.203 1 98.75 271 VAL B N 1
ATOM 5315 C CA . VAL B 1 271 ? -12.078 9.602 16.562 1 98.75 271 VAL B CA 1
ATOM 5316 C C . VAL B 1 271 ? -13.375 10.305 16.953 1 98.75 271 VAL B C 1
ATOM 5318 O O . VAL B 1 271 ? -13.891 10.102 18.062 1 98.75 271 VAL B O 1
ATOM 5321 N N . ARG B 1 272 ? -13.906 11.094 16.078 1 98.38 272 ARG B N 1
ATOM 5322 C CA . ARG B 1 272 ? -15.133 11.836 16.359 1 98.38 272 ARG B CA 1
ATOM 5323 C C . ARG B 1 272 ? -16.328 10.898 16.484 1 98.38 272 ARG B C 1
ATOM 5325 O O . ARG B 1 272 ? -17.062 10.977 17.469 1 98.38 272 ARG B O 1
ATOM 5332 N N . LYS B 1 273 ? -16.5 10.039 15.57 1 97.31 273 LYS B N 1
ATOM 5333 C CA . LYS B 1 273 ? -17.688 9.195 15.484 1 97.31 273 LYS B CA 1
ATOM 5334 C C . LYS B 1 273 ? -17.75 8.211 16.656 1 97.31 273 LYS B C 1
ATOM 5336 O O . LYS B 1 273 ? -18.828 7.898 17.156 1 97.31 273 LYS B O 1
ATOM 5341 N N . PHE B 1 274 ? -16.609 7.75 17.125 1 97.75 274 PHE B N 1
ATOM 5342 C CA . PHE B 1 274 ? -16.641 6.645 18.078 1 97.75 274 PHE B CA 1
ATOM 5343 C C . PHE B 1 274 ? -16.266 7.121 19.484 1 97.75 274 PHE B C 1
ATOM 5345 O O . PHE B 1 274 ? -16.562 6.457 20.469 1 97.75 274 PHE B O 1
ATOM 5352 N N . PHE B 1 275 ? -15.594 8.281 19.594 1 98.31 275 PHE B N 1
ATOM 5353 C CA . PHE B 1 275 ? -15.172 8.75 20.906 1 98.31 275 PHE B CA 1
ATOM 5354 C C . PHE B 1 275 ? -15.734 10.133 21.188 1 98.31 275 PHE B C 1
ATOM 5356 O O . PHE B 1 275 ? -15.602 10.641 22.312 1 98.31 275 PHE B O 1
ATOM 5363 N N . ASP B 1 276 ? -16.344 10.766 20.188 1 98.19 276 ASP B N 1
ATOM 5364 C CA . ASP B 1 276 ? -16.906 12.109 20.312 1 98.19 276 ASP B CA 1
ATOM 5365 C C . ASP B 1 276 ? -15.875 13.102 20.812 1 98.19 276 ASP B C 1
ATOM 5367 O O . ASP B 1 276 ? -16.141 13.867 21.734 1 98.19 276 ASP B O 1
ATOM 5371 N N . LYS B 1 277 ? -14.688 13.047 20.266 1 98.56 277 LYS B N 1
ATOM 5372 C CA . LYS B 1 277 ? -13.578 13.953 20.562 1 98.56 277 LYS B CA 1
ATOM 5373 C C . LYS B 1 277 ? -13 14.539 19.266 1 98.56 277 LYS B C 1
ATOM 5375 O O . LYS B 1 277 ? -13.039 13.891 18.219 1 98.56 277 LYS B O 1
ATOM 5380 N N . PRO B 1 278 ? -12.586 15.758 19.312 1 98.5 278 PRO B N 1
ATOM 5381 C CA . PRO B 1 278 ? -11.844 16.281 18.156 1 98.5 278 PRO B CA 1
ATOM 5382 C C . PRO B 1 278 ? -10.414 15.75 18.094 1 98.5 278 PRO B C 1
ATOM 5384 O O . PRO B 1 278 ? -9.906 15.211 19.078 1 98.5 278 PRO B O 1
ATOM 5387 N N . ALA B 1 279 ? -9.812 15.836 16.969 1 98.75 279 ALA B N 1
ATOM 5388 C CA . ALA B 1 279 ? -8.406 15.484 16.781 1 98.75 279 ALA B CA 1
ATOM 5389 C C . ALA B 1 279 ? -7.617 16.656 16.203 1 98.75 279 ALA B C 1
ATOM 5391 O O . ALA B 1 279 ? -8.117 17.391 15.344 1 98.75 279 ALA B O 1
ATOM 5392 N N . PHE B 1 280 ? -6.434 16.891 16.75 1 98.81 280 PHE B N 1
ATOM 5393 C CA . PHE B 1 280 ? -5.484 17.875 16.234 1 98.81 280 PHE B CA 1
ATOM 5394 C C . PHE B 1 280 ? -4.512 17.219 15.258 1 98.81 280 PHE B C 1
ATOM 5396 O O . PHE B 1 280 ? -3.725 16.344 15.648 1 98.81 280 PHE B O 1
ATOM 5403 N N . MET B 1 281 ? -4.609 17.562 13.93 1 98.56 281 MET B N 1
ATOM 5404 C CA . MET B 1 281 ? -3.664 17.109 12.922 1 98.56 281 MET B CA 1
ATOM 5405 C C . MET B 1 281 ? -2.381 17.938 12.961 1 98.56 281 MET B C 1
ATOM 5407 O O . MET B 1 281 ? -2.42 19.156 12.852 1 98.56 281 MET B O 1
ATOM 5411 N N . GLY B 1 282 ? -1.249 17.297 13.203 1 98.44 282 GLY B N 1
ATOM 5412 C CA . GLY B 1 282 ? -0.01 18.047 13.305 1 98.44 282 GLY B CA 1
ATOM 5413 C C . GLY B 1 282 ? 1.18 17.328 12.695 1 98.44 282 GLY B C 1
ATOM 5414 O O . GLY B 1 282 ? 1.135 16.109 12.484 1 98.44 282 GLY B O 1
ATOM 5415 N N . ASN B 1 283 ? 2.201 18.078 12.438 1 97.88 283 ASN B N 1
ATOM 5416 C CA . ASN B 1 283 ? 3.518 17.594 12.047 1 97.88 283 ASN B CA 1
ATOM 5417 C C . ASN B 1 283 ? 4.379 17.281 13.266 1 97.88 283 ASN B C 1
ATOM 5419 O O . ASN B 1 283 ? 4.348 18 14.258 1 97.88 283 ASN B O 1
ATOM 5423 N N . ILE B 1 284 ? 5.152 16.266 13.164 1 98.31 284 ILE B N 1
ATOM 5424 C CA . ILE B 1 284 ? 6.246 16.156 14.125 1 98.31 284 ILE B CA 1
ATOM 5425 C C . ILE B 1 284 ? 7.312 17.203 13.82 1 98.31 284 ILE B C 1
ATOM 5427 O O . ILE B 1 284 ? 7.953 17.156 12.766 1 98.31 284 ILE B O 1
ATOM 5431 N N . ALA B 1 285 ? 7.469 18.094 14.727 1 98.25 285 ALA B N 1
ATOM 5432 C CA . ALA B 1 285 ? 8.398 19.203 14.516 1 98.25 285 ALA B CA 1
ATOM 5433 C C . ALA B 1 285 ? 9.758 18.906 15.133 1 98.25 285 ALA B C 1
ATOM 5435 O O . ALA B 1 285 ? 10.781 19.391 14.664 1 98.25 285 ALA B O 1
ATOM 5436 N N . ASP B 1 286 ? 9.758 18.172 16.203 1 98.12 286 ASP B N 1
ATOM 5437 C CA . ASP B 1 286 ? 10.969 17.797 16.922 1 98.12 286 ASP B CA 1
ATOM 5438 C C . ASP B 1 286 ? 10.719 16.578 17.797 1 98.12 286 ASP B C 1
ATOM 5440 O O . ASP B 1 286 ? 9.57 16.219 18.078 1 98.12 286 ASP B O 1
ATOM 5444 N N . TYR B 1 287 ? 11.828 15.906 18.125 1 97.94 287 TYR B N 1
ATOM 5445 C CA . TYR B 1 287 ? 11.727 14.766 19.031 1 97.94 287 TYR B CA 1
ATOM 5446 C C . TYR B 1 287 ? 13.047 14.508 19.734 1 97.94 287 TYR B C 1
ATOM 5448 O O . TYR B 1 287 ? 14.102 14.961 19.281 1 97.94 287 TYR B O 1
ATOM 5456 N N . GLY B 1 288 ? 13.008 13.898 20.797 1 96.19 288 GLY B N 1
ATOM 5457 C CA . GLY B 1 288 ? 14.148 13.406 21.562 1 96.19 288 GLY B CA 1
ATOM 5458 C C . GLY B 1 288 ? 13.977 11.969 22.031 1 96.19 288 GLY B C 1
ATOM 5459 O O . GLY B 1 288 ? 13.414 11.141 21.312 1 96.19 288 GLY B O 1
ATOM 5460 N N . ASP B 1 289 ? 14.516 11.711 23.172 1 94.69 289 ASP B N 1
ATOM 5461 C CA . ASP B 1 289 ? 14.422 10.344 23.672 1 94.69 289 ASP B CA 1
ATOM 5462 C C . ASP B 1 289 ? 13.016 10.055 24.188 1 94.69 289 ASP B C 1
ATOM 5464 O O . ASP B 1 289 ? 12.477 8.969 23.953 1 94.69 289 ASP B O 1
ATOM 5468 N N . ASP B 1 290 ? 12.453 11.094 24.859 1 97 290 ASP B N 1
ATOM 5469 C CA . ASP B 1 290 ? 11.18 10.805 25.5 1 97 290 ASP B CA 1
ATOM 5470 C C . ASP B 1 290 ? 10.164 11.906 25.219 1 97 290 ASP B C 1
ATOM 5472 O O . ASP B 1 290 ? 9.227 12.109 26 1 97 290 ASP B O 1
ATOM 5476 N N . TYR B 1 291 ? 10.398 12.672 24.172 1 97.75 291 TYR B N 1
ATOM 5477 C CA . TYR B 1 291 ? 9.43 13.719 23.859 1 97.75 291 TYR B CA 1
ATOM 5478 C C . TYR B 1 291 ? 9.25 13.883 22.359 1 97.75 291 TYR B C 1
ATOM 5480 O O . TYR B 1 291 ? 10.109 13.477 21.578 1 97.75 291 TYR B O 1
ATOM 5488 N N . LEU B 1 292 ? 8.125 14.422 21.969 1 98.06 292 LEU B N 1
ATOM 5489 C CA . LEU B 1 292 ? 7.777 14.844 20.609 1 98.06 292 LEU B CA 1
ATOM 5490 C C . LEU B 1 292 ? 7.102 16.219 20.641 1 98.06 292 LEU B C 1
ATOM 5492 O O . LEU B 1 292 ? 6.391 16.547 21.578 1 98.06 292 LEU B O 1
ATOM 5496 N N . ILE B 1 293 ? 7.434 17.031 19.656 1 98.69 293 ILE B N 1
ATOM 5497 C CA . ILE B 1 293 ? 6.703 18.266 19.469 1 98.69 293 ILE B CA 1
ATOM 5498 C C . ILE B 1 293 ? 5.836 18.172 18.219 1 98.69 293 ILE B C 1
ATOM 5500 O O . ILE B 1 293 ? 6.336 17.875 17.125 1 98.69 293 ILE B O 1
ATOM 5504 N N . LEU B 1 294 ? 4.598 18.344 18.422 1 98.69 294 LEU B N 1
ATOM 5505 C CA . LEU B 1 294 ? 3.635 18.391 17.328 1 98.69 294 LEU B CA 1
ATOM 5506 C C . LEU B 1 294 ? 3.24 19.828 17 1 98.69 294 LEU B C 1
ATOM 5508 O O . LEU B 1 294 ? 2.979 20.625 17.922 1 98.69 294 LEU B O 1
ATOM 5512 N N . ALA B 1 295 ? 3.189 20.172 15.703 1 98.75 295 ALA B N 1
ATOM 5513 C CA . ALA B 1 295 ? 2.869 21.547 15.375 1 98.75 295 ALA B CA 1
ATOM 5514 C C . ALA B 1 295 ? 2.057 21.641 14.086 1 98.75 295 ALA B C 1
ATOM 5516 O O . ALA B 1 295 ? 2.27 20.859 13.156 1 98.75 295 ALA B O 1
ATOM 5517 N N . HIS B 1 296 ? 1.161 22.531 14.031 1 98.25 296 HIS B N 1
ATOM 5518 C CA . HIS B 1 296 ? 0.384 22.859 12.844 1 98.25 296 HIS B CA 1
ATOM 5519 C C . HIS B 1 296 ? -0.394 24.156 13.039 1 98.25 296 HIS B C 1
ATOM 5521 O O . HIS B 1 296 ? -0.505 24.656 14.164 1 98.25 296 HIS B O 1
ATOM 5527 N N . CYS B 1 297 ? -0.882 24.703 12.008 1 96.94 297 CYS B N 1
ATOM 5528 C CA . CYS B 1 297 ? -1.524 26.016 12.094 1 96.94 297 CYS B CA 1
ATOM 5529 C C . CYS B 1 297 ? -3.031 25.875 12.273 1 96.94 297 CYS B C 1
ATOM 5531 O O . CYS B 1 297 ? -3.764 26.859 12.219 1 96.94 297 CYS B O 1
ATOM 5533 N N . THR B 1 298 ? -3.381 24.562 12.383 1 95.56 298 THR B N 1
ATOM 5534 C CA . THR B 1 298 ? -4.797 24.297 12.609 1 95.56 298 THR B CA 1
ATOM 5535 C C . THR B 1 298 ? -4.996 23.453 13.867 1 95.56 298 THR B C 1
ATOM 5537 O O . THR B 1 298 ? -4.078 22.75 14.305 1 95.56 298 THR B O 1
ATOM 5540 N N . ALA B 1 299 ? -5.777 23.781 14.844 1 98 299 ALA B N 1
ATOM 5541 C CA . ALA B 1 299 ? -6.113 22.969 16.016 1 98 299 ALA B CA 1
ATOM 5542 C C . ALA B 1 299 ? -7.52 23.297 16.516 1 98 299 ALA B C 1
ATOM 5544 O O . ALA B 1 299 ? -7.953 24.453 16.484 1 98 299 ALA B O 1
ATOM 5545 N N . PRO B 1 300 ? -8.195 22.203 16.953 1 98.75 300 PRO B N 1
ATOM 5546 C CA . PRO B 1 300 ? -9.438 22.531 17.641 1 98.75 300 PRO B CA 1
ATOM 5547 C C . PRO B 1 300 ? -9.227 23.469 18.828 1 98.75 300 PRO B C 1
ATOM 5549 O O . PRO B 1 300 ? -8.227 23.375 19.531 1 98.75 300 PRO B O 1
ATOM 5552 N N . LEU B 1 301 ? -10.172 24.391 19.016 1 98.62 301 LEU B N 1
ATOM 5553 C CA . LEU B 1 301 ? -10.055 25.406 20.047 1 98.62 301 LEU B CA 1
ATOM 5554 C C . LEU B 1 301 ? -10.445 24.859 21.406 1 98.62 301 LEU B C 1
ATOM 5556 O O . LEU B 1 301 ? -11.469 25.25 21.969 1 98.62 301 LEU B O 1
ATOM 5560 N N . LEU B 1 302 ? -9.555 24.062 21.984 1 97.94 302 LEU B N 1
ATOM 5561 C CA . LEU B 1 302 ? -9.875 23.344 23.219 1 97.94 302 LEU B CA 1
ATOM 5562 C C . LEU B 1 302 ? -9.359 24.094 24.438 1 97.94 302 LEU B C 1
ATOM 5564 O O . LEU B 1 302 ? -9.641 23.703 25.578 1 97.94 302 LEU B O 1
ATOM 5568 N N . GLY B 1 303 ? -8.547 25.031 24.266 1 97.19 303 GLY B N 1
ATOM 5569 C CA . GLY B 1 303 ? -8.008 25.906 25.297 1 97.19 303 GLY B CA 1
ATOM 5570 C C . GLY B 1 303 ? -7.836 27.344 24.828 1 97.19 303 GLY B C 1
ATOM 5571 O O . GLY B 1 303 ? -8.477 27.766 23.859 1 97.19 303 GLY B O 1
ATOM 5572 N N . GLY B 1 304 ? -7.098 28.109 25.625 1 97.81 304 GLY B N 1
ATOM 5573 C CA . GLY B 1 304 ? -6.789 29.453 25.156 1 97.81 304 GLY B CA 1
ATOM 5574 C C . GLY B 1 304 ? -6.066 29.484 23.828 1 97.81 304 GLY B C 1
ATOM 5575 O O . GLY B 1 304 ? -5.324 28.547 23.5 1 97.81 304 GLY B O 1
ATOM 5576 N N . TYR B 1 305 ? -6.363 30.484 23.062 1 98.5 305 TYR B N 1
ATOM 5577 C CA . TYR B 1 305 ? -5.738 30.516 21.75 1 98.5 305 TYR B CA 1
ATOM 5578 C C . TYR B 1 305 ? -5.469 31.953 21.312 1 98.5 305 TYR B C 1
ATOM 5580 O O . TYR B 1 305 ? -6.043 32.906 21.875 1 98.5 305 TYR B O 1
ATOM 5588 N N . VAL B 1 306 ? -4.547 32.094 20.469 1 98.69 306 VAL B N 1
ATOM 5589 C CA . VAL B 1 306 ? -4.168 33.312 19.797 1 98.69 306 VAL B CA 1
ATOM 5590 C C . VAL B 1 306 ? -4.402 33.188 18.281 1 98.69 306 VAL B C 1
ATOM 5592 O O . VAL B 1 306 ? -4.129 32.125 17.703 1 98.69 306 VAL B O 1
ATOM 5595 N N . LEU B 1 307 ? -4.996 34.219 17.703 1 98.75 307 LEU B N 1
ATOM 5596 C CA . LEU B 1 307 ? -5.125 34.219 16.25 1 98.75 307 LEU B CA 1
ATOM 5597 C C . LEU B 1 307 ? -3.844 34.75 15.594 1 98.75 307 LEU B C 1
ATOM 5599 O O . LEU B 1 307 ? -3.348 35.812 15.945 1 98.75 307 LEU B O 1
ATOM 5603 N N . ARG B 1 308 ? -3.291 33.906 14.742 1 98.44 308 ARG B N 1
ATOM 5604 C CA . ARG B 1 308 ? -2.025 34.188 14.07 1 98.44 308 ARG B CA 1
ATOM 5605 C C . ARG B 1 308 ? -2.15 33.969 12.562 1 98.44 308 ARG B C 1
ATOM 5607 O O . ARG B 1 308 ? -3.08 33.312 12.102 1 98.44 308 ARG B O 1
ATOM 5614 N N . THR B 1 309 ? -1.197 34.531 11.836 1 97.06 309 THR B N 1
ATOM 5615 C CA . THR B 1 309 ? -1.134 34.219 10.414 1 97.06 309 THR B CA 1
ATOM 5616 C C . THR B 1 309 ? -0.642 32.781 10.211 1 97.06 309 THR B C 1
ATOM 5618 O O . THR B 1 309 ? -0.116 32.156 11.133 1 97.06 309 THR B O 1
ATOM 5621 N N . HIS B 1 310 ? -0.894 32.281 9.031 1 95 310 HIS B N 1
ATOM 5622 C CA . HIS B 1 310 ? -0.299 31.016 8.602 1 95 310 HIS B CA 1
ATOM 5623 C C . HIS B 1 310 ? 1.225 31.109 8.609 1 95 310 HIS B C 1
ATOM 5625 O O . HIS B 1 310 ? 1.802 32.062 8.078 1 95 310 HIS B O 1
ATOM 5631 N N . PHE B 1 311 ? 1.89 30.156 9.148 1 93.38 311 PHE B N 1
ATOM 5632 C CA . PHE B 1 311 ? 3.322 30.172 9.422 1 93.38 311 PHE B CA 1
ATOM 5633 C C . PHE B 1 311 ? 4.117 30.344 8.133 1 93.38 311 PHE B C 1
ATOM 5635 O O . PHE B 1 311 ? 4.906 31.297 8.008 1 93.38 311 PHE B O 1
ATOM 5642 N N . GLU B 1 312 ? 3.867 29.531 7.137 1 88.25 312 GLU B N 1
ATOM 5643 C CA . GLU B 1 312 ? 4.723 29.484 5.957 1 88.25 312 GLU B CA 1
ATOM 5644 C C . GLU B 1 312 ? 4.492 30.703 5.062 1 88.25 312 GLU B C 1
ATOM 5646 O O . GLU B 1 312 ? 5.441 31.25 4.504 1 88.25 312 GLU B O 1
ATOM 5651 N N . SER B 1 313 ? 3.242 31.156 5.016 1 89.44 313 SER B N 1
ATOM 5652 C CA . SER B 1 313 ? 2.918 32.188 4.035 1 89.44 313 SER B CA 1
ATOM 5653 C C . SER B 1 313 ? 2.854 33.562 4.684 1 89.44 313 SER B C 1
ATOM 5655 O O . SER B 1 313 ? 2.91 34.594 3.992 1 89.44 313 SER B O 1
ATOM 5657 N N . GLY B 1 314 ? 2.615 33.594 5.992 1 91.81 314 GLY B N 1
ATOM 5658 C CA . GLY B 1 314 ? 2.463 34.844 6.68 1 91.81 314 GLY B CA 1
ATOM 5659 C C . GLY B 1 314 ? 1.154 35.562 6.355 1 91.81 314 GLY B C 1
ATOM 5660 O O . GLY B 1 314 ? 1.027 36.781 6.547 1 91.81 314 GLY B O 1
ATOM 5661 N N . THR B 1 315 ? 0.2 34.781 5.859 1 92.94 315 THR B N 1
ATOM 5662 C CA . THR B 1 315 ? -1.094 35.344 5.484 1 92.94 315 THR B CA 1
ATOM 5663 C C . THR B 1 315 ? -2.232 34.531 6.086 1 92.94 315 THR B C 1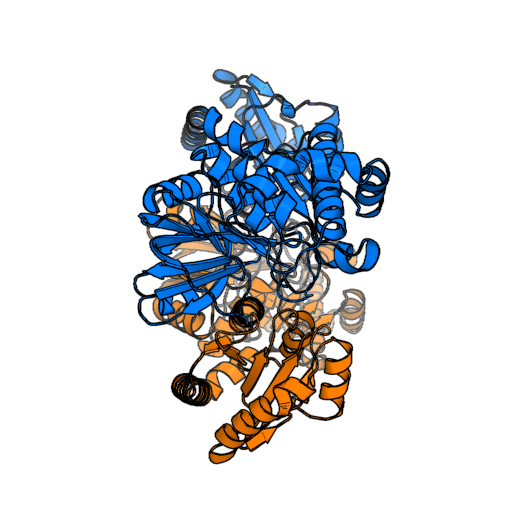
ATOM 5665 O O . THR B 1 315 ? -2 33.469 6.684 1 92.94 315 THR B O 1
ATOM 5668 N N . GLY B 1 316 ? -3.479 35.156 6.008 1 95.81 316 GLY B N 1
ATOM 5669 C CA . GLY B 1 316 ? -4.637 34.438 6.516 1 95.81 316 GLY B CA 1
ATOM 5670 C C . GLY B 1 316 ? -4.707 34.406 8.031 1 95.81 316 GLY B C 1
ATOM 5671 O O . GLY B 1 316 ? -4.156 35.281 8.695 1 95.81 316 GLY B O 1
ATOM 5672 N N . VAL B 1 317 ? -5.539 33.5 8.508 1 98.12 317 VAL B N 1
ATOM 5673 C CA . VAL B 1 317 ? -5.754 33.406 9.945 1 98.12 317 VAL B CA 1
ATOM 5674 C C . VAL B 1 317 ? -5.637 31.969 10.414 1 98.12 317 VAL B C 1
ATOM 5676 O O . VAL B 1 317 ? -6.434 31.125 10.016 1 98.12 317 VAL B O 1
ATOM 5679 N N . GLY B 1 318 ? -4.582 31.688 11.133 1 97.69 318 GLY B N 1
ATOM 5680 C CA . GLY B 1 318 ? -4.422 30.422 11.852 1 97.69 318 GLY B CA 1
ATOM 5681 C C . GLY B 1 318 ? -4.602 30.578 13.352 1 97.69 318 GLY B C 1
ATOM 5682 O O . GLY B 1 318 ? -5.027 31.625 13.828 1 97.69 318 GLY B O 1
ATOM 5683 N N . VAL B 1 319 ? -4.344 29.453 14.039 1 98.56 319 VAL B N 1
ATOM 5684 C CA . VAL B 1 319 ? -4.578 29.5 15.477 1 98.56 319 VAL B CA 1
ATOM 5685 C C . VAL B 1 319 ? -3.377 28.906 16.219 1 98.56 319 VAL B C 1
ATOM 5687 O O . VAL B 1 319 ? -2.777 27.922 15.758 1 98.56 319 VAL B O 1
ATOM 5690 N N . ALA B 1 320 ? -2.955 29.531 17.25 1 98.69 320 ALA B N 1
ATOM 5691 C CA . ALA B 1 320 ? -2.051 28.969 18.25 1 98.69 320 ALA B CA 1
ATOM 5692 C C . ALA B 1 320 ? -2.807 28.594 19.516 1 98.69 320 ALA B C 1
ATOM 5694 O O . ALA B 1 320 ? -3.105 29.438 20.359 1 98.69 320 ALA B O 1
ATOM 5695 N N . VAL B 1 321 ? -3.057 27.328 19.672 1 98.75 321 VAL B N 1
ATOM 5696 C CA . VAL B 1 321 ? -3.932 26.859 20.75 1 98.75 321 VAL B CA 1
ATOM 5697 C C . VAL B 1 321 ? -3.092 26.25 21.875 1 98.75 321 VAL B C 1
ATOM 5699 O O . VAL B 1 321 ? -2.135 25.516 21.609 1 98.75 321 VAL B O 1
ATOM 5702 N N . GLU B 1 322 ? -3.389 26.609 23.062 1 98.38 322 GLU B N 1
ATOM 5703 C CA . GLU B 1 322 ? -2.854 25.938 24.234 1 98.38 322 GLU B CA 1
ATOM 5704 C C . GLU B 1 322 ? -3.684 24.703 24.578 1 98.38 322 GLU B C 1
ATOM 5706 O O . GLU B 1 322 ? -4.676 24.797 25.297 1 98.38 322 GLU B O 1
ATOM 5711 N N . MET B 1 323 ? -3.189 23.578 24.109 1 98.38 323 MET B N 1
ATOM 5712 C CA . MET B 1 323 ? -3.943 22.344 24.312 1 98.38 323 MET B CA 1
ATOM 5713 C C . MET B 1 323 ? -3.951 21.938 25.781 1 98.38 323 MET B C 1
ATOM 5715 O O . MET B 1 323 ? -2.941 22.078 26.469 1 98.38 323 MET B O 1
ATOM 5719 N N . PRO B 1 324 ? -5.07 21.406 26.281 1 98.19 324 PRO B N 1
ATOM 5720 C CA . PRO B 1 324 ? -5.137 20.953 27.672 1 98.19 324 PRO B CA 1
ATOM 5721 C C . PRO B 1 324 ? -4.117 19.859 27.984 1 98.19 324 PRO B C 1
ATOM 5723 O O . PRO B 1 324 ? -3.902 18.953 27.172 1 98.19 324 PRO B O 1
ATOM 5726 N N . ARG B 1 325 ? -3.541 19.969 29.141 1 98.5 325 ARG B N 1
ATOM 5727 C CA . ARG B 1 325 ? -2.621 18.938 29.594 1 98.5 325 ARG B CA 1
ATOM 5728 C C . ARG B 1 325 ? -3.371 17.641 29.922 1 98.5 325 ARG B C 1
ATOM 5730 O O . ARG B 1 325 ? -4.566 17.688 30.234 1 98.5 325 ARG B O 1
ATOM 5737 N N . GLY B 1 326 ? -2.668 16.5 29.766 1 98.38 326 GLY B N 1
ATOM 5738 C CA . GLY B 1 326 ? -3.275 15.234 30.141 1 98.38 326 GLY B CA 1
ATOM 5739 C C . GLY B 1 326 ? -2.963 14.102 29.188 1 98.38 326 GLY B C 1
ATOM 5740 O O . GLY B 1 326 ? -2.211 14.289 28.219 1 98.38 326 GLY B O 1
ATOM 5741 N N . LYS B 1 327 ? -3.498 12.977 29.516 1 98.56 327 LYS B N 1
ATOM 5742 C CA . LYS B 1 327 ? -3.289 11.789 28.703 1 98.56 327 LYS B CA 1
ATOM 5743 C C . LYS B 1 327 ? -4.02 11.906 27.359 1 98.56 327 LYS B C 1
ATOM 5745 O O . LYS B 1 327 ? -5.137 12.422 27.312 1 98.56 327 LYS B O 1
ATOM 5750 N N . ALA B 1 328 ? -3.375 11.453 26.344 1 98.75 328 ALA B N 1
ATOM 5751 C CA . ALA B 1 328 ? -3.914 11.477 24.984 1 98.75 328 ALA B CA 1
ATOM 5752 C C . ALA B 1 328 ? -3.309 10.359 24.141 1 98.75 328 ALA B C 1
ATOM 5754 O O . ALA B 1 328 ? -2.619 9.477 24.656 1 98.75 328 ALA B O 1
ATOM 5755 N N . SER B 1 329 ? -3.66 10.32 22.875 1 98.75 329 SER B N 1
ATOM 5756 C CA . SER B 1 329 ? -3.098 9.383 21.906 1 98.75 329 SER B CA 1
ATOM 5757 C C . SER B 1 329 ? -2.684 10.086 20.625 1 98.75 329 SER B C 1
ATOM 5759 O O . SER B 1 329 ? -3.307 11.07 20.219 1 98.75 329 SER B O 1
ATOM 5761 N N . LEU B 1 330 ? -1.614 9.57 20.094 1 98.62 330 LEU B N 1
ATOM 5762 C CA . LEU B 1 330 ? -1.256 9.914 18.719 1 98.62 330 LEU B CA 1
ATOM 5763 C C . LEU B 1 330 ? -1.726 8.828 17.75 1 98.62 330 LEU B C 1
ATOM 5765 O O . LEU B 1 330 ? -1.61 7.637 18.047 1 98.62 330 LEU B O 1
ATOM 5769 N N . LEU B 1 331 ? -2.264 9.281 16.641 1 98.75 331 LEU B N 1
ATOM 5770 C CA . LEU B 1 331 ? -2.76 8.367 15.617 1 98.75 331 LEU B CA 1
ATOM 5771 C C . LEU B 1 331 ? -2.24 8.766 14.234 1 98.75 331 LEU B C 1
ATOM 5773 O O . LEU B 1 331 ? -2.256 9.938 13.875 1 98.75 331 LEU B O 1
ATOM 5777 N N . LYS B 1 332 ? -1.682 7.855 13.508 1 98.56 332 LYS B N 1
ATOM 5778 C CA . LYS B 1 332 ? -1.396 8 12.078 1 98.56 332 LYS B CA 1
ATOM 5779 C C . LYS B 1 332 ? -2.021 6.867 11.273 1 98.56 332 LYS B C 1
ATOM 5781 O O . LYS B 1 332 ? -1.869 5.695 11.625 1 98.56 332 LYS B O 1
ATOM 5786 N N . VAL B 1 333 ? -2.779 7.301 10.273 1 97.75 333 VAL B N 1
ATOM 5787 C CA . VAL B 1 333 ? -3.42 6.316 9.406 1 97.75 333 VAL B CA 1
ATOM 5788 C C . VAL B 1 333 ? -2.916 6.484 7.977 1 97.75 333 VAL B C 1
ATOM 5790 O O . VAL B 1 333 ? -2.764 7.605 7.492 1 97.75 333 VAL B O 1
ATOM 5793 N N . ARG B 1 334 ? -2.631 5.434 7.305 1 96.25 334 ARG B N 1
ATOM 5794 C CA . ARG B 1 334 ? -2.318 5.367 5.879 1 96.25 334 ARG B CA 1
ATOM 5795 C C . ARG B 1 334 ? -2.799 4.055 5.273 1 96.25 334 ARG B C 1
ATOM 5797 O O . ARG B 1 334 ? -2.207 3 5.52 1 96.25 334 ARG B O 1
ATOM 5804 N N . GLY B 1 335 ? -3.838 4.172 4.512 1 93.88 335 GLY B N 1
ATOM 5805 C CA . GLY B 1 335 ? -4.469 2.939 4.059 1 93.88 335 GLY B CA 1
ATOM 5806 C C . GLY B 1 335 ? -5.004 2.09 5.195 1 93.88 335 GLY B C 1
ATOM 5807 O O . GLY B 1 335 ? -5.742 2.58 6.051 1 93.88 335 GLY B O 1
ATOM 5808 N N . ARG B 1 336 ? -4.578 0.81 5.211 1 94.56 336 ARG B N 1
ATOM 5809 C CA . ARG B 1 336 ? -5.031 -0.138 6.223 1 94.56 336 ARG B CA 1
ATOM 5810 C C . ARG B 1 336 ? -4.121 -0.112 7.445 1 94.56 336 ARG B C 1
ATOM 5812 O O . ARG B 1 336 ? -4.418 -0.744 8.461 1 94.56 336 ARG B O 1
ATOM 5819 N N . LYS B 1 337 ? -3.062 0.647 7.391 1 96.62 337 LYS B N 1
ATOM 5820 C CA . LYS B 1 337 ? -2.117 0.724 8.5 1 96.62 337 LYS B CA 1
ATOM 5821 C C . LYS B 1 337 ? -2.494 1.845 9.469 1 96.62 337 LYS B C 1
ATOM 5823 O O . LYS B 1 337 ? -2.896 2.93 9.039 1 96.62 337 LYS B O 1
ATOM 5828 N N . ALA B 1 338 ? -2.385 1.534 10.734 1 98.19 338 ALA B N 1
ATOM 5829 C CA . ALA B 1 338 ? -2.607 2.525 11.789 1 98.19 338 ALA B CA 1
ATOM 5830 C C . ALA B 1 338 ? -1.53 2.432 12.867 1 98.19 338 ALA B C 1
ATOM 5832 O O . ALA B 1 338 ? -1.165 1.334 13.289 1 98.19 338 ALA B O 1
ATOM 5833 N N . ILE B 1 339 ? -0.976 3.533 13.203 1 98.25 339 ILE B N 1
ATOM 5834 C CA . ILE B 1 339 ? -0.036 3.633 14.312 1 98.25 339 ILE B CA 1
ATOM 5835 C C . ILE B 1 339 ? -0.668 4.426 15.453 1 98.25 339 ILE B C 1
ATOM 5837 O O . ILE B 1 339 ? -1.212 5.512 15.234 1 98.25 339 ILE B O 1
ATOM 5841 N N . VAL B 1 340 ? -0.676 3.836 16.609 1 98.44 340 VAL B N 1
ATOM 5842 C CA . VAL B 1 340 ? -1.225 4.477 17.797 1 98.44 340 VAL B CA 1
ATOM 5843 C C . VAL B 1 340 ? -0.158 4.539 18.891 1 98.44 340 VAL B C 1
ATOM 5845 O O . VAL B 1 340 ? 0.59 3.578 19.094 1 98.44 340 VAL B O 1
ATOM 5848 N N . ALA B 1 341 ? -0.034 5.625 19.516 1 98.25 341 ALA B N 1
ATOM 5849 C CA . ALA B 1 341 ? 0.882 5.762 20.641 1 98.25 341 ALA B CA 1
ATOM 5850 C C . ALA B 1 341 ? 0.222 6.512 21.797 1 98.25 341 ALA B C 1
ATOM 5852 O O . ALA B 1 341 ? -0.416 7.547 21.594 1 98.25 341 ALA B O 1
ATOM 5853 N N . GLY B 1 342 ? 0.296 5.906 23.016 1 98.38 342 GLY B N 1
ATOM 5854 C CA . GLY B 1 342 ? -0.086 6.664 24.188 1 98.38 342 GLY B CA 1
ATOM 5855 C C . GLY B 1 342 ? 0.878 7.789 24.516 1 98.38 342 GLY B C 1
ATOM 5856 O O . GLY B 1 342 ? 2.096 7.594 24.5 1 98.38 342 GLY B O 1
ATOM 5857 N N . VAL B 1 343 ? 0.312 8.977 24.703 1 98.69 343 VAL B N 1
ATOM 5858 C CA . VAL B 1 343 ? 1.166 10.125 25 1 98.69 343 VAL B CA 1
ATOM 5859 C C . VAL B 1 343 ? 0.555 10.945 26.141 1 98.69 343 VAL B C 1
ATOM 5861 O O . VAL B 1 343 ? -0.557 10.656 26.594 1 98.69 343 VAL B O 1
ATOM 5864 N N . GLU B 1 344 ? 1.333 11.898 26.625 1 98.81 344 GLU B N 1
ATOM 5865 C CA . GLU B 1 344 ? 0.86 12.891 27.578 1 98.81 344 GLU B CA 1
ATOM 5866 C C . GLU B 1 344 ? 1.178 14.305 27.109 1 98.81 344 GLU B C 1
ATOM 5868 O O . GLU B 1 344 ? 2.328 14.617 26.797 1 98.81 344 GLU B O 1
ATOM 5873 N N . VAL B 1 345 ? 0.122 15.102 27 1 98.81 345 VAL B N 1
ATOM 5874 C CA . VAL B 1 345 ? 0.338 16.516 26.703 1 98.81 345 VAL B CA 1
ATOM 5875 C C . VAL B 1 345 ? 0.917 17.219 27.922 1 98.81 345 VAL B C 1
ATOM 5877 O O . VAL B 1 345 ? 0.269 17.281 28.969 1 98.81 345 VAL B O 1
ATOM 5880 N N . VAL B 1 346 ? 2.109 17.812 27.766 1 98.38 346 VAL B N 1
ATOM 5881 C CA . VAL B 1 346 ? 2.762 18.297 28.984 1 98.38 346 VAL B CA 1
ATOM 5882 C C . VAL B 1 346 ? 2.98 19.812 28.875 1 98.38 346 VAL B C 1
ATOM 5884 O O . VAL B 1 346 ? 3.271 20.469 29.859 1 98.38 346 VAL B O 1
ATOM 5887 N N . GLY B 1 347 ? 2.83 20.328 27.609 1 96.94 347 GLY B N 1
ATOM 5888 C CA . GLY B 1 347 ? 3.008 21.766 27.516 1 96.94 347 GLY B CA 1
ATOM 5889 C C . GLY B 1 347 ? 2.883 22.297 26.109 1 96.94 347 GLY B C 1
ATOM 5890 O O . GLY B 1 347 ? 2.457 21.578 25.203 1 96.94 347 GLY B O 1
ATOM 5891 N N . THR B 1 348 ? 3.16 23.609 26.016 1 96.75 348 THR B N 1
ATOM 5892 C CA . THR B 1 348 ? 3.043 24.344 24.766 1 96.75 348 THR B CA 1
ATOM 5893 C C . THR B 1 348 ? 4.355 25.047 24.438 1 96.75 348 THR B C 1
ATOM 5895 O O . THR B 1 348 ? 5.02 25.594 25.312 1 96.75 348 THR B O 1
ATOM 5898 N N . GLU B 1 349 ? 4.734 24.859 23.172 1 96.44 349 GLU B N 1
ATOM 5899 C CA . GLU B 1 349 ? 5.879 25.609 22.672 1 96.44 349 GLU B CA 1
ATOM 5900 C C . GLU B 1 349 ? 5.426 26.812 21.859 1 96.44 349 GLU B C 1
ATOM 5902 O O . GLU B 1 349 ? 4.25 26.922 21.5 1 96.44 349 GLU B O 1
ATOM 5907 N N . ARG B 1 350 ? 6.375 27.781 21.656 1 95.44 350 ARG B N 1
ATOM 5908 C CA . ARG B 1 350 ? 5.992 29 20.969 1 95.44 350 ARG B CA 1
ATOM 5909 C C . ARG B 1 350 ? 7.094 29.469 20.016 1 95.44 350 ARG B C 1
ATOM 5911 O O . ARG B 1 350 ? 7.336 30.672 19.891 1 95.44 350 ARG B O 1
ATOM 5918 N N . SER B 1 351 ? 7.738 28.562 19.391 1 96.94 351 SER B N 1
ATOM 5919 C CA . SER B 1 351 ? 8.758 28.938 18.422 1 96.94 351 SER B CA 1
ATOM 5920 C C . SER B 1 351 ? 8.148 29.641 17.219 1 96.94 351 SER B C 1
ATOM 5922 O O . SER B 1 351 ? 7.09 29.234 16.719 1 96.94 351 SER B O 1
ATOM 5924 N N . GLU B 1 352 ? 8.836 30.734 16.672 1 96.81 352 GLU B N 1
ATOM 5925 C CA . GLU B 1 352 ? 8.383 31.438 15.484 1 96.81 352 GLU B CA 1
ATOM 5926 C C . GLU B 1 352 ? 8.812 30.688 14.219 1 96.81 352 GLU B C 1
ATOM 5928 O O . GLU B 1 352 ? 8.445 31.094 13.109 1 96.81 352 GLU B O 1
ATOM 5933 N N . ASN B 1 353 ? 9.562 29.594 14.352 1 96.25 353 ASN B N 1
ATOM 5934 C CA . ASN B 1 353 ? 10.094 28.844 13.211 1 96.25 353 ASN B CA 1
ATOM 5935 C C . ASN B 1 353 ? 9.383 27.516 13.039 1 96.25 353 ASN B C 1
ATOM 5937 O O . ASN B 1 353 ? 9.945 26.578 12.469 1 96.25 353 ASN B O 1
ATOM 5941 N N . ARG B 1 354 ? 8.211 27.391 13.68 1 97.69 354 ARG B N 1
ATOM 5942 C CA . ARG B 1 354 ? 7.316 26.25 13.547 1 97.69 354 ARG B CA 1
ATOM 5943 C C . ARG B 1 354 ? 5.887 26.703 13.266 1 97.69 354 ARG B C 1
ATOM 5945 O O . ARG B 1 354 ? 5.566 27.875 13.398 1 97.69 354 ARG B O 1
ATOM 5952 N N . CYS B 1 355 ? 5.059 25.75 12.891 1 97.62 355 CYS B N 1
ATOM 5953 C CA . CYS B 1 355 ? 3.633 26.031 12.789 1 97.62 355 CYS B CA 1
ATOM 5954 C C . CYS B 1 355 ? 3.088 26.578 14.109 1 97.62 355 CYS B C 1
ATOM 5956 O O . CYS B 1 355 ? 3.74 26.469 15.148 1 97.62 355 CYS B O 1
ATOM 5958 N N . ARG B 1 356 ? 1.979 27.172 14.039 1 98.56 356 ARG B N 1
ATOM 5959 C CA . ARG B 1 356 ? 1.532 28.094 15.07 1 98.56 356 ARG B CA 1
ATOM 5960 C C . ARG B 1 356 ? 1.134 27.344 16.344 1 98.56 356 ARG B C 1
ATOM 5962 O O . ARG B 1 356 ? 1.512 27.75 17.453 1 98.56 356 ARG B O 1
ATOM 5969 N N . THR B 1 357 ? 0.263 26.328 16.25 1 98.75 357 THR B N 1
ATOM 5970 C CA . THR B 1 357 ? -0.009 25.5 17.422 1 98.75 357 THR B CA 1
ATOM 5971 C C . THR B 1 357 ? 1.122 24.5 17.641 1 98.75 357 THR B C 1
ATOM 5973 O O . THR B 1 357 ? 1.472 23.734 16.734 1 98.75 357 THR B O 1
ATOM 5976 N N . GLN B 1 358 ? 1.734 24.547 18.812 1 98.75 358 GLN B N 1
ATOM 5977 C CA . GLN B 1 358 ? 2.875 23.703 19.156 1 98.75 358 GLN B CA 1
ATOM 5978 C C . GLN B 1 358 ? 2.656 23 20.484 1 98.75 358 GLN B C 1
ATOM 5980 O O . GLN B 1 358 ? 2.539 23.641 21.531 1 98.75 358 GLN B O 1
ATOM 5985 N N . VAL B 1 359 ? 2.637 21.688 20.438 1 98.81 359 VAL B N 1
ATOM 5986 C CA . VAL B 1 359 ? 2.314 20.891 21.625 1 98.81 359 VAL B CA 1
ATOM 5987 C C . VAL B 1 359 ? 3.5 20.016 21.984 1 98.81 359 VAL B C 1
ATOM 5989 O O . VAL B 1 359 ? 4.031 19.297 21.125 1 98.81 359 VAL B O 1
ATOM 5992 N N . ARG B 1 360 ? 3.904 20.078 23.219 1 98.69 360 ARG B N 1
ATOM 5993 C CA . ARG B 1 360 ? 4.941 19.172 23.719 1 98.69 360 ARG B CA 1
ATOM 5994 C C . ARG B 1 360 ? 4.328 17.922 24.328 1 98.69 360 ARG B C 1
ATOM 5996 O O . ARG B 1 360 ? 3.52 18 25.25 1 98.69 360 ARG B O 1
ATOM 6003 N N . LEU B 1 361 ? 4.727 16.812 23.844 1 98.81 361 LEU B N 1
ATOM 6004 C CA . LEU B 1 361 ? 4.211 15.516 24.281 1 98.81 361 LEU B CA 1
ATOM 6005 C C . LEU B 1 361 ? 5.309 14.695 24.953 1 98.81 361 LEU B C 1
ATOM 6007 O O . LEU B 1 361 ? 6.453 14.688 24.484 1 98.81 361 LEU B O 1
ATOM 6011 N N . ARG B 1 362 ? 4.941 14.109 26.016 1 98.56 362 ARG B N 1
ATOM 6012 C CA . ARG B 1 362 ? 5.773 13.031 26.531 1 98.56 362 ARG B CA 1
ATOM 6013 C C . ARG B 1 362 ? 5.41 11.695 25.891 1 98.56 362 ARG B C 1
ATOM 6015 O O . ARG B 1 362 ? 4.242 11.305 25.875 1 98.56 362 ARG B O 1
ATOM 6022 N N . VAL B 1 363 ? 6.375 11.07 25.312 1 96.5 363 VAL B N 1
ATOM 6023 C CA . VAL B 1 363 ? 6.211 9.797 24.625 1 96.5 363 VAL B CA 1
ATOM 6024 C C . VAL B 1 363 ? 7.363 8.859 24.984 1 96.5 363 VAL B C 1
ATOM 6026 O O . VAL B 1 363 ? 8.531 9.234 24.891 1 96.5 363 VAL B O 1
ATOM 6029 N N . GLU B 1 364 ? 7.02 7.645 25.359 1 93.19 364 GLU B N 1
ATOM 6030 C CA . GLU B 1 364 ? 8.078 6.676 25.625 1 93.19 364 GLU B CA 1
ATOM 6031 C C . GLU B 1 364 ? 8.75 6.223 24.328 1 93.19 364 GLU B C 1
ATOM 6033 O O . GLU B 1 364 ? 8.078 6.023 23.312 1 93.19 364 GLU B O 1
ATOM 6038 N N . GLU B 1 365 ? 10.047 6.113 24.281 1 94.25 365 GLU B N 1
ATOM 6039 C CA . GLU B 1 365 ? 10.812 5.656 23.125 1 94.25 365 GLU B CA 1
ATOM 6040 C C . GLU B 1 365 ? 10.438 6.438 21.875 1 94.25 365 GLU B C 1
ATOM 6042 O O . GLU B 1 365 ? 10.125 5.844 20.828 1 94.25 365 GLU B O 1
ATOM 6047 N N . ALA B 1 366 ? 10.461 7.734 21.984 1 96.88 366 ALA B N 1
ATOM 6048 C CA . ALA B 1 366 ? 10.031 8.648 20.922 1 96.88 366 ALA B CA 1
ATOM 6049 C C . ALA B 1 366 ? 10.789 8.391 19.625 1 96.88 366 ALA B C 1
ATOM 6051 O O . ALA B 1 366 ? 10.211 8.445 18.531 1 96.88 366 ALA B O 1
ATOM 6052 N N . LYS B 1 367 ? 12.07 8.047 19.734 1 95.56 367 LYS B N 1
ATOM 6053 C CA . LYS B 1 367 ? 12.875 7.781 18.531 1 95.56 367 LYS B CA 1
ATOM 6054 C C . LYS B 1 367 ? 12.359 6.559 17.781 1 95.56 367 LYS B C 1
ATOM 6056 O O . LYS B 1 367 ? 12.289 6.57 16.547 1 95.56 367 LYS B O 1
ATOM 6061 N N . ASP B 1 368 ? 12.016 5.547 18.531 1 95.12 368 ASP B N 1
ATOM 6062 C CA . ASP B 1 368 ? 11.453 4.348 17.922 1 95.12 368 ASP B CA 1
ATOM 6063 C C . ASP B 1 368 ? 10.117 4.648 17.234 1 95.12 368 ASP B C 1
ATOM 6065 O O . ASP B 1 368 ? 9.828 4.133 16.156 1 95.12 368 ASP B O 1
ATOM 6069 N N . PHE B 1 369 ? 9.336 5.453 17.906 1 96.75 369 PHE B N 1
ATOM 6070 C CA . PHE B 1 369 ? 8.055 5.852 17.344 1 96.75 369 PHE B CA 1
ATOM 6071 C C . PHE B 1 369 ? 8.258 6.594 16.016 1 96.75 369 PHE B C 1
ATOM 6073 O O . PHE B 1 369 ? 7.602 6.285 15.023 1 96.75 369 PHE B O 1
ATOM 6080 N N . VAL B 1 370 ? 9.172 7.508 16.016 1 97.25 370 VAL B N 1
ATOM 6081 C CA . VAL B 1 370 ? 9.414 8.32 14.828 1 97.25 370 VAL B CA 1
ATOM 6082 C C . VAL B 1 370 ? 9.961 7.438 13.711 1 97.25 370 VAL B C 1
ATOM 6084 O O . VAL B 1 370 ? 9.594 7.605 12.547 1 97.25 370 VAL B O 1
ATOM 6087 N N . ASP B 1 371 ? 10.789 6.52 14.07 1 95.44 371 ASP B N 1
ATOM 6088 C CA . ASP B 1 371 ? 11.344 5.621 13.062 1 95.44 371 ASP B CA 1
ATOM 6089 C C . ASP B 1 371 ? 10.258 4.695 12.5 1 95.44 371 ASP B C 1
ATOM 6091 O O . ASP B 1 371 ? 10.328 4.285 11.344 1 95.44 371 ASP B O 1
ATOM 6095 N N . GLY B 1 372 ? 9.289 4.402 13.32 1 95 372 GLY B N 1
ATOM 6096 C CA . GLY B 1 372 ? 8.289 3.424 12.93 1 95 372 GLY B CA 1
ATOM 6097 C C . GLY B 1 372 ? 7.039 4.051 12.344 1 95 372 GLY B C 1
ATOM 6098 O O . GLY B 1 372 ? 6.176 3.35 11.812 1 95 372 GLY B O 1
ATOM 6099 N N . THR B 1 373 ? 6.922 5.359 12.375 1 95.56 373 THR B N 1
ATOM 6100 C CA . THR B 1 373 ? 5.703 5.984 11.867 1 95.56 373 THR B CA 1
ATOM 6101 C C . THR B 1 373 ? 5.684 5.98 10.344 1 95.56 373 THR B C 1
ATOM 6103 O O . THR B 1 373 ? 6.68 5.633 9.703 1 95.56 373 THR B O 1
ATOM 6106 N N . ILE B 1 374 ? 4.539 6.309 9.719 1 95.56 374 ILE B N 1
ATOM 6107 C CA . ILE B 1 374 ? 4.352 5.98 8.312 1 95.56 374 ILE B CA 1
ATOM 6108 C C . ILE B 1 374 ? 3.975 7.242 7.535 1 95.56 374 ILE B C 1
ATOM 6110 O O . ILE B 1 374 ? 3.072 7.215 6.695 1 95.56 374 ILE B O 1
ATOM 6114 N N . GLY B 1 375 ? 4.559 8.359 7.754 1 93.69 375 GLY B N 1
ATOM 6115 C CA . GLY B 1 375 ? 4.309 9.594 7.023 1 93.69 375 GLY B CA 1
ATOM 6116 C C . GLY B 1 375 ? 4.145 10.797 7.93 1 93.69 375 GLY B C 1
ATOM 6117 O O . GLY B 1 375 ? 4.277 10.688 9.148 1 93.69 375 GLY B O 1
ATOM 6118 N N . ASN B 1 376 ? 3.861 11.82 7.16 1 92.06 376 ASN B N 1
ATOM 6119 C CA . ASN B 1 376 ? 3.637 13.07 7.879 1 92.06 376 ASN B CA 1
ATOM 6120 C C . ASN B 1 376 ? 2.211 13.156 8.414 1 92.06 376 ASN B C 1
ATOM 6122 O O . ASN B 1 376 ? 1.382 12.289 8.133 1 92.06 376 ASN B O 1
ATOM 6126 N N . HIS B 1 377 ? 1.946 14.078 9.32 1 97.44 377 HIS B N 1
ATOM 6127 C CA . HIS B 1 377 ? 0.662 14.391 9.938 1 97.44 377 HIS B CA 1
ATOM 6128 C C . HIS B 1 377 ? 0.244 13.305 10.922 1 97.44 377 HIS B C 1
ATOM 6130 O O . HIS B 1 377 ? -0.018 12.164 10.523 1 97.44 377 HIS B O 1
ATOM 6136 N N . HIS B 1 378 ? 0.221 13.594 12.07 1 98.56 378 HIS B N 1
ATOM 6137 C CA . HIS B 1 378 ? -0.275 12.773 13.164 1 98.56 378 HIS B CA 1
ATOM 6138 C C . HIS B 1 378 ? -1.445 13.445 13.875 1 98.56 378 HIS B C 1
ATOM 6140 O O . HIS B 1 378 ? -1.518 14.68 13.93 1 98.56 378 HIS B O 1
ATOM 6146 N N . LEU B 1 379 ? -2.326 12.625 14.336 1 98.88 379 LEU B N 1
ATOM 6147 C CA . LEU B 1 379 ? -3.521 13.141 14.992 1 98.88 379 LEU B CA 1
ATOM 6148 C C . LEU B 1 379 ? -3.41 12.992 16.516 1 98.88 379 LEU B C 1
ATOM 6150 O O . LEU B 1 379 ? -3.182 11.898 17.016 1 98.88 379 LEU B O 1
ATOM 6154 N N . LEU B 1 380 ? -3.49 14.086 17.188 1 98.94 380 LEU B N 1
ATOM 6155 C CA . LEU B 1 380 ? -3.557 14.086 18.641 1 98.94 380 LEU B CA 1
ATOM 6156 C C . LEU B 1 380 ? -5.008 14.102 19.109 1 98.94 380 LEU B C 1
ATOM 6158 O O . LEU B 1 380 ? -5.777 14.984 18.734 1 98.94 380 LEU B O 1
ATOM 6162 N N . ALA B 1 381 ? -5.445 13.141 19.844 1 98.81 381 ALA B N 1
ATOM 6163 C CA . ALA B 1 381 ? -6.793 13.062 20.391 1 98.81 381 ALA B CA 1
ATOM 6164 C C . ALA B 1 381 ? -6.766 12.633 21.844 1 98.81 381 ALA B C 1
ATOM 6166 O O . ALA B 1 381 ? -5.969 11.773 22.234 1 98.81 381 ALA B O 1
ATOM 6167 N N . TYR B 1 382 ? -7.625 13.234 22.641 1 98.75 382 TYR B N 1
ATOM 6168 C CA . TYR B 1 382 ? -7.715 12.898 24.062 1 98.75 382 TYR B CA 1
ATOM 6169 C C . TYR B 1 382 ? -8.562 11.648 24.281 1 98.75 382 TYR B C 1
ATOM 6171 O O . TYR B 1 382 ? -9.633 11.719 24.875 1 98.75 382 TYR B O 1
ATOM 6179 N N . VAL B 1 383 ? -8.07 10.516 23.828 1 98.75 383 VAL B N 1
ATOM 6180 C CA . VAL B 1 383 ? -8.68 9.195 23.922 1 98.75 383 VAL B CA 1
ATOM 6181 C C . VAL B 1 383 ? -7.645 8.18 24.406 1 98.75 383 VAL B C 1
ATOM 6183 O O . VAL B 1 383 ? -6.441 8.383 24.234 1 98.75 383 VAL B O 1
ATOM 6186 N N . ASP B 1 384 ? -8.102 7.191 25.062 1 98.69 384 ASP B N 1
ATOM 6187 C CA . ASP B 1 384 ? -7.211 6.125 25.516 1 98.69 384 ASP B CA 1
ATOM 6188 C C . ASP B 1 384 ? -6.617 5.363 24.328 1 98.69 384 ASP B C 1
ATOM 6190 O O . ASP B 1 384 ? -7.344 4.969 23.406 1 98.69 384 ASP B O 1
ATOM 6194 N N . SER B 1 385 ? -5.328 5.168 24.391 1 98.44 385 SER B N 1
ATOM 6195 C CA . SER B 1 385 ? -4.633 4.59 23.25 1 98.44 385 SER B CA 1
ATOM 6196 C C . SER B 1 385 ? -5.035 3.135 23.031 1 98.44 385 SER B C 1
ATOM 6198 O O . SER B 1 385 ? -5.148 2.682 21.891 1 98.44 385 SER B O 1
ATOM 6200 N N . GLU B 1 386 ? -5.227 2.383 24.062 1 98.5 386 GLU B N 1
ATOM 6201 C CA . GLU B 1 386 ? -5.621 0.984 23.938 1 98.5 386 GLU B CA 1
ATOM 6202 C C . GLU B 1 386 ? -7.023 0.859 23.359 1 98.5 386 GLU B C 1
ATOM 6204 O O . GLU B 1 386 ? -7.27 0.014 22.484 1 98.5 386 GLU B O 1
ATOM 6209 N N . GLU B 1 387 ? -7.898 1.716 23.828 1 98.69 387 GLU B N 1
ATOM 6210 C CA . GLU B 1 387 ? -9.258 1.715 23.297 1 98.69 387 GLU B CA 1
ATOM 6211 C C . GLU B 1 387 ? -9.281 2.086 21.828 1 98.69 387 GLU B C 1
ATOM 6213 O O . GLU B 1 387 ? -10.016 1.479 21.031 1 98.69 387 GLU B O 1
ATOM 6218 N N . LEU B 1 388 ? -8.484 3.053 21.531 1 98.81 388 LEU B N 1
ATOM 6219 C CA . LEU B 1 388 ? -8.391 3.48 20.141 1 98.81 388 LEU B CA 1
ATOM 6220 C C . LEU B 1 388 ? -7.836 2.363 19.266 1 98.81 388 LEU B C 1
ATOM 6222 O O . LEU B 1 388 ? -8.367 2.086 18.188 1 98.81 388 LEU B O 1
ATOM 6226 N N . ALA B 1 389 ? -6.797 1.723 19.688 1 98.75 389 ALA B N 1
ATOM 6227 C CA . ALA B 1 389 ? -6.18 0.621 18.953 1 98.75 389 ALA B CA 1
ATOM 6228 C C . ALA B 1 389 ? -7.168 -0.526 18.75 1 98.75 389 ALA B C 1
ATOM 6230 O O . ALA B 1 389 ? -7.25 -1.101 17.672 1 98.75 389 ALA B O 1
ATOM 6231 N N . ASP B 1 390 ? -7.906 -0.802 19.781 1 98.44 390 ASP B N 1
ATOM 6232 C CA . ASP B 1 390 ? -8.891 -1.873 19.719 1 98.44 390 ASP B CA 1
ATOM 6233 C C . ASP B 1 390 ? -9.961 -1.573 18.672 1 98.44 390 ASP B C 1
ATOM 6235 O O . ASP B 1 390 ? -10.32 -2.443 17.875 1 98.44 390 ASP B O 1
ATOM 6239 N N . LEU B 1 391 ? -10.43 -0.373 18.719 1 98.31 391 LEU B N 1
ATOM 6240 C CA . LEU B 1 391 ? -11.438 0.039 17.75 1 98.31 391 LEU B CA 1
ATOM 6241 C C . LEU B 1 391 ? -10.914 -0.11 16.328 1 98.31 391 LEU B C 1
ATOM 6243 O O . LEU B 1 391 ? -11.594 -0.668 15.461 1 98.31 391 LEU B O 1
ATOM 6247 N N . LEU B 1 392 ? -9.727 0.375 16.109 1 98.56 392 LEU B N 1
ATOM 6248 C CA . LEU B 1 392 ? -9.125 0.332 14.781 1 98.56 392 LEU B CA 1
ATOM 6249 C C . LEU B 1 392 ? -8.938 -1.108 14.312 1 98.56 392 LEU B C 1
ATOM 6251 O O . LEU B 1 392 ? -9.195 -1.429 13.148 1 98.56 392 LEU B O 1
ATOM 6255 N N . SER B 1 393 ? -8.531 -1.937 15.188 1 97.81 393 SER B N 1
ATOM 6256 C CA . SER B 1 393 ? -8.391 -3.352 14.859 1 97.81 393 SER B CA 1
ATOM 6257 C C . SER B 1 393 ? -9.727 -3.967 14.469 1 97.81 393 SER B C 1
ATOM 6259 O O . SER B 1 393 ? -9.805 -4.719 13.492 1 97.81 393 SER B O 1
ATOM 6261 N N . GLU B 1 394 ? -10.719 -3.643 15.195 1 96.81 394 GLU B N 1
ATOM 6262 C CA . GLU B 1 394 ? -12.055 -4.156 14.914 1 96.81 394 GLU B CA 1
ATOM 6263 C C . GLU B 1 394 ? -12.547 -3.689 13.547 1 96.81 394 GLU B C 1
ATOM 6265 O O . GLU B 1 394 ? -13.289 -4.406 12.867 1 96.81 394 GLU B O 1
ATOM 6270 N N . LEU B 1 395 ? -12.102 -2.531 13.188 1 97.25 395 LEU B N 1
ATOM 6271 C CA . LEU B 1 395 ? -12.547 -1.955 11.922 1 97.25 395 LEU B CA 1
ATOM 6272 C C . LEU B 1 395 ? -11.719 -2.49 10.758 1 97.25 395 LEU B C 1
ATOM 6274 O O . LEU B 1 395 ? -12 -2.178 9.594 1 97.25 395 LEU B O 1
ATOM 6278 N N . GLY B 1 396 ? -10.68 -3.242 11.078 1 96.12 396 GLY B N 1
ATOM 6279 C CA . GLY B 1 396 ? -9.961 -3.928 10.023 1 96.12 396 GLY B CA 1
ATOM 6280 C C . GLY B 1 396 ? -8.586 -3.332 9.75 1 96.12 396 GLY B C 1
ATOM 6281 O O . GLY B 1 396 ? -7.906 -3.734 8.812 1 96.12 396 GLY B O 1
ATOM 6282 N N . PHE B 1 397 ? -8.125 -2.377 10.562 1 97.88 397 PHE B N 1
ATOM 6283 C CA . PHE B 1 397 ? -6.793 -1.806 10.406 1 97.88 397 PHE B CA 1
ATOM 6284 C C . PHE B 1 397 ? -5.73 -2.758 10.93 1 97.88 397 PHE B C 1
ATOM 6286 O O . PHE B 1 397 ? -6 -3.572 11.812 1 97.88 397 PHE B O 1
ATOM 6293 N N . GLU B 1 398 ? -4.559 -2.719 10.273 1 96.62 398 GLU B N 1
ATOM 6294 C CA . GLU B 1 398 ? -3.342 -3.268 10.867 1 96.62 398 GLU B CA 1
ATOM 6295 C C . GLU B 1 398 ? -2.697 -2.273 11.828 1 96.62 398 GLU B C 1
ATOM 6297 O O . GLU B 1 398 ? -2.074 -1.3 11.398 1 96.62 398 GLU B O 1
ATOM 6302 N N . VAL B 1 399 ? -2.818 -2.57 13.148 1 97.94 399 VAL B N 1
ATOM 6303 C CA . VAL B 1 399 ? -2.504 -1.546 14.141 1 97.94 399 VAL B CA 1
ATOM 6304 C C . VAL B 1 399 ? -1.152 -1.847 14.781 1 97.94 399 VAL B C 1
ATOM 6306 O O . VAL B 1 399 ? -0.876 -2.99 15.156 1 97.94 399 VAL B O 1
ATOM 6309 N N . MET B 1 400 ? -0.284 -0.932 14.781 1 96.69 400 MET B N 1
ATOM 6310 C CA . MET B 1 400 ? 0.908 -0.951 15.617 1 96.69 400 MET B CA 1
ATOM 6311 C C . MET B 1 400 ? 0.745 -0.015 16.812 1 96.69 400 MET B C 1
ATOM 6313 O O . MET B 1 400 ? 0.553 1.189 16.641 1 96.69 400 MET B O 1
ATOM 6317 N N . LEU B 1 401 ? 0.772 -0.542 17.984 1 96.06 401 LEU B N 1
ATOM 6318 C CA . LEU B 1 401 ? 0.587 0.225 19.219 1 96.06 401 LEU B CA 1
ATOM 6319 C C . LEU B 1 401 ? 1.918 0.441 19.938 1 96.06 401 LEU B C 1
ATOM 6321 O O . LEU B 1 401 ? 2.678 -0.509 20.141 1 96.06 401 LEU B O 1
ATOM 6325 N N . TYR B 1 402 ? 2.289 1.664 20.141 1 93.94 402 TYR B N 1
ATOM 6326 C CA . TYR B 1 402 ? 3.461 2.053 20.922 1 93.94 402 TYR B CA 1
ATOM 6327 C C . TYR B 1 402 ? 3.07 2.434 22.344 1 93.94 402 TYR B C 1
ATOM 6329 O O . TYR B 1 402 ? 2.109 3.18 22.547 1 93.94 402 TYR B O 1
#

InterPro domains:
  IPR009015 L-fucose isomerase, N-terminal/central domain superfamily [SSF53743] (1-281)

Sequence (804 aa):
MKVGVIFGVSELADPKAFERKASEFLNCLAREHEIMGGLFVSTKSDFKRVKEEVDLNKADVLVLYPLTGGTENGLKEFAVYRKPIIIYGDPFNNSIAAGIELREYFRERLIPATLVKEKDELKAALLGYEDSAELFEKFLRVRLGLIGRVSPWLINERFELPYVHISLKKFYEYYEDTNEEEGLEVIEKIVENAREIKEPDRKSLAKAGRVYLALKKIIGDYKLDGFTIGCFDLIGKIGTTPCLALAIFNTEGIPAACEGELNSLLGMLLVRKFFDKPAFMGNIADYGDDYLILAHCTAPLLGGYVLRTHFESGTGVGVAVEMPRGKASLLKVRGRKAIVAGVEVVGTERSENRCRTQVRLRVEEAKDFVDGTIGNHHLLAYVDSEELADLLSELGFEVMLYMKVGVIFGVSELADPKAFERKASEFLNCLAREHEIMGGLFVSTKSDFKRVKEEVDLNKADVLVLYPLTGGTENGLKEFAVYRKPIIIYGDPFNNSIAAGIELREYFRERLIPATLVKEKDELKAALLGYEDSAELFEKFLRVRLGLIGRVSPWLINERFELPYVHISLKKFYEYYEDTNEEEGLEVIEKIVENAREIKEPDRKSLAKAGRVYLALKKIIGDYKLDGFTIGCFDLIGKIGTTPCLALAIFNTEGIPAACEGELNSLLGMLLVRKFFDKPAFMGNIADYGDDYLILAHCTAPLLGGYVLRTHFESGTGVGVAVEMPRGKASLLKVRGRKAIVAGVEVVGTERSENRCRTQVRLRVEEAKDFVDGTIGNHHLLAYVDSEELADLLSELGFEVMLY

Radius of gyration: 28.73 Å; Cα contacts (8 Å, |Δi|>4): 2004; chains: 2; bounding box: 69×83×66 Å

Secondary structure (DSSP, 8-state):
-EEEEEEE--TTS-GGGGHHHHHHHHHHHHTTSEEEEEEEE-SHHHHHHHHHH--GGG-SEEEEEE-SSS-HHHHGGGGGG---EEEE--SSTTHHHHHHHHHHHHHHTT--EEEE-SHHHHHHHHHHHHHTHHHHHHHHT--EEEES---TT-TT----S--EEE-HHHHHHHHHT--HHHHHHHTHHHHHH-SEE-S--HHHHHHHHHHHHHHHHHHHHTT-SEEEE--HHHHHHHS--SHHHHHHHHHHT--EEETT-HHHHHHHHHHHHHH---EEEEEEEEE-SSEEEEEES-----S-EEEE--TTTS-S-EEEE-PPPEEEEEEEEETTEEEEEEEEEEEE---TTS-SEEEEEE-TTHHHHHHH--SS-EEEESS-HHHHHHHHHHTT-EEEE-/-EEEEEEE--TTS-GGGGHHHHHHHHHHHHTTSEEEEEEEE-SHHHHHHHHHH--GGG-SEEEEEE-SSS-HHHHGGGGGG---EEEE--SSTTHHHHHHHHHHHHHHTT--EEEE-SHHHHHHHHHHHHHTHHHHHHHHT--EEEES---TT-TT----S--EEE-HHHHHHHHHT--HHHHHHHTHHHHHH-SEE-S--HHHHHHHHHHHHHHHHHHHHHT-SEEEE-THHHHHHHS--SHHHHHHHHHHT--EEETT-HHHHHHHHHHHHHH---EEEEEEEEE-SSEEEEEES-----S-EEEE--TTTS-S-EEEE-PPPEEEEEEEEETTEEEEEEEEEEEE---TTS-SEEEEEE-TTHHHHHHH--SS-EEEESS-HHHHHHHHHHTT-EEEE-

pLDDT: mean 96.91, std 2.37, range [83.88, 98.94]

Foldseek 3Di:
DEEEEEEEDEPVDDVVVCVVVLVVVCVVCVVPHHYWDSYYWHALVVLVVSVVVTVCLPGQEYEYFYPAPNRLHGVLVCCVSLHAYEYEAEPPRCRVVSQVVSQVSSLLQLRHYDYDHDPVVVVVVVVVSVVCSVVSVLQRPAEEEFEDAFAVVQVQFDHDYDYHYHYVVLLVVLLVVDDQVQLCVQCVVVVVQAPAADQDDSSLSSSLSSSLRSVVVVCVVRVHQAYEYQFPVCCVPVNAGNQVSCQACLQVLRQYYYRRRVFVSSVQSCCCSPVVWGKDKFWFPDDDQWKTKTAAQHHHQQAHWYWAGWLPPRTHTGIAHWDDWAKKWKWDGHRLAIEIEIKTFDTFDCDSNTHRHMTMITGHRRVVSVVPGDGTIIIIIRDDRVVSQVSSVVSSHDYDYD/DEEEEEEEDEPVDDCVVCVVVLVVVCVVCVVPHHYWDSYYWHALVVLVVSVVVTVCLPGQEYEYFYPAPNRLHGVLVCCVSLHAYEYEAEPPRCRVVSQVVSQVSSLLQLRHYDYDHDPVVVVVVVVVSVVCSVVSVLQRPAEEEFEDAFAVVQVQFDHDYDYHYHYVVLLVVLLVVDDQVQLCVQCVVVVVQAPAADQDDSSLSSSLSSSLRSVVVVCVVRVHQAYEYQFVVCCVPVNAGNQVSCQACLQVLRQYDYRRRVFVSSVQSCCCSPVVWGKDKFWFPDDDQFKTKTAAQHHHQQAHWYWAGWLPPRTHTGIAHWDDWAWKWKWDGHRQAIEIEIKTFDTFDCDSNTHRHMTMITGHRRVVSVVPGDGTIIIIIRDDRVVSQVSSVVSSHDYDYD

Nearest PDB structures (foldseek):
  7ch3-assembly2_E  TM=5.669E-01  e=1.240E-18  Thermotoga maritima MSB8
  7cwv-assembly1_C  TM=5.608E-01  e=3.146E-17  Thermotoga maritima MSB8
  3sg0-assembly1_A  TM=3.258E-01  e=1.027E+00  Rhodopseudomonas palustris HaA2
  4oat-assembly1_A  TM=2.415E-01  e=1.471E+00  Trichormus variabilis ATCC 29413
  4obb-assembly2_B  TM=2.377E-01  e=1.386E+00  Trichormus variabilis ATCC 29413

Solvent-accessible surface area (backbone atoms only — not comparable to full-atom values): 39280 Å² total; per-residue (Å²): 96,38,34,26,34,40,33,19,36,16,84,88,53,62,65,75,80,42,45,66,60,51,50,53,53,50,55,61,50,47,74,76,30,46,75,37,79,70,46,78,27,38,35,60,69,40,41,57,50,46,59,73,74,37,74,62,80,72,34,64,33,35,36,40,31,29,59,19,35,62,12,34,58,17,58,56,60,60,59,79,66,54,47,42,36,40,29,44,21,46,63,38,43,39,2,29,27,31,32,40,32,44,34,43,51,36,32,57,45,55,28,52,51,44,78,33,70,45,71,69,52,45,53,50,50,53,51,50,50,59,75,42,40,69,64,48,51,68,60,56,70,59,40,36,30,34,34,47,48,59,40,74,49,53,80,73,72,60,76,75,61,82,64,46,79,38,53,50,69,58,49,49,54,43,34,66,73,47,49,57,68,61,5,37,59,76,37,41,66,59,61,70,67,32,77,39,67,71,68,48,50,71,68,37,45,13,52,30,23,22,47,32,53,23,49,54,50,49,37,60,78,68,60,43,64,26,32,16,31,26,36,71,62,36,37,76,74,73,59,31,36,54,30,43,33,35,13,50,35,21,56,73,68,36,29,47,26,67,41,24,35,58,40,56,27,51,50,31,38,50,41,30,76,76,66,70,40,55,48,32,58,19,27,52,29,40,70,45,65,49,26,38,28,36,24,20,32,36,40,42,70,76,39,62,30,31,38,27,34,26,59,89,77,64,43,17,33,12,31,28,41,43,69,68,70,42,72,21,17,39,39,36,48,52,66,39,39,31,41,32,28,48,31,29,37,74,48,69,52,81,60,90,52,41,37,45,16,22,39,31,28,41,24,79,53,24,52,59,49,62,71,66,54,83,43,54,52,35,29,42,29,79,43,59,34,66,61,50,46,50,52,41,41,75,56,51,34,52,67,47,80,90,96,38,36,25,33,42,32,18,36,15,84,87,52,62,64,74,81,42,46,64,61,51,49,54,52,51,54,61,50,48,74,76,28,47,77,38,81,70,45,79,26,37,35,60,69,40,43,56,51,45,59,74,75,38,72,63,80,73,35,63,32,34,37,40,31,29,60,20,35,63,12,34,60,18,59,56,60,60,59,78,66,53,47,44,35,40,28,44,20,45,65,38,42,40,3,28,25,32,31,41,32,43,33,43,51,36,31,57,48,54,28,52,50,47,78,34,68,48,69,68,50,44,53,51,49,53,51,51,49,60,73,41,41,69,64,48,51,68,61,55,69,58,39,36,30,34,35,48,47,58,42,75,50,54,78,75,74,59,75,76,61,82,62,46,80,38,53,51,70,58,47,49,55,42,36,65,73,47,48,57,67,60,5,39,59,76,38,40,66,60,60,69,66,32,78,39,68,72,66,47,48,71,68,36,46,13,51,29,22,22,47,34,53,24,48,53,50,49,36,60,75,66,61,42,62,27,34,18,33,26,37,71,62,37,37,76,73,72,59,30,38,54,29,42,34,33,13,50,33,21,56,73,70,36,29,47,28,65,41,23,34,60,42,56,26,51,49,31,37,50,41,30,76,76,66,70,39,54,48,31,58,18,28,51,31,40,71,44,66,50,27,36,28,35,24,20,32,38,40,41,70,75,39,60,32,30,37,26,34,28,60,89,78,65,42,16,32,12,32,28,40,43,68,68,69,41,69,20,18,38,38,36,48,51,66,37,37,32,40,33,28,50,32,29,36,74,45,69,53,78,60,92,52,40,36,46,16,23,39,32,30,41,24,79,54,24,52,59,50,64,71,67,54,82,43,55,51,34,28,42,28,80,43,59,36,67,61,51,46,50,52,41,42,75,56,51,34,52,65,47,78,91

Organism: Thermococcus gammatolerans (strain DSM 15229 / JCM 11827 / EJ3) (NCBI:txid593117)